Protein AF-0000000067840472 (afdb_homodimer)

Foldseek 3Di:
DPPPPPPDPPPPPPVVPPVPAAEAEAEEEEALQQLLCCLLAVLCVVVVLLVVQDDCDDPNVRHHYHYHYDHDNALQVVLVCVLVVNHFKYKHKLQSLLVSQVSNVVSVFGKAFAWFFKWDLLFFFKFKKFFLPDPDFAPLVQFVFEEEEAPRHSQNVLVVLVCVVNVHDCVHGYHYHYDRLVRVLVCLQVRNGGMYIYGPPSLAQSVLVPGIATRTGSSVSRAIMTMGMMGTPVSCVVCVSSLLSSLLSSQVSLVVCLVQVQVVLVVSCVVPVRHSVSSCQAQNALHRMAGDGADAPSSLVNNVVSQVVCVVVVVDPDDDDSVVRYHHVSNCVSCVVVVHDRVVSNPDPHHRHDWDAAPPPRHTADDQLAKKWWDWPPDSDIHIHNHPLVVLVVVVVCVVVVTHTSFMWTQANPPRHIDGLQNWKWWQAPVRGIHTHSGQVVNVVCCVVPNGDIGHSVVNNVVSVVVD/DPPPPPPPPPPPPPPPPPVPAAEDEAEEEEALQQLLCCLLAVLCVVVVLLVVQFDCDDPNVRHHYHYHYDHDNALQVVLVCVLVVNHFKYKHKLQSLLVSQVSNVVSVFGKAFAWFFKWDLLFFFKFKKFFLPDPDFAPLVQFVFEEEEAPRHSQNVLVVLVCVVNVHDCVHRYHYHYDRLVRVLVCLQVRNGGMYIYGPPSLAQSVLVPGIATRTGSSVSRAMMTMGMMGTPVSCVVCVSSLLSSLLSSQVSLVVCLVQVQVVLVVSCVVPVRHSVSSCQQANALHRMAGDGACAPSSLVNSVVSQVVCVVVVVDPDDDDSVVRYHHVSNCVSCVVVVHDRVVSNPDPHHRHDWDAAPPPRHTADDQLAKKWWDWPPDSDIHIHNHPLVVLVVVVVCVVVVTHTSFMWTQANPPRHIDGLQNWKWWQAPVRGIHTHSGQVVNVVCCVVPNGDIGHSVVNSVVSVVVD

Radius of gyration: 33.43 Å; Cα contacts (8 Å, |Δi|>4): 1995; chains: 2; bounding box: 109×99×133 Å

pLDDT: mean 91.8, std 13.42, range [23.83, 98.94]

Secondary structure (DSSP, 8-state):
----------------------EEEEEEEE-TTSGGGGGGTHHHHHHT-GGGT---SGGGTTPEEEEEEEE-SSHHHHHHHHHTTS-SEEEEEHHHHHHHHHHHHHTT--EEEEEEEEEESS-BTBEEEEETT----SGGGGTTSEEEE-TTSHHHHHHHHHHHHTT--TTTTSEEEE--HHHHHHHHHTT--SEEEE-TTHHHHHHHTTSEEEEEEGGGGT--EEEEEEEEHHHHHH-HHHHHHHHHHHHHHHHHHHH-HHHHHHHHHHHH---HHHHHHHHSTT-S-B------HHHHHHHHHHHHHHHHTTS-S----HHHHB--HHHHHHHHHTT--HHHHHH--PPPP---B-TTT-PBP---TT-EEEEETT-SS-EEESSHHHHHHHHHHHHHTTPPEEEEEEEBTTT--EEEGGG-EEEE-TTS-EEEESSHHHHHHHHHHH-SEEEEHHHHHHHHHHT-/----------------------EEEEEEEE-TTSGGGGGGTHHHHHHT-GGGT---SGGGTTPEEEEEEEE-SSHHHHHHHHHTTS-SEEEEEHHHHHHHHHHHHHTT--EEEEEEEEEESS-BTBEEEEETT----SGGGGTTSEEEE-TTSHHHHHHHHHHHHTT--TTTTSEEEE--HHHHHHHHHTT--SEEEE-TTHHHHHHHTTSEEEEEEGGGGT--EEEEEEEEHHHHHH-HHHHHHHHHHHHHHHHHHHH-HHHHHHHHHHHH---HHHHHHHHSTT-S-B------HHHHHHHHHHHHHHHHTTS-S----HHHHB--HHHHHHHHHTT--HHHHHH--PPPP---B-TTT-PBP---TT-EEEEETT-SS-EEESSHHHHHHHHHHHHHTTPPEEEEEEEBTTT--EEEGGG-EEEE-TTS-EEEESSHHHHHHHHHHH-SEEEEHHHHHHHHHHT-

Nearest PDB structures (foldseek):
  6ssy-assembly2_B  TM=7.689E-01  e=1.285E-18  Escherichia coli K-12
  3uif-assembly1_A  TM=7.285E-01  e=2.634E-16  Methylobacillus flagellatus KT
  3un6-assembly1_A  TM=7.440E-01  e=2.117E-14  Staphylococcus aureus subsp. aureus NCTC 8325
  2de4-assembly2_B  TM=6.907E-01  e=1.514E-12  Rhodococcus qingshengii
  2de2-assembly1_A  TM=6.725E-01  e=4.502E-11  Rhodococcus qingshengii

Solvent-accessible surface area (backbone atoms only — not comparable to full-atom values): 47555 Å² total; per-residue (Å²): 134,83,79,73,78,74,79,78,78,76,71,76,73,69,68,66,77,67,76,67,58,50,72,47,75,47,26,37,34,25,24,60,72,31,57,52,29,27,37,72,25,50,48,24,62,79,67,55,36,42,74,77,46,50,69,57,53,79,96,27,52,57,47,41,79,47,80,42,80,46,80,34,96,50,39,64,67,46,36,52,37,36,67,71,63,71,27,44,30,36,30,34,36,39,32,31,43,36,47,36,40,48,54,17,46,74,69,76,46,52,39,26,44,35,41,31,47,23,29,14,72,38,9,40,51,25,20,31,26,27,24,34,60,52,84,71,62,43,70,82,70,42,63,66,34,47,36,32,18,37,70,77,29,60,19,35,56,49,49,54,50,49,37,46,72,72,73,42,48,71,86,69,37,28,46,73,44,77,35,50,68,73,52,43,51,48,31,27,35,42,42,71,46,64,27,38,31,25,38,52,49,48,33,56,43,41,30,67,57,16,16,23,37,54,47,41,55,24,42,79,63,59,43,32,45,39,19,23,36,34,33,35,40,66,56,40,70,74,37,48,61,53,53,20,14,50,44,39,19,22,54,49,33,46,52,49,32,63,76,37,25,57,60,46,16,44,49,48,18,74,75,57,66,51,56,29,66,54,44,30,45,33,58,18,60,50,18,48,32,34,70,76,46,46,80,36,70,48,53,56,47,29,34,55,51,31,48,53,48,36,39,72,69,64,74,40,88,72,84,71,64,60,78,73,29,46,39,57,65,46,41,47,49,22,24,51,76,70,72,46,60,55,70,62,49,50,72,52,83,69,48,46,76,76,86,50,44,21,68,87,79,66,45,73,56,86,57,65,67,38,24,11,35,40,32,42,59,90,53,78,61,72,39,36,23,62,26,46,52,59,36,48,55,50,46,55,53,41,50,75,71,65,53,47,65,66,44,42,35,29,20,17,59,84,79,54,46,51,38,55,35,56,70,20,20,26,22,36,34,95,85,62,48,52,41,35,22,69,39,61,67,59,19,44,51,46,13,70,72,70,49,50,42,58,30,49,35,49,58,57,51,49,58,55,57,68,76,98,135,84,79,76,81,76,78,78,76,78,73,76,74,71,70,65,77,67,76,68,61,48,72,46,77,45,25,37,32,22,24,60,72,33,57,52,29,26,36,72,26,49,47,25,62,79,66,55,36,43,73,76,46,50,68,57,54,78,95,26,53,57,47,42,79,48,79,42,80,46,79,34,96,51,40,63,68,45,36,53,37,35,67,71,62,71,25,45,31,37,32,32,36,38,33,29,43,36,48,34,39,47,52,16,47,75,70,76,46,51,39,26,44,36,39,31,48,22,29,13,73,38,10,40,51,25,19,32,24,26,23,36,61,52,85,71,62,43,69,80,71,44,63,67,35,47,35,32,19,36,69,77,30,59,19,36,56,50,49,55,51,50,38,47,74,71,71,42,48,71,86,70,37,28,45,73,43,77,35,51,69,73,52,43,51,48,30,27,35,43,42,72,46,65,27,38,32,26,37,52,48,47,33,56,43,41,30,69,57,16,15,23,37,55,46,41,55,24,42,79,64,60,42,31,45,40,18,24,35,32,32,35,39,66,55,40,70,73,38,48,62,52,52,19,13,50,44,39,20,24,52,49,32,46,50,48,33,64,74,36,25,56,60,46,17,45,49,48,17,74,75,58,68,50,55,30,65,56,43,30,46,34,56,19,60,50,18,48,32,35,70,77,47,45,80,36,72,50,53,55,48,29,35,53,51,31,49,52,48,36,39,72,69,66,73,40,89,72,82,73,63,61,78,73,29,47,38,58,66,45,42,47,50,21,26,52,75,70,73,45,61,55,72,62,50,50,71,53,82,69,46,46,76,75,88,50,45,20,69,88,78,65,44,73,57,86,58,65,65,38,24,11,35,41,30,42,59,93,52,78,60,70,40,37,25,64,26,45,52,58,37,49,55,48,46,55,52,40,50,74,71,65,54,46,65,65,44,44,35,29,21,17,60,85,79,54,45,52,38,56,35,57,71,22,21,26,21,36,33,96,84,60,48,53,42,35,22,69,39,59,67,59,19,44,52,47,12,71,74,72,49,50,43,58,30,51,34,48,59,56,51,48,55,54,56,67,76,97

Organism: Pseudomonas putida (strain ATCC 47054 / DSM 6125 / CFBP 8728 / NCIMB 11950 / KT2440) (NCBI:txid160488)

Structure (mmCIF, N/CA/C/O backbone):
data_AF-0000000067840472-model_v1
#
loop_
_entity.id
_entity.type
_entity.pdbx_description
1 polymer 'Putative aliphatic sulfonates-binding protein'
#
loop_
_atom_site.group_PDB
_atom_site.id
_atom_site.type_symbol
_atom_site.label_atom_id
_atom_site.label_alt_id
_atom_site.label_comp_id
_atom_site.label_asym_id
_atom_site.label_entity_id
_atom_site.label_seq_id
_atom_site.pdbx_PDB_ins_code
_atom_site.Cartn_x
_atom_site.Cartn_y
_atom_site.Cartn_z
_atom_site.occupancy
_atom_site.B_iso_or_equiv
_atom_site.auth_seq_id
_atom_site.auth_comp_id
_atom_site.auth_asym_id
_atom_site.auth_atom_id
_atom_site.pdbx_PDB_model_num
ATOM 1 N N . MET A 1 1 ? 18.375 12.18 99.875 1 25.02 1 MET A N 1
ATOM 2 C CA . MET A 1 1 ? 17.344 12.336 98.875 1 25.02 1 MET A CA 1
ATOM 3 C C . MET A 1 1 ? 17.922 12.938 97.625 1 25.02 1 MET A C 1
ATOM 5 O O . MET A 1 1 ? 18.25 14.117 97.562 1 25.02 1 MET A O 1
ATOM 9 N N . ARG A 1 2 ? 18.875 12.094 97 1 32.34 2 ARG A N 1
ATOM 10 C CA . ARG A 1 2 ? 19.719 12.188 95.812 1 32.34 2 ARG A CA 1
ATOM 11 C C . ARG A 1 2 ? 18.906 12.531 94.562 1 32.34 2 ARG A C 1
ATOM 13 O O . ARG A 1 2 ? 18.016 11.773 94.188 1 32.34 2 ARG A O 1
ATOM 20 N N . LEU A 1 3 ? 18.516 13.82 94.5 1 29.14 3 LEU A N 1
ATOM 21 C CA . LEU A 1 3 ? 17.734 14.414 93.375 1 29.14 3 LEU A CA 1
ATOM 22 C C . LEU A 1 3 ? 18.391 14.148 92.062 1 29.14 3 LEU A C 1
ATOM 24 O O . LEU A 1 3 ? 19.5 14.625 91.812 1 29.14 3 LEU A O 1
ATOM 28 N N . VAL A 1 4 ? 18.297 12.961 91.5 1 35.41 4 VAL A N 1
ATOM 29 C CA . VAL A 1 4 ? 18.672 12.562 90.188 1 35.41 4 VAL A CA 1
ATOM 30 C C . VAL A 1 4 ? 17.906 13.375 89.125 1 35.41 4 VAL A C 1
ATOM 32 O O . VAL A 1 4 ? 16.672 13.312 89.062 1 35.41 4 VAL A O 1
ATOM 35 N N . ALA A 1 5 ? 18.406 14.633 88.938 1 34.94 5 ALA A N 1
ATOM 36 C CA . ALA A 1 5 ? 17.875 15.477 87.812 1 34.94 5 ALA A CA 1
ATOM 37 C C . ALA A 1 5 ? 17.859 14.734 86.5 1 34.94 5 ALA A C 1
ATOM 39 O O . ALA A 1 5 ? 18.906 14.32 86 1 34.94 5 ALA A O 1
ATOM 40 N N . THR A 1 6 ? 16.844 14.047 86.188 1 36.56 6 THR A N 1
ATOM 41 C CA . THR A 1 6 ? 16.594 13.391 84.938 1 36.56 6 THR A CA 1
ATOM 42 C C . THR A 1 6 ? 16.484 14.422 83.812 1 36.56 6 THR A C 1
ATOM 44 O O . THR A 1 6 ? 15.523 15.195 83.75 1 36.56 6 THR A O 1
ATOM 47 N N . VAL A 1 7 ? 17.234 15.445 83.688 1 36.25 7 VAL A N 1
ATOM 48 C CA . VAL A 1 7 ? 16.891 16.344 82.562 1 36.25 7 VAL A CA 1
ATOM 49 C C . VAL A 1 7 ? 16.797 15.555 81.25 1 36.25 7 VAL A C 1
ATOM 51 O O . VAL A 1 7 ? 17.656 14.727 81 1 36.25 7 VAL A O 1
ATOM 54 N N . ALA A 1 8 ? 15.516 15.5 80.562 1 36.28 8 ALA A N 1
ATOM 55 C CA . ALA A 1 8 ? 14.805 15.188 79.312 1 36.28 8 ALA A CA 1
ATOM 56 C C . ALA A 1 8 ? 15.586 15.695 78.125 1 36.28 8 ALA A C 1
ATOM 58 O O . ALA A 1 8 ? 15.867 16.891 78 1 36.28 8 ALA A O 1
ATOM 59 N N . GLY A 1 9 ? 16.484 14.953 77.562 1 35.25 9 GLY A N 1
ATOM 60 C CA . GLY A 1 9 ? 17.109 15.188 76.312 1 35.25 9 GLY A CA 1
ATOM 61 C C . GLY A 1 9 ? 16.125 15.516 75.188 1 35.25 9 GLY A C 1
ATOM 62 O O . GLY A 1 9 ? 15.227 14.711 74.875 1 35.25 9 GLY A O 1
ATOM 63 N N . LEU A 1 10 ? 15.625 16.781 75.125 1 36.12 10 LEU A N 1
ATOM 64 C CA . LEU A 1 10 ? 14.883 17.25 73.938 1 36.12 10 LEU A CA 1
ATOM 65 C C . LEU A 1 10 ? 15.562 16.844 72.688 1 36.12 10 LEU A C 1
ATOM 67 O O . LEU A 1 10 ? 16.688 17.281 72.375 1 36.12 10 LEU A O 1
ATOM 71 N N . ALA A 1 11 ? 15.391 15.586 72.25 1 36.31 11 ALA A N 1
ATOM 72 C CA . ALA A 1 11 ? 15.742 15.219 70.875 1 36.31 11 ALA A CA 1
ATOM 73 C C . ALA A 1 11 ? 15.172 16.219 69.875 1 36.31 11 ALA A C 1
ATOM 75 O O . ALA A 1 11 ? 13.953 16.375 69.75 1 36.31 11 ALA A O 1
ATOM 76 N N . LEU A 1 12 ? 15.859 17.312 69.625 1 39.16 12 LEU A N 1
ATOM 77 C CA . LEU A 1 12 ? 15.586 18.125 68.438 1 39.16 12 LEU A CA 1
ATOM 78 C C . LEU A 1 12 ? 15.336 17.234 67.25 1 39.16 12 LEU A C 1
ATOM 80 O O . LEU A 1 12 ? 16.219 16.484 66.812 1 39.16 12 LEU A O 1
ATOM 84 N N . ALA A 1 13 ? 14.078 16.672 67.125 1 39.03 13 ALA A N 1
ATOM 85 C CA . ALA A 1 13 ? 13.656 16.156 65.812 1 39.03 13 ALA A CA 1
ATOM 86 C C . ALA A 1 13 ? 14.047 17.125 64.688 1 39.03 13 ALA A C 1
ATOM 88 O O . ALA A 1 13 ? 13.438 18.188 64.562 1 39.03 13 ALA A O 1
ATOM 89 N N . LEU A 1 14 ? 15.312 17.281 64.5 1 37.88 14 LEU A N 1
ATOM 90 C CA . LEU A 1 14 ? 15.609 17.797 63.156 1 37.88 14 LEU A CA 1
ATOM 91 C C . LEU A 1 14 ? 14.75 17.094 62.094 1 37.88 14 LEU A C 1
ATOM 93 O O . LEU A 1 14 ? 14.93 15.906 61.812 1 37.88 14 LEU A O 1
ATOM 97 N N . THR A 1 15 ? 13.375 17.234 62.219 1 37.62 15 THR A N 1
ATOM 98 C CA . THR A 1 15 ? 12.695 16.891 60.969 1 37.62 15 THR A CA 1
ATOM 99 C C . THR A 1 15 ? 13.516 17.359 59.781 1 37.62 15 THR A C 1
ATOM 101 O O . THR A 1 15 ? 13.688 18.562 59.562 1 37.62 15 THR A O 1
ATOM 104 N N . GLY A 1 16 ? 14.633 16.766 59.562 1 38.47 16 GLY A N 1
ATOM 105 C CA . GLY A 1 16 ? 15.156 16.969 58.219 1 38.47 16 GLY A CA 1
ATOM 106 C C . GLY A 1 16 ? 14.07 17.141 57.188 1 38.47 16 GLY A C 1
ATOM 107 O O . GLY A 1 16 ? 13.188 16.281 57.062 1 38.47 16 GLY A O 1
ATOM 108 N N . LEU A 1 17 ? 13.461 18.328 57.062 1 39.38 17 LEU A N 1
ATOM 109 C CA . LEU A 1 17 ? 12.82 18.625 55.781 1 39.38 17 LEU A CA 1
ATOM 110 C C . LEU A 1 17 ? 13.508 17.875 54.625 1 39.38 17 LEU A C 1
ATOM 112 O O . LEU A 1 17 ? 14.602 18.25 54.219 1 39.38 17 LEU A O 1
ATOM 116 N N . ASN A 1 18 ? 13.672 16.609 54.719 1 40.09 18 ASN A N 1
ATOM 117 C CA . ASN A 1 18 ? 13.961 15.883 53.5 1 40.09 18 ASN A CA 1
ATOM 118 C C . ASN A 1 18 ? 13.188 16.469 52.312 1 40.09 18 ASN A C 1
ATOM 120 O O . ASN A 1 18 ? 11.961 16.375 52.25 1 40.09 18 ASN A O 1
ATOM 124 N N . ALA A 1 19 ? 13.438 17.594 51.844 1 44.59 19 ALA A N 1
ATOM 125 C CA . ALA A 1 19 ? 12.992 18.062 50.531 1 44.59 19 ALA A CA 1
ATOM 126 C C . ALA A 1 19 ? 12.875 16.891 49.531 1 44.59 19 ALA A C 1
ATOM 128 O O . ALA A 1 19 ? 13.883 16.297 49.156 1 44.59 19 ALA A O 1
ATOM 129 N N . SER A 1 20 ? 12.078 15.906 49.719 1 52.69 20 SER A N 1
ATOM 130 C CA . SER A 1 20 ? 11.742 14.805 48.812 1 52.69 20 SER A CA 1
ATOM 131 C C . SER A 1 20 ? 11.797 15.258 47.375 1 52.69 20 SER A C 1
ATOM 133 O O . SER A 1 20 ? 11.188 16.266 47 1 52.69 20 SER A O 1
ATOM 135 N N . ALA A 1 21 ? 12.734 14.914 46.625 1 68.62 21 ALA A N 1
ATOM 136 C CA . ALA A 1 21 ? 12.922 15.125 45.188 1 68.62 21 ALA A CA 1
ATOM 137 C C . ALA A 1 21 ? 11.617 14.922 44.438 1 68.62 21 ALA A C 1
ATOM 139 O O . ALA A 1 21 ? 11.016 13.844 44.5 1 68.62 21 ALA A O 1
ATOM 140 N N . GLU A 1 22 ? 10.875 15.977 44.094 1 88.81 22 GLU A N 1
ATOM 141 C CA . GLU A 1 22 ? 9.617 15.961 43.375 1 88.81 22 GLU A CA 1
ATOM 142 C C . GLU A 1 22 ? 9.766 15.25 42.031 1 88.81 22 GLU A C 1
ATOM 144 O O . GLU A 1 22 ? 10.742 15.484 41.281 1 88.81 22 GLU A O 1
ATOM 149 N N . THR A 1 23 ? 9.008 14.234 41.781 1 95.25 23 THR A N 1
ATOM 150 C CA . THR A 1 23 ? 8.906 13.648 40.438 1 95.25 23 THR A CA 1
ATOM 151 C C . THR A 1 23 ? 7.887 14.406 39.594 1 95.25 23 THR A C 1
ATOM 153 O O . THR A 1 23 ? 6.711 14.477 39.938 1 95.25 23 THR A O 1
ATOM 156 N N . ILE A 1 24 ? 8.367 15.039 38.625 1 97.19 24 ILE A N 1
ATOM 157 C CA . ILE A 1 24 ? 7.512 15.789 37.719 1 97.19 24 ILE A CA 1
ATOM 158 C C . ILE A 1 24 ? 7.172 14.93 36.5 1 97.19 24 ILE A C 1
ATOM 160 O O . ILE A 1 24 ? 8.055 14.555 35.719 1 97.19 24 ILE A O 1
ATOM 164 N N . ARG A 1 25 ? 5.898 14.578 36.312 1 98.06 25 ARG A N 1
ATOM 165 C CA . ARG A 1 25 ? 5.414 13.852 35.125 1 98.06 25 ARG A CA 1
ATOM 166 C C . ARG A 1 25 ? 5.246 14.781 33.938 1 98.06 25 ARG A C 1
ATOM 168 O O . ARG A 1 25 ? 4.773 15.906 34.094 1 98.06 25 ARG A O 1
ATOM 175 N N . ILE A 1 26 ? 5.68 14.375 32.812 1 98.69 26 ILE A N 1
ATOM 176 C CA . ILE A 1 26 ? 5.445 15.039 31.531 1 98.69 26 ILE A CA 1
ATOM 177 C C . ILE A 1 26 ? 4.77 14.07 30.562 1 98.69 26 ILE A C 1
ATOM 179 O O . ILE A 1 26 ? 5.445 13.312 29.859 1 98.69 26 ILE A O 1
ATOM 183 N N . ALA A 1 27 ? 3.463 14.039 30.547 1 98.81 27 ALA A N 1
ATOM 184 C CA . ALA A 1 27 ? 2.684 13.148 29.688 1 98.81 27 ALA A CA 1
ATOM 185 C C . ALA A 1 27 ? 2.26 13.852 28.406 1 98.81 27 ALA A C 1
ATOM 187 O O . ALA A 1 27 ? 1.522 14.836 28.438 1 98.81 27 ALA A O 1
ATOM 188 N N . ILE A 1 28 ? 2.725 13.352 27.266 1 98.81 28 ILE A N 1
ATOM 189 C CA . ILE A 1 28 ? 2.549 14.023 25.984 1 98.81 28 ILE A CA 1
ATOM 190 C C . ILE A 1 28 ? 1.767 13.125 25.031 1 98.81 28 ILE A C 1
ATOM 192 O O . ILE A 1 28 ? 2.195 12.016 24.719 1 98.81 28 ILE A O 1
ATOM 196 N N . GLY A 1 29 ? 0.599 13.555 24.578 1 98.62 29 GLY A N 1
ATOM 197 C CA . GLY A 1 29 ? -0.153 12.914 23.516 1 98.62 29 GLY A CA 1
ATOM 198 C C . GLY A 1 29 ? 0.212 13.43 22.141 1 98.62 29 GLY A C 1
ATOM 199 O O . GLY A 1 29 ? 0.314 14.641 21.922 1 98.62 29 GLY A O 1
ATOM 200 N N . THR A 1 30 ? 0.477 12.555 21.25 1 97.38 30 THR A N 1
ATOM 201 C CA . THR A 1 30 ? 0.845 12.93 19.891 1 97.38 30 THR A CA 1
ATOM 202 C C . THR A 1 30 ? -0.017 12.188 18.875 1 97.38 30 THR A C 1
ATOM 204 O O . THR A 1 30 ? -0.805 11.312 19.234 1 97.38 30 THR A O 1
ATOM 207 N N . GLN A 1 31 ? 0.052 12.609 17.672 1 95.88 31 GLN A N 1
ATOM 208 C CA . GLN A 1 31 ? -0.482 11.922 16.5 1 95.88 31 GLN A CA 1
ATOM 209 C C . GLN A 1 31 ? 0.616 11.633 15.477 1 95.88 31 GLN A C 1
ATOM 211 O O . GLN A 1 31 ? 0.872 12.453 14.586 1 95.88 31 GLN A O 1
ATOM 216 N N . ASP A 1 32 ? 1.155 10.461 15.555 1 96.5 32 ASP A N 1
ATOM 217 C CA . ASP A 1 32 ? 2.391 10.18 14.828 1 96.5 32 ASP A CA 1
ATOM 218 C C . ASP A 1 32 ? 2.145 10.125 13.32 1 96.5 32 ASP A C 1
ATOM 220 O O . ASP A 1 32 ? 2.975 10.586 12.539 1 96.5 32 ASP A O 1
ATOM 224 N N . THR A 1 33 ? 0.984 9.594 12.945 1 95 33 THR A N 1
ATOM 225 C CA . THR A 1 33 ? 0.714 9.445 11.516 1 95 33 THR A CA 1
ATOM 226 C C . THR A 1 33 ? 0.307 10.781 10.898 1 95 33 THR A C 1
ATOM 228 O O . THR A 1 33 ? 0.321 10.938 9.68 1 95 33 THR A O 1
ATOM 231 N N . THR A 1 34 ? -0.138 11.719 11.742 1 96.44 34 THR A N 1
ATOM 232 C CA . THR A 1 34 ? -0.347 13.094 11.305 1 96.44 34 THR A CA 1
ATOM 233 C C . THR A 1 34 ? 0.972 13.859 11.281 1 96.44 34 THR A C 1
ATOM 235 O O . THR A 1 34 ? 1.332 14.516 12.266 1 96.44 34 THR A O 1
ATOM 238 N N . ILE A 1 35 ? 1.597 13.883 10.172 1 97.5 35 ILE A N 1
ATOM 239 C CA . ILE A 1 35 ? 3.01 14.227 10.062 1 97.5 35 ILE A CA 1
ATOM 240 C C . ILE A 1 35 ? 3.211 15.695 10.414 1 97.5 35 ILE A C 1
ATOM 242 O O . ILE A 1 35 ? 4.324 16.125 10.719 1 97.5 35 ILE A O 1
ATOM 246 N N . ASN A 1 36 ? 2.172 16.5 10.406 1 97.81 36 ASN A N 1
ATOM 247 C CA . ASN A 1 36 ? 2.244 17.891 10.82 1 97.81 36 ASN A CA 1
ATOM 248 C C . ASN A 1 36 ? 2.516 18.016 12.32 1 97.81 36 ASN A C 1
ATOM 250 O O . ASN A 1 36 ? 2.871 19.094 12.797 1 97.81 36 ASN A O 1
ATOM 254 N N . CYS A 1 37 ? 2.375 16.969 13.047 1 97.69 37 CYS A N 1
ATOM 255 C CA . CYS A 1 37 ? 2.621 16.984 14.484 1 97.69 37 CYS A CA 1
ATOM 256 C C . CYS A 1 37 ? 4.035 16.5 14.797 1 97.69 37 CYS A C 1
ATOM 258 O O . CYS A 1 37 ? 4.449 16.484 15.953 1 97.69 37 CYS A O 1
ATOM 260 N N . ALA A 1 38 ? 4.82 16.172 13.812 1 97.75 38 ALA A N 1
ATOM 261 C CA . ALA A 1 38 ? 6.074 15.445 14 1 97.75 38 ALA A CA 1
ATOM 262 C C . ALA A 1 38 ? 7.043 16.234 14.875 1 97.75 38 ALA A C 1
ATOM 264 O O . ALA A 1 38 ? 7.723 15.672 15.727 1 97.75 38 ALA A O 1
ATOM 265 N N . THR A 1 39 ? 7.074 17.531 14.75 1 98.31 39 THR A N 1
ATOM 266 C CA . THR A 1 39 ? 8.047 18.344 15.477 1 98.31 39 THR A CA 1
ATOM 267 C C . THR A 1 39 ? 7.578 18.625 16.891 1 98.31 39 THR A C 1
ATOM 269 O O . THR A 1 39 ? 8.328 19.172 17.703 1 98.31 39 THR A O 1
ATOM 272 N N . GLY A 1 40 ? 6.352 18.25 17.25 1 98.12 40 GLY A N 1
ATOM 273 C CA . GLY A 1 40 ? 5.848 18.328 18.609 1 98.12 40 GLY A CA 1
ATOM 274 C C . GLY A 1 40 ? 5.688 16.969 19.266 1 98.12 40 GLY A C 1
ATOM 275 O O . GLY A 1 40 ? 5.238 16.875 20.406 1 98.12 40 GLY A O 1
ATOM 276 N N . GLY A 1 41 ? 6.07 15.93 18.531 1 98.19 41 GLY A N 1
ATOM 277 C CA . GLY A 1 41 ? 5.848 14.57 19.016 1 98.19 41 GLY A CA 1
ATOM 278 C C . GLY A 1 41 ? 6.949 13.609 18.625 1 98.19 41 GLY A C 1
ATOM 279 O O . GLY A 1 41 ? 7.98 13.523 19.297 1 98.19 41 GLY A O 1
ATOM 280 N N . LEU A 1 42 ? 6.77 13.008 17.516 1 98.25 42 LEU A N 1
ATOM 281 C CA . LEU A 1 42 ? 7.57 11.867 17.078 1 98.25 42 LEU A CA 1
ATOM 282 C C . LEU A 1 42 ? 9.055 12.219 17.047 1 98.25 42 LEU A C 1
ATOM 284 O O . LEU A 1 42 ? 9.883 11.469 17.562 1 98.25 42 LEU A O 1
ATOM 288 N N . LEU A 1 43 ? 9.406 13.328 16.453 1 98.69 43 LEU A N 1
ATOM 289 C CA . LEU A 1 43 ? 10.82 13.672 16.297 1 98.69 43 LEU A CA 1
ATOM 290 C C . LEU A 1 43 ? 11.453 13.969 17.656 1 98.69 43 LEU A C 1
ATOM 292 O O . LEU A 1 43 ? 12.594 13.594 17.906 1 98.69 43 LEU A O 1
ATOM 296 N N . ILE A 1 44 ? 10.719 14.68 18.531 1 98.81 44 ILE A N 1
ATOM 297 C CA . ILE A 1 44 ? 11.219 14.938 19.875 1 98.81 44 ILE A CA 1
ATOM 298 C C . ILE A 1 44 ? 11.484 13.617 20.594 1 98.81 44 ILE A C 1
ATOM 300 O O . ILE A 1 44 ? 12.539 13.438 21.203 1 98.81 44 ILE A O 1
ATOM 304 N N . ARG A 1 45 ? 10.547 12.695 20.484 1 98.69 45 ARG A N 1
ATOM 305 C CA . ARG A 1 45 ? 10.609 11.406 21.156 1 98.69 45 ARG A CA 1
ATOM 306 C C . ARG A 1 45 ? 11.758 10.555 20.625 1 98.69 45 ARG A C 1
ATOM 308 O O . ARG A 1 45 ? 12.602 10.094 21.391 1 98.69 45 ARG A O 1
ATOM 315 N N . GLU A 1 46 ? 11.836 10.375 19.297 1 98.5 46 GLU A N 1
ATOM 316 C CA . GLU A 1 46 ? 12.789 9.453 18.672 1 98.5 46 GLU A CA 1
ATOM 317 C C . GLU A 1 46 ? 14.211 9.977 18.797 1 98.5 46 GLU A C 1
ATOM 319 O O . GLU A 1 46 ? 15.164 9.188 18.875 1 98.5 46 GLU A O 1
ATOM 324 N N . LEU A 1 47 ? 14.375 11.32 18.938 1 98.44 47 LEU A N 1
ATOM 325 C CA . LEU A 1 47 ? 15.703 11.906 18.984 1 98.44 47 LEU A CA 1
ATOM 326 C C . LEU A 1 47 ? 16.094 12.281 20.406 1 98.44 47 LEU A C 1
ATOM 328 O O . LEU A 1 47 ? 17.203 12.758 20.656 1 98.44 47 LEU A O 1
ATOM 332 N N . GLY A 1 48 ? 15.203 12.125 21.391 1 98.12 48 GLY A N 1
ATOM 333 C CA . GLY A 1 48 ? 15.477 12.422 22.781 1 98.12 48 GLY A CA 1
ATOM 334 C C . GLY A 1 48 ? 15.758 13.891 23.031 1 98.12 48 GLY A C 1
ATOM 335 O O . GLY A 1 48 ? 16.672 14.234 23.781 1 98.12 48 GLY A O 1
ATOM 336 N N . LEU A 1 49 ? 15 14.727 22.438 1 98.69 49 LEU A N 1
ATOM 337 C CA . LEU A 1 49 ? 15.359 16.141 22.438 1 98.69 49 LEU A CA 1
ATOM 338 C C . LEU A 1 49 ? 14.898 16.812 23.719 1 98.69 49 LEU A C 1
ATOM 340 O O . LEU A 1 49 ? 15.5 17.797 24.172 1 98.69 49 LEU A O 1
ATOM 344 N N . LEU A 1 50 ? 13.805 16.344 24.328 1 98.62 50 LEU A N 1
ATOM 345 C CA . LEU A 1 50 ? 13.203 17.031 25.469 1 98.62 50 LEU A CA 1
ATOM 346 C C . LEU A 1 50 ? 14.18 17.094 26.641 1 98.62 50 LEU A C 1
ATOM 348 O O . LEU A 1 50 ? 14.281 18.109 27.328 1 98.62 50 LEU A O 1
ATOM 352 N N . ASP A 1 51 ? 14.961 16.062 26.906 1 97.19 51 ASP A N 1
ATOM 353 C CA . ASP A 1 51 ? 15.883 15.953 28.031 1 97.19 51 ASP A CA 1
ATOM 354 C C . ASP A 1 51 ? 16.938 17.047 27.984 1 97.19 51 ASP A C 1
ATOM 356 O O . ASP A 1 51 ? 17.406 17.516 29.016 1 97.19 51 ASP A O 1
ATOM 360 N N . LYS A 1 52 ? 17.234 17.453 26.844 1 97.5 52 LYS A N 1
ATOM 361 C CA . LYS A 1 52 ? 18.266 18.453 26.641 1 97.5 52 LYS A CA 1
ATOM 362 C C . LYS A 1 52 ? 17.875 19.797 27.25 1 97.5 52 LYS A C 1
ATOM 364 O O . LYS A 1 52 ? 18.734 20.609 27.594 1 97.5 52 LYS A O 1
ATOM 369 N N . TYR A 1 53 ? 16.578 20.031 27.406 1 98.25 53 TYR A N 1
ATOM 370 C CA . TYR A 1 53 ? 16.141 21.391 27.719 1 98.25 53 TYR A CA 1
ATOM 371 C C . TYR A 1 53 ? 15.445 21.453 29.062 1 98.25 53 TYR A C 1
ATOM 373 O O . TYR A 1 53 ? 15.164 22.531 29.578 1 98.25 53 TYR A O 1
ATOM 381 N N . LEU A 1 54 ? 15.188 20.328 29.688 1 98.5 54 LEU A N 1
ATOM 382 C CA . LEU A 1 54 ? 14.5 20.312 30.969 1 98.5 54 LEU A CA 1
ATOM 383 C C . LEU A 1 54 ? 15.32 21.031 32.031 1 98.5 54 LEU A C 1
ATOM 385 O O . LEU A 1 54 ? 16.547 20.875 32.094 1 98.5 54 LEU A O 1
ATOM 389 N N . PRO A 1 55 ? 14.617 21.812 32.844 1 97.5 55 PRO A N 1
ATOM 390 C CA . PRO A 1 55 ? 15.336 22.562 33.875 1 97.5 55 PRO A CA 1
ATOM 391 C C . PRO A 1 55 ? 15.805 21.672 35.031 1 97.5 55 PRO A C 1
ATOM 393 O O . PRO A 1 55 ? 15.102 20.75 35.438 1 97.5 55 PRO A O 1
ATOM 396 N N . HIS A 1 56 ? 16.984 22.031 35.562 1 96.25 56 HIS A N 1
ATOM 397 C CA . HIS A 1 56 ? 17.562 21.297 36.688 1 96.25 56 HIS A CA 1
ATOM 398 C C . HIS A 1 56 ? 18.094 22.25 37.75 1 96.25 56 HIS A C 1
ATOM 400 O O . HIS A 1 56 ? 18.875 21.844 38.625 1 96.25 56 HIS A O 1
ATOM 406 N N . ASP A 1 57 ? 17.703 23.5 37.656 1 94.81 57 ASP A N 1
ATOM 407 C CA . ASP A 1 57 ? 18.125 24.5 38.625 1 94.81 57 ASP A CA 1
ATOM 408 C C . ASP A 1 57 ? 16.922 25.125 39.312 1 94.81 57 ASP A C 1
ATOM 410 O O . ASP A 1 57 ? 15.773 24.75 39.062 1 94.81 57 ASP A O 1
ATOM 414 N N . GLY A 1 58 ? 17.203 25.859 40.25 1 93.56 58 GLY A N 1
ATOM 415 C CA . GLY A 1 58 ? 16.109 26.484 41 1 93.56 58 GLY A CA 1
ATOM 416 C C . GLY A 1 58 ? 15.164 25.484 41.625 1 93.56 58 GLY A C 1
ATOM 417 O O . GLY A 1 58 ? 15.602 24.562 42.344 1 93.56 58 GLY A O 1
ATOM 418 N N . LYS A 1 59 ? 13.93 25.625 41.375 1 92.81 59 LYS A N 1
ATOM 419 C CA . LYS A 1 59 ? 12.906 24.781 42 1 92.81 59 LYS A CA 1
ATOM 420 C C . LYS A 1 59 ? 12.938 23.359 41.438 1 92.81 59 LYS A C 1
ATOM 422 O O . LYS A 1 59 ? 12.312 22.453 42 1 92.81 59 LYS A O 1
ATOM 427 N N . TYR A 1 60 ? 13.781 23.234 40.406 1 96.12 60 TYR A N 1
ATOM 428 C CA . TYR A 1 60 ? 13.844 21.922 39.75 1 96.12 60 TYR A CA 1
ATOM 429 C C . TYR A 1 60 ? 15.125 21.188 40.125 1 96.12 60 TYR A C 1
ATOM 431 O O . TYR A 1 60 ? 15.406 20.109 39.594 1 96.12 60 TYR A O 1
ATOM 439 N N . LYS A 1 61 ? 15.961 21.703 40.969 1 93.94 61 LYS A N 1
ATOM 440 C CA . LYS A 1 61 ? 17.297 21.219 41.25 1 93.94 61 LYS A CA 1
ATOM 441 C C . LYS A 1 61 ? 17.266 19.734 41.656 1 93.94 61 LYS A C 1
ATOM 443 O O . LYS A 1 61 ? 18.172 18.984 41.281 1 93.94 61 LYS A O 1
ATOM 448 N N . ASP A 1 62 ? 16.219 19.25 42.406 1 92.19 62 ASP A N 1
ATOM 449 C CA . ASP A 1 62 ? 16.141 17.875 42.875 1 92.19 62 ASP A CA 1
ATOM 450 C C . ASP A 1 62 ? 14.992 17.125 42.188 1 92.19 62 ASP A C 1
ATOM 452 O O . ASP A 1 62 ? 14.578 16.062 42.656 1 92.19 62 ASP A O 1
ATOM 456 N N . ALA A 1 63 ? 14.547 17.75 41.156 1 94.19 63 ALA A N 1
ATOM 457 C CA . ALA A 1 63 ? 13.398 17.141 40.5 1 94.19 63 ALA A CA 1
ATOM 458 C C . ALA A 1 63 ? 13.828 15.969 39.625 1 94.19 63 ALA A C 1
ATOM 460 O O . ALA A 1 63 ? 14.906 15.992 39 1 94.19 63 ALA A O 1
ATOM 461 N N . THR A 1 64 ? 13.055 14.914 39.625 1 96 64 THR A N 1
ATOM 462 C CA . THR A 1 64 ? 13.141 13.844 38.656 1 96 64 THR A CA 1
ATOM 463 C C . THR A 1 64 ? 12.008 13.945 37.625 1 96 64 THR A C 1
ATOM 465 O O . THR A 1 64 ? 10.859 14.227 38 1 96 64 THR A O 1
ATOM 468 N N . TYR A 1 65 ? 12.367 13.75 36.375 1 97.69 65 TYR A N 1
ATOM 469 C CA . TYR A 1 65 ? 11.367 13.867 35.344 1 97.69 65 TYR A CA 1
ATOM 470 C C . TYR A 1 65 ? 10.938 12.492 34.844 1 97.69 65 TYR A C 1
ATOM 472 O O . TYR A 1 65 ? 11.773 11.625 34.594 1 97.69 65 TYR A O 1
ATOM 480 N N . GLN A 1 66 ? 9.688 12.219 34.719 1 97.81 66 GLN A N 1
ATOM 481 C CA . GLN A 1 66 ? 9.094 11.039 34.094 1 97.81 66 GLN A CA 1
ATOM 482 C C . GLN A 1 66 ? 8.32 11.406 32.844 1 97.81 66 GLN A C 1
ATOM 484 O O . GLN A 1 66 ? 7.18 11.859 32.906 1 97.81 66 GLN A O 1
ATOM 489 N N . VAL A 1 67 ? 8.922 11.141 31.719 1 98.19 67 VAL A N 1
ATOM 490 C CA . VAL A 1 67 ? 8.312 11.492 30.438 1 98.19 67 VAL A CA 1
ATOM 491 C C . VAL A 1 67 ? 7.488 10.312 29.922 1 98.19 67 VAL A C 1
ATOM 493 O O . VAL A 1 67 ? 7.984 9.188 29.844 1 98.19 67 VAL A O 1
ATOM 496 N N . GLU A 1 68 ? 6.262 10.508 29.594 1 98.31 68 GLU A N 1
ATOM 497 C CA . GLU A 1 68 ? 5.336 9.523 29.047 1 98.31 68 GLU A CA 1
ATOM 498 C C . GLU A 1 68 ? 4.781 9.977 27.703 1 98.31 68 GLU A C 1
ATOM 500 O O . GLU A 1 68 ? 4.359 11.125 27.547 1 98.31 68 GLU A O 1
ATOM 505 N N . TRP A 1 69 ? 4.891 9.117 26.75 1 98.31 69 TRP A N 1
ATOM 506 C CA . TRP A 1 69 ? 4.348 9.398 25.422 1 98.31 69 TRP A CA 1
ATOM 507 C C . TRP A 1 69 ? 3.154 8.5 25.125 1 98.31 69 TRP A C 1
ATOM 509 O O . TRP A 1 69 ? 3.164 7.309 25.453 1 98.31 69 TRP A O 1
ATOM 519 N N . LYS A 1 70 ? 2.17 9.016 24.516 1 98 70 LYS A N 1
ATOM 520 C CA . LYS A 1 70 ? 1.031 8.242 24.031 1 98 70 LYS A CA 1
ATOM 521 C C . LYS A 1 70 ? 0.631 8.688 22.625 1 98 70 LYS A C 1
ATOM 523 O O . LYS A 1 70 ? 0.538 9.891 22.344 1 98 70 LYS A O 1
ATOM 528 N N . ASN A 1 71 ? 0.455 7.766 21.703 1 96.88 71 ASN A N 1
ATOM 529 C CA . ASN A 1 71 ? 0.087 8.031 20.312 1 96.88 71 ASN A CA 1
ATOM 530 C C . ASN A 1 71 ? -1.411 7.855 20.094 1 96.88 71 ASN A C 1
ATOM 532 O O . ASN A 1 71 ? -2.02 6.934 20.641 1 96.88 71 ASN A O 1
ATOM 536 N N . PHE A 1 72 ? -1.985 8.766 19.297 1 92.62 72 PHE A N 1
ATOM 537 C CA . PHE A 1 72 ? -3.402 8.719 18.953 1 92.62 72 PHE A CA 1
ATOM 538 C C . PHE A 1 72 ? -3.604 8.867 17.453 1 92.62 72 PHE A C 1
ATOM 540 O O . PHE A 1 72 ? -2.801 9.516 16.766 1 92.62 72 PHE A O 1
ATOM 547 N N . THR A 1 73 ? -4.727 8.367 16.891 1 83.88 73 THR A N 1
ATOM 548 C CA . THR A 1 73 ? -5.035 8.445 15.477 1 83.88 73 THR A CA 1
ATOM 549 C C . THR A 1 73 ? -5.781 9.734 15.156 1 83.88 73 THR A C 1
ATOM 551 O O . THR A 1 73 ? -5.852 10.148 13.992 1 83.88 73 THR A O 1
ATOM 554 N N . SER A 1 74 ? -6.355 10.305 16.25 1 84 74 SER A N 1
ATOM 555 C CA . SER A 1 74 ? -7.098 11.539 16.047 1 84 74 SER A CA 1
ATOM 556 C C . SER A 1 74 ? -7.09 12.398 17.312 1 84 74 SER A C 1
ATOM 558 O O . SER A 1 74 ? -6.652 11.953 18.375 1 84 74 SER A O 1
ATOM 560 N N . GLY A 1 75 ? -7.598 13.656 17.156 1 89.38 75 GLY A N 1
ATOM 561 C CA . GLY A 1 75 ? -7.578 14.625 18.234 1 89.38 75 GLY A CA 1
ATOM 562 C C . GLY A 1 75 ? -8.633 14.359 19.297 1 89.38 75 GLY A C 1
ATOM 563 O O . GLY A 1 75 ? -8.43 14.68 20.469 1 89.38 75 GLY A O 1
ATOM 564 N N . ALA A 1 76 ? -9.703 13.695 18.922 1 83.75 76 ALA A N 1
ATOM 565 C CA . ALA A 1 76 ? -10.812 13.531 19.859 1 83.75 76 ALA A CA 1
ATOM 566 C C . ALA A 1 76 ? -10.414 12.609 21.016 1 83.75 76 ALA A C 1
ATOM 568 O O . ALA A 1 76 ? -10.547 12.977 22.188 1 83.75 76 ALA A O 1
ATOM 569 N N . PRO A 1 77 ? -9.898 11.422 20.75 1 88.94 77 PRO A N 1
ATOM 570 C CA . PRO A 1 77 ? -9.453 10.586 21.859 1 88.94 77 PRO A CA 1
ATOM 571 C C . PRO A 1 77 ? -8.328 11.227 22.672 1 88.94 77 PRO A C 1
ATOM 573 O O . PRO A 1 77 ? -8.242 11.031 23.875 1 88.94 77 PRO A O 1
ATOM 576 N N . LEU A 1 78 ? -7.449 11.945 22.016 1 95.5 78 LEU A N 1
ATOM 577 C CA . LEU A 1 78 ? -6.383 12.68 22.688 1 95.5 78 LEU A CA 1
ATOM 578 C C . LEU A 1 78 ? -6.957 13.719 23.656 1 95.5 78 LEU A C 1
ATOM 580 O O . LEU A 1 78 ? -6.527 13.812 24.797 1 95.5 78 LEU A O 1
ATOM 584 N N . THR A 1 79 ? -7.934 14.445 23.219 1 95.06 79 THR A N 1
ATOM 585 C CA . THR A 1 79 ? -8.617 15.445 24.031 1 95.06 79 THR A CA 1
ATOM 586 C C . THR A 1 79 ? -9.234 14.797 25.266 1 95.06 79 THR A C 1
ATOM 588 O O . THR A 1 79 ? -9.125 15.328 26.375 1 95.06 79 THR A O 1
ATOM 591 N N . ASN A 1 80 ? -9.883 13.664 25.094 1 95.25 80 ASN A N 1
ATOM 592 C CA . ASN A 1 80 ? -10.5 12.969 26.219 1 95.25 80 ASN A CA 1
ATOM 593 C C . ASN A 1 80 ? -9.477 12.625 27.297 1 95.25 80 ASN A C 1
ATOM 595 O O . ASN A 1 80 ? -9.75 12.773 28.5 1 95.25 80 ASN A O 1
ATOM 599 N N . GLU A 1 81 ? -8.344 12.203 26.875 1 97.69 81 GLU A N 1
ATOM 600 C CA . GLU A 1 81 ? -7.305 11.844 27.844 1 97.69 81 GLU A CA 1
ATOM 601 C C . GLU A 1 81 ? -6.746 13.078 28.531 1 97.69 81 GLU A C 1
ATOM 603 O O . GLU A 1 81 ? -6.383 13.023 29.719 1 97.69 81 GLU A O 1
ATOM 608 N N . MET A 1 82 ? -6.629 14.172 27.844 1 98.25 82 MET A N 1
ATOM 609 C CA . MET A 1 82 ? -6.172 15.414 28.469 1 98.25 82 MET A CA 1
ATOM 610 C C . MET A 1 82 ? -7.172 15.891 29.516 1 98.25 82 MET A C 1
ATOM 612 O O . MET A 1 82 ? -6.785 16.25 30.625 1 98.25 82 MET A O 1
ATOM 616 N N . VAL A 1 83 ? -8.445 15.875 29.141 1 97.62 83 VAL A N 1
ATOM 617 C CA . VAL A 1 83 ? -9.492 16.312 30.047 1 97.62 83 VAL A CA 1
ATOM 618 C C . VAL A 1 83 ? -9.508 15.43 31.297 1 97.62 83 VAL A C 1
ATOM 620 O O . VAL A 1 83 ? -9.727 15.914 32.406 1 97.62 83 VAL A O 1
ATOM 623 N N . ALA A 1 84 ? -9.203 14.148 31.109 1 98 84 ALA A N 1
ATOM 624 C CA . ALA A 1 84 ? -9.18 13.188 32.219 1 98 84 ALA A CA 1
ATOM 625 C C . ALA A 1 84 ? -7.914 13.344 33.062 1 98 84 ALA A C 1
ATOM 627 O O . ALA A 1 84 ? -7.758 12.68 34.094 1 98 84 ALA A O 1
ATOM 628 N N . GLY A 1 85 ? -7.02 14.133 32.625 1 97.75 85 GLY A N 1
ATOM 629 C CA . GLY A 1 85 ? -5.812 14.391 33.406 1 97.75 85 GLY A CA 1
ATOM 630 C C . GLY A 1 85 ? -4.719 13.367 33.156 1 97.75 85 GLY A C 1
ATOM 631 O O . GLY A 1 85 ? -3.717 13.344 33.875 1 97.75 85 GLY A O 1
ATOM 632 N N . LYS A 1 86 ? -4.867 12.602 32.156 1 98.38 86 LYS A N 1
ATOM 633 C CA . LYS A 1 86 ? -3.902 11.555 31.859 1 98.38 86 LYS A CA 1
ATOM 634 C C . LYS A 1 86 ? -2.773 12.078 30.969 1 98.38 86 LYS A C 1
ATOM 636 O O . LYS A 1 86 ? -1.729 11.43 30.844 1 98.38 86 LYS A O 1
ATOM 641 N N . LEU A 1 87 ? -2.998 13.203 30.375 1 98.75 87 LEU A N 1
ATOM 642 C CA . LEU A 1 87 ? -1.999 13.883 29.547 1 98.75 87 LEU A CA 1
ATOM 643 C C . LEU A 1 87 ? -1.846 15.336 29.984 1 98.75 87 LEU A C 1
ATOM 645 O O . LEU A 1 87 ? -2.826 15.984 30.359 1 98.75 87 LEU A O 1
ATOM 649 N N . ASP A 1 88 ? -0.632 15.828 29.828 1 98.81 88 ASP A N 1
ATOM 650 C CA . ASP A 1 88 ? -0.347 17.234 30.109 1 98.81 88 ASP A CA 1
ATOM 651 C C . ASP A 1 88 ? -0.281 18.047 28.828 1 98.81 88 ASP A C 1
ATOM 653 O O . ASP A 1 88 ? -0.643 19.234 28.828 1 98.81 88 ASP A O 1
ATOM 657 N N . PHE A 1 89 ? 0.287 17.438 27.812 1 98.81 89 PHE A N 1
ATOM 658 C CA . PHE A 1 89 ? 0.436 18.047 26.5 1 98.81 89 PHE A CA 1
ATOM 659 C C . PHE A 1 89 ? -0.306 17.25 25.438 1 98.81 89 PHE A C 1
ATOM 661 O O . PHE A 1 89 ? -0.511 16.047 25.578 1 98.81 89 PHE A O 1
ATOM 668 N N . GLY A 1 90 ? -0.689 17.938 24.344 1 98.62 90 GLY A N 1
ATOM 669 C CA . GLY A 1 90 ? -1.252 17.281 23.172 1 98.62 90 GLY A CA 1
ATOM 670 C C . GLY A 1 90 ? -0.938 18 21.875 1 98.62 90 GLY A C 1
ATOM 671 O O . GLY A 1 90 ? -0.957 19.234 21.828 1 98.62 90 GLY A O 1
ATOM 672 N N . ALA A 1 91 ? -0.578 17.281 20.875 1 98 91 ALA A N 1
ATOM 673 C CA . ALA A 1 91 ? -0.39 17.828 19.547 1 98 91 ALA A CA 1
ATOM 674 C C . ALA A 1 91 ? -1.543 17.438 18.625 1 98 91 ALA A C 1
ATOM 676 O O . ALA A 1 91 ? -1.814 16.266 18.422 1 98 91 ALA A O 1
ATOM 677 N N . MET A 1 92 ? -2.219 18.422 18.078 1 96.25 92 MET A N 1
ATOM 678 C CA . MET A 1 92 ? -3.355 18.141 17.203 1 96.25 92 MET A CA 1
ATOM 679 C C . MET A 1 92 ? -3.682 19.359 16.344 1 96.25 92 MET A C 1
ATOM 681 O O . MET A 1 92 ? -3.012 20.391 16.438 1 96.25 92 MET A O 1
ATOM 685 N N . ALA A 1 93 ? -4.656 19.219 15.516 1 96.62 93 ALA A N 1
ATOM 686 C CA . ALA A 1 93 ? -5.02 20.25 14.547 1 96.62 93 ALA A CA 1
ATOM 687 C C . ALA A 1 93 ? -5.891 21.312 15.195 1 96.62 93 ALA A C 1
ATOM 689 O O . ALA A 1 93 ? -6.281 21.188 16.359 1 96.62 93 ALA A O 1
ATOM 690 N N . ASP A 1 94 ? -6.113 22.391 14.453 1 95.69 94 ASP A N 1
ATOM 691 C CA . ASP A 1 94 ? -6.82 23.562 14.938 1 95.69 94 ASP A CA 1
ATOM 692 C C . ASP A 1 94 ? -8.25 23.219 15.336 1 95.69 94 ASP A C 1
ATOM 694 O O . ASP A 1 94 ? -8.742 23.688 16.375 1 95.69 94 ASP A O 1
ATOM 698 N N . PHE A 1 95 ? -8.914 22.375 14.562 1 92.19 95 PHE A N 1
ATOM 699 C CA . PHE A 1 95 ? -10.305 22.062 14.875 1 92.19 95 PHE A CA 1
ATOM 700 C C . PHE A 1 95 ? -10.398 21.203 16.125 1 92.19 95 PHE A C 1
ATOM 702 O O . PHE A 1 95 ? -11.023 21.594 17.109 1 92.19 95 PHE A O 1
ATOM 709 N N . PRO A 1 96 ? -9.758 20.031 16.141 1 92.88 96 PRO A N 1
ATOM 710 C CA . PRO A 1 96 ? -9.812 19.266 17.391 1 92.88 96 PRO A CA 1
ATOM 711 C C . PRO A 1 96 ? -9.172 20.016 18.562 1 92.88 96 PRO A C 1
ATOM 713 O O . PRO A 1 96 ? -9.586 19.828 19.703 1 92.88 96 PRO A O 1
ATOM 716 N N . GLY A 1 97 ? -8.188 20.812 18.312 1 95.88 97 GLY A N 1
ATOM 717 C CA . GLY A 1 97 ? -7.605 21.656 19.359 1 95.88 97 GLY A CA 1
ATOM 718 C C . GLY A 1 97 ? -8.594 22.625 19.953 1 95.88 97 GLY A C 1
ATOM 719 O O . GLY A 1 97 ? -8.625 22.812 21.172 1 95.88 97 GLY A O 1
ATOM 720 N N . SER A 1 98 ? -9.375 23.25 19.078 1 94.62 98 SER A N 1
ATOM 721 C CA . SER A 1 98 ? -10.422 24.156 19.562 1 94.62 98 SER A CA 1
ATOM 722 C C . SER A 1 98 ? -11.453 23.391 20.391 1 94.62 98 SER A C 1
ATOM 724 O O . SER A 1 98 ? -11.898 23.875 21.438 1 94.62 98 SER A O 1
ATOM 726 N N . PHE A 1 99 ? -11.797 22.266 19.969 1 92.19 99 PHE A N 1
ATOM 727 C CA . PHE A 1 99 ? -12.695 21.422 20.734 1 92.19 99 PHE A CA 1
ATOM 728 C C . PHE A 1 99 ? -12.086 21.078 22.094 1 92.19 99 PHE A C 1
ATOM 730 O O . PHE A 1 99 ? -12.797 21.016 23.094 1 92.19 99 PHE A O 1
ATOM 737 N N . ASN A 1 100 ? -10.828 20.766 22.078 1 95.75 100 ASN A N 1
ATOM 738 C CA . ASN A 1 100 ? -10.102 20.516 23.328 1 95.75 100 ASN A CA 1
ATOM 739 C C . ASN A 1 100 ? -10.312 21.641 24.344 1 95.75 100 ASN A C 1
ATOM 741 O O . ASN A 1 100 ? -10.57 21.375 25.516 1 95.75 100 ASN A O 1
ATOM 745 N N . GLY A 1 101 ? -10.188 22.922 23.891 1 96.38 101 GLY A N 1
ATOM 746 C CA . GLY A 1 101 ? -10.438 24.062 24.75 1 96.38 101 GLY A CA 1
ATOM 747 C C . GLY A 1 101 ? -11.836 24.078 25.344 1 96.38 101 GLY A C 1
ATOM 748 O O . GLY A 1 101 ? -12 24.266 26.547 1 96.38 101 GLY A O 1
ATOM 749 N N . VAL A 1 102 ? -12.797 23.812 24.484 1 94.12 102 VAL A N 1
ATOM 750 C CA . VAL A 1 102 ? -14.195 23.812 24.906 1 94.12 102 VAL A CA 1
ATOM 751 C C . VAL A 1 102 ? -14.453 22.672 25.875 1 94.12 102 VAL A C 1
ATOM 753 O O . VAL A 1 102 ? -15.109 22.844 26.906 1 94.12 102 VAL A O 1
ATOM 756 N N . ALA A 1 103 ? -13.938 21.516 25.531 1 93.5 103 ALA A N 1
ATOM 757 C CA . ALA A 1 103 ? -14.133 20.328 26.359 1 93.5 103 ALA A CA 1
ATOM 758 C C . ALA A 1 103 ? -13.531 20.547 27.75 1 93.5 103 ALA A C 1
ATOM 760 O O . ALA A 1 103 ? -14.094 20.078 28.75 1 93.5 103 ALA A O 1
ATOM 761 N N . HIS A 1 104 ? -12.398 21.188 27.859 1 96.5 104 HIS A N 1
ATOM 762 C CA . HIS A 1 104 ? -11.797 21.5 29.156 1 96.5 104 HIS A CA 1
ATOM 763 C C . HIS A 1 104 ? -12.695 22.438 29.953 1 96.5 104 HIS A C 1
ATOM 765 O O . HIS A 1 104 ? -12.914 22.219 31.156 1 96.5 104 HIS A O 1
ATOM 771 N N . LEU A 1 105 ? -13.234 23.469 29.328 1 95 105 LEU A N 1
ATOM 772 C CA . LEU A 1 105 ? -14.125 24.391 30.016 1 95 105 LEU A CA 1
ATOM 773 C C . LEU A 1 105 ? -15.359 23.672 30.547 1 95 105 LEU A C 1
ATOM 775 O O . LEU A 1 105 ? -15.789 23.938 31.672 1 95 105 LEU A O 1
ATOM 779 N N . ASP A 1 106 ? -15.852 22.812 29.719 1 92.69 106 ASP A N 1
ATOM 780 C CA . ASP A 1 106 ? -17.031 22.047 30.125 1 92.69 106 ASP A CA 1
ATOM 781 C C . ASP A 1 106 ? -16.719 21.203 31.359 1 92.69 106 ASP A C 1
ATOM 783 O O . ASP A 1 106 ? -17.609 20.953 32.188 1 92.69 106 ASP A O 1
ATOM 787 N N . ALA A 1 107 ? -15.523 20.859 31.516 1 95.19 107 ALA A N 1
ATOM 788 C CA . ALA A 1 107 ? -15.109 20.031 32.656 1 95.19 107 ALA A CA 1
ATOM 789 C C . ALA A 1 107 ? -14.633 20.906 33.812 1 95.19 107 ALA A C 1
ATOM 791 O O . ALA A 1 107 ? -14.133 20.406 34.812 1 95.19 107 ALA A O 1
ATOM 792 N N . GLY A 1 108 ? -14.75 22.219 33.719 1 95.19 108 GLY A N 1
ATOM 793 C CA . GLY A 1 108 ? -14.312 23.125 34.75 1 95.19 108 GLY A CA 1
ATOM 794 C C . GLY A 1 108 ? -12.812 23.328 34.781 1 95.19 108 GLY A C 1
ATOM 795 O O . GLY A 1 108 ? -12.25 23.688 35.812 1 95.19 108 GLY A O 1
ATOM 796 N N . LYS A 1 109 ? -12.211 23.016 33.688 1 97.12 109 LYS A N 1
ATOM 797 C CA . LYS A 1 109 ? -10.766 23.141 33.531 1 97.12 109 LYS A CA 1
ATOM 798 C C . LYS A 1 109 ? -10.422 24.094 32.375 1 97.12 109 LYS A C 1
ATOM 800 O O . LYS A 1 109 ? -11.297 24.75 31.828 1 97.12 109 LYS A O 1
ATOM 805 N N . ARG A 1 110 ? -9.078 24.234 32.125 1 97.56 110 ARG A N 1
ATOM 806 C CA . ARG A 1 110 ? -8.625 25.047 31 1 97.56 110 ARG A CA 1
ATOM 807 C C . ARG A 1 110 ? -7.402 24.422 30.344 1 97.56 110 ARG A C 1
ATOM 809 O O . ARG A 1 110 ? -6.566 23.812 31.016 1 97.56 110 ARG A O 1
ATOM 816 N N . SER A 1 111 ? -7.367 24.469 29.078 1 98.5 111 SER A N 1
ATOM 817 C CA . SER A 1 111 ? -6.164 24.188 28.297 1 98.5 111 SER A CA 1
ATOM 818 C C . SER A 1 111 ? -5.719 25.422 27.516 1 98.5 111 SER A C 1
ATOM 820 O O . SER A 1 111 ? -6.465 26.391 27.406 1 98.5 111 SER A O 1
ATOM 822 N N . LEU A 1 112 ? -4.469 25.406 27.109 1 98.75 112 LEU A N 1
ATOM 823 C CA . LEU A 1 112 ? -3.887 26.484 26.312 1 98.75 112 LEU A CA 1
ATOM 824 C C . LEU A 1 112 ? -3.332 25.938 24.984 1 98.75 112 LEU A C 1
ATOM 826 O O . LEU A 1 112 ? -2.717 24.875 24.969 1 98.75 112 LEU A O 1
ATOM 830 N N . PHE A 1 113 ? -3.688 26.609 23.922 1 98.75 113 PHE A N 1
ATOM 831 C CA . PHE A 1 113 ? -3.002 26.375 22.656 1 98.75 113 PHE A CA 1
ATOM 832 C C . PHE A 1 113 ? -1.71 27.188 22.578 1 98.75 113 PHE A C 1
ATOM 834 O O . PHE A 1 113 ? -1.742 28.406 22.453 1 98.75 113 PHE A O 1
ATOM 841 N N . ILE A 1 114 ? -0.568 26.547 22.578 1 98.75 114 ILE A N 1
ATOM 842 C CA . ILE A 1 114 ? 0.626 27.281 23 1 98.75 114 ILE A CA 1
ATOM 843 C C . ILE A 1 114 ? 1.554 27.469 21.797 1 98.75 114 ILE A C 1
ATOM 845 O O . ILE A 1 114 ? 2.5 28.25 21.859 1 98.75 114 ILE A O 1
ATOM 849 N N . SER A 1 115 ? 1.328 26.781 20.688 1 98.12 115 SER A N 1
ATOM 850 C CA . SER A 1 115 ? 2.176 26.969 19.516 1 98.12 115 SER A CA 1
ATOM 851 C C . SER A 1 115 ? 1.544 26.375 18.266 1 98.12 115 SER A C 1
ATOM 853 O O . SER A 1 115 ? 0.634 25.547 18.359 1 98.12 115 SER A O 1
ATOM 855 N N . VAL A 1 116 ? 1.988 26.844 17.094 1 98.19 116 VAL A N 1
ATOM 856 C CA . VAL A 1 116 ? 1.719 26.234 15.805 1 98.19 116 VAL A CA 1
ATOM 857 C C . VAL A 1 116 ? 2.922 25.406 15.359 1 98.19 116 VAL A C 1
ATOM 859 O O . VAL A 1 116 ? 4.031 25.922 15.242 1 98.19 116 VAL A O 1
ATOM 862 N N . LEU A 1 117 ? 2.693 24.172 15.125 1 98 117 LEU A N 1
ATOM 863 C CA . LEU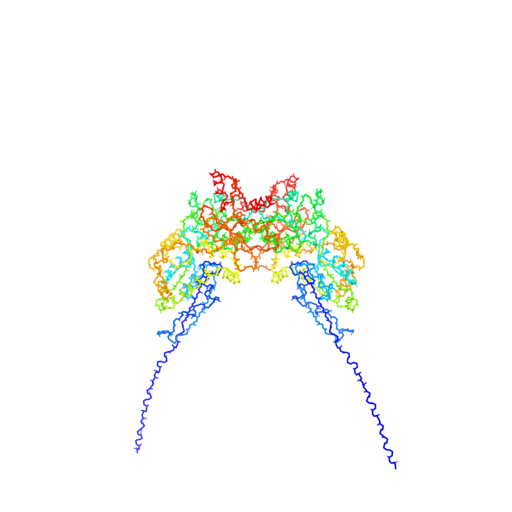 A 1 117 ? 3.783 23.297 14.688 1 98 117 LEU A CA 1
ATOM 864 C C . LEU A 1 117 ? 3.984 23.391 13.18 1 98 117 LEU A C 1
ATOM 866 O O . LEU A 1 117 ? 5.109 23.562 12.703 1 98 117 LEU A O 1
ATOM 870 N N . SER A 1 118 ? 2.945 23.219 12.43 1 96.5 118 SER A N 1
ATOM 871 C CA . SER A 1 118 ? 2.926 23.312 10.969 1 96.5 118 SER A CA 1
ATOM 872 C C . SER A 1 118 ? 1.535 23.672 10.461 1 96.5 118 SER A C 1
ATOM 874 O O . SER A 1 118 ? 0.532 23.375 11.117 1 96.5 118 SER A O 1
ATOM 876 N N . GLY A 1 119 ? 1.539 24.375 9.328 1 96.44 119 GLY A N 1
ATOM 877 C CA . GLY A 1 119 ? 0.24 24.719 8.773 1 96.44 119 GLY A CA 1
ATOM 878 C C . GLY A 1 119 ? 0.332 25.406 7.426 1 96.44 119 GLY A C 1
ATOM 879 O O . GLY A 1 119 ? 1.415 25.516 6.848 1 96.44 119 GLY A O 1
ATOM 880 N N . SER A 1 120 ? -0.801 25.734 6.91 1 95.81 120 SER A N 1
ATOM 881 C CA . SER A 1 120 ? -0.958 26.5 5.68 1 95.81 120 SER A CA 1
ATOM 882 C C . SER A 1 120 ? -1.96 27.641 5.859 1 95.81 120 SER A C 1
ATOM 884 O O . SER A 1 120 ? -3.107 27.406 6.246 1 95.81 120 SER A O 1
ATOM 886 N N . VAL A 1 121 ? -1.525 28.844 5.574 1 94.75 121 VAL A N 1
ATOM 887 C CA . VAL A 1 121 ? -2.41 30 5.723 1 94.75 121 VAL A CA 1
ATOM 888 C C . VAL A 1 121 ? -3.439 30 4.594 1 94.75 121 VAL A C 1
ATOM 890 O O . VAL A 1 121 ? -4.438 30.734 4.66 1 94.75 121 VAL A O 1
ATOM 893 N N . HIS A 1 122 ? -3.207 29.094 3.617 1 91.25 122 HIS A N 1
ATOM 894 C CA . HIS A 1 122 ? -4.137 29.031 2.494 1 91.25 122 HIS A CA 1
ATOM 895 C C . HIS A 1 122 ? -5.023 27.797 2.58 1 91.25 122 HIS A C 1
ATOM 897 O O . HIS A 1 122 ? -6.059 27.719 1.911 1 91.25 122 HIS A O 1
ATOM 903 N N . GLY A 1 123 ? -4.535 26.844 3.322 1 93.19 123 GLY A N 1
ATOM 904 C CA . GLY A 1 123 ? -5.438 25.734 3.58 1 93.19 123 GLY A CA 1
ATOM 905 C C . GLY A 1 123 ? -4.926 24.422 3.041 1 93.19 123 GLY A C 1
ATOM 906 O O . GLY A 1 123 ? -5.531 23.375 3.273 1 93.19 123 GLY A O 1
ATOM 907 N N . SER A 1 124 ? -3.744 24.375 2.336 1 93.56 124 SER A N 1
ATOM 908 C CA . SER A 1 124 ? -3.174 23.109 1.892 1 93.56 124 SER A CA 1
ATOM 909 C C . SER A 1 124 ? -2.93 22.172 3.068 1 93.56 124 SER A C 1
ATOM 911 O O . SER A 1 124 ? -2.594 22.609 4.168 1 93.56 124 SER A O 1
ATOM 913 N N . GLY A 1 125 ? -3.061 20.875 2.859 1 94.5 125 GLY A N 1
ATOM 914 C CA . GLY A 1 125 ? -2.998 19.844 3.883 1 94.5 125 GLY A CA 1
ATOM 915 C C . GLY A 1 125 ? -4.289 19.062 4.02 1 94.5 125 GLY A C 1
ATOM 916 O O . GLY A 1 125 ? -4.266 17.859 4.293 1 94.5 125 GLY A O 1
ATOM 917 N N . ASN A 1 126 ? -5.359 19.75 3.879 1 95.88 126 ASN A N 1
ATOM 918 C CA . ASN A 1 126 ? -6.656 19.094 3.699 1 95.88 126 ASN A CA 1
ATOM 919 C C . ASN A 1 126 ? -6.984 18.891 2.223 1 95.88 126 ASN A C 1
ATOM 921 O O . ASN A 1 126 ? -6.504 19.641 1.369 1 95.88 126 ASN A O 1
ATOM 925 N N . GLY A 1 127 ? -7.746 17.906 1.905 1 97.19 127 GLY A N 1
ATOM 926 C CA . GLY A 1 127 ? -8.125 17.688 0.518 1 97.19 127 GLY A CA 1
ATOM 927 C C . GLY A 1 127 ? -9.227 16.656 0.352 1 97.19 127 GLY A C 1
ATOM 928 O O . GLY A 1 127 ? -9.648 16.031 1.324 1 97.19 127 GLY A O 1
ATOM 929 N N . ILE A 1 128 ? -9.758 16.609 -0.808 1 98.12 128 ILE A N 1
ATOM 930 C CA . ILE A 1 128 ? -10.766 15.633 -1.203 1 98.12 128 ILE A CA 1
ATOM 931 C C . ILE A 1 128 ? -10.203 14.734 -2.303 1 98.12 128 ILE A C 1
ATOM 933 O O . ILE A 1 128 ? -9.641 15.227 -3.289 1 98.12 128 ILE A O 1
ATOM 937 N N . VAL A 1 129 ? -10.32 13.445 -2.1 1 98.12 129 VAL A N 1
ATOM 938 C CA . VAL A 1 129 ? -9.812 12.477 -3.066 1 98.12 129 VAL A CA 1
ATOM 939 C C . VAL A 1 129 ? -10.953 11.586 -3.555 1 98.12 129 VAL A C 1
ATOM 941 O O . VAL A 1 129 ? -12.008 11.508 -2.91 1 98.12 129 VAL A O 1
ATOM 944 N N . VAL A 1 130 ? -10.766 11.016 -4.707 1 96.75 130 VAL A N 1
ATOM 945 C CA . VAL A 1 130 ? -11.641 10.016 -5.309 1 96.75 130 VAL A CA 1
ATOM 946 C C . VAL A 1 130 ? -10.836 8.766 -5.66 1 96.75 130 VAL A C 1
ATOM 948 O O . VAL A 1 130 ? -9.609 8.805 -5.703 1 96.75 130 VAL A O 1
ATOM 951 N N . PRO A 1 131 ? -11.508 7.609 -5.801 1 93.94 131 PRO A N 1
ATOM 952 C CA . PRO A 1 131 ? -10.758 6.441 -6.27 1 93.94 131 PRO A CA 1
ATOM 953 C C . PRO A 1 131 ? -9.969 6.719 -7.551 1 93.94 131 PRO A C 1
ATOM 955 O O . PRO A 1 131 ? -10.398 7.531 -8.375 1 93.94 131 PRO A O 1
ATOM 958 N N . ALA A 1 132 ? -8.859 6.078 -7.734 1 90.81 132 ALA A N 1
ATOM 959 C CA . ALA A 1 132 ? -7.945 6.336 -8.844 1 90.81 132 ALA A CA 1
ATOM 960 C C . ALA A 1 132 ? -8.656 6.176 -10.188 1 90.81 132 ALA A C 1
ATOM 962 O O . ALA A 1 132 ? -8.391 6.926 -11.133 1 90.81 132 ALA A O 1
ATOM 963 N N . ALA A 1 133 ? -9.578 5.336 -10.266 1 85.25 133 ALA A N 1
ATOM 964 C CA . ALA A 1 133 ? -10.219 5.016 -11.539 1 85.25 133 ALA A CA 1
ATOM 965 C C . ALA A 1 133 ? -11.477 5.859 -11.742 1 85.25 133 ALA A C 1
ATOM 967 O O . ALA A 1 133 ? -12.133 5.758 -12.781 1 85.25 133 ALA A O 1
ATOM 968 N N . SER A 1 134 ? -11.852 6.656 -10.727 1 90.62 134 SER A N 1
ATOM 969 C CA . SER A 1 134 ? -13.055 7.473 -10.828 1 90.62 134 SER A CA 1
ATOM 970 C C . SER A 1 134 ? -12.969 8.438 -12.008 1 90.62 134 SER A C 1
ATOM 972 O O . SER A 1 134 ? -11.906 8.984 -12.297 1 90.62 134 SER A O 1
ATOM 974 N N . SER A 1 135 ? -14.086 8.703 -12.625 1 88.94 135 SER A N 1
ATOM 975 C CA . SER A 1 135 ? -14.141 9.68 -13.711 1 88.94 135 SER A CA 1
ATOM 976 C C . SER A 1 135 ? -14.305 11.094 -13.164 1 88.94 135 SER A C 1
ATOM 978 O O . SER A 1 135 ? -14.195 12.07 -13.914 1 88.94 135 SER A O 1
ATOM 980 N N . VAL A 1 136 ? -14.562 11.227 -11.875 1 94.12 136 VAL A N 1
ATOM 981 C CA . VAL A 1 136 ? -14.773 12.531 -11.25 1 94.12 136 VAL A CA 1
ATOM 982 C C . VAL A 1 136 ? -13.484 13.352 -11.312 1 94.12 136 VAL A C 1
ATOM 984 O O . VAL A 1 136 ? -12.414 12.867 -10.953 1 94.12 136 VAL A O 1
ATOM 987 N N . GLN A 1 137 ? -13.602 14.617 -11.742 1 93.69 137 GLN A N 1
ATOM 988 C CA . GLN A 1 137 ? -12.422 15.453 -11.898 1 93.69 137 GLN A CA 1
ATOM 989 C C . GLN A 1 137 ? -12.508 16.703 -11.023 1 93.69 137 GLN A C 1
ATOM 991 O O . GLN A 1 137 ? -11.508 17.391 -10.82 1 93.69 137 GLN A O 1
ATOM 996 N N . SER A 1 138 ? -13.719 16.969 -10.508 1 94.5 138 SER A N 1
ATOM 997 C CA . SER A 1 138 ? -13.898 18.188 -9.727 1 94.5 138 SER A CA 1
ATOM 998 C C . SER A 1 138 ? -14.961 18 -8.648 1 94.5 138 SER A C 1
ATOM 1000 O O . SER A 1 138 ? -15.773 17.078 -8.719 1 94.5 138 SER A O 1
ATOM 1002 N N . LEU A 1 139 ? -14.938 18.891 -7.711 1 95.75 139 LEU A N 1
ATOM 1003 C CA . LEU A 1 139 ? -15.906 18.875 -6.625 1 95.75 139 LEU A CA 1
ATOM 1004 C C . LEU A 1 139 ? -17.328 19 -7.168 1 95.75 139 LEU A C 1
ATOM 1006 O O . LEU A 1 139 ? -18.25 18.359 -6.648 1 95.75 139 LEU A O 1
ATOM 1010 N N . ALA A 1 140 ? -17.516 19.75 -8.211 1 95.62 140 ALA A N 1
ATOM 1011 C CA . ALA A 1 140 ? -18.844 20 -8.789 1 95.62 140 ALA A CA 1
ATOM 1012 C C . ALA A 1 140 ? -19.5 18.703 -9.234 1 95.62 140 ALA A C 1
ATOM 1014 O O . ALA A 1 140 ? -20.734 18.578 -9.227 1 95.62 140 ALA A O 1
ATOM 1015 N N . GLU A 1 141 ? -18.703 17.703 -9.555 1 96.25 141 GLU A N 1
ATOM 1016 C CA . GLU A 1 141 ? -19.219 16.422 -10.062 1 96.25 141 GLU A CA 1
ATOM 1017 C C . GLU A 1 141 ? -19.641 15.508 -8.93 1 96.25 141 GLU A C 1
ATOM 1019 O O . GLU A 1 141 ? -20.156 14.414 -9.164 1 96.25 141 GLU A O 1
ATOM 1024 N N . LEU A 1 142 ? -19.5 15.992 -7.695 1 96.5 142 LEU A N 1
ATOM 1025 C CA . LEU A 1 142 ? -19.828 15.156 -6.543 1 96.5 142 LEU A CA 1
ATOM 1026 C C . LEU A 1 142 ? -21.188 15.523 -5.98 1 96.5 142 LEU A C 1
ATOM 1028 O O . LEU A 1 142 ? -21.562 15.055 -4.902 1 96.5 142 LEU A O 1
ATOM 1032 N N . LYS A 1 143 ? -21.938 16.391 -6.684 1 96 143 LYS A N 1
ATOM 1033 C CA . LYS A 1 143 ? -23.312 16.688 -6.242 1 96 143 LYS A CA 1
ATOM 1034 C C . LYS A 1 143 ? -24.141 15.406 -6.191 1 96 143 LYS A C 1
ATOM 1036 O O . LYS A 1 143 ? -24.125 14.609 -7.129 1 96 143 LYS A O 1
ATOM 1041 N N . GLY A 1 144 ? -24.75 15.227 -5.066 1 94.38 144 GLY A N 1
ATOM 1042 C CA . GLY A 1 144 ? -25.625 14.078 -4.887 1 94.38 144 GLY A CA 1
ATOM 1043 C C . GLY A 1 144 ? -24.875 12.812 -4.516 1 94.38 144 GLY A C 1
ATOM 1044 O O . GLY A 1 144 ? -25.484 11.766 -4.297 1 94.38 144 GLY A O 1
ATOM 1045 N N . LYS A 1 145 ? -23.578 12.898 -4.422 1 93.38 145 LYS A N 1
ATOM 1046 C CA . LYS A 1 145 ? -22.766 11.727 -4.137 1 93.38 145 LYS A CA 1
ATOM 1047 C C . LYS A 1 145 ? -22.391 11.664 -2.658 1 93.38 145 LYS A C 1
ATOM 1049 O O . LYS A 1 145 ? -22.734 12.562 -1.886 1 93.38 145 LYS A O 1
ATOM 1054 N N . THR A 1 146 ? -21.797 10.602 -2.273 1 91.88 146 THR A N 1
ATOM 1055 C CA . THR A 1 146 ? -21.359 10.391 -0.899 1 91.88 146 THR A CA 1
ATOM 1056 C C . THR A 1 146 ? -19.891 10.805 -0.734 1 91.88 146 THR A C 1
ATOM 1058 O O . THR A 1 146 ? -19.031 10.414 -1.527 1 91.88 146 THR A O 1
ATOM 1061 N N . ILE A 1 147 ? -19.656 11.617 0.221 1 95.81 147 ILE A N 1
ATOM 1062 C CA . ILE A 1 147 ? -18.312 12.008 0.619 1 95.81 147 ILE A CA 1
ATOM 1063 C C . ILE A 1 147 ? -18.062 11.625 2.078 1 95.81 147 ILE A C 1
ATOM 1065 O O . ILE A 1 147 ? -18.781 12.086 2.971 1 95.81 147 ILE A O 1
ATOM 1069 N N . SER A 1 148 ? -17.141 10.711 2.316 1 95.06 148 SER A N 1
ATOM 1070 C CA . SER A 1 148 ? -16.781 10.383 3.695 1 95.06 148 SER A CA 1
ATOM 1071 C C . SER A 1 148 ? -15.711 11.32 4.234 1 95.06 148 SER A C 1
ATOM 1073 O O . SER A 1 148 ? -14.953 11.914 3.463 1 95.06 148 SER A O 1
ATOM 1075 N N . VAL A 1 149 ? -15.656 11.547 5.52 1 93.75 149 VAL A N 1
ATOM 1076 C CA . VAL A 1 149 ? -14.711 12.445 6.176 1 93.75 149 VAL A CA 1
ATOM 1077 C C . VAL A 1 149 ? -14.594 12.086 7.656 1 93.75 149 VAL A C 1
ATOM 1079 O O . VAL A 1 149 ? -15.562 11.617 8.266 1 93.75 149 VAL A O 1
ATOM 1082 N N . PRO A 1 150 ? -13.383 12.156 8.227 1 90.5 150 PRO A N 1
ATOM 1083 C CA . PRO A 1 150 ? -13.383 12.109 9.695 1 90.5 150 PRO A CA 1
ATOM 1084 C C . PRO A 1 150 ? -14.102 13.297 10.32 1 90.5 150 PRO A C 1
ATOM 1086 O O . PRO A 1 150 ? -13.633 14.43 10.227 1 90.5 150 PRO A O 1
ATOM 1089 N N . PHE A 1 151 ? -15.148 13.008 10.992 1 86.38 151 PHE A N 1
ATOM 1090 C CA . PHE A 1 151 ? -15.961 14.062 11.578 1 86.38 151 PHE A CA 1
ATOM 1091 C C . PHE A 1 151 ? -15.172 14.82 12.641 1 86.38 151 PHE A C 1
ATOM 1093 O O . PHE A 1 151 ? -14.281 14.258 13.281 1 86.38 151 PHE A O 1
ATOM 1100 N N . ALA A 1 152 ? -15.43 16.094 12.75 1 82.19 152 ALA A N 1
ATOM 1101 C CA . ALA A 1 152 ? -14.844 17.016 13.719 1 82.19 152 ALA A CA 1
ATOM 1102 C C . ALA A 1 152 ? -13.336 17.141 13.516 1 82.19 152 ALA A C 1
ATOM 1104 O O . ALA A 1 152 ? -12.57 17.109 14.477 1 82.19 152 ALA A O 1
ATOM 1105 N N . SER A 1 153 ? -12.945 17.078 12.297 1 87.81 153 SER A N 1
ATOM 1106 C CA . SER A 1 153 ? -11.562 17.297 11.883 1 87.81 153 SER A CA 1
ATOM 1107 C C . SER A 1 153 ? -11.43 18.547 11.016 1 87.81 153 SER A C 1
ATOM 1109 O O . SER A 1 153 ? -12.438 19.156 10.656 1 87.81 153 SER A O 1
ATOM 1111 N N . THR A 1 154 ? -10.219 18.953 10.797 1 91 154 THR A N 1
ATOM 1112 C CA . THR A 1 154 ? -9.992 20.078 9.898 1 91 154 THR A CA 1
ATOM 1113 C C . THR A 1 154 ? -10.523 19.781 8.5 1 91 154 THR A C 1
ATOM 1115 O O . THR A 1 154 ? -11.016 20.672 7.812 1 91 154 THR A O 1
ATOM 1118 N N . ALA A 1 155 ? -10.508 18.547 8.117 1 93.38 155 ALA A N 1
ATOM 1119 C CA . ALA A 1 155 ? -11.023 18.156 6.809 1 93.38 155 ALA A CA 1
ATOM 1120 C C . ALA A 1 155 ? -12.539 18.297 6.746 1 93.38 155 ALA A C 1
ATOM 1122 O O . ALA A 1 155 ? -13.094 18.641 5.699 1 93.38 155 ALA A O 1
ATOM 1123 N N . HIS A 1 156 ? -13.18 18 7.84 1 91.06 156 HIS A N 1
ATOM 1124 C CA . HIS A 1 156 ? -14.625 18.188 7.898 1 91.06 156 HIS A CA 1
ATOM 1125 C C . HIS A 1 156 ? -15 19.656 7.688 1 91.06 156 HIS A C 1
ATOM 1127 O O . HIS A 1 156 ? -15.906 19.969 6.914 1 91.06 156 HIS A O 1
ATOM 1133 N N . GLY A 1 157 ? -14.289 20.547 8.422 1 87.94 157 GLY A N 1
ATOM 1134 C CA . GLY A 1 157 ? -14.508 21.969 8.219 1 87.94 157 GLY A CA 1
ATOM 1135 C C . GLY A 1 157 ? -14.281 22.406 6.789 1 87.94 157 GLY A C 1
ATOM 1136 O O . GLY A 1 157 ? -15.086 23.156 6.23 1 87.94 157 GLY A O 1
ATOM 1137 N N . MET A 1 158 ? -13.18 21.922 6.199 1 92.69 158 MET A N 1
ATOM 1138 C CA . MET A 1 158 ? -12.875 22.25 4.809 1 92.69 158 MET A CA 1
ATOM 1139 C C . MET A 1 158 ? -13.992 21.781 3.883 1 92.69 158 MET A C 1
ATOM 1141 O O . MET A 1 158 ? -14.406 22.516 2.982 1 92.69 158 MET A O 1
ATOM 1145 N N . LEU A 1 159 ? -14.484 20.547 4.102 1 94.5 159 LEU A N 1
ATOM 1146 C CA . LEU A 1 159 ? -15.539 19.984 3.264 1 94.5 159 LEU A CA 1
ATOM 1147 C C . LEU A 1 159 ? -16.797 20.828 3.324 1 94.5 159 LEU A C 1
ATOM 1149 O O . LEU A 1 159 ? -17.406 21.109 2.291 1 94.5 159 LEU A O 1
ATOM 1153 N N . LEU A 1 160 ? -17.188 21.234 4.555 1 91.12 160 LEU A N 1
ATOM 1154 C CA . LEU A 1 160 ? -18.375 22.062 4.719 1 91.12 160 LEU A CA 1
ATOM 1155 C C . LEU A 1 160 ? -18.219 23.391 3.986 1 91.12 160 LEU A C 1
ATOM 1157 O O . LEU A 1 160 ? -19.172 23.875 3.359 1 91.12 160 LEU A O 1
ATOM 1161 N N . ARG A 1 161 ? -17.078 23.984 4.051 1 90.06 161 ARG A N 1
ATOM 1162 C CA . ARG A 1 161 ? -16.828 25.234 3.344 1 90.06 161 ARG A CA 1
ATOM 1163 C C . ARG A 1 161 ? -16.875 25.031 1.834 1 90.06 161 ARG A C 1
ATOM 1165 O O . ARG A 1 161 ? -17.406 25.875 1.104 1 90.06 161 ARG A O 1
ATOM 1172 N N . ALA A 1 162 ? -16.25 23.953 1.373 1 94.06 162 ALA A N 1
ATOM 1173 C CA . ALA A 1 162 ? -16.234 23.641 -0.052 1 94.06 162 ALA A CA 1
ATOM 1174 C C . ALA A 1 162 ? -17.656 23.438 -0.577 1 94.06 162 ALA A C 1
ATOM 1176 O O . ALA A 1 162 ? -18 23.938 -1.656 1 94.06 162 ALA A O 1
ATOM 1177 N N . VAL A 1 163 ? -18.453 22.75 0.186 1 94.62 163 VAL A N 1
ATOM 1178 C CA . VAL A 1 163 ? -19.859 22.5 -0.16 1 94.62 163 VAL A CA 1
ATOM 1179 C C . VAL A 1 163 ? -20.609 23.828 -0.213 1 94.62 163 VAL A C 1
ATOM 1181 O O . VAL A 1 163 ? -21.359 24.078 -1.163 1 94.62 163 VAL A O 1
ATOM 1184 N N . ALA A 1 164 ? -20.422 24.656 0.758 1 91.31 164 ALA A N 1
ATOM 1185 C CA . ALA A 1 164 ? -21.062 25.953 0.805 1 91.31 164 ALA A CA 1
ATOM 1186 C C . ALA A 1 164 ? -20.672 26.812 -0.4 1 91.31 164 ALA A C 1
ATOM 1188 O O . ALA A 1 164 ? -21.5 27.516 -0.968 1 91.31 164 ALA A O 1
ATOM 1189 N N . ALA A 1 165 ? -19.469 26.75 -0.755 1 92.94 165 ALA A N 1
ATOM 1190 C CA . ALA A 1 165 ? -18.969 27.547 -1.871 1 92.94 165 ALA A CA 1
ATOM 1191 C C . ALA A 1 165 ? -19.625 27.141 -3.182 1 92.94 165 ALA A C 1
ATOM 1193 O O . ALA A 1 165 ? -19.703 27.938 -4.121 1 92.94 165 ALA A O 1
ATOM 1194 N N . GLN A 1 166 ? -20.062 25.859 -3.227 1 95.06 166 GLN A N 1
ATOM 1195 C CA . GLN A 1 166 ? -20.781 25.375 -4.395 1 95.06 166 GLN A CA 1
ATOM 1196 C C . GLN A 1 166 ? -22.25 25.844 -4.363 1 95.06 166 GLN A C 1
ATOM 1198 O O . GLN A 1 166 ? -22.984 25.641 -5.332 1 95.06 166 GLN A O 1
ATOM 1203 N N . GLY A 1 167 ? -22.641 26.453 -3.25 1 95.31 167 GLY A N 1
ATOM 1204 C CA . GLY A 1 167 ? -24.047 26.766 -3.057 1 95.31 167 GLY A CA 1
ATOM 1205 C C . GLY A 1 167 ? -24.891 25.562 -2.709 1 95.31 167 GLY A C 1
ATOM 1206 O O . GLY A 1 167 ? -26.109 25.578 -2.924 1 95.31 167 GLY A O 1
ATOM 1207 N N . TRP A 1 168 ? -24.234 24.516 -2.285 1 96.06 168 TRP A N 1
ATOM 1208 C CA . TRP A 1 168 ? -24.922 23.266 -1.96 1 96.06 168 TRP A CA 1
ATOM 1209 C C . TRP A 1 168 ? -25.406 23.266 -0.515 1 96.06 168 TRP A C 1
ATOM 1211 O O . TRP A 1 168 ? -24.781 23.875 0.357 1 96.06 168 TRP A O 1
ATOM 1221 N N . ASP A 1 169 ? -26.484 22.625 -0.255 1 94.12 169 ASP A N 1
ATOM 1222 C CA . ASP A 1 169 ? -26.938 22.234 1.08 1 94.12 169 ASP A CA 1
ATOM 1223 C C . ASP A 1 169 ? -26.25 20.953 1.539 1 94.12 169 ASP A C 1
ATOM 1225 O O . ASP A 1 169 ? -26.453 19.891 0.937 1 94.12 169 ASP A O 1
ATOM 1229 N N . PRO A 1 170 ? -25.469 21.031 2.568 1 92.06 170 PRO A N 1
ATOM 1230 C CA . PRO A 1 170 ? -24.734 19.844 3.008 1 92.06 170 PRO A CA 1
ATOM 1231 C C . PRO A 1 170 ? -25.656 18.719 3.479 1 92.06 170 PRO A C 1
ATOM 1233 O O . PRO A 1 170 ? -25.219 17.578 3.625 1 92.06 170 PRO A O 1
ATOM 1236 N N . GLN A 1 171 ? -26.938 18.984 3.67 1 91.38 171 GLN A N 1
ATOM 1237 C CA . GLN A 1 171 ? -27.875 17.969 4.133 1 91.38 171 GLN A CA 1
ATOM 1238 C C . GLN A 1 171 ? -28.672 17.391 2.965 1 91.38 171 GLN A C 1
ATOM 1240 O O . GLN A 1 171 ? -29.344 16.359 3.113 1 91.38 171 GLN A O 1
ATOM 1245 N N . LYS A 1 172 ? -28.516 17.984 1.773 1 93.25 172 LYS A N 1
ATOM 1246 C CA . LYS A 1 172 ? -29.406 17.562 0.682 1 93.25 172 LYS A CA 1
ATOM 1247 C C . LYS A 1 172 ? -28.609 17.297 -0.59 1 93.25 172 LYS A C 1
ATOM 1249 O O . LYS A 1 172 ? -28.906 16.344 -1.323 1 93.25 172 LYS A O 1
ATOM 1254 N N . ASP A 1 173 ? -27.625 18.109 -0.824 1 95.75 173 ASP A N 1
ATOM 1255 C CA . ASP A 1 173 ? -26.984 18.109 -2.133 1 95.75 173 ASP A CA 1
ATOM 1256 C C . ASP A 1 173 ? -25.781 17.156 -2.154 1 95.75 173 ASP A C 1
ATOM 1258 O O . ASP A 1 173 ? -25.219 16.891 -3.217 1 95.75 173 ASP A O 1
ATOM 1262 N N . VAL A 1 174 ? -25.328 16.672 -0.986 1 94.94 174 VAL A N 1
ATOM 1263 C CA . VAL A 1 174 ? -24.297 15.656 -0.829 1 94.94 174 VAL A CA 1
ATOM 1264 C C . VAL A 1 174 ? -24.609 14.789 0.388 1 94.94 174 VAL A C 1
ATOM 1266 O O . VAL A 1 174 ? -25.375 15.188 1.265 1 94.94 174 VAL A O 1
ATOM 1269 N N . ARG A 1 175 ? -24.297 13.633 0.401 1 93.62 175 ARG A N 1
ATOM 1270 C CA . ARG A 1 175 ? -24.375 12.758 1.57 1 93.62 175 ARG A CA 1
ATOM 1271 C C . ARG A 1 175 ? -23.016 12.664 2.264 1 93.62 175 ARG A C 1
ATOM 1273 O O . ARG A 1 175 ? -22.094 12.023 1.751 1 93.62 175 ARG A O 1
ATOM 1280 N N . ILE A 1 176 ? -22.812 13.266 3.408 1 92.81 176 ILE A N 1
ATOM 1281 C CA . ILE A 1 176 ? -21.562 13.273 4.156 1 92.81 176 ILE A CA 1
ATOM 1282 C C . ILE A 1 176 ? -21.609 12.219 5.262 1 92.81 176 ILE A C 1
ATOM 1284 O O . ILE A 1 176 ? -22.531 12.227 6.09 1 92.81 176 ILE A O 1
ATOM 1288 N N . ILE A 1 177 ? -20.672 11.297 5.254 1 90.56 177 ILE A N 1
ATOM 1289 C CA . ILE A 1 177 ? -20.656 10.25 6.266 1 90.56 177 ILE A CA 1
ATOM 1290 C C . ILE A 1 177 ? -19.328 10.266 7.008 1 90.56 177 ILE A C 1
ATOM 1292 O O . ILE A 1 177 ? -18.312 10.734 6.473 1 90.56 177 ILE A O 1
ATOM 1296 N N . ALA A 1 178 ? -19.359 9.758 8.281 1 89.5 178 ALA A N 1
ATOM 1297 C CA . ALA A 1 178 ? -18.156 9.688 9.102 1 89.5 178 ALA A CA 1
ATOM 1298 C C . ALA A 1 178 ? -17.328 8.445 8.75 1 89.5 178 ALA A C 1
ATOM 1300 O O . ALA A 1 178 ? -17.859 7.336 8.688 1 89.5 178 ALA A O 1
ATOM 1301 N N . GLN A 1 179 ? -16.078 8.656 8.461 1 90.12 179 GLN A N 1
ATOM 1302 C CA . GLN A 1 179 ? -15.18 7.539 8.211 1 90.12 179 GLN A CA 1
ATOM 1303 C C . GLN A 1 179 ? -13.742 7.898 8.602 1 90.12 179 GLN A C 1
ATOM 1305 O O . GLN A 1 179 ? -13.227 8.938 8.188 1 90.12 179 GLN A O 1
ATOM 1310 N N . ALA A 1 180 ? -13.078 7.051 9.391 1 88.38 180 ALA A N 1
ATOM 1311 C CA . ALA A 1 180 ? -11.68 7.242 9.773 1 88.38 180 ALA A CA 1
ATOM 1312 C C . ALA A 1 180 ? -10.75 7.027 8.578 1 88.38 180 ALA A C 1
ATOM 1314 O O . ALA A 1 180 ? -11.094 6.305 7.641 1 88.38 180 ALA A O 1
ATOM 1315 N N . PRO A 1 181 ? -9.586 7.617 8.617 1 90.31 181 PRO A N 1
ATOM 1316 C CA . PRO A 1 181 ? -8.672 7.547 7.477 1 90.31 181 PRO A CA 1
ATOM 1317 C C . PRO A 1 181 ? -8.344 6.109 7.07 1 90.31 181 PRO A C 1
ATOM 1319 O O . PRO A 1 181 ? -8.328 5.789 5.879 1 90.31 181 PRO A O 1
ATOM 1322 N N . GLU A 1 182 ? -8.109 5.215 8.055 1 87.12 182 GLU A N 1
ATOM 1323 C CA . GLU A 1 182 ? -7.715 3.85 7.738 1 87.12 182 GLU A CA 1
ATOM 1324 C C . GLU A 1 182 ? -8.828 3.102 7.016 1 87.12 182 GLU A C 1
ATOM 1326 O O . GLU A 1 182 ? -8.578 2.363 6.062 1 87.12 182 GLU A O 1
ATOM 1331 N N . ILE A 1 183 ? -10.023 3.352 7.473 1 88.06 183 ILE A N 1
ATOM 1332 C CA . ILE A 1 183 ? -11.18 2.713 6.855 1 88.06 183 ILE A CA 1
ATOM 1333 C C . ILE A 1 183 ? -11.414 3.303 5.465 1 88.06 183 ILE A C 1
ATOM 1335 O O . ILE A 1 183 ? -11.711 2.574 4.516 1 88.06 183 ILE A O 1
ATOM 1339 N N . ALA A 1 184 ? -11.234 4.555 5.367 1 92.88 184 ALA A N 1
ATOM 1340 C CA . ALA A 1 184 ? -11.43 5.234 4.09 1 92.88 184 ALA A CA 1
ATOM 1341 C C . ALA A 1 184 ? -10.43 4.75 3.049 1 92.88 184 ALA A C 1
ATOM 1343 O O . ALA A 1 184 ? -10.766 4.602 1.871 1 92.88 184 ALA A O 1
ATOM 1344 N N . GLY A 1 185 ? -9.195 4.559 3.48 1 93.31 185 GLY A N 1
ATOM 1345 C CA . GLY A 1 185 ? -8.195 4.023 2.57 1 93.31 185 GLY A CA 1
ATOM 1346 C C . GLY A 1 185 ? -8.594 2.701 1.949 1 93.31 185 GLY A C 1
ATOM 1347 O O . GLY A 1 185 ? -8.5 2.523 0.734 1 93.31 185 GLY A O 1
ATOM 1348 N N . SER A 1 186 ? -9.047 1.83 2.793 1 89.94 186 SER A N 1
ATOM 1349 C CA . SER A 1 186 ? -9.508 0.53 2.318 1 89.94 186 SER A CA 1
ATOM 1350 C C . SER A 1 186 ? -10.695 0.677 1.381 1 89.94 186 SER A C 1
ATOM 1352 O O . SER A 1 186 ? -10.781 -0.006 0.357 1 89.94 186 SER A O 1
ATOM 1354 N N . ALA A 1 187 ? -11.617 1.591 1.681 1 91 187 ALA A N 1
ATOM 1355 C CA . ALA A 1 187 ? -12.812 1.812 0.881 1 91 187 ALA A CA 1
ATOM 1356 C C . ALA A 1 187 ? -12.469 2.408 -0.48 1 91 187 ALA A C 1
ATOM 1358 O O . ALA A 1 187 ? -13.031 2.016 -1.501 1 91 187 ALA A O 1
ATOM 1359 N N . LEU A 1 188 ? -11.531 3.324 -0.507 1 93.06 188 LEU A N 1
ATOM 1360 C CA . LEU A 1 188 ? -11.07 3.914 -1.758 1 93.06 188 LEU A CA 1
ATOM 1361 C C . LEU A 1 188 ? -10.398 2.865 -2.641 1 93.06 188 LEU A C 1
ATOM 1363 O O . LEU A 1 188 ? -10.695 2.773 -3.834 1 93.06 188 LEU A O 1
ATOM 1367 N N . ARG A 1 189 ? -9.602 2.078 -2.023 1 89.75 189 ARG A N 1
ATOM 1368 C CA 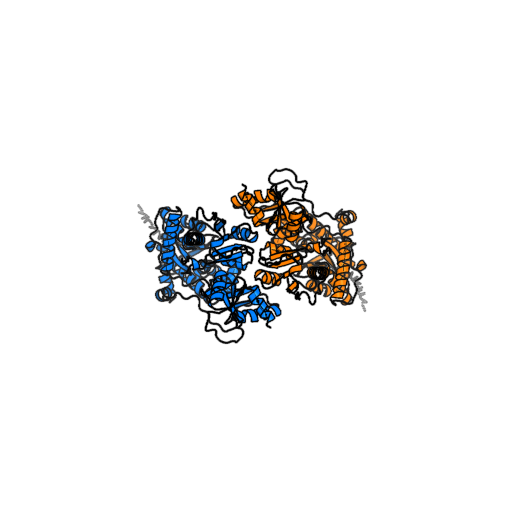. ARG A 1 189 ? -8.844 1.048 -2.734 1 89.75 189 ARG A CA 1
ATOM 1369 C C . ARG A 1 189 ? -9.789 0.05 -3.404 1 89.75 189 ARG A C 1
ATOM 1371 O O . ARG A 1 189 ? -9.484 -0.465 -4.484 1 89.75 189 ARG A O 1
ATOM 1378 N N . SER A 1 190 ? -10.875 -0.188 -2.721 1 86.81 190 SER A N 1
ATOM 1379 C CA . SER A 1 190 ? -11.812 -1.19 -3.213 1 86.81 190 SER A CA 1
ATOM 1380 C C . SER A 1 190 ? -13.016 -0.538 -3.883 1 86.81 190 SER A C 1
ATOM 1382 O O . SER A 1 190 ? -14.055 -1.182 -4.074 1 86.81 190 SER A O 1
ATOM 1384 N N . ASN A 1 191 ? -12.953 0.76 -4.125 1 85.81 191 ASN A N 1
ATOM 1385 C CA . ASN A 1 191 ? -13.953 1.509 -4.879 1 85.81 191 ASN A CA 1
ATOM 1386 C C . ASN A 1 191 ? -15.312 1.476 -4.191 1 85.81 191 ASN A C 1
ATOM 1388 O O . ASN A 1 191 ? -16.344 1.304 -4.848 1 85.81 191 ASN A O 1
ATOM 1392 N N . ARG A 1 192 ? -15.398 1.609 -2.889 1 87.44 192 ARG A N 1
ATOM 1393 C CA . ARG A 1 192 ? -16.656 1.474 -2.152 1 87.44 192 ARG A CA 1
ATOM 1394 C C . ARG A 1 192 ? -17.203 2.838 -1.744 1 87.44 192 ARG A C 1
ATOM 1396 O O . ARG A 1 192 ? -18.312 2.936 -1.217 1 87.44 192 ARG A O 1
ATOM 1403 N N . ILE A 1 193 ? -16.469 3.891 -1.973 1 88.69 193 ILE A N 1
ATOM 1404 C CA . ILE A 1 193 ? -16.938 5.25 -1.741 1 88.69 193 ILE A CA 1
ATOM 1405 C C . ILE A 1 193 ? -16.594 6.129 -2.941 1 88.69 193 ILE A C 1
ATOM 1407 O O . ILE A 1 193 ? -15.648 5.832 -3.684 1 88.69 193 ILE A O 1
ATOM 1411 N N . GLU A 1 194 ? -17.344 7.18 -3.086 1 91.88 194 GLU A N 1
ATOM 1412 C CA . GLU A 1 194 ? -17.156 8.047 -4.25 1 91.88 194 GLU A CA 1
ATOM 1413 C C . GLU A 1 194 ? -16.078 9.086 -3.996 1 91.88 194 GLU A C 1
ATOM 1415 O O . GLU A 1 194 ? -15.383 9.508 -4.926 1 91.88 194 GLU A O 1
ATOM 1420 N N . ALA A 1 195 ? -16.031 9.477 -2.758 1 96.69 195 ALA A N 1
ATOM 1421 C CA . ALA A 1 195 ? -15.031 10.477 -2.396 1 96.69 195 ALA A CA 1
ATOM 1422 C C . ALA A 1 195 ? -14.75 10.461 -0.896 1 96.69 195 ALA A C 1
ATOM 1424 O O . ALA A 1 195 ? -15.547 9.93 -0.117 1 96.69 195 ALA A O 1
ATOM 1425 N N . HIS A 1 196 ? -13.602 10.961 -0.561 1 97.81 196 HIS A N 1
ATOM 1426 C CA . HIS A 1 196 ? -13.18 11.07 0.831 1 97.81 196 HIS A CA 1
ATOM 1427 C C . HIS A 1 196 ? -12.43 12.375 1.077 1 97.81 196 HIS A C 1
ATOM 1429 O O . HIS A 1 196 ? -11.516 12.719 0.324 1 97.81 196 HIS A O 1
ATOM 1435 N N . ALA A 1 197 ? -12.867 13.109 2.047 1 97.38 197 ALA A N 1
ATOM 1436 C CA . ALA A 1 197 ? -12.125 14.273 2.531 1 97.38 197 ALA A CA 1
ATOM 1437 C C . ALA A 1 197 ? -11.273 13.914 3.74 1 97.38 197 ALA A C 1
ATOM 1439 O O . ALA A 1 197 ? -11.719 13.18 4.629 1 97.38 197 ALA A O 1
ATOM 1440 N N . ASP A 1 198 ? -10.078 14.375 3.74 1 96.5 198 ASP A N 1
ATOM 1441 C CA . ASP A 1 198 ? -9.203 14.031 4.859 1 96.5 198 ASP A CA 1
ATOM 1442 C C . ASP A 1 198 ? -8.141 15.109 5.074 1 96.5 198 ASP A C 1
ATOM 1444 O O . ASP A 1 198 ? -8.039 16.047 4.289 1 96.5 198 ASP A O 1
ATOM 1448 N N . PHE A 1 199 ? -7.473 15.039 6.23 1 95.38 199 PHE A N 1
ATOM 1449 C CA . PHE A 1 199 ? -6.418 15.961 6.641 1 95.38 199 PHE A CA 1
ATOM 1450 C C . PHE A 1 199 ? -5.043 15.383 6.32 1 95.38 199 PHE A C 1
ATOM 1452 O O . PHE A 1 199 ? -4.938 14.352 5.664 1 95.38 199 PHE A O 1
ATOM 1459 N N . VAL A 1 200 ? -3.992 16.125 6.711 1 95.69 200 VAL A N 1
ATOM 1460 C CA . VAL A 1 200 ? -2.604 15.734 6.488 1 95.69 200 VAL A CA 1
ATOM 1461 C C . VAL A 1 200 ? -2.328 14.391 7.168 1 95.69 200 VAL A C 1
ATOM 1463 O O . VAL A 1 200 ? -2.67 14.203 8.336 1 95.69 200 VAL A O 1
ATOM 1466 N N . PRO A 1 201 ? -1.733 13.531 6.414 1 97.12 201 PRO A N 1
ATOM 1467 C CA . PRO A 1 201 ? -1.223 13.633 5.047 1 97.12 201 PRO A CA 1
ATOM 1468 C C . PRO A 1 201 ? -2.08 12.867 4.039 1 97.12 201 PRO A C 1
ATOM 1470 O O . PRO A 1 201 ? -1.655 12.648 2.902 1 97.12 201 PRO A O 1
ATOM 1473 N N . PHE A 1 202 ? -3.262 12.508 4.418 1 97.12 202 PHE A N 1
ATOM 1474 C CA . PHE A 1 202 ? -3.938 11.383 3.775 1 97.12 202 PHE A CA 1
ATOM 1475 C C . PHE A 1 202 ? -4.398 11.766 2.371 1 97.12 202 PHE A C 1
ATOM 1477 O O . PHE A 1 202 ? -4.43 10.914 1.475 1 97.12 202 PHE A O 1
ATOM 1484 N N . ALA A 1 203 ? -4.707 13.031 2.146 1 97.12 203 ALA A N 1
ATOM 1485 C CA . ALA A 1 203 ? -5.148 13.453 0.82 1 97.12 203 ALA A CA 1
ATOM 1486 C C . ALA A 1 203 ? -4.016 13.344 -0.195 1 97.12 203 ALA A C 1
ATOM 1488 O O . ALA A 1 203 ? -4.258 13.305 -1.404 1 97.12 203 ALA A O 1
ATOM 1489 N N . GLU A 1 204 ? -2.768 13.367 0.26 1 97.56 204 GLU A N 1
ATOM 1490 C CA . GLU A 1 204 ? -1.614 13.141 -0.606 1 97.56 204 GLU A CA 1
ATOM 1491 C C . GLU A 1 204 ? -1.127 11.695 -0.509 1 97.56 204 GLU A C 1
ATOM 1493 O O . GLU A 1 204 ? -0.638 11.133 -1.49 1 97.56 204 GLU A O 1
ATOM 1498 N N . LEU A 1 205 ? -1.319 11.125 0.659 1 97.69 205 LEU A N 1
ATOM 1499 C CA . LEU A 1 205 ? -0.833 9.773 0.91 1 97.69 205 LEU A CA 1
ATOM 1500 C C . LEU A 1 205 ? -1.561 8.766 0.03 1 97.69 205 LEU A C 1
ATOM 1502 O O . LEU A 1 205 ? -0.929 7.902 -0.585 1 97.69 205 LEU A O 1
ATOM 1506 N N . PHE A 1 206 ? -2.873 8.828 -0.071 1 97.38 206 PHE A N 1
ATOM 1507 C CA . PHE A 1 206 ? -3.652 7.844 -0.815 1 97.38 206 PHE A CA 1
ATOM 1508 C C . PHE A 1 206 ? -3.332 7.914 -2.305 1 97.38 206 PHE A C 1
ATOM 1510 O O . PHE A 1 206 ? -3.098 6.887 -2.943 1 97.38 206 PHE A O 1
ATOM 1517 N N . PRO A 1 207 ? -3.248 9.141 -2.875 1 96.19 207 PRO A N 1
ATOM 1518 C CA . PRO A 1 207 ? -2.77 9.227 -4.258 1 96.19 207 PRO A CA 1
ATOM 1519 C C . PRO A 1 207 ? -1.354 8.68 -4.426 1 96.19 207 PRO A C 1
ATOM 1521 O O . PRO A 1 207 ? -1.059 8.016 -5.426 1 96.19 207 PRO A O 1
ATOM 1524 N N . ASN A 1 208 ? -0.481 8.977 -3.518 1 96.44 208 ASN A N 1
ATOM 1525 C CA . ASN A 1 208 ? 0.883 8.461 -3.576 1 96.44 208 ASN A CA 1
ATOM 1526 C C . ASN A 1 208 ? 0.904 6.938 -3.611 1 96.44 208 ASN A C 1
ATOM 1528 O O . ASN A 1 208 ? 1.743 6.34 -4.285 1 96.44 208 ASN A O 1
ATOM 1532 N N . ARG A 1 209 ? -0.063 6.359 -2.953 1 94.38 209 ARG A N 1
ATOM 1533 C CA . ARG A 1 209 ? -0.159 4.906 -2.898 1 94.38 209 ARG A CA 1
ATOM 1534 C C . ARG A 1 209 ? -0.885 4.359 -4.121 1 94.38 209 ARG A C 1
ATOM 1536 O O . ARG A 1 209 ? -1.04 3.145 -4.27 1 94.38 209 ARG A O 1
ATOM 1543 N N . GLY A 1 210 ? -1.415 5.25 -4.98 1 92.88 210 GLY A N 1
ATOM 1544 C CA . GLY A 1 210 ? -1.833 4.914 -6.332 1 92.88 210 GLY A CA 1
ATOM 1545 C C . GLY A 1 210 ? -3.299 4.535 -6.43 1 92.88 210 GLY A C 1
ATOM 1546 O O . GLY A 1 210 ? -3.799 4.238 -7.516 1 92.88 210 GLY A O 1
ATOM 1547 N N . PHE A 1 211 ? -4.035 4.539 -5.238 1 92.75 211 PHE A N 1
ATOM 1548 C CA . PHE A 1 211 ? -5.398 4.027 -5.305 1 92.75 211 PHE A CA 1
ATOM 1549 C C . PHE A 1 211 ? -6.406 5.164 -5.219 1 92.75 211 PHE A C 1
ATOM 1551 O O . PHE A 1 211 ? -7.617 4.926 -5.16 1 92.75 211 PHE A O 1
ATOM 1558 N N . ALA A 1 212 ? -5.93 6.414 -5.23 1 96.31 212 ALA A N 1
ATOM 1559 C CA . ALA A 1 212 ? -6.797 7.59 -5.191 1 96.31 212 ALA A CA 1
ATOM 1560 C C . ALA A 1 212 ? -6.211 8.727 -6.023 1 96.31 212 ALA A C 1
ATOM 1562 O O . ALA A 1 212 ? -5.066 8.648 -6.48 1 96.31 212 ALA A O 1
ATOM 1563 N N . ARG A 1 213 ? -7.039 9.695 -6.277 1 95.44 213 ARG A N 1
ATOM 1564 C CA . ARG A 1 213 ? -6.652 10.938 -6.93 1 95.44 213 ARG A CA 1
ATOM 1565 C C . ARG A 1 213 ? -7.23 12.148 -6.199 1 95.44 213 ARG A C 1
ATOM 1567 O O . ARG A 1 213 ? -8.414 12.156 -5.848 1 95.44 213 ARG A O 1
ATOM 1574 N N . LYS A 1 214 ? -6.402 13.094 -5.977 1 96.94 214 LYS A N 1
ATOM 1575 C CA . LYS A 1 214 ? -6.867 14.312 -5.332 1 96.94 214 LYS A CA 1
ATOM 1576 C C . LYS A 1 214 ? -7.57 15.227 -6.332 1 96.94 214 LYS A C 1
ATOM 1578 O O . LYS A 1 214 ? -7.043 15.5 -7.41 1 96.94 214 LYS A O 1
ATOM 1583 N N . ILE A 1 215 ? -8.797 15.758 -5.941 1 97 215 ILE A N 1
ATOM 1584 C CA . ILE A 1 215 ? -9.555 16.578 -6.883 1 97 215 ILE A CA 1
ATOM 1585 C C . ILE A 1 215 ? -9.852 17.938 -6.258 1 97 215 ILE A C 1
ATOM 1587 O O . ILE A 1 215 ? -10.5 18.781 -6.883 1 97 215 ILE A O 1
ATOM 1591 N N . TYR A 1 216 ? -9.391 18.109 -5.027 1 96.62 216 TYR A N 1
ATOM 1592 C CA . TYR A 1 216 ? -9.602 19.359 -4.32 1 96.62 216 TYR A CA 1
ATOM 1593 C C . TYR A 1 216 ? -8.539 19.562 -3.248 1 96.62 216 TYR A C 1
ATOM 1595 O O . TYR A 1 216 ? -8.352 18.719 -2.381 1 96.62 216 TYR A O 1
ATOM 1603 N N . ASP A 1 217 ? -7.812 20.641 -3.381 1 95.44 217 ASP A N 1
ATOM 1604 C CA . ASP A 1 217 ? -6.875 21.031 -2.334 1 95.44 217 ASP A CA 1
ATOM 1605 C C . ASP A 1 217 ? -7.496 22.078 -1.412 1 95.44 217 ASP A C 1
ATOM 1607 O O . ASP A 1 217 ? -8.195 22.984 -1.874 1 95.44 217 ASP A O 1
ATOM 1611 N N . GLY A 1 218 ? -7.191 21.953 -0.172 1 94.38 218 GLY A N 1
ATOM 1612 C CA . GLY A 1 218 ? -7.758 22.875 0.801 1 94.38 218 GLY A CA 1
ATOM 1613 C C . GLY A 1 218 ? -7.445 24.328 0.497 1 94.38 218 GLY A C 1
ATOM 1614 O O . GLY A 1 218 ? -8.164 25.219 0.938 1 94.38 218 GLY A O 1
ATOM 1615 N N . ALA A 1 219 ? -6.395 24.594 -0.189 1 90.38 219 ALA A N 1
ATOM 1616 C CA . ALA A 1 219 ? -6.035 25.969 -0.542 1 90.38 219 ALA A CA 1
ATOM 1617 C C . ALA A 1 219 ? -7.117 26.609 -1.4 1 90.38 219 ALA A C 1
ATOM 1619 O O . ALA A 1 219 ? -7.23 27.844 -1.446 1 90.38 219 ALA A O 1
ATOM 1620 N N . GLN A 1 220 ? -7.906 25.797 -2.039 1 89.75 220 GLN A N 1
ATOM 1621 C CA . GLN A 1 220 ? -9.008 26.312 -2.848 1 89.75 220 GLN A CA 1
ATOM 1622 C C . GLN A 1 220 ? -10.094 26.922 -1.969 1 89.75 220 GLN A C 1
ATOM 1624 O O . GLN A 1 220 ? -10.891 27.75 -2.436 1 89.75 220 GLN A O 1
ATOM 1629 N N . ALA A 1 221 ? -10.125 26.484 -0.771 1 87.69 221 ALA A N 1
ATOM 1630 C CA . ALA A 1 221 ? -11.109 27.016 0.166 1 87.69 221 ALA A CA 1
ATOM 1631 C C . ALA A 1 221 ? -10.609 28.297 0.827 1 87.69 221 ALA A C 1
ATOM 1633 O O . ALA A 1 221 ? -11.383 29.031 1.441 1 87.69 221 ALA A O 1
ATOM 1634 N N . ASN A 1 222 ? -9.328 28.594 0.701 1 86.12 222 ASN A N 1
ATOM 1635 C CA . ASN A 1 222 ? -8.695 29.75 1.329 1 86.12 222 ASN A CA 1
ATOM 1636 C C . ASN A 1 222 ? -9.016 29.812 2.82 1 86.12 222 ASN A C 1
ATOM 1638 O O . ASN A 1 222 ? -9.438 30.859 3.318 1 86.12 222 ASN A O 1
ATOM 1642 N N . ALA A 1 223 ? -9 28.734 3.438 1 87.81 223 ALA A N 1
ATOM 1643 C CA . ALA A 1 223 ? -9.195 28.609 4.879 1 87.81 223 ALA A CA 1
ATOM 1644 C C . ALA A 1 223 ? -7.945 28.062 5.559 1 87.81 223 ALA A C 1
ATOM 1646 O O . ALA A 1 223 ? -7.574 26.906 5.348 1 87.81 223 ALA A O 1
ATOM 1647 N N . PRO A 1 224 ? -7.359 28.938 6.379 1 94.25 224 PRO A N 1
ATOM 1648 C CA . PRO A 1 224 ? -6.133 28.5 7.047 1 94.25 224 PRO A CA 1
ATOM 1649 C C . PRO A 1 224 ? -6.34 27.234 7.891 1 94.25 224 PRO A C 1
ATOM 1651 O O . PRO A 1 224 ? -7.434 27.016 8.422 1 94.25 224 PRO A O 1
ATOM 1654 N N . THR A 1 225 ? -5.367 26.406 7.941 1 95.44 225 THR A N 1
ATOM 1655 C CA . THR A 1 225 ? -5.344 25.219 8.797 1 95.44 225 THR A CA 1
ATOM 1656 C C . THR A 1 225 ? -3.955 25.016 9.383 1 95.44 225 THR A C 1
ATOM 1658 O O . THR A 1 225 ? -2.955 25.438 8.805 1 95.44 225 THR A O 1
ATOM 1661 N N . PHE A 1 226 ? -3.91 24.453 10.555 1 97.25 226 PHE A N 1
ATOM 1662 C CA . PHE A 1 226 ? -2.621 24.172 11.18 1 97.25 226 PHE A CA 1
ATOM 1663 C C . PHE A 1 226 ? -2.748 23.062 12.211 1 97.25 226 PHE A C 1
ATOM 1665 O O . PHE A 1 226 ? -3.855 22.609 12.508 1 97.25 226 PHE A O 1
ATOM 1672 N N . HIS A 1 227 ? -1.66 22.516 12.594 1 97.88 227 HIS A N 1
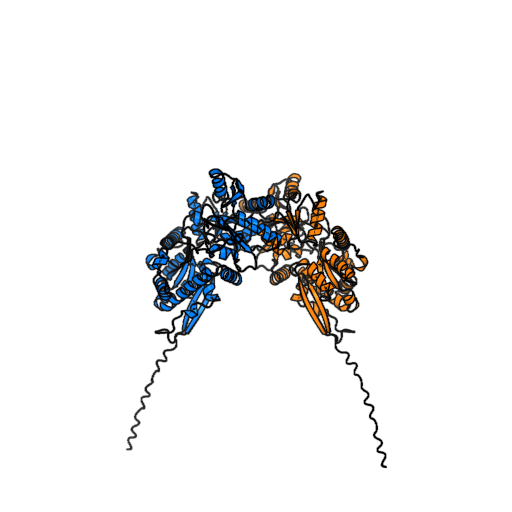ATOM 1673 C CA . HIS A 1 227 ? -1.48 21.656 13.766 1 97.88 227 HIS A CA 1
ATOM 1674 C C . HIS A 1 227 ? -0.599 22.344 14.812 1 97.88 227 HIS A C 1
ATOM 1676 O O . HIS A 1 227 ? 0.35 23.047 14.461 1 97.88 227 HIS A O 1
ATOM 1682 N N . GLY A 1 228 ? -0.965 22.172 16.031 1 98.31 228 GLY A N 1
ATOM 1683 C CA . GLY A 1 228 ? -0.23 22.844 17.094 1 98.31 228 GLY A CA 1
ATOM 1684 C C . GLY A 1 228 ? -0.152 22.031 18.375 1 98.31 228 GLY A C 1
ATOM 1685 O O . GLY A 1 228 ? -0.498 20.844 18.375 1 98.31 228 GLY A O 1
ATOM 1686 N N . ALA A 1 229 ? 0.416 22.641 19.359 1 98.69 229 ALA A N 1
ATOM 1687 C CA . ALA A 1 229 ? 0.596 22.016 20.656 1 98.69 229 ALA A CA 1
ATOM 1688 C C . ALA A 1 229 ? -0.29 22.672 21.703 1 98.69 229 ALA A C 1
ATOM 1690 O O . ALA A 1 229 ? -0.438 23.891 21.734 1 98.69 229 ALA A O 1
ATOM 1691 N N . LEU A 1 230 ? -0.876 21.844 22.531 1 98.81 230 LEU A N 1
ATOM 1692 C CA . LEU A 1 230 ? -1.684 22.281 23.656 1 98.81 230 LEU A CA 1
ATOM 1693 C C . LEU A 1 230 ? -1.085 21.797 24.969 1 98.81 230 LEU A C 1
ATOM 1695 O O . LEU A 1 230 ? -0.297 20.859 25 1 98.81 230 LEU A O 1
ATOM 1699 N N . VAL A 1 231 ? -1.444 22.5 26.031 1 98.94 231 VAL A N 1
ATOM 1700 C CA . VAL A 1 231 ? -1.028 22.109 27.375 1 98.94 231 VAL A CA 1
ATOM 1701 C C . VAL A 1 231 ? -2.148 22.391 28.375 1 98.94 231 VAL A C 1
ATOM 1703 O O . VAL A 1 231 ? -2.936 23.328 28.172 1 98.94 231 VAL A O 1
ATOM 1706 N N . ASP A 1 232 ? -2.248 21.562 29.344 1 98.75 232 ASP A N 1
ATOM 1707 C CA . ASP A 1 232 ? -3.135 21.875 30.453 1 98.75 232 ASP A CA 1
ATOM 1708 C C . ASP A 1 232 ? -2.734 23.172 31.125 1 98.75 232 ASP A C 1
ATOM 1710 O O . ASP A 1 232 ? -1.561 23.391 31.453 1 98.75 232 ASP A O 1
ATOM 1714 N N . ALA A 1 233 ? -3.688 24.062 31.406 1 98.62 233 ALA A N 1
ATOM 1715 C CA . ALA A 1 233 ? -3.385 25.406 31.891 1 98.62 233 ALA A CA 1
ATOM 1716 C C . ALA A 1 233 ? -2.779 25.359 33.281 1 98.62 233 ALA A C 1
ATOM 1718 O O . ALA A 1 233 ? -1.854 26.109 33.594 1 98.62 233 ALA A O 1
ATOM 1719 N N . ASP A 1 234 ? -3.307 24.531 34.156 1 98.5 234 ASP A N 1
ATOM 1720 C CA . ASP A 1 234 ? -2.777 24.438 35.5 1 98.5 234 ASP A CA 1
ATOM 1721 C C . ASP A 1 234 ? -1.358 23.875 35.5 1 98.5 234 ASP A C 1
ATOM 1723 O O . ASP A 1 234 ? -0.515 24.281 36.281 1 98.5 234 ASP A O 1
ATOM 1727 N N . TYR A 1 235 ? -1.194 22.906 34.719 1 98.62 235 TYR A N 1
ATOM 1728 C CA . TYR A 1 235 ? 0.151 22.359 34.562 1 98.62 235 TYR A CA 1
ATOM 1729 C C . TYR A 1 235 ? 1.125 23.453 34.125 1 98.62 235 TYR A C 1
ATOM 1731 O O . TYR A 1 235 ? 2.232 23.562 34.656 1 98.62 235 TYR A O 1
ATOM 1739 N N . ALA A 1 236 ? 0.761 24.25 33.125 1 98.81 236 ALA A N 1
ATOM 1740 C CA . ALA A 1 236 ? 1.607 25.312 32.562 1 98.81 236 ALA A CA 1
ATOM 1741 C C . ALA A 1 236 ? 1.938 26.344 33.656 1 98.81 236 ALA A C 1
ATOM 1743 O O . ALA A 1 236 ? 3.053 26.875 33.688 1 98.81 236 ALA A O 1
ATOM 1744 N N . LYS A 1 237 ? 0.977 26.656 34.438 1 98.19 237 LYS A N 1
ATOM 1745 C CA . LYS A 1 237 ? 1.188 27.594 35.531 1 98.19 237 LYS A CA 1
ATOM 1746 C C . LYS A 1 237 ? 2.176 27.047 36.531 1 98.19 237 LYS A C 1
ATOM 1748 O O . LYS A 1 237 ? 3.035 27.781 37.031 1 98.19 237 LYS A O 1
ATOM 1753 N N . LYS A 1 238 ? 2.012 25.797 36.781 1 97.75 238 LYS A N 1
ATOM 1754 C CA . LYS A 1 238 ? 2.84 25.156 37.812 1 97.75 238 LYS A CA 1
ATOM 1755 C C . LYS A 1 238 ? 4.266 24.938 37.312 1 97.75 238 LYS A C 1
ATOM 1757 O O . LYS A 1 238 ? 5.223 25.047 38.062 1 97.75 238 LYS A O 1
ATOM 1762 N N . TYR A 1 239 ? 4.391 24.594 36.062 1 98.12 239 TYR A N 1
ATOM 1763 C CA . TYR A 1 239 ? 5.699 24.25 35.531 1 98.12 239 TYR A CA 1
ATOM 1764 C C . TYR A 1 239 ? 5.969 25.016 34.25 1 98.12 239 TYR A C 1
ATOM 1766 O O . TYR A 1 239 ? 6.223 24.422 33.188 1 98.12 239 TYR A O 1
ATOM 1774 N N . PRO A 1 240 ? 6.059 26.328 34.188 1 98.31 240 PRO A N 1
ATOM 1775 C CA . PRO A 1 240 ? 6.234 27.109 32.938 1 98.31 240 PRO A CA 1
ATOM 1776 C C . PRO A 1 240 ? 7.555 26.797 32.25 1 98.31 240 PRO A C 1
ATOM 1778 O O . PRO A 1 240 ? 7.617 26.812 31.016 1 98.31 240 PRO A O 1
ATOM 1781 N N . GLU A 1 241 ? 8.602 26.469 33.062 1 98.5 241 GLU A N 1
ATOM 1782 C CA . GLU A 1 241 ? 9.906 26.188 32.438 1 98.5 241 GLU A CA 1
ATOM 1783 C C . GLU A 1 241 ? 9.891 24.844 31.719 1 98.5 241 GLU A C 1
ATOM 1785 O O . GLU A 1 241 ? 10.602 24.672 30.734 1 98.5 241 GLU A O 1
ATOM 1790 N N . VAL A 1 242 ? 9.031 23.922 32.188 1 98.62 242 VAL A N 1
ATOM 1791 C CA . VAL A 1 242 ? 8.875 22.625 31.5 1 98.62 242 VAL A CA 1
ATOM 1792 C C . VAL A 1 242 ? 8.148 22.828 30.172 1 98.62 242 VAL A C 1
ATOM 1794 O O . VAL A 1 242 ? 8.5 22.203 29.172 1 98.62 242 VAL A O 1
ATOM 1797 N N . VAL A 1 243 ? 7.164 23.719 30.156 1 98.88 243 VAL A N 1
ATOM 1798 C CA . VAL A 1 243 ? 6.434 24.031 28.938 1 98.88 243 VAL A CA 1
ATOM 1799 C C . VAL A 1 243 ? 7.375 24.656 27.922 1 98.88 243 VAL A C 1
ATOM 1801 O O . VAL A 1 243 ? 7.383 24.281 26.75 1 98.88 243 VAL A O 1
ATOM 1804 N N . THR A 1 244 ? 8.172 25.594 28.391 1 98.81 244 THR A N 1
ATOM 1805 C CA . THR A 1 244 ? 9.148 26.234 27.531 1 98.81 244 THR A CA 1
ATOM 1806 C C . THR A 1 244 ? 10.156 25.219 27 1 98.81 244 THR A C 1
ATOM 1808 O O . THR A 1 244 ? 10.555 25.281 25.844 1 98.81 244 THR A O 1
ATOM 1811 N N . ALA A 1 245 ? 10.578 24.266 27.812 1 98.81 245 ALA A N 1
ATOM 1812 C CA . ALA A 1 245 ? 11.508 23.219 27.422 1 98.81 245 ALA A CA 1
ATOM 1813 C C . ALA A 1 245 ? 10.922 22.359 26.297 1 98.81 245 ALA A C 1
ATOM 1815 O O . ALA A 1 245 ? 11.625 22 25.359 1 98.81 245 ALA A O 1
ATOM 1816 N N . TYR A 1 246 ? 9.68 22 26.406 1 98.75 246 TYR A N 1
ATOM 1817 C CA . TYR A 1 246 ? 8.984 21.25 25.359 1 98.75 246 TYR A CA 1
ATOM 1818 C C . TYR A 1 246 ? 9.023 22.016 24.031 1 98.75 246 TYR A C 1
ATOM 1820 O O . TYR A 1 246 ? 9.312 21.438 22.984 1 98.75 246 TYR A O 1
ATOM 1828 N N . LEU A 1 247 ? 8.766 23.281 24.109 1 98.88 247 LEU A N 1
ATOM 1829 C CA . LEU A 1 247 ? 8.742 24.094 22.891 1 98.88 247 LEU A CA 1
ATOM 1830 C C . LEU A 1 247 ? 10.156 24.297 22.344 1 98.88 247 LEU A C 1
ATOM 1832 O O . LEU A 1 247 ? 10.352 24.391 21.141 1 98.88 247 LEU A O 1
ATOM 1836 N N . ARG A 1 248 ? 11.18 24.344 23.219 1 98.81 248 ARG A N 1
ATOM 1837 C CA . ARG A 1 248 ? 12.57 24.375 22.781 1 98.81 248 ARG A CA 1
ATOM 1838 C C . ARG A 1 248 ? 12.914 23.094 22.016 1 98.81 248 ARG A C 1
ATOM 1840 O O . ARG A 1 248 ? 13.625 23.141 21 1 98.81 248 ARG A O 1
ATOM 1847 N N . ALA A 1 249 ? 12.469 22 22.531 1 98.81 249 ALA A N 1
ATOM 1848 C CA . ALA A 1 249 ? 12.664 20.734 21.844 1 98.81 249 ALA A CA 1
ATOM 1849 C C . ALA A 1 249 ? 11.984 20.75 20.469 1 98.81 249 ALA A C 1
ATOM 1851 O O . ALA A 1 249 ? 12.539 20.25 19.5 1 98.81 249 ALA A O 1
ATOM 1852 N N . SER A 1 250 ? 10.797 21.312 20.391 1 98.75 250 SER A N 1
ATOM 1853 C CA . SER A 1 250 ? 10.07 21.438 19.141 1 98.75 250 SER A CA 1
ATOM 1854 C C . SER A 1 250 ? 10.844 22.312 18.141 1 98.75 250 SER A C 1
ATOM 1856 O O . SER A 1 250 ? 10.922 21.984 16.953 1 98.75 250 SER A O 1
ATOM 1858 N N . LEU A 1 251 ? 11.391 23.422 18.625 1 98.62 251 LEU A N 1
ATOM 1859 C CA . LEU A 1 251 ? 12.195 24.281 17.781 1 98.62 251 LEU A CA 1
ATOM 1860 C C . LEU A 1 251 ? 13.406 23.547 17.234 1 98.62 251 LEU A C 1
ATOM 1862 O O . LEU A 1 251 ? 13.781 23.734 16.078 1 98.62 251 LEU A O 1
ATOM 1866 N N . GLU A 1 252 ? 13.984 22.734 18.047 1 98.62 252 GLU A N 1
ATOM 1867 C CA . GLU A 1 252 ? 15.133 21.969 17.578 1 98.62 252 GLU A CA 1
ATOM 1868 C C . GLU A 1 252 ? 14.719 20.922 16.547 1 98.62 252 GLU A C 1
ATOM 1870 O O . GLU A 1 252 ? 15.414 20.734 15.547 1 98.62 252 GLU A O 1
ATOM 1875 N N . ALA A 1 253 ? 13.648 20.219 16.828 1 98.56 253 ALA A N 1
ATOM 1876 C CA . ALA A 1 253 ? 13.125 19.266 15.859 1 98.56 253 ALA A CA 1
ATOM 1877 C C . ALA A 1 253 ? 12.867 19.938 14.516 1 98.56 253 ALA A C 1
ATOM 1879 O O . ALA A 1 253 ? 13.203 19.391 13.461 1 98.56 253 ALA A O 1
ATOM 1880 N N . ASP A 1 254 ? 12.266 21.078 14.562 1 97.69 254 ASP A N 1
ATOM 1881 C CA . ASP A 1 254 ? 11.984 21.844 13.344 1 97.69 254 ASP A CA 1
ATOM 1882 C C . ASP A 1 254 ? 13.273 22.172 12.602 1 97.69 254 ASP A C 1
ATOM 1884 O O . ASP A 1 254 ? 13.336 22.062 11.375 1 97.69 254 ASP A O 1
ATOM 1888 N N . ARG A 1 255 ? 14.289 22.641 13.328 1 97.38 255 ARG A N 1
ATOM 1889 C CA . ARG A 1 255 ? 15.578 22.969 12.727 1 97.38 255 ARG A CA 1
ATOM 1890 C C . ARG A 1 255 ? 16.188 21.734 12.055 1 97.38 255 ARG A C 1
ATOM 1892 O O . ARG A 1 255 ? 16.719 21.828 10.945 1 97.38 255 ARG A O 1
ATOM 1899 N N . LEU A 1 256 ? 16.109 20.641 12.688 1 98.25 256 LEU A N 1
ATOM 1900 C CA . LEU A 1 256 ? 16.734 19.422 12.188 1 98.25 256 LEU A CA 1
ATOM 1901 C C . LEU A 1 256 ? 16.047 18.938 10.906 1 98.25 256 LEU A C 1
ATOM 1903 O O . LEU A 1 256 ? 16.719 18.641 9.914 1 98.25 256 LEU A O 1
ATOM 1907 N N . ILE A 1 257 ? 14.703 18.875 10.875 1 97.81 257 ILE A N 1
ATOM 1908 C CA . ILE A 1 257 ? 14.008 18.391 9.688 1 97.81 257 ILE A CA 1
ATOM 1909 C C . ILE A 1 257 ? 14.172 19.406 8.555 1 97.81 257 ILE A C 1
ATOM 1911 O O . ILE A 1 257 ? 14.234 19.031 7.379 1 97.81 257 ILE A O 1
ATOM 1915 N N . ALA A 1 258 ? 14.281 20.688 8.898 1 97.12 258 ALA A N 1
ATOM 1916 C CA . ALA A 1 258 ? 14.547 21.703 7.871 1 97.12 258 ALA A CA 1
ATOM 1917 C C . ALA A 1 258 ? 15.93 21.5 7.246 1 97.12 258 ALA A C 1
ATOM 1919 O O . ALA A 1 258 ? 16.094 21.641 6.035 1 97.12 258 ALA A O 1
ATOM 1920 N N . ALA A 1 259 ? 16.859 21.125 8.031 1 97.56 259 ALA A N 1
ATOM 1921 C CA . ALA A 1 259 ? 18.25 20.984 7.578 1 97.56 259 ALA A CA 1
ATOM 1922 C C . ALA A 1 259 ? 18.438 19.703 6.793 1 97.56 259 ALA A C 1
ATOM 1924 O O . ALA A 1 259 ? 19.266 19.641 5.879 1 97.56 259 ALA A O 1
ATOM 1925 N N . GLN A 1 260 ? 17.734 18.688 7.223 1 98.06 260 GLN A N 1
ATOM 1926 C CA . GLN A 1 260 ? 17.859 17.375 6.605 1 98.06 260 GLN A CA 1
ATOM 1927 C C . GLN A 1 260 ? 16.5 16.75 6.352 1 98.06 260 GLN A C 1
ATOM 1929 O O . GLN A 1 260 ? 16.188 15.68 6.891 1 98.06 260 GLN A O 1
ATOM 1934 N N . PRO A 1 261 ? 15.758 17.297 5.48 1 97.94 261 PRO A N 1
ATOM 1935 C CA . PRO A 1 261 ? 14.375 16.859 5.285 1 97.94 261 PRO A CA 1
ATOM 1936 C C . PRO A 1 261 ? 14.273 15.422 4.809 1 97.94 261 PRO A C 1
ATOM 1938 O O . PRO A 1 261 ? 13.383 14.688 5.234 1 97.94 261 PRO A O 1
ATOM 1941 N N . GLU A 1 262 ? 15.203 14.938 3.916 1 98.56 262 GLU A N 1
ATOM 1942 C CA . GLU A 1 262 ? 15.164 13.562 3.42 1 98.56 262 GLU A CA 1
ATOM 1943 C C . GLU A 1 262 ? 15.375 12.562 4.551 1 98.56 262 GLU A C 1
ATOM 1945 O O . GLU A 1 262 ? 14.602 11.617 4.707 1 98.56 262 GLU A O 1
ATOM 1950 N N . LYS A 1 263 ? 16.344 12.844 5.391 1 98.5 263 LYS A N 1
ATOM 1951 C CA . LYS A 1 263 ? 16.703 11.953 6.492 1 98.5 263 LYS A CA 1
ATOM 1952 C C . LYS A 1 263 ? 15.547 11.789 7.469 1 98.5 263 LYS A C 1
ATOM 1954 O O . LYS A 1 263 ? 15.195 10.664 7.848 1 98.5 263 LYS A O 1
ATOM 1959 N N . TYR A 1 264 ? 14.953 12.867 7.824 1 98.56 264 TYR A N 1
ATOM 1960 C CA . TYR A 1 264 ? 13.938 12.805 8.867 1 98.56 264 TYR A CA 1
ATOM 1961 C C . TYR A 1 264 ? 12.594 12.367 8.289 1 98.56 264 TYR A C 1
ATOM 1963 O O . TYR A 1 264 ? 11.75 11.812 9 1 98.56 264 TYR A O 1
ATOM 1971 N N . SER A 1 265 ? 12.406 12.594 6.965 1 98.5 265 SER A N 1
ATOM 1972 C CA . SER A 1 265 ? 11.273 11.953 6.312 1 98.5 265 SER A CA 1
ATOM 1973 C C . SER A 1 265 ? 11.383 10.438 6.367 1 98.5 265 SER A C 1
ATOM 1975 O O . SER A 1 265 ? 10.398 9.742 6.625 1 98.5 265 SER A O 1
ATOM 1977 N N . GLU A 1 266 ? 12.57 9.93 6.145 1 98.25 266 GLU A N 1
ATOM 1978 C CA . GLU A 1 266 ? 12.797 8.492 6.223 1 98.25 266 GLU A CA 1
ATOM 1979 C C . GLU A 1 266 ? 12.617 7.98 7.652 1 98.25 266 GLU A C 1
ATOM 1981 O O . GLU A 1 266 ? 12.117 6.871 7.863 1 98.25 266 GLU A O 1
ATOM 1986 N N . LEU A 1 267 ? 13.023 8.789 8.648 1 98.38 267 LEU A N 1
ATOM 1987 C CA . LEU A 1 267 ? 12.812 8.398 10.039 1 98.38 267 LEU A CA 1
ATOM 1988 C C . LEU A 1 267 ? 11.32 8.305 10.359 1 98.38 267 LEU A C 1
ATOM 1990 O O . LEU A 1 267 ? 10.883 7.344 10.992 1 98.38 267 LEU A O 1
ATOM 1994 N N . ILE A 1 268 ? 10.594 9.32 9.922 1 98.44 268 ILE A N 1
ATOM 1995 C CA . ILE A 1 268 ? 9.156 9.312 10.156 1 98.44 268 ILE A CA 1
ATOM 1996 C C . ILE A 1 268 ? 8.531 8.086 9.492 1 98.44 268 ILE A C 1
ATOM 1998 O O . ILE A 1 268 ? 7.691 7.406 10.086 1 98.44 268 ILE A O 1
ATOM 2002 N N . GLU A 1 269 ? 8.953 7.781 8.25 1 97.81 269 GLU A N 1
ATOM 2003 C CA . GLU A 1 269 ? 8.461 6.586 7.566 1 97.81 269 GLU A CA 1
ATOM 2004 C C . GLU A 1 269 ? 8.766 5.324 8.375 1 97.81 269 GLU A C 1
ATOM 2006 O O . GLU A 1 269 ? 7.898 4.465 8.539 1 97.81 269 GLU A O 1
ATOM 2011 N N . LYS A 1 270 ? 9.961 5.215 8.891 1 96.81 270 LYS A N 1
ATOM 2012 C CA . LYS A 1 270 ? 10.391 4.039 9.648 1 96.81 270 LYS A CA 1
ATOM 2013 C C . LYS A 1 270 ? 9.5 3.822 10.875 1 96.81 270 LYS A C 1
ATOM 2015 O O . LYS A 1 270 ? 9.172 2.686 11.211 1 96.81 270 LYS A O 1
ATOM 2020 N N . VAL A 1 271 ? 9.062 4.906 11.484 1 97.06 271 VAL A N 1
ATOM 2021 C CA . VAL A 1 271 ? 8.344 4.82 12.75 1 97.06 271 VAL A CA 1
ATOM 2022 C C . VAL A 1 271 ? 6.848 4.652 12.477 1 97.06 271 VAL A C 1
ATOM 2024 O O . VAL A 1 271 ? 6.164 3.906 13.18 1 97.06 271 VAL A O 1
ATOM 2027 N N . THR A 1 272 ? 6.309 5.285 11.453 1 96.69 272 THR A N 1
ATOM 2028 C CA . THR A 1 272 ? 4.859 5.422 11.328 1 96.69 272 THR A CA 1
ATOM 2029 C C . THR A 1 272 ? 4.336 4.602 10.156 1 96.69 272 THR A C 1
ATOM 2031 O O . THR A 1 272 ? 3.131 4.359 10.055 1 96.69 272 THR A O 1
ATOM 2034 N N . GLY A 1 273 ? 5.219 4.328 9.219 1 94.62 273 GLY A N 1
ATOM 2035 C CA . GLY A 1 273 ? 4.789 3.701 7.984 1 94.62 273 GLY A CA 1
ATOM 2036 C C . GLY A 1 273 ? 4.293 4.699 6.949 1 94.62 273 GLY A C 1
ATOM 2037 O O . GLY A 1 273 ? 3.943 4.316 5.832 1 94.62 273 GLY A O 1
ATOM 2038 N N . ILE A 1 274 ? 4.246 6.027 7.285 1 97.25 274 ILE A N 1
ATOM 2039 C CA . ILE A 1 274 ? 3.922 7.039 6.285 1 97.25 274 ILE A CA 1
ATOM 2040 C C . ILE A 1 274 ? 5.125 7.266 5.371 1 97.25 274 ILE A C 1
ATOM 2042 O O . ILE A 1 274 ? 6.203 7.633 5.84 1 97.25 274 ILE A O 1
ATOM 2046 N N . GLU A 1 275 ? 4.98 7.066 4.098 1 97.44 275 GLU A N 1
ATOM 2047 C CA . GLU A 1 275 ? 6.07 7.07 3.125 1 97.44 275 GLU A CA 1
ATOM 2048 C C . GLU A 1 275 ? 6.863 8.375 3.191 1 97.44 275 GLU A C 1
ATOM 2050 O O . GLU A 1 275 ? 6.281 9.461 3.275 1 97.44 275 GLU A O 1
ATOM 2055 N N . ALA A 1 276 ? 8.156 8.297 3.1 1 98.5 276 ALA A N 1
ATOM 2056 C CA . ALA A 1 276 ? 9.07 9.43 3.213 1 98.5 276 ALA A CA 1
ATOM 2057 C C . ALA A 1 276 ? 8.797 10.469 2.129 1 98.5 276 ALA A C 1
ATOM 2059 O O . ALA A 1 276 ? 8.93 11.672 2.365 1 98.5 276 ALA A O 1
ATOM 2060 N N . GLU A 1 277 ? 8.43 10.016 0.979 1 98.06 277 GLU A N 1
ATOM 2061 C CA . GLU A 1 277 ? 8.211 10.938 -0.129 1 98.06 277 GLU A CA 1
ATOM 2062 C C . GLU A 1 277 ? 6.996 11.828 0.123 1 98.06 277 GLU A C 1
ATOM 2064 O O . GLU A 1 277 ? 6.926 12.953 -0.376 1 98.06 277 GLU A O 1
ATOM 2069 N N . VAL A 1 278 ? 6.02 11.359 0.915 1 98.44 278 VAL A N 1
ATOM 2070 C CA . VAL A 1 278 ? 4.883 12.188 1.297 1 98.44 278 VAL A CA 1
ATOM 2071 C C . VAL A 1 278 ? 5.305 13.188 2.371 1 98.44 278 VAL A C 1
ATOM 2073 O O . VAL A 1 278 ? 4.922 14.359 2.328 1 98.44 278 VAL A O 1
ATOM 2076 N N . ASN A 1 279 ? 6.121 12.727 3.32 1 98.56 279 ASN A N 1
ATOM 2077 C CA . ASN A 1 279 ? 6.664 13.641 4.316 1 98.56 279 ASN A CA 1
ATOM 2078 C C . ASN A 1 279 ? 7.445 14.781 3.666 1 98.56 279 ASN A C 1
ATOM 2080 O O . ASN A 1 279 ? 7.262 15.945 4.016 1 98.56 279 ASN A O 1
ATOM 2084 N N . TYR A 1 280 ? 8.289 14.406 2.703 1 98.56 280 TYR A N 1
ATOM 2085 C CA . TYR A 1 280 ? 9.102 15.391 2.004 1 98.56 280 TYR A CA 1
ATOM 2086 C C . TYR A 1 280 ? 8.227 16.359 1.22 1 98.56 280 TYR A C 1
ATOM 2088 O O . TYR A 1 280 ? 8.539 17.547 1.126 1 98.56 280 TYR A O 1
ATOM 2096 N N . LEU A 1 281 ? 7.16 15.875 0.663 1 98.31 281 LEU A N 1
ATOM 2097 C CA . LEU A 1 281 ? 6.203 16.703 -0.055 1 98.31 281 LEU A CA 1
ATOM 2098 C C . LEU A 1 281 ? 5.672 17.828 0.844 1 98.31 281 LEU A C 1
ATOM 2100 O O . LEU A 1 281 ? 5.516 18.969 0.401 1 98.31 281 LEU A O 1
ATOM 2104 N N . PHE A 1 282 ? 5.43 17.547 2.082 1 97.81 282 PHE A N 1
ATOM 2105 C CA . PHE A 1 282 ? 4.824 18.484 3.014 1 97.81 282 PHE A CA 1
ATOM 2106 C C . PHE A 1 282 ? 5.891 19.359 3.674 1 97.81 282 PHE A C 1
ATOM 2108 O O . PHE A 1 282 ? 5.719 20.562 3.809 1 97.81 282 PHE A O 1
ATOM 2115 N N . HIS A 1 283 ? 7.055 18.688 4.066 1 97 283 HIS A N 1
ATOM 2116 C CA . HIS A 1 283 ? 7.938 19.359 5.02 1 97 283 HIS A CA 1
ATOM 2117 C C . HIS A 1 283 ? 9.32 19.594 4.422 1 97 283 HIS A C 1
ATOM 2119 O O . HIS A 1 283 ? 10.195 20.172 5.07 1 97 283 HIS A O 1
ATOM 2125 N N . GLY A 1 284 ? 9.562 19.125 3.205 1 97.12 284 GLY A N 1
ATOM 2126 C CA . GLY A 1 284 ? 10.781 19.5 2.498 1 97.12 284 GLY A CA 1
ATOM 2127 C C . GLY A 1 284 ? 10.75 20.906 1.942 1 97.12 284 GLY A C 1
ATOM 2128 O O . GLY A 1 284 ? 9.773 21.641 2.139 1 97.12 284 GLY A O 1
ATOM 2129 N N . PRO A 1 285 ? 11.836 21.297 1.276 1 97.19 285 PRO A N 1
ATOM 2130 C CA . PRO A 1 285 ? 11.867 22.641 0.673 1 97.19 285 PRO A CA 1
ATOM 2131 C C . PRO A 1 285 ? 10.727 22.859 -0.318 1 97.19 285 PRO A C 1
ATOM 2133 O O . PRO A 1 285 ? 10.383 21.953 -1.086 1 97.19 285 PRO A O 1
ATOM 2136 N N . LEU A 1 286 ? 10.117 24.062 -0.188 1 96.19 286 LEU A N 1
ATOM 2137 C CA . LEU A 1 286 ? 8.992 24.469 -1.028 1 96.19 286 LEU A CA 1
ATOM 2138 C C . LEU A 1 286 ? 7.805 23.531 -0.835 1 96.19 286 LEU A C 1
ATOM 2140 O O . LEU A 1 286 ? 6.984 23.375 -1.743 1 96.19 286 LEU A O 1
ATOM 2144 N N . GLY A 1 287 ? 7.738 22.906 0.3 1 96.12 287 GLY A N 1
ATOM 2145 C CA . GLY A 1 287 ? 6.68 21.953 0.604 1 96.12 287 GLY A CA 1
ATOM 2146 C C . GLY A 1 287 ? 5.336 22.609 0.849 1 96.12 287 GLY A C 1
ATOM 2147 O O . GLY A 1 287 ? 5.203 23.828 0.692 1 96.12 287 GLY A O 1
ATOM 2148 N N . LEU A 1 288 ? 4.355 21.844 1.199 1 95.44 288 LEU A N 1
ATOM 2149 C CA . LEU A 1 288 ? 2.959 22.25 1.295 1 95.44 288 LEU A CA 1
ATOM 2150 C C . LEU A 1 288 ? 2.701 23.016 2.59 1 95.44 288 LEU A C 1
ATOM 2152 O O . LEU A 1 288 ? 1.686 23.70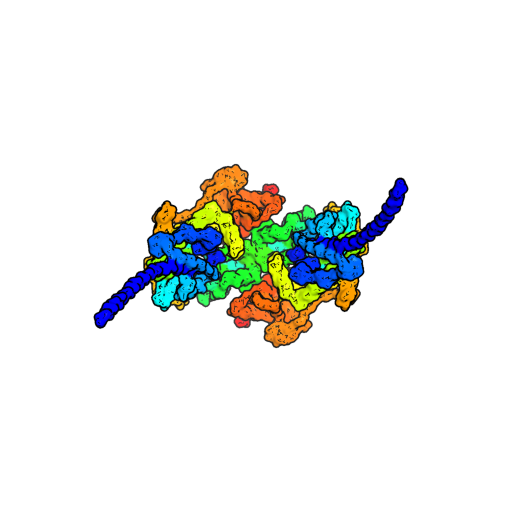3 2.721 1 95.44 288 LEU A O 1
ATOM 2156 N N . GLN A 1 289 ? 3.6 22.812 3.553 1 94.44 289 GLN A N 1
ATOM 2157 C CA . GLN A 1 289 ? 3.375 23.391 4.879 1 94.44 289 GLN A CA 1
ATOM 2158 C C . GLN A 1 289 ? 4.484 24.359 5.254 1 94.44 289 GLN A C 1
ATOM 2160 O O . GLN A 1 289 ? 5.637 24.188 4.844 1 94.44 289 GLN A O 1
ATOM 2165 N N . THR A 1 290 ? 4.109 25.359 6.016 1 92.75 290 THR A N 1
ATOM 2166 C CA . THR A 1 290 ? 5.074 26.219 6.691 1 92.75 290 THR A CA 1
ATOM 2167 C C . THR A 1 290 ? 5.266 25.781 8.141 1 92.75 290 THR A C 1
ATOM 2169 O O . THR A 1 290 ? 4.301 25.422 8.812 1 92.75 290 THR A O 1
ATOM 2172 N N . ARG A 1 291 ? 6.555 25.859 8.5 1 91.31 291 ARG A N 1
ATOM 2173 C CA . ARG A 1 291 ? 6.926 25.469 9.852 1 91.31 291 ARG A CA 1
ATOM 2174 C C . ARG A 1 291 ? 7.75 26.547 10.531 1 91.31 291 ARG A C 1
ATOM 2176 O O . ARG A 1 291 ? 8.945 26.703 10.258 1 91.31 291 ARG A O 1
ATOM 2183 N N . ASP A 1 292 ? 7.168 27.406 11.359 1 88.38 292 ASP A N 1
ATOM 2184 C CA . ASP A 1 292 ? 8 28.359 12.086 1 88.38 292 ASP A CA 1
ATOM 2185 C C . ASP A 1 292 ? 7.449 28.609 13.484 1 88.38 292 ASP A C 1
ATOM 2187 O O . ASP A 1 292 ? 7.852 29.562 14.156 1 88.38 292 ASP A O 1
ATOM 2191 N N . LEU A 1 293 ? 6.445 27.859 13.906 1 95.56 293 LEU A N 1
ATOM 2192 C CA . LEU A 1 293 ? 5.906 27.734 15.25 1 95.56 293 LEU A CA 1
ATOM 2193 C C . LEU A 1 293 ? 5.273 29.047 15.711 1 95.56 293 LEU A C 1
ATOM 2195 O O . LEU A 1 293 ? 5 29.219 16.906 1 95.56 293 LEU A O 1
ATOM 2199 N N . THR A 1 294 ? 5.062 30.031 14.781 1 97.31 294 THR A N 1
ATOM 2200 C CA . THR A 1 294 ? 4.516 31.328 15.18 1 97.31 294 THR A CA 1
ATOM 2201 C C . THR A 1 294 ? 3.01 31.375 14.938 1 97.31 294 THR A C 1
ATOM 2203 O O . THR A 1 294 ? 2.49 30.672 14.078 1 97.31 294 THR A O 1
ATOM 2206 N N . TRP A 1 295 ? 2.381 32.125 15.711 1 97.94 295 TRP A N 1
ATOM 2207 C CA . TRP A 1 295 ? 0.942 32.344 15.602 1 97.94 295 TRP A CA 1
ATOM 2208 C C . TRP A 1 295 ? 0.629 33.406 14.562 1 97.94 295 TRP A C 1
ATOM 2210 O O . TRP A 1 295 ? 0.253 34.531 14.906 1 97.94 295 TRP A O 1
ATOM 2220 N N . LYS A 1 296 ? 0.682 33.031 13.266 1 97.56 296 LYS A N 1
ATOM 2221 C CA . LYS A 1 296 ? 0.21 33.938 12.234 1 97.56 296 LYS A CA 1
ATOM 2222 C C . LYS A 1 296 ? -1.231 34.375 12.492 1 97.56 296 LYS A C 1
ATOM 2224 O O . LYS A 1 296 ? -2.031 33.594 13.016 1 97.56 296 LYS A O 1
ATOM 2229 N N . PRO A 1 297 ? -1.561 35.594 12.109 1 96.81 297 PRO A N 1
ATOM 2230 C CA . PRO A 1 297 ? -2.949 36.031 12.273 1 96.81 297 PRO A CA 1
ATOM 2231 C C . PRO A 1 297 ? -3.953 35.062 11.656 1 96.81 297 PRO A C 1
ATOM 2233 O O . PRO A 1 297 ? -5.043 34.875 12.195 1 96.81 297 PRO A O 1
ATOM 2236 N N . GLU A 1 298 ? -3.609 34.469 10.586 1 96.5 298 GLU A N 1
ATOM 2237 C CA . GLU A 1 298 ? -4.488 33.5 9.898 1 96.5 298 GLU A CA 1
ATOM 2238 C C . GLU A 1 298 ? -4.742 32.281 10.758 1 96.5 298 GLU A C 1
ATOM 2240 O O . GLU A 1 298 ? -5.836 31.703 10.727 1 96.5 298 GLU A O 1
ATOM 2245 N N . TYR A 1 299 ? -3.742 31.844 11.523 1 97.44 299 TYR A N 1
ATOM 2246 C CA . TYR A 1 299 ? -3.916 30.688 12.383 1 97.44 299 TYR A CA 1
ATOM 2247 C C . TYR A 1 299 ? -4.805 31.016 13.578 1 97.44 299 TYR A C 1
ATOM 2249 O O . TYR A 1 299 ? -5.59 30.172 14.023 1 97.44 299 TYR A O 1
ATOM 2257 N N . ARG A 1 300 ? -4.707 32.219 14.141 1 97.06 300 ARG A N 1
ATOM 2258 C CA . ARG A 1 300 ? -5.625 32.656 15.18 1 97.06 300 ARG A CA 1
ATOM 2259 C C . ARG A 1 300 ? -7.062 32.688 14.664 1 97.06 300 ARG A C 1
ATOM 2261 O O . ARG A 1 300 ? -7.984 32.25 15.367 1 97.06 300 ARG A O 1
ATOM 2268 N N . GLN A 1 301 ? -7.164 33.125 13.453 1 94.25 301 GLN A N 1
ATOM 2269 C CA . GLN A 1 301 ? -8.477 33.125 12.828 1 94.25 301 GLN A CA 1
ATOM 2270 C C . GLN A 1 301 ? -9.016 31.719 12.641 1 94.25 301 GLN A C 1
ATOM 2272 O O . GLN A 1 301 ? -10.219 31.484 12.75 1 94.25 301 GLN A O 1
ATOM 2277 N N . ALA A 1 302 ? -8.109 30.828 12.281 1 94.88 302 ALA A N 1
ATOM 2278 C CA . ALA A 1 302 ? -8.516 29.438 12.117 1 94.88 302 ALA A CA 1
ATOM 2279 C C . ALA A 1 302 ? -9.125 28.875 13.398 1 94.88 302 ALA A C 1
ATOM 2281 O O . ALA A 1 302 ? -10.094 28.125 13.359 1 94.88 302 ALA A O 1
ATOM 2282 N N . VAL A 1 303 ? -8.578 29.188 14.555 1 96.06 303 VAL A N 1
ATOM 2283 C CA . VAL A 1 303 ? -9.125 28.766 15.836 1 96.06 303 VAL A CA 1
ATOM 2284 C C . VAL A 1 303 ? -10.523 29.328 16.031 1 96.06 303 VAL A C 1
ATOM 2286 O O . VAL A 1 303 ? -11.445 28.609 16.406 1 96.06 303 VAL A O 1
ATOM 2289 N N . ALA A 1 304 ? -10.68 30.609 15.758 1 93.19 304 ALA A N 1
ATOM 2290 C CA . ALA A 1 304 ? -11.984 31.25 15.883 1 93.19 304 ALA A CA 1
ATOM 2291 C C . ALA A 1 304 ? -13.016 30.578 14.977 1 93.19 304 ALA A C 1
ATOM 2293 O O . ALA A 1 304 ? -14.141 30.312 15.398 1 93.19 304 ALA A O 1
ATOM 2294 N N . THR A 1 305 ? -12.578 30.359 13.766 1 89.88 305 THR A N 1
ATOM 2295 C CA . THR A 1 305 ? -13.453 29.703 12.797 1 89.88 305 THR A CA 1
ATOM 2296 C C . THR A 1 305 ? -13.844 28.312 13.258 1 89.88 305 THR A C 1
ATOM 2298 O O . THR A 1 305 ? -14.984 27.875 13.062 1 89.88 305 THR A O 1
ATOM 2301 N N . SER A 1 306 ? -12.891 27.609 13.805 1 92.06 306 SER A N 1
ATOM 2302 C CA . SER A 1 306 ? -13.156 26.281 14.336 1 92.06 306 SER A CA 1
ATOM 2303 C C . SER A 1 306 ? -14.219 26.312 15.422 1 92.06 306 SER A C 1
ATOM 2305 O O . SER A 1 306 ? -15.109 25.469 15.461 1 92.06 306 SER A O 1
ATOM 2307 N N . ILE A 1 307 ? -14.148 27.234 16.297 1 90.69 307 ILE A N 1
ATOM 2308 C CA . ILE A 1 307 ? -15.102 27.375 17.391 1 90.69 307 ILE A CA 1
ATOM 2309 C C . ILE A 1 307 ? -16.484 27.656 16.844 1 90.69 307 ILE A C 1
ATOM 2311 O O . ILE A 1 307 ? -17.484 27.062 17.297 1 90.69 307 ILE A O 1
ATOM 2315 N N . ASP A 1 308 ? -16.562 28.5 15.852 1 87 308 ASP A N 1
ATOM 2316 C CA . ASP A 1 308 ? -17.844 28.797 15.203 1 87 308 ASP A CA 1
ATOM 2317 C C . ASP A 1 308 ? -18.438 27.547 14.562 1 87 308 ASP A C 1
ATOM 2319 O O . ASP A 1 308 ? -19.656 27.328 14.625 1 87 308 ASP A O 1
ATOM 2323 N N . THR A 1 309 ? -17.578 26.859 13.922 1 84 309 THR A N 1
ATOM 2324 C CA . THR A 1 309 ? -18.031 25.641 13.258 1 84 309 THR A CA 1
ATOM 2325 C C . THR A 1 309 ? -18.531 24.625 14.281 1 84 309 THR A C 1
ATOM 2327 O O . THR A 1 309 ? -19.516 23.922 14.031 1 84 309 THR A O 1
ATOM 2330 N N . LEU A 1 310 ? -17.859 24.5 15.375 1 86.75 310 LEU A N 1
ATOM 2331 C CA . LEU A 1 310 ? -18.281 23.594 16.438 1 86.75 310 LEU A CA 1
ATOM 2332 C C . LEU A 1 310 ? -19.688 23.969 16.922 1 86.75 310 LEU A C 1
ATOM 2334 O O . LEU A 1 310 ? -20.5 23.078 17.188 1 86.75 310 LEU A O 1
ATOM 2338 N N . LYS A 1 311 ? -19.953 25.203 17 1 85.69 311 LYS A N 1
ATOM 2339 C CA . LYS A 1 311 ? -21.281 25.672 17.375 1 85.69 311 LYS A CA 1
ATOM 2340 C C . LYS A 1 311 ? -22.312 25.297 16.328 1 85.69 311 LYS A C 1
ATOM 2342 O O . LYS A 1 311 ? -23.422 24.844 16.656 1 85.69 311 LYS A O 1
ATOM 2347 N N . LEU A 1 312 ? -21.875 25.5 15.117 1 79.38 312 LEU A N 1
ATOM 2348 C CA . LEU A 1 312 ? -22.766 25.172 14.008 1 79.38 312 LEU A CA 1
ATOM 2349 C C . LEU A 1 312 ? -23.109 23.688 14 1 79.38 312 LEU A C 1
ATOM 2351 O O . LEU A 1 312 ? -24.234 23.312 13.664 1 79.38 312 LEU A O 1
ATOM 2355 N N . LEU A 1 313 ? -22.172 22.938 14.336 1 79.44 313 LEU A N 1
ATOM 2356 C CA . LEU A 1 313 ? -22.375 21.5 14.367 1 79.44 313 LEU A CA 1
ATOM 2357 C C . LEU A 1 313 ? -23.047 21.062 15.664 1 79.44 313 LEU A C 1
ATOM 2359 O O . LEU A 1 313 ? -23.266 19.859 15.883 1 79.44 313 LEU A O 1
ATOM 2363 N N . LYS A 1 314 ? -23.375 22 16.531 1 81.25 314 LYS A N 1
ATOM 2364 C CA . LYS A 1 314 ? -24.062 21.781 17.812 1 81.25 314 LYS A CA 1
ATOM 2365 C C . LYS A 1 314 ? -23.25 20.875 18.719 1 81.25 314 LYS A C 1
ATOM 2367 O O . LYS A 1 314 ? -23.812 20.062 19.453 1 81.25 314 LYS A O 1
ATOM 2372 N N . LYS A 1 315 ? -22 20.984 18.516 1 78.25 315 LYS A N 1
ATOM 2373 C CA . LYS A 1 315 ? -21.109 20.234 19.391 1 78.25 315 LYS A CA 1
ATOM 2374 C C . LYS A 1 315 ? -20.891 20.969 20.703 1 78.25 315 LYS A C 1
ATOM 2376 O O . LYS A 1 315 ? -20.484 20.359 21.703 1 78.25 315 LYS A O 1
ATOM 2381 N N . THR A 1 316 ? -21.109 22.203 20.688 1 80.44 316 THR A N 1
ATOM 2382 C CA . THR A 1 316 ? -21.031 23.016 21.906 1 80.44 316 THR A CA 1
ATOM 2383 C C . THR A 1 316 ? -21.891 24.266 21.781 1 80.44 316 THR A C 1
ATOM 2385 O O . THR A 1 316 ? -22.156 24.734 20.672 1 80.44 316 THR A O 1
ATOM 2388 N N . ASP A 1 317 ? -22.359 24.766 22.875 1 80.94 317 ASP A N 1
ATOM 2389 C CA . ASP A 1 317 ? -23.047 26.047 22.922 1 80.94 317 ASP A CA 1
ATOM 2390 C C . ASP A 1 317 ? -22.156 27.125 23.547 1 80.94 317 ASP A C 1
ATOM 2392 O O . ASP A 1 317 ? -22.484 28.312 23.516 1 80.94 317 ASP A O 1
ATOM 2396 N N . ARG A 1 318 ? -21.141 26.594 24.031 1 79.88 318 ARG A N 1
ATOM 2397 C CA . ARG A 1 318 ? -20.266 27.516 24.75 1 79.88 318 ARG A CA 1
ATOM 2398 C C . ARG A 1 318 ? -19.266 28.188 23.812 1 79.88 318 ARG A C 1
ATOM 2400 O O . ARG A 1 318 ? -18.844 27.578 22.812 1 79.88 318 ARG A O 1
ATOM 2407 N N . GLY A 1 319 ? -18.984 29.438 24.047 1 81.94 319 GLY A N 1
ATOM 2408 C CA . GLY A 1 319 ? -17.891 30.109 23.375 1 81.94 319 GLY A CA 1
ATOM 2409 C C . GLY A 1 319 ? -16.547 29.875 24.031 1 81.94 319 GLY A C 1
ATOM 2410 O O . GLY A 1 319 ? -16.469 29.344 25.125 1 81.94 319 GLY A O 1
ATOM 2411 N N . LEU A 1 320 ? -15.547 30.016 23.359 1 90.06 320 LEU A N 1
ATOM 2412 C CA . LEU A 1 320 ? -14.156 29.969 23.797 1 90.06 320 LEU A CA 1
ATOM 2413 C C . LEU A 1 320 ? -13.453 31.281 23.5 1 90.06 320 LEU A C 1
ATOM 2415 O O . LEU A 1 320 ? -13.445 31.75 22.359 1 90.06 320 LEU A O 1
ATOM 2419 N N . ASP A 1 321 ? -13 31.969 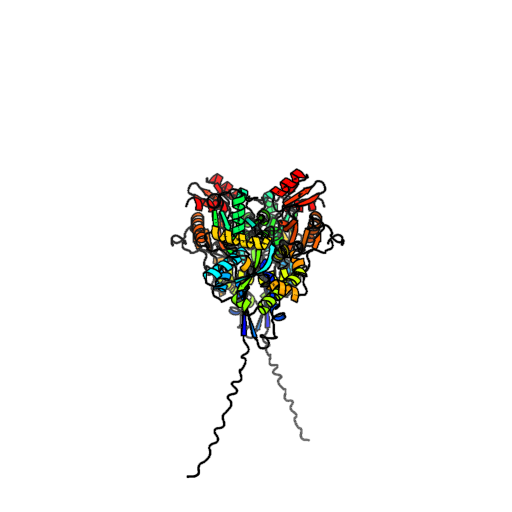24.547 1 92.69 321 ASP A N 1
ATOM 2420 C CA . ASP A 1 321 ? -12.227 33.188 24.359 1 92.69 321 ASP A CA 1
ATOM 2421 C C . ASP A 1 321 ? -10.859 32.875 23.75 1 92.69 321 ASP A C 1
ATOM 2423 O O . ASP A 1 321 ? -9.93 32.5 24.469 1 92.69 321 ASP A O 1
ATOM 2427 N N . THR A 1 322 ? -10.719 33.188 22.453 1 94.56 322 THR A N 1
ATOM 2428 C CA . THR A 1 322 ? -9.5 32.844 21.734 1 94.56 322 THR A CA 1
ATOM 2429 C C . THR A 1 322 ? -8.297 33.594 22.297 1 94.56 322 THR A C 1
ATOM 2431 O O . THR A 1 322 ? -7.172 33.094 22.266 1 94.56 322 THR A O 1
ATOM 2434 N N . GLY A 1 323 ? -8.484 34.719 22.797 1 94.31 323 GLY A N 1
ATOM 2435 C CA . GLY A 1 323 ? -7.41 35.531 23.375 1 94.31 323 GLY A CA 1
ATOM 2436 C C . GLY A 1 323 ? -6.824 34.875 24.625 1 94.31 323 GLY A C 1
ATOM 2437 O O . GLY A 1 323 ? -5.637 35.062 24.922 1 94.31 323 GLY A O 1
ATOM 2438 N N . LYS A 1 324 ? -7.66 34.219 25.375 1 94.5 324 LYS A N 1
ATOM 2439 C CA . LYS A 1 324 ? -7.203 33.531 26.594 1 94.5 324 LYS A CA 1
ATOM 2440 C C . LYS A 1 324 ? -6.723 32.125 26.281 1 94.5 324 LYS A C 1
ATOM 2442 O O . LYS A 1 324 ? -5.859 31.578 26.984 1 94.5 324 LYS A O 1
ATOM 2447 N N . PHE A 1 325 ? -7.309 31.594 25.328 1 97.81 325 PHE A N 1
ATOM 2448 C CA . PHE A 1 325 ? -7.031 30.203 24.969 1 97.81 325 PHE A CA 1
ATOM 2449 C C . PHE A 1 325 ? -5.695 30.094 24.25 1 97.81 325 PHE A C 1
ATOM 2451 O O . PHE A 1 325 ? -4.906 29.188 24.531 1 97.81 325 PHE A O 1
ATOM 2458 N N . ILE A 1 326 ? -5.43 30.969 23.25 1 98.62 326 ILE A N 1
ATOM 2459 C CA . ILE A 1 326 ? -4.141 31.031 22.562 1 98.62 326 ILE A CA 1
ATOM 2460 C C . ILE A 1 326 ? -3.131 31.781 23.422 1 98.62 326 ILE A C 1
ATOM 2462 O O . ILE A 1 326 ? -3.365 32.938 23.812 1 98.62 326 ILE A O 1
ATOM 2466 N N . ASP A 1 327 ? -2.104 31.125 23.781 1 98.31 327 ASP A N 1
ATOM 2467 C CA . ASP A 1 327 ? -1.087 31.734 24.625 1 98.31 327 ASP A CA 1
ATOM 2468 C C . ASP A 1 327 ? 0.307 31.562 24.031 1 98.31 327 ASP A C 1
ATOM 2470 O O . ASP A 1 327 ? 0.888 30.484 24.094 1 98.31 327 ASP A O 1
ATOM 2474 N N . ASP A 1 328 ? 0.887 32.688 23.562 1 98.19 328 ASP A N 1
ATOM 2475 C CA . ASP A 1 328 ? 2.16 32.531 22.859 1 98.19 328 ASP A CA 1
ATOM 2476 C C . ASP A 1 328 ? 3.33 32.906 23.766 1 98.19 328 ASP A C 1
ATOM 2478 O O . ASP A 1 328 ? 4.465 33.062 23.297 1 98.19 328 ASP A O 1
ATOM 2482 N N . GLN A 1 329 ? 3.072 33.094 25.094 1 98.38 329 GLN A N 1
ATOM 2483 C CA . GLN A 1 329 ? 4.145 33.5 26 1 98.38 329 GLN A CA 1
ATOM 2484 C C . GLN A 1 329 ? 5.238 32.438 26.062 1 98.38 329 GLN A C 1
ATOM 2486 O O . GLN A 1 329 ? 6.426 32.75 26.109 1 98.38 329 GLN A O 1
ATOM 2491 N N . TYR A 1 330 ? 4.871 31.188 26.078 1 98.69 330 TYR A N 1
ATOM 2492 C CA . TYR A 1 330 ? 5.832 30.109 26.234 1 98.69 330 TYR A CA 1
ATOM 2493 C C . TYR A 1 330 ? 6.68 29.938 24.984 1 98.69 330 TYR A C 1
ATOM 2495 O O . TYR A 1 330 ? 7.879 29.672 25.062 1 98.69 330 TYR A O 1
ATOM 2503 N N . ILE A 1 331 ? 6.055 30.047 23.766 1 98.81 331 ILE A N 1
ATOM 2504 C CA . ILE A 1 331 ? 6.828 29.891 22.531 1 98.81 331 ILE A CA 1
ATOM 2505 C C . ILE A 1 331 ? 7.734 31.109 22.344 1 98.81 331 ILE A C 1
ATOM 2507 O O . ILE A 1 331 ? 8.852 31 21.828 1 98.81 331 ILE A O 1
ATOM 2511 N N . ARG A 1 332 ? 7.293 32.281 22.781 1 98.75 332 ARG A N 1
ATOM 2512 C CA . ARG A 1 332 ? 8.156 33.469 22.766 1 98.75 332 ARG A CA 1
ATOM 2513 C C . ARG A 1 332 ? 9.367 33.281 23.688 1 98.75 332 ARG A C 1
ATOM 2515 O O . ARG A 1 332 ? 10.484 33.625 23.328 1 98.75 332 ARG A O 1
ATOM 2522 N N . ALA A 1 333 ? 9.133 32.719 24.844 1 98.69 333 ALA A N 1
ATOM 2523 C CA . ALA A 1 333 ? 10.234 32.406 25.75 1 98.69 333 ALA A CA 1
ATOM 2524 C C . ALA A 1 333 ? 11.195 31.406 25.125 1 98.69 333 ALA A C 1
ATOM 2526 O O . ALA A 1 333 ? 12.414 31.547 25.25 1 98.69 333 ALA A O 1
ATOM 2527 N N . ALA A 1 334 ? 10.656 30.391 24.516 1 98.75 334 ALA A N 1
ATOM 2528 C CA . ALA A 1 334 ? 11.484 29.391 23.859 1 98.75 334 ALA A CA 1
ATOM 2529 C C . ALA A 1 334 ? 12.344 30.016 22.75 1 98.75 334 ALA A C 1
ATOM 2531 O O . ALA A 1 334 ? 13.516 29.672 22.609 1 98.75 334 ALA A O 1
ATOM 2532 N N . PHE A 1 335 ? 11.734 30.906 21.953 1 98.75 335 PHE A N 1
ATOM 2533 C CA . PHE A 1 335 ? 12.477 31.625 20.922 1 98.75 335 PHE A CA 1
ATOM 2534 C C . PHE A 1 335 ? 13.641 32.406 21.531 1 98.75 335 PHE A C 1
ATOM 2536 O O . PHE A 1 335 ? 14.773 32.312 21.047 1 98.75 335 PHE A O 1
ATOM 2543 N N . LYS A 1 336 ? 13.367 33.062 22.578 1 98.5 336 LYS A N 1
ATOM 2544 C CA . LYS A 1 336 ? 14.391 33.875 23.25 1 98.5 336 LYS A CA 1
ATOM 2545 C C . LYS A 1 336 ? 15.539 32.969 23.734 1 98.5 336 LYS A C 1
ATOM 2547 O O . LYS A 1 336 ? 16.703 33.312 23.531 1 98.5 336 LYS A O 1
ATOM 2552 N N . GLU A 1 337 ? 15.164 31.891 24.359 1 98.19 337 GLU A N 1
ATOM 2553 C CA . GLU A 1 337 ? 16.172 30.969 24.859 1 98.19 337 GLU A CA 1
ATOM 2554 C C . GLU A 1 337 ? 17.016 30.391 23.719 1 98.19 337 GLU A C 1
ATOM 2556 O O . GLU A 1 337 ? 18.188 30.078 23.906 1 98.19 337 GLU A O 1
ATOM 2561 N N . ALA A 1 338 ? 16.391 30.219 22.594 1 98.12 338 ALA A N 1
ATOM 2562 C CA . ALA A 1 338 ? 17.078 29.625 21.438 1 98.12 338 ALA A CA 1
ATOM 2563 C C . ALA A 1 338 ? 17.859 30.672 20.672 1 98.12 338 ALA A C 1
ATOM 2565 O O . ALA A 1 338 ? 18.547 30.359 19.688 1 98.12 338 ALA A O 1
ATOM 2566 N N . GLY A 1 339 ? 17.797 31.922 21.109 1 98.06 339 GLY A N 1
ATOM 2567 C CA . GLY A 1 339 ? 18.484 33 20.422 1 98.06 339 GLY A CA 1
ATOM 2568 C C . GLY A 1 339 ? 17.812 33.406 19.109 1 98.06 339 GLY A C 1
ATOM 2569 O O . GLY A 1 339 ? 18.469 33.875 18.188 1 98.06 339 GLY A O 1
ATOM 2570 N N . LEU A 1 340 ? 16.516 33.156 19.031 1 97.94 340 LEU A N 1
ATOM 2571 C CA . LEU A 1 340 ? 15.75 33.469 17.828 1 97.94 340 LEU A CA 1
ATOM 2572 C C . LEU A 1 340 ? 14.844 34.656 18.062 1 97.94 340 LEU A C 1
ATOM 2574 O O . LEU A 1 340 ? 14.578 35.031 19.203 1 97.94 340 LEU A O 1
ATOM 2578 N N . ASP A 1 341 ? 14.391 35.312 16.969 1 98.06 341 ASP A N 1
ATOM 2579 C CA . ASP A 1 341 ? 13.508 36.469 17 1 98.06 341 ASP A CA 1
ATOM 2580 C C . ASP A 1 341 ? 12.094 36.094 16.594 1 98.06 341 ASP A C 1
ATOM 2582 O O . ASP A 1 341 ? 11.789 36 15.406 1 98.06 341 ASP A O 1
ATOM 2586 N N . TYR A 1 342 ? 11.219 35.938 17.516 1 98.06 342 TYR A N 1
ATOM 2587 C CA . TYR A 1 342 ? 9.836 35.531 17.281 1 98.06 342 TYR A CA 1
ATOM 2588 C C . TYR A 1 342 ? 9.133 36.531 16.359 1 98.06 342 TYR A C 1
ATOM 2590 O O . TYR A 1 342 ? 8.391 36.125 15.461 1 98.06 342 TYR A O 1
ATOM 2598 N N . ASP A 1 343 ? 9.297 37.781 16.531 1 97.88 343 ASP A N 1
ATOM 2599 C CA . ASP A 1 343 ? 8.586 38.781 15.766 1 97.88 343 ASP A CA 1
ATOM 2600 C C . ASP A 1 343 ? 9.047 38.812 14.312 1 97.88 343 ASP A C 1
ATOM 2602 O O . ASP A 1 343 ? 8.258 39.062 13.398 1 97.88 343 ASP A O 1
ATOM 2606 N N . LYS A 1 344 ? 10.305 38.594 14.156 1 97.25 344 LYS A N 1
ATOM 2607 C CA . LYS A 1 344 ? 10.797 38.438 12.789 1 97.25 344 LYS A CA 1
ATOM 2608 C C . LYS A 1 344 ? 10.172 37.219 12.117 1 97.25 344 LYS A C 1
ATOM 2610 O O . LYS A 1 344 ? 9.734 37.281 10.969 1 97.25 344 LYS A O 1
ATOM 2615 N N . ALA A 1 345 ? 10.125 36.125 12.82 1 96.62 345 ALA A N 1
ATOM 2616 C CA . ALA A 1 345 ? 9.531 34.906 12.297 1 96.62 345 ALA A CA 1
ATOM 2617 C C . ALA A 1 345 ? 8.039 35.094 12.031 1 96.62 345 ALA A C 1
ATOM 2619 O O . ALA A 1 345 ? 7.504 34.562 11.055 1 96.62 345 ALA A O 1
ATOM 2620 N N . LEU A 1 346 ? 7.34 35.781 12.891 1 97.44 346 LEU A N 1
ATOM 2621 C CA . LEU A 1 346 ? 5.91 36.031 12.773 1 97.44 346 LEU A CA 1
ATOM 2622 C C . LEU A 1 346 ? 5.586 36.75 11.461 1 97.44 346 LEU A C 1
ATOM 2624 O O . LEU A 1 346 ? 4.523 36.5 10.875 1 97.44 346 LEU A O 1
ATOM 2628 N N . LYS A 1 347 ? 6.547 37.469 10.922 1 96.44 347 LYS A N 1
ATOM 2629 C CA . LYS A 1 347 ? 6.332 38.25 9.703 1 96.44 347 LYS A CA 1
ATOM 2630 C C . LYS A 1 347 ? 6.77 37.469 8.469 1 96.44 347 LYS A C 1
ATOM 2632 O O . LYS A 1 347 ? 6.477 37.875 7.34 1 96.44 347 LYS A O 1
ATOM 2637 N N . ASP A 1 348 ? 7.41 36.375 8.711 1 94.69 348 ASP A N 1
ATOM 2638 C CA . ASP A 1 348 ? 7.91 35.594 7.598 1 94.69 348 ASP A CA 1
ATOM 2639 C C . ASP A 1 348 ? 6.887 34.531 7.18 1 94.69 348 ASP A C 1
ATOM 2641 O O . ASP A 1 348 ? 6.578 33.625 7.945 1 94.69 348 ASP A O 1
ATOM 2645 N N . TYR A 1 349 ? 6.383 34.594 6 1 92.94 349 TYR A N 1
ATOM 2646 C CA . TYR A 1 349 ? 5.375 33.656 5.508 1 92.94 349 TYR A CA 1
ATOM 2647 C C . TYR A 1 349 ? 5.984 32.688 4.52 1 92.94 349 TYR A C 1
ATOM 2649 O O . TYR A 1 349 ? 5.27 31.859 3.93 1 92.94 349 TYR A O 1
ATOM 2657 N N . ASP A 1 350 ? 7.328 32.688 4.355 1 88.56 350 ASP A N 1
ATOM 2658 C CA . ASP A 1 350 ? 7.977 31.875 3.344 1 88.56 350 ASP A CA 1
ATOM 2659 C C . ASP A 1 350 ? 7.992 30.406 3.762 1 88.56 350 ASP A C 1
ATOM 2661 O O . ASP A 1 350 ? 8.156 30.078 4.941 1 88.56 350 ASP A O 1
ATOM 2665 N N . VAL A 1 351 ? 7.824 29.5 2.713 1 89.31 351 VAL A N 1
ATOM 2666 C CA . VAL A 1 351 ? 8.078 28.078 2.924 1 89.31 351 VAL A CA 1
ATOM 2667 C C . VAL A 1 351 ? 9.578 27.844 3.066 1 89.31 351 VAL A C 1
ATOM 2669 O O . VAL A 1 351 ? 10.383 28.766 2.896 1 89.31 351 VAL A O 1
ATOM 2672 N N . LEU A 1 352 ? 9.898 26.578 3.463 1 93.88 352 LEU A N 1
ATOM 2673 C CA . LEU A 1 352 ? 11.305 26.219 3.574 1 93.88 352 LEU A CA 1
ATOM 2674 C C . LEU A 1 352 ? 12.039 26.484 2.264 1 93.88 352 LEU A C 1
ATOM 2676 O O . LEU A 1 352 ? 11.648 25.969 1.214 1 93.88 352 LEU A O 1
ATOM 2680 N N . PRO A 1 353 ? 13.047 27.281 2.27 1 94.12 353 PRO A N 1
ATOM 2681 C CA . PRO A 1 353 ? 13.758 27.609 1.029 1 94.12 353 PRO A CA 1
ATOM 2682 C C . PRO A 1 353 ? 14.594 26.453 0.502 1 94.12 353 PRO A C 1
ATOM 2684 O O . PRO A 1 353 ? 14.984 25.562 1.27 1 94.12 353 PRO A O 1
ATOM 2687 N N . LEU A 1 354 ? 14.805 26.438 -0.772 1 96.25 354 LEU A N 1
ATOM 2688 C CA . LEU A 1 354 ? 15.664 25.469 -1.436 1 96.25 354 LEU A CA 1
ATOM 2689 C C . LEU A 1 354 ? 16.906 26.141 -2.002 1 96.25 354 LEU A C 1
ATOM 2691 O O . LEU A 1 354 ? 16.812 27.156 -2.709 1 96.25 354 LEU A O 1
ATOM 2695 N N . LYS A 1 355 ? 18.062 25.703 -1.574 1 95.44 355 LYS A N 1
ATOM 2696 C CA . LYS A 1 355 ? 19.328 26 -2.238 1 95.44 355 LYS A CA 1
ATOM 2697 C C . LYS A 1 355 ? 19.906 24.75 -2.9 1 95.44 355 LYS A C 1
ATOM 2699 O O . LYS A 1 355 ? 20.312 23.812 -2.215 1 95.44 355 LYS A O 1
ATOM 2704 N N . ALA A 1 356 ? 19.875 24.797 -4.184 1 96.38 356 ALA A N 1
ATOM 2705 C CA . ALA A 1 356 ? 20.281 23.578 -4.875 1 96.38 356 ALA A CA 1
ATOM 2706 C C . ALA A 1 356 ? 20.766 23.875 -6.285 1 96.38 356 ALA A C 1
ATOM 2708 O O . ALA A 1 356 ? 20.453 24.938 -6.848 1 96.38 356 ALA A O 1
ATOM 2709 N N . ASP A 1 357 ? 21.578 22.953 -6.77 1 97.62 357 ASP A N 1
ATOM 2710 C CA . ASP A 1 357 ? 22 22.969 -8.164 1 97.62 357 ASP A CA 1
ATOM 2711 C C . ASP A 1 357 ? 21.141 22.047 -9.016 1 97.62 357 ASP A C 1
ATOM 2713 O O . ASP A 1 357 ? 20.594 21.062 -8.508 1 97.62 357 ASP A O 1
ATOM 2717 N N . ASP A 1 358 ? 21.016 22.422 -10.242 1 98.12 358 ASP A N 1
ATOM 2718 C CA . ASP A 1 358 ? 20.344 21.547 -11.195 1 98.12 358 ASP A CA 1
ATOM 2719 C C . ASP A 1 358 ? 21.141 20.25 -11.391 1 98.12 358 ASP A C 1
ATOM 2721 O O . ASP A 1 358 ? 22.344 20.281 -11.633 1 98.12 358 ASP A O 1
ATOM 2725 N N . ALA A 1 359 ? 20.484 19.156 -11.344 1 97.81 359 ALA A N 1
ATOM 2726 C CA . ALA A 1 359 ? 21.141 17.859 -11.352 1 97.81 359 ALA A CA 1
ATOM 2727 C C . ALA A 1 359 ? 21.734 17.547 -12.719 1 97.81 359 ALA A C 1
ATOM 2729 O O . ALA A 1 359 ? 22.641 16.719 -12.836 1 97.81 359 ALA A O 1
ATOM 2730 N N . LEU A 1 360 ? 21.234 18.156 -13.781 1 96.31 360 LEU A N 1
ATOM 2731 C CA . LEU A 1 360 ? 21.734 17.906 -15.133 1 96.31 360 LEU A CA 1
ATOM 2732 C C . LEU A 1 360 ? 22.891 18.828 -15.469 1 96.31 360 LEU A C 1
ATOM 2734 O O . LEU A 1 360 ? 23.906 18.391 -16.016 1 96.31 360 LEU A O 1
ATOM 2738 N N . THR A 1 361 ? 22.812 20.156 -15.102 1 96.75 361 THR A N 1
ATOM 2739 C CA . THR A 1 361 ? 23.766 21.156 -15.578 1 96.75 361 THR A CA 1
ATOM 2740 C C . THR A 1 361 ? 24.797 21.469 -14.508 1 96.75 361 THR A C 1
ATOM 2742 O O . THR A 1 361 ? 25.844 22.047 -14.797 1 96.75 361 THR A O 1
ATOM 2745 N N . GLY A 1 362 ? 24.453 21.266 -13.258 1 97.12 362 GLY A N 1
ATOM 2746 C CA . GLY A 1 362 ? 25.328 21.625 -12.156 1 97.12 362 GLY A CA 1
ATOM 2747 C C . GLY A 1 362 ? 25.25 23.094 -11.781 1 97.12 362 GLY A C 1
ATOM 2748 O O . GLY A 1 362 ? 25.953 23.531 -10.875 1 97.12 362 GLY A O 1
ATOM 2749 N N . GLN A 1 363 ? 24.375 23.859 -12.398 1 97.62 363 GLN A N 1
ATOM 2750 C CA . GLN A 1 363 ? 24.219 25.297 -12.133 1 97.62 363 GLN A CA 1
ATOM 2751 C C . GLN A 1 363 ? 23.188 25.531 -11.031 1 97.62 363 GLN A C 1
ATOM 2753 O O . GLN A 1 363 ? 22.219 24.781 -10.906 1 97.62 363 GLN A O 1
ATOM 2758 N N . PRO A 1 364 ? 23.375 26.594 -10.328 1 97.56 364 PRO A N 1
ATOM 2759 C CA . PRO A 1 364 ? 22.391 26.906 -9.281 1 97.56 364 PRO A CA 1
ATOM 2760 C C . PRO A 1 364 ? 21 27.219 -9.852 1 97.56 364 PRO A C 1
ATOM 2762 O O . PRO A 1 364 ? 20.891 27.875 -10.883 1 97.56 364 PRO A O 1
ATOM 2765 N N . ILE A 1 365 ? 19.984 26.75 -9.195 1 97.69 365 ILE A N 1
ATOM 2766 C CA . ILE A 1 365 ? 18.609 27.047 -9.57 1 97.69 365 ILE A CA 1
ATOM 2767 C C . ILE A 1 365 ? 18.172 28.344 -8.906 1 97.69 365 ILE A C 1
ATOM 2769 O O . ILE A 1 365 ? 18.25 28.484 -7.684 1 97.69 365 ILE A O 1
ATOM 2773 N N . THR A 1 366 ? 17.656 29.25 -9.711 1 95.31 366 THR A N 1
ATOM 2774 C CA . THR A 1 366 ? 17.297 30.562 -9.164 1 95.31 366 THR A CA 1
ATOM 2775 C C . THR A 1 366 ? 15.812 30.828 -9.344 1 95.31 366 THR A C 1
ATOM 2777 O O . THR A 1 366 ? 15.266 31.75 -8.727 1 95.31 366 THR A O 1
ATOM 2780 N N . ASP A 1 367 ? 15.227 30.156 -10.203 1 94.56 367 ASP A N 1
ATOM 2781 C CA . ASP A 1 367 ? 13.781 30.219 -10.406 1 94.56 367 ASP A CA 1
ATOM 2782 C C . ASP A 1 367 ? 13.117 28.891 -10.07 1 94.56 367 ASP A C 1
ATOM 2784 O O . ASP A 1 367 ? 13.375 27.875 -10.727 1 94.56 367 ASP A O 1
ATOM 2788 N N . PHE A 1 368 ? 12.273 28.953 -9.117 1 95.31 368 PHE A N 1
ATOM 2789 C CA . PHE A 1 368 ? 11.711 27.703 -8.609 1 95.31 368 PHE A CA 1
ATOM 2790 C C . PHE A 1 368 ? 10.289 27.516 -9.125 1 95.31 368 PHE A C 1
ATOM 2792 O O . PHE A 1 368 ? 9.625 26.531 -8.781 1 95.31 368 PHE A O 1
ATOM 2799 N N . SER A 1 369 ? 9.797 28.453 -9.992 1 94.75 369 SER A N 1
ATOM 2800 C CA . SER A 1 369 ? 8.414 28.406 -10.453 1 94.75 369 SER A CA 1
ATOM 2801 C C . SER A 1 369 ? 8.164 27.172 -11.328 1 94.75 369 SER A C 1
ATOM 2803 O O . SER A 1 369 ? 7.027 26.703 -11.438 1 94.75 369 SER A O 1
ATOM 2805 N N . ARG A 1 370 ? 9.234 26.625 -11.891 1 96.19 370 ARG A N 1
ATOM 2806 C CA . ARG A 1 370 ? 9.109 25.453 -12.766 1 96.19 370 ARG A CA 1
ATOM 2807 C C . ARG A 1 370 ? 9.93 24.281 -12.234 1 96.19 370 ARG A C 1
ATOM 2809 O O . ARG A 1 370 ? 10.258 23.359 -12.984 1 96.19 370 ARG A O 1
ATOM 2816 N N . LEU A 1 371 ? 10.273 24.391 -11.008 1 97.75 371 LEU A N 1
ATOM 2817 C CA . LEU A 1 371 ? 11.109 23.375 -10.398 1 97.75 371 LEU A CA 1
ATOM 2818 C C . LEU A 1 371 ? 10.445 22 -10.484 1 97.75 371 LEU A C 1
ATOM 2820 O O . LEU A 1 371 ? 9.242 21.875 -10.273 1 97.75 371 LEU A O 1
ATOM 2824 N N . ALA A 1 372 ? 11.156 20.984 -10.789 1 98.38 372 ALA A N 1
ATOM 2825 C CA . ALA A 1 372 ? 10.773 19.578 -10.672 1 98.38 372 ALA A CA 1
ATOM 2826 C C . ALA A 1 372 ? 11.859 18.766 -9.953 1 98.38 372 ALA A C 1
ATOM 2828 O O . ALA A 1 372 ? 13.023 19.172 -9.922 1 98.38 372 ALA A O 1
ATOM 2829 N N . GLN A 1 373 ? 11.477 17.719 -9.32 1 98.75 373 GLN A N 1
ATOM 2830 C CA . GLN A 1 373 ? 12.398 16.953 -8.5 1 98.75 373 GLN A CA 1
ATOM 2831 C C . GLN A 1 373 ? 12.188 15.445 -8.711 1 98.75 373 GLN A C 1
ATOM 2833 O O . GLN A 1 373 ? 11.086 15.008 -9.023 1 98.75 373 GLN A O 1
ATOM 2838 N N . ILE A 1 374 ? 13.242 14.68 -8.617 1 98.19 374 ILE A N 1
ATOM 2839 C CA . ILE A 1 374 ? 13.18 13.219 -8.617 1 98.19 374 ILE A CA 1
ATOM 2840 C C . ILE A 1 374 ? 13.906 12.672 -7.395 1 98.19 374 ILE A C 1
ATOM 2842 O O . ILE A 1 374 ? 15.062 13.023 -7.145 1 98.19 374 ILE A O 1
ATOM 2846 N N . TRP A 1 375 ? 13.242 11.922 -6.582 1 98.38 375 TRP A N 1
ATOM 2847 C CA . TRP A 1 375 ? 13.875 11.18 -5.496 1 98.38 375 TRP A CA 1
ATOM 2848 C C . TRP A 1 375 ? 14.047 9.711 -5.863 1 98.38 375 TRP A C 1
ATOM 2850 O O . TRP A 1 375 ? 13.062 8.977 -5.977 1 98.38 375 TRP A O 1
ATOM 2860 N N . VAL A 1 376 ? 15.258 9.32 -6.129 1 96.94 376 VAL A N 1
ATOM 2861 C CA . VAL A 1 376 ? 15.586 7.941 -6.477 1 96.94 376 VAL A CA 1
ATOM 2862 C C . VAL A 1 376 ? 15.719 7.105 -5.207 1 96.94 376 VAL A C 1
ATOM 2864 O O . VAL A 1 376 ? 16.375 7.523 -4.246 1 96.94 376 VAL A O 1
ATOM 2867 N N . ARG A 1 377 ? 15.062 5.957 -5.16 1 94.44 377 ARG A N 1
ATOM 2868 C CA . ARG A 1 377 ? 15.148 5.09 -3.99 1 94.44 377 ARG A CA 1
ATOM 2869 C C . ARG A 1 377 ? 16.594 4.715 -3.693 1 94.44 377 ARG A C 1
ATOM 2871 O O . ARG A 1 377 ? 17.344 4.336 -4.598 1 94.44 377 ARG A O 1
ATOM 2878 N N . GLY A 1 378 ? 17 4.832 -2.436 1 93.31 378 GLY A N 1
ATOM 2879 C CA . GLY A 1 378 ? 18.344 4.504 -2.025 1 93.31 378 GLY A CA 1
ATOM 2880 C C . GLY A 1 378 ? 19.281 5.699 -2.023 1 93.31 378 GLY A C 1
ATOM 2881 O O . GLY A 1 378 ? 20.359 5.645 -1.445 1 93.31 378 GLY A O 1
ATOM 2882 N N . GLU A 1 379 ? 18.844 6.762 -2.697 1 96.75 379 GLU A N 1
ATOM 2883 C CA . GLU A 1 379 ? 19.672 7.969 -2.67 1 96.75 379 GLU A CA 1
ATOM 2884 C C . GLU A 1 379 ? 19.297 8.859 -1.49 1 96.75 379 GLU A C 1
ATOM 2886 O O . GLU A 1 379 ? 18.109 9.016 -1.169 1 96.75 379 GLU A O 1
ATOM 2891 N N . ASP A 1 380 ? 20.219 9.492 -0.903 1 96.81 380 ASP A N 1
ATOM 2892 C CA . ASP A 1 380 ? 20.047 10.258 0.329 1 96.81 380 ASP A CA 1
ATOM 2893 C C . ASP A 1 380 ? 19.391 11.609 0.048 1 96.81 380 ASP A C 1
ATOM 2895 O O . ASP A 1 380 ? 18.812 12.219 0.944 1 96.81 380 ASP A O 1
ATOM 2899 N N . LYS A 1 381 ? 19.609 12.055 -1.208 1 97.88 381 LYS A N 1
ATOM 2900 C CA . LYS A 1 381 ? 19.125 13.391 -1.521 1 97.88 381 LYS A CA 1
ATOM 2901 C C . LYS A 1 381 ? 18.203 13.375 -2.744 1 97.88 381 LYS A C 1
ATOM 2903 O O . LYS A 1 381 ? 18.406 12.586 -3.666 1 97.88 381 LYS A O 1
ATOM 2908 N N . VAL A 1 382 ? 17.266 14.227 -2.734 1 98.56 382 VAL A N 1
ATOM 2909 C CA . VAL A 1 382 ? 16.391 14.484 -3.875 1 98.56 382 VAL A CA 1
ATOM 2910 C C . VAL A 1 382 ? 17.156 15.227 -4.961 1 98.56 382 VAL A C 1
ATOM 2912 O O . VAL A 1 382 ? 17.938 16.141 -4.668 1 98.56 382 VAL A O 1
ATOM 2915 N N . ARG A 1 383 ? 16.984 14.805 -6.184 1 98.69 383 ARG A N 1
ATOM 2916 C CA . ARG A 1 383 ? 17.531 15.5 -7.34 1 98.69 383 ARG A CA 1
ATOM 2917 C C . ARG A 1 383 ? 16.625 16.641 -7.777 1 98.69 383 ARG A C 1
ATOM 2919 O O . ARG A 1 383 ? 15.406 16.5 -7.797 1 98.69 383 ARG A O 1
ATOM 2926 N N . HIS A 1 384 ? 17.266 17.781 -8.156 1 98.75 384 HIS A N 1
ATOM 2927 C CA . HIS A 1 384 ? 16.5 18.984 -8.508 1 98.75 384 HIS A CA 1
ATOM 2928 C C . HIS A 1 384 ? 16.75 19.375 -9.961 1 98.75 384 HIS A C 1
ATOM 2930 O O . HIS A 1 384 ? 17.875 19.281 -10.453 1 98.75 384 HIS A O 1
ATOM 2936 N N . TYR A 1 385 ? 15.648 19.781 -10.625 1 98.56 385 TYR A N 1
ATOM 2937 C CA . TYR A 1 385 ? 15.703 20.188 -12.023 1 98.56 385 TYR A CA 1
ATOM 2938 C C . TYR A 1 385 ? 15 21.531 -12.234 1 98.56 385 TYR A C 1
ATOM 2940 O O . TYR A 1 385 ? 13.984 21.812 -11.602 1 98.56 385 TYR A O 1
ATOM 2948 N N . THR A 1 386 ? 15.453 22.312 -13.141 1 97.75 386 THR A N 1
ATOM 2949 C CA . THR A 1 386 ? 14.945 23.672 -13.367 1 97.75 386 THR A CA 1
ATOM 2950 C C . THR A 1 386 ? 13.555 23.625 -14 1 97.75 386 THR A C 1
ATOM 2952 O O . THR A 1 386 ? 12.828 24.625 -13.977 1 97.75 386 THR A O 1
ATOM 2955 N N . SER A 1 387 ? 13.273 22.391 -14.594 1 97.19 387 SER A N 1
ATOM 2956 C CA . SER A 1 387 ? 11.977 22.312 -15.273 1 97.19 387 SER A CA 1
ATOM 2957 C C . SER A 1 387 ? 11.461 20.875 -15.281 1 97.19 387 SER A C 1
ATOM 2959 O O . SER A 1 387 ? 12.234 19.922 -15.141 1 97.19 387 SER A O 1
ATOM 2961 N N . PRO A 1 388 ? 10.07 20.75 -15.477 1 97.5 388 PRO A N 1
ATOM 2962 C CA . PRO A 1 388 ? 9.492 19.406 -15.562 1 97.5 388 PRO A CA 1
ATOM 2963 C C . PRO A 1 388 ? 10.023 18.609 -16.75 1 97.5 388 PRO A C 1
ATOM 2965 O O . PRO A 1 388 ? 10.258 17.406 -16.641 1 97.5 388 PRO A O 1
ATOM 2968 N N . GLU A 1 389 ? 10.195 19.281 -17.938 1 96 389 GLU A N 1
ATOM 2969 C CA . GLU A 1 389 ? 10.672 18.531 -19.094 1 96 389 GLU A CA 1
ATOM 2970 C C . GLU A 1 389 ? 12.102 18.047 -18.891 1 96 389 GLU A C 1
ATOM 2972 O O . GLU A 1 389 ? 12.477 16.984 -19.375 1 96 389 GLU A O 1
ATOM 2977 N N . ALA A 1 390 ? 12.938 18.844 -18.203 1 96.38 390 ALA A N 1
ATOM 2978 C CA . ALA A 1 390 ? 14.281 18.375 -17.859 1 96.38 390 ALA A CA 1
ATOM 2979 C C . ALA A 1 390 ? 14.227 17.172 -16.938 1 96.38 390 ALA A C 1
ATOM 2981 O O . ALA A 1 390 ? 14.969 16.203 -17.125 1 96.38 390 ALA A O 1
ATOM 2982 N N . ALA A 1 391 ? 13.391 17.219 -15.93 1 97.38 391 ALA A N 1
ATOM 2983 C CA . ALA A 1 391 ? 13.234 16.109 -14.984 1 97.38 391 ALA A CA 1
ATOM 2984 C C . ALA A 1 391 ? 12.75 14.852 -15.695 1 97.38 391 ALA A C 1
ATOM 2986 O O . ALA A 1 391 ? 13.234 13.758 -15.422 1 97.38 391 ALA A O 1
ATOM 2987 N N . LEU A 1 392 ? 11.766 14.992 -16.578 1 94.81 392 LEU A N 1
ATOM 2988 C CA . LEU A 1 392 ? 11.211 13.836 -17.266 1 94.81 392 LEU A CA 1
ATOM 2989 C C . LEU A 1 392 ? 12.242 13.219 -18.203 1 94.81 392 LEU A C 1
ATOM 2991 O O . LEU A 1 392 ? 12.266 12 -18.391 1 94.81 392 LEU A O 1
ATOM 2995 N N . GLY A 1 393 ? 13.047 14.062 -18.859 1 93.94 393 GLY A N 1
ATOM 2996 C CA . GLY A 1 393 ? 14.18 13.531 -19.609 1 93.94 393 GLY A CA 1
ATOM 2997 C C . GLY A 1 393 ? 15.125 12.711 -18.766 1 93.94 393 GLY A C 1
ATOM 2998 O O . GLY A 1 393 ? 15.547 11.625 -19.172 1 93.94 393 GLY A O 1
ATOM 2999 N N . ALA A 1 394 ? 15.445 13.227 -17.594 1 96.06 394 ALA A N 1
ATOM 3000 C CA . ALA A 1 394 ? 16.312 12.516 -16.656 1 96.06 394 ALA A CA 1
ATOM 3001 C C . ALA A 1 394 ? 15.648 11.227 -16.172 1 96.06 394 ALA A C 1
ATOM 3003 O O . ALA A 1 394 ? 16.328 10.219 -15.961 1 96.06 394 ALA A O 1
ATOM 3004 N N . LEU A 1 395 ? 14.367 11.305 -15.93 1 94.44 395 LEU A N 1
ATOM 3005 C CA . LEU A 1 395 ? 13.609 10.141 -15.492 1 94.44 395 LEU A CA 1
ATOM 3006 C C . LEU A 1 395 ? 13.773 8.984 -16.469 1 94.44 395 LEU A C 1
ATOM 3008 O O . LEU A 1 395 ? 13.992 7.84 -16.062 1 94.44 395 LEU A O 1
ATOM 3012 N N . ALA A 1 396 ? 13.641 9.242 -17.75 1 88.5 396 ALA A N 1
ATOM 3013 C CA . ALA A 1 396 ? 13.797 8.219 -18.781 1 88.5 396 ALA A CA 1
ATOM 3014 C C . ALA A 1 396 ? 15.156 7.535 -18.672 1 88.5 396 ALA A C 1
ATOM 3016 O O . ALA A 1 396 ? 15.258 6.312 -18.797 1 88.5 396 ALA A O 1
ATOM 3017 N N . GLN A 1 397 ? 16.172 8.281 -18.453 1 91 397 GLN A N 1
ATOM 3018 C CA . GLN A 1 397 ? 17.531 7.75 -18.312 1 91 397 GLN A CA 1
ATOM 3019 C C . GLN A 1 397 ? 17.656 6.883 -17.078 1 91 397 GLN A C 1
ATOM 3021 O O . GLN A 1 397 ? 18.266 5.812 -17.109 1 91 397 GLN A O 1
ATOM 3026 N N . LEU A 1 398 ? 17.125 7.391 -15.984 1 93 398 LEU A N 1
ATOM 3027 C CA . LEU A 1 398 ? 17.172 6.652 -14.727 1 93 398 LEU A CA 1
ATOM 3028 C C . LEU A 1 398 ? 16.453 5.305 -14.867 1 93 398 LEU A C 1
ATOM 3030 O O . LEU A 1 398 ? 16.938 4.293 -14.359 1 93 398 LEU A O 1
ATOM 3034 N N . GLU A 1 399 ? 15.344 5.312 -15.516 1 85.06 399 GLU A N 1
ATOM 3035 C CA . GLU A 1 399 ? 14.586 4.086 -15.734 1 85.06 399 GLU A CA 1
ATOM 3036 C C . GLU A 1 399 ? 15.352 3.119 -16.641 1 85.06 399 GLU A C 1
ATOM 3038 O O . GLU A 1 399 ? 15.344 1.909 -16.406 1 85.06 399 GLU A O 1
ATOM 3043 N N . GLN A 1 400 ? 15.977 3.613 -17.656 1 83.5 400 GLN A N 1
ATOM 3044 C CA . GLN A 1 400 ? 16.812 2.795 -18.516 1 83.5 400 GLN A CA 1
ATOM 3045 C C . GLN A 1 400 ? 17.953 2.137 -17.734 1 83.5 400 GLN A C 1
ATOM 3047 O O . GLN A 1 400 ? 18.359 1.018 -18.047 1 83.5 400 GLN A O 1
ATOM 3052 N N . GLU A 1 401 ? 18.375 2.838 -16.703 1 88.06 401 GLU A N 1
ATOM 3053 C CA . GLU A 1 401 ? 19.453 2.342 -15.859 1 88.06 401 GLU A CA 1
ATOM 3054 C C . GLU A 1 401 ? 18.922 1.374 -14.805 1 88.06 401 GLU A C 1
ATOM 3056 O O . GLU A 1 401 ? 19.688 0.864 -13.984 1 88.06 401 GLU A O 1
ATOM 3061 N N . GLY A 1 402 ? 17.625 1.248 -14.781 1 82.88 402 GLY A N 1
ATOM 3062 C CA . GLY A 1 402 ? 17.031 0.303 -13.844 1 82.88 402 GLY A CA 1
ATOM 3063 C C . GLY A 1 402 ? 16.875 0.867 -12.445 1 82.88 402 GLY A C 1
ATOM 3064 O O . GLY A 1 402 ? 16.719 0.115 -11.484 1 82.88 402 GLY A O 1
ATOM 3065 N N . LYS A 1 403 ? 16.922 2.168 -12.281 1 90.06 403 LYS A N 1
ATOM 3066 C CA . LYS A 1 403 ? 16.75 2.787 -10.969 1 90.06 403 LYS A CA 1
ATOM 3067 C C . LYS A 1 403 ? 15.297 2.762 -10.523 1 90.06 403 LYS A C 1
ATOM 3069 O O . LYS A 1 403 ? 14.391 2.953 -11.344 1 90.06 403 LYS A O 1
ATOM 3074 N N . ASP A 1 404 ? 15.109 2.477 -9.289 1 91.31 404 ASP A N 1
ATOM 3075 C CA . ASP A 1 404 ? 13.781 2.568 -8.68 1 91.31 404 ASP A CA 1
ATOM 3076 C C . ASP A 1 404 ? 13.484 3.996 -8.234 1 91.31 404 ASP A C 1
ATOM 3078 O O . ASP A 1 404 ? 14.25 4.586 -7.469 1 91.31 404 ASP A O 1
ATOM 3082 N N . ILE A 1 405 ? 12.43 4.52 -8.75 1 94.81 405 ILE A N 1
ATOM 3083 C CA . ILE A 1 405 ? 12.07 5.906 -8.477 1 94.81 405 ILE A CA 1
ATOM 3084 C C . ILE A 1 405 ? 11.094 5.965 -7.305 1 94.81 405 ILE A C 1
ATOM 3086 O O . ILE A 1 405 ? 10.016 5.383 -7.359 1 94.81 405 ILE A O 1
ATOM 3090 N N . ARG A 1 406 ? 11.461 6.652 -6.285 1 95.06 406 ARG A N 1
ATOM 3091 C CA . ARG A 1 406 ? 10.625 6.82 -5.105 1 95.06 406 ARG A CA 1
ATOM 3092 C C . ARG A 1 406 ? 9.508 7.824 -5.363 1 95.06 406 ARG A C 1
ATOM 3094 O O . ARG A 1 406 ? 8.352 7.578 -5.012 1 95.06 406 ARG A O 1
ATOM 3101 N N . ALA A 1 407 ? 9.859 9.016 -5.965 1 96.69 407 ALA A N 1
ATOM 3102 C CA . ALA A 1 407 ? 8.867 10.055 -6.219 1 96.69 407 ALA A CA 1
ATOM 3103 C C . ALA A 1 407 ? 9.359 11.047 -7.27 1 96.69 407 ALA A C 1
ATOM 3105 O O . ALA A 1 407 ? 10.57 11.195 -7.465 1 96.69 407 ALA A O 1
ATOM 3106 N N . ILE A 1 408 ? 8.461 11.641 -7.934 1 97.5 408 ILE A N 1
ATOM 3107 C CA . ILE A 1 408 ? 8.664 12.781 -8.82 1 97.5 408 ILE A CA 1
ATOM 3108 C C . ILE A 1 408 ? 7.77 13.938 -8.375 1 97.5 408 ILE A C 1
ATOM 3110 O O . ILE A 1 408 ? 6.574 13.75 -8.141 1 97.5 408 ILE A O 1
ATOM 3114 N N . TYR A 1 409 ? 8.367 15.117 -8.172 1 98.25 409 TYR A N 1
ATOM 3115 C CA . TYR A 1 409 ? 7.609 16.297 -7.758 1 98.25 409 TYR A CA 1
ATOM 3116 C C . TYR A 1 409 ? 7.656 17.375 -8.828 1 98.25 409 TYR A C 1
ATOM 3118 O O . TYR A 1 409 ? 8.602 17.438 -9.617 1 98.25 409 TYR A O 1
ATOM 3126 N N . ALA A 1 410 ? 6.664 18.203 -8.859 1 98.06 410 ALA A N 1
ATOM 3127 C CA . ALA A 1 410 ? 6.613 19.406 -9.688 1 98.06 410 ALA A CA 1
ATOM 3128 C C . ALA A 1 410 ? 5.895 20.531 -8.961 1 98.06 410 ALA A C 1
ATOM 3130 O O . ALA A 1 410 ? 5.039 20.297 -8.102 1 98.06 410 ALA A O 1
ATOM 3131 N N . GLN A 1 411 ? 6.285 21.734 -9.281 1 97.44 411 GLN A N 1
ATOM 3132 C CA . GLN A 1 411 ? 5.578 22.906 -8.75 1 97.44 411 GLN A CA 1
ATOM 3133 C C . GLN A 1 411 ? 4.414 23.297 -9.648 1 97.44 411 GLN A C 1
ATOM 3135 O O . GLN A 1 411 ? 4.578 23.406 -10.867 1 97.44 411 GLN A O 1
ATOM 3140 N N . ALA A 1 412 ? 3.27 23.438 -9.07 1 96.25 412 ALA A N 1
ATOM 3141 C CA . ALA A 1 412 ? 2.117 23.875 -9.852 1 96.25 412 ALA A CA 1
ATOM 3142 C C . ALA A 1 412 ? 2.332 25.281 -10.414 1 96.25 412 ALA A C 1
ATOM 3144 O O . ALA A 1 412 ? 2.748 26.188 -9.688 1 96.25 412 ALA A O 1
ATOM 3145 N N . ALA A 1 413 ? 2.002 25.453 -11.602 1 95.88 413 ALA A N 1
ATOM 3146 C CA . ALA A 1 413 ? 2.248 26.719 -12.289 1 95.88 413 ALA A CA 1
ATOM 3147 C C . ALA A 1 413 ? 1.294 27.812 -11.805 1 95.88 413 ALA A C 1
ATOM 3149 O O . ALA A 1 413 ? 1.638 28.984 -11.805 1 95.88 413 ALA A O 1
ATOM 3150 N N . ASP A 1 414 ? 0.162 27.422 -11.375 1 93.88 414 ASP A N 1
ATOM 3151 C CA . ASP A 1 414 ? -0.855 28.391 -10.984 1 93.88 414 ASP A CA 1
ATOM 3152 C C . ASP A 1 414 ? -0.778 28.703 -9.492 1 93.88 414 ASP A C 1
ATOM 3154 O O . ASP A 1 414 ? -0.715 29.875 -9.094 1 93.88 414 ASP A O 1
ATOM 3158 N N . SER A 1 415 ? -0.66 27.719 -8.68 1 90.25 415 SER A N 1
ATOM 3159 C CA . SER A 1 415 ? -0.748 27.906 -7.238 1 90.25 415 SER A CA 1
ATOM 3160 C C . SER A 1 415 ? 0.636 27.906 -6.594 1 90.25 415 SER A C 1
ATOM 3162 O O . SER A 1 415 ? 0.802 28.391 -5.469 1 90.25 415 SER A O 1
ATOM 3164 N N . GLY A 1 416 ? 1.586 27.312 -7.258 1 92.38 416 GLY A N 1
ATOM 3165 C CA . GLY A 1 416 ? 2.936 27.219 -6.727 1 92.38 416 GLY A CA 1
ATOM 3166 C C . GLY A 1 416 ? 3.115 26.078 -5.746 1 92.38 416 GLY A C 1
ATOM 3167 O O . GLY A 1 416 ? 4.234 25.797 -5.305 1 92.38 416 GLY A O 1
ATOM 3168 N N . ILE A 1 417 ? 2.061 25.375 -5.387 1 93.62 417 ILE A N 1
ATOM 3169 C CA . ILE A 1 417 ? 2.201 24.297 -4.406 1 93.62 417 ILE A CA 1
ATOM 3170 C C . ILE A 1 417 ? 2.945 23.125 -5.035 1 93.62 417 ILE A C 1
ATOM 3172 O O . ILE A 1 417 ? 2.9 22.922 -6.25 1 93.62 417 ILE A O 1
ATOM 3176 N N . LYS A 1 418 ? 3.605 22.406 -4.23 1 96.56 418 LYS A N 1
ATOM 3177 C CA . LYS A 1 418 ? 4.32 21.219 -4.676 1 96.56 418 LYS A CA 1
ATOM 3178 C C . LYS A 1 418 ? 3.357 20.062 -4.922 1 96.56 418 LYS A C 1
ATOM 3180 O O . LYS A 1 418 ? 2.469 19.797 -4.109 1 96.56 418 LYS A O 1
ATOM 3185 N N . LEU A 1 419 ? 3.537 19.359 -6.016 1 97.31 419 LEU A N 1
ATOM 3186 C CA . LEU A 1 419 ? 2.67 18.266 -6.441 1 97.31 419 LEU A CA 1
ATOM 3187 C C . LEU A 1 419 ? 3.457 16.969 -6.57 1 97.31 419 LEU A C 1
ATOM 3189 O O . LEU A 1 419 ? 4.672 16.984 -6.781 1 97.31 419 LEU A O 1
ATOM 3193 N N . LEU A 1 420 ? 2.762 15.844 -6.367 1 96.31 420 LEU A N 1
ATOM 3194 C CA . LEU A 1 420 ? 3.229 14.602 -6.977 1 96.31 420 LEU A CA 1
ATOM 3195 C C . LEU A 1 420 ? 3.064 14.648 -8.492 1 96.31 420 LEU A C 1
ATOM 3197 O O . LEU A 1 420 ? 1.94 14.633 -9 1 96.31 420 LEU A O 1
ATOM 3201 N N . ALA A 1 421 ? 4.117 14.648 -9.211 1 96.69 421 ALA A N 1
ATOM 3202 C CA . ALA A 1 421 ? 4.07 14.883 -10.648 1 96.69 421 ALA A CA 1
ATOM 3203 C C . ALA A 1 421 ? 3.277 13.781 -11.352 1 96.69 421 ALA A C 1
ATOM 3205 O O . ALA A 1 421 ? 2.578 14.047 -12.336 1 96.69 421 ALA A O 1
ATOM 3206 N N . ASN A 1 422 ? 3.406 12.602 -10.836 1 92.75 422 ASN A N 1
ATOM 3207 C CA . ASN A 1 422 ? 2.748 11.469 -11.484 1 92.75 422 ASN A CA 1
ATOM 3208 C C . ASN A 1 422 ? 1.232 11.531 -11.312 1 92.75 422 ASN A C 1
ATOM 3210 O O . ASN A 1 422 ? 0.504 10.734 -11.906 1 92.75 422 ASN A O 1
ATOM 3214 N N . GLN A 1 423 ? 0.746 12.477 -10.508 1 91.81 423 GLN A N 1
ATOM 3215 C CA . GLN A 1 423 ? -0.682 12.688 -10.297 1 91.81 423 GLN A CA 1
ATOM 3216 C C . GLN A 1 423 ? -1.134 14.016 -10.883 1 91.81 423 GLN A C 1
ATOM 3218 O O . GLN A 1 423 ? -2.32 14.352 -10.844 1 91.81 423 GLN A O 1
ATOM 3223 N N . ALA A 1 424 ? -0.23 14.727 -11.406 1 95.06 424 ALA A N 1
ATOM 3224 C CA . ALA A 1 424 ? -0.515 16.078 -11.883 1 95.06 424 ALA A CA 1
ATOM 3225 C C . ALA A 1 424 ? -0.948 16.062 -13.344 1 95.06 424 ALA A C 1
ATOM 3227 O O . ALA A 1 424 ? -0.781 15.055 -14.039 1 95.06 424 ALA A O 1
ATOM 3228 N N . TRP A 1 425 ? -1.556 17.062 -13.766 1 94.94 425 TRP A N 1
ATOM 3229 C CA . TRP A 1 425 ? -1.786 17.391 -15.172 1 94.94 425 TRP A CA 1
ATOM 3230 C C . TRP A 1 425 ? -0.71 18.344 -15.688 1 94.94 425 TRP A C 1
ATOM 3232 O O . TRP A 1 425 ? -0.086 19.062 -14.914 1 94.94 425 TRP A O 1
ATOM 3242 N N . PHE A 1 426 ? -0.486 18.281 -16.984 1 96.75 426 PHE A N 1
ATOM 3243 C CA . PHE A 1 426 ? 0.537 19.125 -17.578 1 96.75 426 PHE A CA 1
ATOM 3244 C C . PHE A 1 426 ? -0.007 19.828 -18.828 1 96.75 426 PHE A C 1
ATOM 3246 O O . PHE A 1 426 ? -0.944 19.344 -19.453 1 96.75 426 PHE A O 1
ATOM 3253 N N . VAL A 1 427 ? 0.456 20.953 -19.094 1 97.56 427 VAL A N 1
ATOM 3254 C CA . VAL A 1 427 ? 0.255 21.609 -20.375 1 97.56 427 VAL A CA 1
ATOM 3255 C C . VAL A 1 427 ? 1.582 21.703 -21.125 1 97.56 427 VAL A C 1
ATOM 3257 O O . VAL A 1 427 ? 2.572 22.203 -20.594 1 97.56 427 VAL A O 1
ATOM 3260 N N . ARG A 1 428 ? 1.617 21.109 -22.25 1 96.88 428 ARG A N 1
ATOM 3261 C CA . ARG A 1 428 ? 2.775 21.203 -23.125 1 96.88 428 ARG A CA 1
ATOM 3262 C C . ARG A 1 428 ? 2.57 22.281 -24.188 1 96.88 428 ARG A C 1
ATOM 3264 O O . ARG A 1 428 ? 1.595 22.25 -24.938 1 96.88 428 ARG A O 1
ATOM 3271 N N . ASN A 1 429 ? 3.471 23.203 -24.234 1 95.44 429 ASN A N 1
ATOM 3272 C CA . ASN A 1 429 ? 3.336 24.25 -25.25 1 95.44 429 ASN A CA 1
ATOM 3273 C C . ASN A 1 429 ? 4.082 23.875 -26.531 1 95.44 429 ASN A C 1
ATOM 3275 O O . ASN A 1 429 ? 4.598 22.766 -26.656 1 95.44 429 ASN A O 1
ATOM 3279 N N . GLY A 1 430 ? 4.062 24.75 -27.5 1 92.62 430 GLY A N 1
ATOM 3280 C CA . GLY A 1 430 ? 4.633 24.5 -28.812 1 92.62 430 GLY A CA 1
ATOM 3281 C C . GLY A 1 430 ? 6.133 24.266 -28.781 1 92.62 430 GLY A C 1
ATOM 3282 O O . GLY A 1 430 ? 6.684 23.625 -29.688 1 92.62 430 GLY A O 1
ATOM 3283 N N . LYS A 1 431 ? 6.797 24.703 -27.734 1 93.69 431 LYS A N 1
ATOM 3284 C CA . LYS A 1 431 ? 8.242 24.547 -27.609 1 93.69 431 LYS A CA 1
ATOM 3285 C C . LYS A 1 431 ? 8.594 23.297 -26.797 1 93.69 431 LYS A C 1
ATOM 3287 O O . LYS A 1 431 ? 9.766 23.031 -26.547 1 93.69 431 LYS A O 1
ATOM 3292 N N . GLY A 1 432 ? 7.586 22.609 -26.312 1 93 432 GLY A N 1
ATOM 3293 C CA . GLY A 1 432 ? 7.805 21.375 -25.562 1 93 432 GLY A CA 1
ATOM 3294 C C . GLY A 1 432 ? 7.949 21.609 -24.062 1 93 432 GLY A C 1
ATOM 3295 O O . GLY A 1 432 ? 8.234 20.672 -23.312 1 93 432 GLY A O 1
ATOM 3296 N N . GLU A 1 433 ? 7.73 22.844 -23.672 1 95.38 433 GLU A N 1
ATOM 3297 C CA . GLU A 1 433 ? 7.805 23.172 -22.25 1 95.38 433 GLU A CA 1
ATOM 3298 C C . GLU A 1 433 ? 6.551 22.703 -21.516 1 95.38 433 GLU A C 1
ATOM 3300 O O . GLU A 1 433 ? 5.449 22.75 -22.062 1 95.38 433 GLU A O 1
ATOM 3305 N N . LEU A 1 434 ? 6.742 22.281 -20.312 1 97.19 434 LEU A N 1
ATOM 3306 C CA . LEU A 1 434 ? 5.641 21.734 -19.531 1 97.19 434 LEU A CA 1
ATOM 3307 C C . LEU A 1 434 ? 5.32 22.625 -18.328 1 97.19 434 LEU A C 1
ATOM 3309 O O . LEU A 1 434 ? 6.223 23.156 -17.688 1 97.19 434 LEU A O 1
ATOM 3313 N N . ALA A 1 435 ? 4.066 22.812 -18.047 1 97.81 435 ALA A N 1
ATOM 3314 C CA . ALA A 1 435 ? 3.539 23.422 -16.812 1 97.81 435 ALA A CA 1
ATOM 3315 C C . ALA A 1 435 ? 2.641 22.438 -16.062 1 97.81 435 ALA A C 1
ATOM 3317 O O . ALA A 1 435 ? 1.791 21.781 -16.672 1 97.81 435 ALA A O 1
ATOM 3318 N N . ALA A 1 436 ? 2.842 22.328 -14.805 1 97.62 436 ALA A N 1
ATOM 3319 C CA . ALA A 1 436 ? 2.117 21.344 -14.008 1 97.62 436 ALA A CA 1
ATOM 3320 C C . ALA A 1 436 ? 0.912 21.969 -13.312 1 97.62 436 ALA A C 1
ATOM 3322 O O . ALA A 1 436 ? 0.949 23.141 -12.93 1 97.62 436 ALA A O 1
ATOM 3323 N N . PHE A 1 437 ? -0.137 21.203 -13.133 1 97.44 437 PHE A N 1
ATOM 3324 C CA . PHE A 1 437 ? -1.374 21.609 -12.477 1 97.44 437 PHE A CA 1
ATOM 3325 C C . PHE A 1 437 ? -1.955 20.453 -11.664 1 97.44 437 PHE A C 1
ATOM 3327 O O . PHE A 1 437 ? -1.857 19.297 -12.062 1 97.44 437 PHE A O 1
ATOM 3334 N N . LEU A 1 438 ? -2.553 20.766 -10.547 1 95.81 438 LEU A N 1
ATOM 3335 C CA . LEU A 1 438 ? -3.234 19.734 -9.758 1 95.81 438 LEU A CA 1
ATOM 3336 C C . LEU A 1 438 ? -4.508 19.281 -10.453 1 95.81 438 LEU A C 1
ATOM 3338 O O . LEU A 1 438 ? -4.797 18.078 -10.5 1 95.81 438 LEU A O 1
ATOM 3342 N N . LEU A 1 439 ? -5.223 20.203 -11.039 1 95.62 439 LEU A N 1
ATOM 3343 C CA . LEU A 1 439 ? -6.559 19.906 -11.539 1 95.62 439 LEU A CA 1
ATOM 3344 C C . LEU A 1 439 ? -6.586 19.938 -13.062 1 95.62 439 LEU A C 1
ATOM 3346 O O . LEU A 1 439 ? -5.957 20.797 -13.688 1 95.62 439 LEU A O 1
ATOM 3350 N N . LYS A 1 440 ? -7.355 19.078 -13.633 1 94.38 440 LYS A N 1
ATOM 3351 C CA . LYS A 1 440 ? -7.5 18.984 -15.078 1 94.38 440 LYS A CA 1
ATOM 3352 C C . LYS A 1 440 ? -8.07 20.281 -15.656 1 94.38 440 LYS A C 1
ATOM 3354 O O . LYS A 1 440 ? -7.57 20.797 -16.656 1 94.38 440 LYS A O 1
ATOM 3359 N N . ASP A 1 441 ? -9.062 20.844 -15.023 1 94.62 441 ASP A N 1
ATOM 3360 C CA . ASP A 1 441 ? -9.719 22.047 -15.508 1 94.62 441 ASP A CA 1
ATOM 3361 C C . ASP A 1 441 ? -8.742 23.219 -15.57 1 94.62 441 ASP A C 1
ATOM 3363 O O . ASP A 1 441 ? -8.789 24.016 -16.5 1 94.62 441 ASP A O 1
ATOM 3367 N N . GLN A 1 442 ? -7.926 23.281 -14.578 1 95.5 442 GLN A N 1
ATOM 3368 C CA . GLN A 1 442 ? -6.945 24.375 -14.555 1 95.5 442 GLN A CA 1
ATOM 3369 C C . GLN A 1 442 ? -5.934 24.219 -15.688 1 95.5 442 GLN A C 1
ATOM 3371 O O . GLN A 1 442 ? -5.535 25.219 -16.297 1 95.5 442 GLN A O 1
ATOM 3376 N N . ALA A 1 443 ? -5.5 23.031 -15.93 1 97.19 443 ALA A N 1
ATOM 3377 C CA . ALA A 1 443 ? -4.594 22.766 -17.047 1 97.19 443 ALA A CA 1
ATOM 3378 C C . ALA A 1 443 ? -5.238 23.125 -18.375 1 97.19 443 ALA A C 1
ATOM 3380 O O . ALA A 1 443 ? -4.621 23.781 -19.219 1 97.19 443 ALA A O 1
ATOM 3381 N N . GLU A 1 444 ? -6.445 22.734 -18.531 1 96.94 444 GLU A N 1
ATOM 3382 C CA . GLU A 1 444 ? -7.16 23 -19.781 1 96.94 444 GLU A CA 1
ATOM 3383 C C . GLU A 1 444 ? -7.367 24.5 -19.984 1 96.94 444 GLU A C 1
ATOM 3385 O O . GLU A 1 444 ? -7.219 25.016 -21.094 1 96.94 444 GLU A O 1
ATOM 3390 N N . GLN A 1 445 ? -7.73 25.172 -18.938 1 96.56 445 GLN A N 1
ATOM 3391 C CA . GLN A 1 445 ? -7.902 26.625 -19.016 1 96.56 445 GLN A CA 1
ATOM 3392 C C . GLN A 1 445 ? -6.586 27.312 -19.359 1 96.56 445 GLN A C 1
ATOM 3394 O O . GLN A 1 445 ? -6.57 28.266 -20.156 1 96.56 445 GLN A O 1
ATOM 3399 N N . TYR A 1 446 ? -5.551 26.859 -18.75 1 96.81 446 TYR A N 1
ATOM 3400 C CA . TYR A 1 446 ? -4.234 27.406 -19.047 1 96.81 446 TYR A CA 1
ATOM 3401 C C . TYR A 1 446 ? -3.861 27.188 -20.5 1 96.81 446 TYR A C 1
ATOM 3403 O O . TYR A 1 446 ? -3.348 28.078 -21.172 1 96.81 446 TYR A O 1
ATOM 3411 N N . ALA A 1 447 ? -4.059 25.969 -20.953 1 97.5 447 ALA A N 1
ATOM 3412 C CA . ALA A 1 447 ? -3.768 25.625 -22.344 1 97.5 447 ALA A CA 1
ATOM 3413 C C . ALA A 1 447 ? -4.559 26.516 -23.312 1 97.5 447 ALA A C 1
ATOM 3415 O O . ALA A 1 447 ? -4.027 26.984 -24.328 1 97.5 447 ALA A O 1
ATOM 3416 N N . LYS A 1 448 ? -5.797 26.75 -23.016 1 96.94 448 LYS A N 1
ATOM 3417 C CA . LYS A 1 448 ? -6.645 27.609 -23.828 1 96.94 448 LYS A CA 1
ATOM 3418 C C . LYS A 1 448 ? -6.117 29.047 -23.844 1 96.94 448 LYS A C 1
ATOM 3420 O O . LYS A 1 448 ? -6.125 29.703 -24.891 1 96.94 448 LYS A O 1
ATOM 3425 N N . ALA A 1 449 ? -5.66 29.469 -22.75 1 96.88 449 ALA A N 1
ATOM 3426 C CA . ALA A 1 449 ? -5.242 30.859 -22.594 1 96.88 449 ALA A CA 1
ATOM 3427 C C . ALA A 1 449 ? -3.85 31.078 -23.188 1 96.88 449 ALA A C 1
ATOM 3429 O O . ALA A 1 449 ? -3.551 32.156 -23.703 1 96.88 449 ALA A O 1
ATOM 3430 N N . HIS A 1 450 ? -2.973 30.109 -23.094 1 95.56 450 HIS A N 1
ATOM 3431 C CA . HIS A 1 450 ? -1.566 30.344 -23.406 1 95.56 450 HIS A CA 1
ATOM 3432 C C . HIS A 1 450 ? -1.114 29.484 -24.578 1 95.56 450 HIS A C 1
ATOM 3434 O O . HIS A 1 450 ? 0.019 29.625 -25.047 1 95.56 450 HIS A O 1
ATOM 3440 N N . GLY A 1 451 ? -1.978 28.703 -25.047 1 94.94 451 GLY A N 1
ATOM 3441 C CA . GLY A 1 451 ? -1.604 27.766 -26.094 1 94.94 451 GLY A CA 1
ATOM 3442 C C . GLY A 1 451 ? -1.015 26.469 -25.547 1 94.94 451 GLY A C 1
ATOM 3443 O O . GLY A 1 451 ? -0.444 26.453 -24.453 1 94.94 451 GLY A O 1
ATOM 3444 N N . GLY A 1 452 ? -1.205 25.375 -26.234 1 96.06 452 GLY A N 1
ATOM 3445 C CA . GLY A 1 452 ? -0.672 24.078 -25.859 1 96.06 452 GLY A CA 1
ATOM 3446 C C . GLY A 1 452 ? -1.749 23.016 -25.656 1 96.06 452 GLY A C 1
ATOM 3447 O O . GLY A 1 452 ? -2.891 23.203 -26.078 1 96.06 452 GLY A O 1
ATOM 3448 N N . GLU A 1 453 ? -1.33 21.922 -25.078 1 96.5 453 GLU A N 1
ATOM 3449 C CA . GLU A 1 453 ? -2.213 20.766 -24.875 1 96.5 453 GLU A CA 1
ATOM 3450 C C . GLU A 1 453 ? -2.152 20.281 -23.438 1 96.5 453 GLU A C 1
ATOM 3452 O O . GLU A 1 453 ? -1.067 20.109 -22.875 1 96.5 453 GLU A O 1
ATOM 3457 N N . ALA A 1 454 ? -3.318 20.141 -22.859 1 96.25 454 ALA A N 1
ATOM 3458 C CA . ALA A 1 454 ? -3.393 19.547 -21.531 1 96.25 454 ALA A CA 1
ATOM 3459 C C . ALA A 1 454 ? -3.195 18.031 -21.609 1 96.25 454 ALA A C 1
ATOM 3461 O O . ALA A 1 454 ? -3.807 17.359 -22.438 1 96.25 454 ALA A O 1
ATOM 3462 N N . LEU A 1 455 ? -2.324 17.531 -20.781 1 92.94 455 LEU A N 1
ATOM 3463 C CA . LEU A 1 455 ? -1.927 16.141 -20.781 1 92.94 455 LEU A CA 1
ATOM 3464 C C . LEU A 1 455 ? -1.897 15.586 -19.359 1 92.94 455 LEU A C 1
ATOM 3466 O O . LEU A 1 455 ? -1.638 16.328 -18.406 1 92.94 455 LEU A O 1
ATOM 3470 N N . ASP A 1 456 ? -2.238 14.305 -19.281 1 88.56 456 ASP A N 1
ATOM 3471 C CA . ASP A 1 456 ? -1.904 13.641 -18.031 1 88.56 456 ASP A CA 1
ATOM 3472 C C . ASP A 1 456 ? -0.412 13.32 -17.953 1 88.56 456 ASP A C 1
ATOM 3474 O O . ASP A 1 456 ? 0.336 13.617 -18.891 1 88.56 456 ASP A O 1
ATOM 3478 N N . PHE A 1 457 ? 0.073 12.812 -16.906 1 90.06 457 PHE A N 1
ATOM 3479 C CA . PHE A 1 457 ? 1.49 12.547 -16.672 1 90.06 457 PHE A CA 1
ATOM 3480 C C . PHE A 1 457 ? 2.029 11.57 -17.703 1 90.06 457 PHE A C 1
ATOM 3482 O O . PHE A 1 457 ? 3.129 11.758 -18.234 1 90.06 457 PHE A O 1
ATOM 3489 N N . VAL A 1 458 ? 1.263 10.516 -18.016 1 83.56 458 VAL A N 1
ATOM 3490 C CA . VAL A 1 458 ? 1.697 9.469 -18.938 1 83.56 458 VAL A CA 1
ATOM 3491 C C . VAL A 1 458 ? 1.985 10.07 -20.312 1 83.56 458 VAL A C 1
ATOM 3493 O O . VAL A 1 458 ? 3.043 9.82 -20.891 1 83.56 458 VAL A O 1
ATOM 3496 N N . SER A 1 459 ? 1.042 10.836 -20.766 1 84.19 459 SER A N 1
ATOM 3497 C CA . SER A 1 459 ? 1.186 11.469 -22.062 1 84.19 459 SER A CA 1
ATOM 3498 C C . SER A 1 459 ? 2.34 12.461 -22.078 1 84.19 459 SER A C 1
ATOM 3500 O O . SER A 1 459 ? 3.068 12.57 -23.062 1 84.19 459 SER A O 1
ATOM 3502 N N . ALA A 1 460 ? 2.48 13.156 -20.984 1 88.31 460 ALA A N 1
ATOM 3503 C CA . ALA A 1 460 ? 3.572 14.117 -20.875 1 88.31 460 ALA A CA 1
ATOM 3504 C C . ALA A 1 460 ? 4.926 13.422 -20.875 1 88.31 460 ALA A C 1
ATOM 3506 O O . ALA A 1 460 ? 5.887 13.906 -21.469 1 88.31 460 ALA A O 1
ATOM 3507 N N . ASN A 1 461 ? 5.004 12.273 -20.234 1 85.38 461 ASN A N 1
ATOM 3508 C CA . ASN A 1 461 ? 6.238 11.516 -20.094 1 85.38 461 ASN A CA 1
ATOM 3509 C C . ASN A 1 461 ? 6.602 10.773 -21.375 1 85.38 461 ASN A C 1
ATOM 3511 O O . ASN A 1 461 ? 7.777 10.664 -21.719 1 85.38 461 ASN A O 1
ATOM 3515 N N . GLN A 1 462 ? 5.652 10.156 -22.125 1 73.62 462 GLN A N 1
ATOM 3516 C CA . GLN A 1 462 ? 5.875 9.383 -23.344 1 73.62 462 GLN A CA 1
ATOM 3517 C C . GLN A 1 462 ? 6.352 10.273 -24.484 1 73.62 462 GLN A C 1
ATOM 3519 O O . GLN A 1 462 ? 7.242 9.891 -25.25 1 73.62 462 GLN A O 1
ATOM 3524 N N . LYS A 1 463 ? 5.75 11.289 -24.688 1 60.56 463 LYS A N 1
ATOM 3525 C CA . LYS A 1 463 ? 6.086 12.164 -25.797 1 60.56 463 LYS A CA 1
ATOM 3526 C C . LYS A 1 463 ? 7.523 12.664 -25.703 1 60.56 463 LYS A C 1
ATOM 3528 O O . LYS A 1 463 ? 8.172 12.914 -26.719 1 60.56 463 LYS A O 1
ATOM 3533 N N . LEU A 1 464 ? 7.98 12.609 -24.562 1 54.53 464 LEU A N 1
ATOM 3534 C CA . LEU A 1 464 ? 9.359 13.062 -24.406 1 54.53 464 LEU A CA 1
ATOM 3535 C C . LEU A 1 464 ? 10.344 11.945 -24.75 1 54.53 464 LEU A C 1
ATOM 3537 O O . LEU A 1 464 ? 11.414 12.211 -25.297 1 54.53 464 LEU A O 1
ATOM 3541 N N . VAL A 1 465 ? 9.945 10.758 -24.547 1 48.19 465 VAL A N 1
ATOM 3542 C CA . VAL A 1 465 ? 10.797 9.609 -24.859 1 48.19 465 VAL A CA 1
ATOM 3543 C C . VAL A 1 465 ? 10.812 9.367 -26.359 1 48.19 465 VAL A C 1
ATOM 3545 O O . VAL A 1 465 ? 11.859 9.031 -26.922 1 48.19 465 VAL A O 1
ATOM 3548 N N . ALA A 1 466 ? 9.68 9.641 -27.016 1 44.34 466 ALA A N 1
ATOM 3549 C CA . ALA A 1 466 ? 9.578 9.453 -28.469 1 44.34 466 ALA A CA 1
ATOM 3550 C C . ALA A 1 466 ? 10.391 10.508 -29.219 1 44.34 466 ALA A C 1
ATOM 3552 O O . ALA A 1 466 ? 10.812 10.281 -30.344 1 44.34 466 ALA A O 1
ATOM 3553 N N . GLN A 1 467 ? 10.469 11.617 -28.688 1 40.53 467 GLN A N 1
ATOM 3554 C CA . GLN A 1 467 ? 11.227 12.68 -29.344 1 40.53 467 GLN A CA 1
ATOM 3555 C C . GLN A 1 467 ? 12.727 12.477 -29.172 1 40.53 467 GLN A C 1
ATOM 3557 O O . GLN A 1 467 ? 13.531 13.18 -29.781 1 40.53 467 GLN A O 1
ATOM 3562 N N . ARG A 1 468 ? 13.062 11.391 -28.453 1 40.59 468 ARG A N 1
ATOM 3563 C CA . ARG A 1 468 ? 14.492 11.133 -28.297 1 40.59 468 ARG A CA 1
ATOM 3564 C C . ARG A 1 468 ? 14.953 10.023 -29.234 1 40.59 468 ARG A C 1
ATOM 3566 O O . ARG A 1 468 ? 14.18 9.117 -29.562 1 40.59 468 ARG A O 1
ATOM 3573 N N . MET B 1 1 ? 75.438 -59.625 32.062 1 23.83 1 MET B N 1
ATOM 3574 C CA . MET B 1 1 ? 74.75 -59.281 30.812 1 23.83 1 MET B CA 1
ATOM 3575 C C . MET B 1 1 ? 73.312 -59.656 30.875 1 23.83 1 MET B C 1
ATOM 3577 O O . MET B 1 1 ? 72.938 -60.812 30.609 1 23.83 1 MET B O 1
ATOM 3581 N N . ARG B 1 2 ? 72.625 -59.25 32.062 1 29.83 2 ARG B N 1
ATOM 3582 C CA . ARG B 1 2 ? 71.25 -59.562 32.5 1 29.83 2 ARG B CA 1
ATOM 3583 C C . ARG B 1 2 ? 70.25 -59.125 31.484 1 29.83 2 ARG B C 1
ATOM 3585 O O . ARG B 1 2 ? 70.188 -57.938 31.141 1 29.83 2 ARG B O 1
ATOM 3592 N N . LEU B 1 3 ? 69.875 -59.938 30.5 1 29.47 3 LEU B N 1
ATOM 3593 C CA . LEU B 1 3 ? 69 -59.844 29.344 1 29.47 3 LEU B CA 1
ATOM 3594 C C . LEU B 1 3 ? 67.562 -59.5 29.766 1 29.47 3 LEU B C 1
ATOM 3596 O O . LEU B 1 3 ? 66.938 -60.312 30.422 1 29.47 3 LEU B O 1
ATOM 3600 N N . VAL B 1 4 ? 67.312 -58.312 30.203 1 33.88 4 VAL B N 1
ATOM 3601 C CA . VAL B 1 4 ? 66 -57.781 30.562 1 33.88 4 VAL B CA 1
ATOM 3602 C C . VAL B 1 4 ? 65.062 -57.844 29.344 1 33.88 4 VAL B C 1
ATOM 3604 O O . VAL B 1 4 ? 65.375 -57.312 28.281 1 33.88 4 VAL B O 1
ATOM 3607 N N . ALA B 1 5 ? 64.312 -58.938 29.203 1 36.28 5 ALA B N 1
ATOM 3608 C CA . ALA B 1 5 ? 63.219 -59.25 28.266 1 36.28 5 ALA B CA 1
ATOM 3609 C C . ALA B 1 5 ? 62.188 -58.125 28.219 1 36.28 5 ALA B C 1
ATOM 3611 O O . ALA B 1 5 ? 61.5 -57.875 29.203 1 36.28 5 ALA B O 1
ATOM 3612 N N . THR B 1 6 ? 62.531 -56.938 27.688 1 35.06 6 THR B N 1
ATOM 3613 C CA . THR B 1 6 ? 61.562 -55.875 27.531 1 35.06 6 THR B CA 1
ATOM 3614 C C . THR B 1 6 ? 60.375 -56.344 26.656 1 35.06 6 THR B C 1
ATOM 3616 O O . THR B 1 6 ? 60.562 -56.688 25.5 1 35.06 6 THR B O 1
ATOM 3619 N N . VAL B 1 7 ? 59.344 -56.969 27.203 1 40.75 7 VAL B N 1
ATOM 3620 C CA . VAL B 1 7 ? 58.094 -57.344 26.578 1 40.75 7 VAL B CA 1
ATOM 3621 C C . VAL B 1 7 ? 57.438 -56.125 25.922 1 40.75 7 VAL B C 1
ATOM 3623 O O . VAL B 1 7 ? 57.219 -55.094 26.562 1 40.75 7 VAL B O 1
ATOM 3626 N N . ALA B 1 8 ? 57.562 -55.969 24.547 1 36.88 8 ALA B N 1
ATOM 3627 C CA . ALA B 1 8 ? 56.938 -55.031 23.625 1 36.88 8 ALA B CA 1
ATOM 3628 C C . ALA B 1 8 ? 55.438 -55.094 23.703 1 36.88 8 ALA B C 1
ATOM 3630 O O . ALA B 1 8 ? 54.844 -56.156 23.375 1 36.88 8 ALA B O 1
ATOM 3631 N N . GLY B 1 9 ? 54.781 -54.594 24.719 1 36.41 9 GLY B N 1
ATOM 3632 C CA . GLY B 1 9 ? 53.312 -54.469 24.719 1 36.41 9 GLY B CA 1
ATOM 3633 C C . GLY B 1 9 ? 52.781 -53.875 23.453 1 36.41 9 GLY B C 1
ATOM 3634 O O . GLY B 1 9 ? 53.156 -52.75 23.078 1 36.41 9 GLY B O 1
ATOM 3635 N N . LEU B 1 10 ? 52.469 -54.688 22.422 1 37.5 10 LEU B N 1
ATOM 3636 C CA . LEU B 1 10 ? 51.719 -54.312 21.234 1 37.5 10 LEU B CA 1
ATOM 3637 C C . LEU B 1 10 ? 50.438 -53.625 21.594 1 37.5 10 LEU B C 1
ATOM 3639 O O . LEU B 1 10 ? 49.531 -54.219 22.219 1 37.5 10 LEU B O 1
ATOM 3643 N N . ALA B 1 11 ? 50.438 -52.312 21.938 1 36.88 11 ALA B N 1
ATOM 3644 C CA . ALA B 1 11 ? 49.219 -51.5 22.031 1 36.88 11 ALA B CA 1
ATOM 3645 C C . ALA B 1 11 ? 48.344 -51.656 20.781 1 36.88 11 ALA B C 1
ATOM 3647 O O . ALA B 1 11 ? 48.781 -51.312 19.688 1 36.88 11 ALA B O 1
ATOM 3648 N N . LEU B 1 12 ? 47.5 -52.656 20.719 1 39.28 12 LEU B N 1
ATOM 3649 C CA . LEU B 1 12 ? 46.406 -52.688 19.75 1 39.28 12 LEU B CA 1
ATOM 3650 C C . LEU B 1 12 ? 45.75 -51.312 19.641 1 39.28 12 LEU B C 1
ATOM 3652 O O . LEU B 1 12 ? 45.219 -50.781 20.609 1 39.28 12 LEU B O 1
ATOM 3656 N N . ALA B 1 13 ? 46.344 -50.375 18.797 1 38.34 13 ALA B N 1
ATOM 3657 C CA . ALA B 1 13 ? 45.594 -49.188 18.344 1 38.34 13 ALA B CA 1
ATOM 3658 C C . ALA B 1 13 ? 44.188 -49.562 17.875 1 38.34 13 ALA B C 1
ATOM 3660 O O . ALA B 1 13 ? 44.031 -50.188 16.812 1 38.34 13 ALA B O 1
ATOM 3661 N N . LEU B 1 14 ? 43.375 -50.062 18.797 1 38.62 14 LEU B N 1
ATOM 3662 C CA . LEU B 1 14 ? 41.969 -49.969 18.406 1 38.62 14 LEU B CA 1
ATOM 3663 C C . LEU B 1 14 ? 41.656 -48.625 17.75 1 38.62 14 LEU B C 1
ATOM 3665 O O . LEU B 1 14 ? 41.75 -47.562 18.391 1 38.62 14 LEU B O 1
ATOM 3669 N N . THR B 1 15 ? 42.281 -48.375 16.531 1 37.81 15 THR B N 1
ATOM 3670 C CA . THR B 1 15 ? 41.625 -47.312 15.773 1 37.81 15 THR B CA 1
ATOM 3671 C C . THR B 1 15 ? 40.125 -47.344 15.969 1 37.81 15 THR B C 1
ATOM 3673 O O . THR B 1 15 ? 39.438 -48.281 15.508 1 37.81 15 THR B O 1
ATOM 3676 N N . GLY B 1 16 ? 39.688 -47.156 17.156 1 39.16 16 GLY B N 1
ATOM 3677 C CA . GLY B 1 16 ? 38.25 -46.812 17.203 1 39.16 16 GLY B CA 1
ATOM 3678 C C . GLY B 1 16 ? 37.781 -46.094 15.953 1 39.16 16 GLY B C 1
ATOM 3679 O O . GLY B 1 16 ? 38.312 -45.062 15.578 1 39.16 16 GLY B O 1
ATOM 3680 N N . LEU B 1 17 ? 37.469 -46.812 14.875 1 39.22 17 LEU B N 1
ATOM 3681 C CA . LEU B 1 17 ? 36.531 -46.219 13.922 1 39.22 17 LEU B CA 1
ATOM 3682 C C . LEU B 1 17 ? 35.594 -45.25 14.625 1 39.22 17 LEU B C 1
ATOM 3684 O O . LEU B 1 17 ? 34.656 -45.688 15.305 1 39.22 17 LEU B O 1
ATOM 3688 N N . ASN B 1 18 ? 36.094 -44.312 15.336 1 40.41 18 ASN B N 1
ATOM 3689 C CA . ASN B 1 18 ? 35.188 -43.219 15.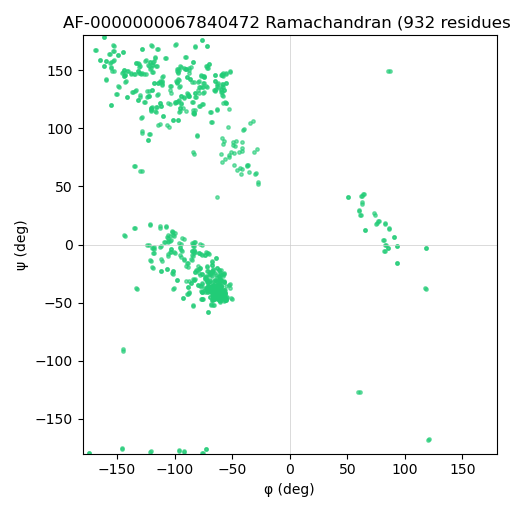641 1 40.41 18 ASN B CA 1
ATOM 3690 C C . ASN B 1 18 ? 34.281 -42.906 14.469 1 40.41 18 ASN B C 1
ATOM 3692 O O . ASN B 1 18 ? 34.719 -42.406 13.43 1 40.41 18 ASN B O 1
ATOM 3696 N N . ALA B 1 19 ? 33.375 -43.719 14.055 1 45.56 19 ALA B N 1
ATOM 3697 C CA . ALA B 1 19 ? 32.25 -43.312 13.219 1 45.56 19 ALA B CA 1
ATOM 3698 C C . ALA B 1 19 ? 31.859 -41.875 13.477 1 45.56 19 ALA B C 1
ATOM 3700 O O . ALA B 1 19 ? 31.344 -41.531 14.547 1 45.56 19 ALA B O 1
ATOM 3701 N N . SER B 1 20 ? 32.656 -40.844 13.281 1 51.47 20 SER B N 1
ATOM 3702 C CA . SER B 1 20 ? 32.406 -39.406 13.336 1 51.47 20 SER B CA 1
ATOM 3703 C C . SER B 1 20 ? 31.016 -39.062 12.852 1 51.47 20 SER B C 1
ATOM 3705 O O . SER B 1 20 ? 30.594 -39.5 11.773 1 51.47 20 SER B O 1
ATOM 3707 N N . ALA B 1 21 ? 30.125 -38.75 13.719 1 69.19 21 ALA B N 1
ATOM 3708 C CA . ALA B 1 21 ? 28.766 -38.281 13.469 1 69.19 21 ALA B CA 1
ATOM 3709 C C . ALA B 1 21 ? 28.719 -37.312 12.289 1 69.19 21 ALA B C 1
ATOM 3711 O O . ALA B 1 21 ? 29.406 -36.281 12.297 1 69.19 21 ALA B O 1
ATOM 3712 N N . GLU B 1 22 ? 28.312 -37.781 11.023 1 88.81 22 GLU B N 1
ATOM 3713 C CA . GLU B 1 22 ? 28.219 -37 9.797 1 88.81 22 GLU B CA 1
ATOM 3714 C C . GLU B 1 22 ? 27.266 -35.812 9.961 1 88.81 22 GLU B C 1
ATOM 3716 O O . GLU B 1 22 ? 26.172 -35.969 10.523 1 88.81 22 GLU B O 1
ATOM 3721 N N . THR B 1 23 ? 27.734 -34.656 9.758 1 95 23 THR B N 1
ATOM 3722 C CA . THR B 1 23 ? 26.844 -33.5 9.641 1 95 23 THR B CA 1
ATOM 3723 C C . THR B 1 23 ? 26.297 -33.375 8.227 1 95 23 THR B C 1
ATOM 3725 O O . THR B 1 23 ? 27.062 -33.219 7.27 1 95 23 THR B O 1
ATOM 3728 N N . ILE B 1 24 ? 25.062 -33.562 8.109 1 97.12 24 ILE B N 1
ATOM 3729 C CA . ILE B 1 24 ? 24.391 -33.469 6.816 1 97.12 24 ILE B CA 1
ATOM 3730 C C . ILE B 1 24 ? 23.781 -32.062 6.66 1 97.12 24 ILE B C 1
ATOM 3732 O O . ILE B 1 24 ? 22.891 -31.688 7.418 1 97.12 24 ILE B O 1
ATOM 3736 N N . ARG B 1 25 ? 24.281 -31.266 5.707 1 98.06 25 ARG B N 1
ATOM 3737 C CA . ARG B 1 25 ? 23.719 -29.969 5.375 1 98.06 25 ARG B CA 1
ATOM 3738 C C . ARG B 1 25 ? 22.469 -30.094 4.52 1 98.06 25 ARG B C 1
ATOM 3740 O O . ARG B 1 25 ? 22.406 -30.938 3.615 1 98.06 25 ARG B O 1
ATOM 3747 N N . ILE B 1 26 ? 21.469 -29.375 4.824 1 98.69 26 ILE B N 1
ATOM 3748 C CA . ILE B 1 26 ? 20.266 -29.219 4.023 1 98.69 26 ILE B CA 1
ATOM 3749 C C . ILE B 1 26 ? 20.031 -27.75 3.697 1 98.69 26 ILE B C 1
ATOM 3751 O O . ILE B 1 26 ? 19.438 -27.016 4.484 1 98.69 26 ILE B O 1
ATOM 3755 N N . ALA B 1 27 ? 20.562 -27.281 2.594 1 98.81 27 ALA B N 1
ATOM 3756 C CA . ALA B 1 27 ? 20.453 -25.891 2.168 1 98.81 27 ALA B CA 1
ATOM 3757 C C . ALA B 1 27 ? 19.297 -25.703 1.184 1 98.81 27 ALA B C 1
ATOM 3759 O O . ALA B 1 27 ? 19.312 -26.281 0.095 1 98.81 27 ALA B O 1
ATOM 3760 N N . ILE B 1 28 ? 18.312 -24.906 1.562 1 98.81 28 ILE B N 1
ATOM 3761 C CA . ILE B 1 28 ? 17.078 -24.781 0.802 1 98.81 28 ILE B CA 1
ATOM 3762 C C . ILE B 1 28 ? 16.875 -23.328 0.35 1 98.81 28 ILE B C 1
ATOM 3764 O O . ILE B 1 28 ? 16.812 -22.422 1.178 1 98.81 28 ILE B O 1
ATOM 3768 N N . GLY B 1 29 ? 16.844 -23.094 -0.947 1 98.62 29 GLY B N 1
ATOM 3769 C CA . GLY B 1 29 ? 16.453 -21.812 -1.52 1 98.62 29 GLY B CA 1
ATOM 3770 C C . GLY B 1 29 ? 14.961 -21.688 -1.767 1 98.62 29 GLY B C 1
ATOM 3771 O O . GLY B 1 29 ? 14.344 -22.609 -2.307 1 98.62 29 GLY B O 1
ATOM 3772 N N . THR B 1 30 ? 14.383 -20.641 -1.316 1 97.38 30 THR B N 1
ATOM 3773 C CA . THR B 1 30 ? 12.953 -20.422 -1.491 1 97.38 30 THR B CA 1
ATOM 3774 C C . THR B 1 30 ? 12.688 -19.047 -2.092 1 97.38 30 THR B C 1
ATOM 3776 O O . THR B 1 30 ? 13.609 -18.25 -2.26 1 97.38 30 THR B O 1
ATOM 3779 N N . GLN B 1 31 ? 11.5 -18.828 -2.506 1 95.88 31 GLN B N 1
ATOM 3780 C CA . GLN B 1 31 ? 10.953 -17.531 -2.893 1 95.88 31 GLN B CA 1
ATOM 3781 C C . GLN B 1 31 ? 9.727 -17.188 -2.053 1 95.88 31 GLN B C 1
ATOM 3783 O O . GLN B 1 31 ? 8.602 -17.516 -2.422 1 95.88 31 GLN B O 1
ATOM 3788 N N . ASP B 1 32 ? 9.953 -16.453 -1.015 1 96.5 32 ASP B N 1
ATOM 3789 C CA . ASP B 1 32 ? 8.922 -16.281 0.007 1 96.5 32 ASP B CA 1
ATOM 3790 C C . ASP B 1 32 ? 7.766 -15.438 -0.518 1 96.5 32 ASP B C 1
ATOM 3792 O O . ASP B 1 32 ? 6.602 -15.711 -0.217 1 96.5 32 ASP B O 1
ATOM 3796 N N . THR B 1 33 ? 8.102 -14.438 -1.342 1 95 33 THR B N 1
ATOM 3797 C CA . THR B 1 33 ? 7.051 -13.547 -1.822 1 95 33 THR B CA 1
ATOM 3798 C C . THR B 1 33 ? 6.25 -14.203 -2.943 1 95 33 THR B C 1
ATOM 3800 O O . THR B 1 33 ? 5.152 -13.75 -3.279 1 95 33 THR B O 1
ATOM 3803 N N . THR B 1 34 ? 6.84 -15.227 -3.576 1 96.44 34 THR B N 1
ATOM 3804 C CA . THR B 1 34 ? 6.098 -16.062 -4.508 1 96.44 34 THR B CA 1
ATOM 3805 C C . THR B 1 34 ? 5.281 -17.109 -3.754 1 96.44 34 THR B C 1
ATOM 3807 O O . THR B 1 34 ? 5.75 -18.234 -3.537 1 96.44 34 THR B O 1
ATOM 3810 N N . ILE B 1 35 ? 4.078 -16.797 -3.494 1 97.5 35 ILE B N 1
ATOM 3811 C CA . ILE B 1 35 ? 3.287 -17.484 -2.482 1 97.5 35 ILE B CA 1
ATOM 3812 C C . ILE B 1 35 ? 3.016 -18.922 -2.934 1 97.5 35 ILE B C 1
ATOM 3814 O O . ILE B 1 35 ? 2.684 -19.781 -2.117 1 97.5 35 ILE B O 1
ATOM 3818 N N . ASN B 1 36 ? 3.168 -19.219 -4.188 1 97.81 36 ASN B N 1
ATOM 3819 C CA . ASN B 1 36 ? 3.029 -20.594 -4.695 1 97.81 36 ASN B CA 1
ATOM 3820 C C . ASN B 1 36 ? 4.141 -21.5 -4.18 1 97.81 36 ASN B C 1
ATOM 3822 O O . ASN B 1 36 ? 4.043 -22.719 -4.273 1 97.81 36 ASN B O 1
ATOM 3826 N N . CYS B 1 37 ? 5.176 -20.953 -3.658 1 97.75 37 CYS B N 1
ATOM 3827 C CA . CYS B 1 37 ? 6.293 -21.719 -3.125 1 97.75 37 CYS B CA 1
ATOM 3828 C C . CYS B 1 37 ? 6.133 -21.938 -1.627 1 97.75 37 CYS B C 1
ATOM 3830 O O . CYS B 1 37 ? 6.953 -22.625 -1.008 1 97.75 37 CYS B O 1
ATOM 3832 N N . ALA B 1 38 ? 5.086 -21.469 -1.027 1 97.75 38 ALA B N 1
ATOM 3833 C CA . ALA B 1 38 ? 4.969 -21.391 0.426 1 97.75 38 ALA B CA 1
ATOM 3834 C C . ALA B 1 38 ? 5.055 -22.766 1.068 1 97.75 38 ALA B C 1
ATOM 3836 O O . ALA B 1 38 ? 5.688 -22.938 2.113 1 97.75 38 ALA B O 1
ATOM 3837 N N . THR B 1 39 ? 4.516 -23.766 0.452 1 98.31 39 THR B N 1
ATOM 3838 C CA . THR B 1 39 ? 4.461 -25.094 1.064 1 98.31 39 THR B CA 1
ATOM 3839 C C . THR B 1 39 ? 5.773 -25.844 0.848 1 98.31 39 THR B C 1
ATOM 3841 O O . THR B 1 39 ? 5.977 -26.922 1.404 1 98.31 39 THR B O 1
ATOM 3844 N N . GLY B 1 40 ? 6.691 -25.297 0.056 1 98.12 40 GLY B N 1
ATOM 3845 C CA . GLY B 1 40 ? 8.031 -25.844 -0.101 1 98.12 40 GLY B CA 1
ATOM 3846 C C . GLY B 1 40 ? 9.102 -25 0.563 1 98.12 40 GLY B C 1
ATOM 3847 O O . GLY B 1 40 ? 10.289 -25.312 0.484 1 98.12 40 GLY B O 1
ATOM 3848 N N . GLY B 1 41 ? 8.664 -23.938 1.218 1 98.19 41 GLY B N 1
ATOM 3849 C CA . GLY B 1 41 ? 9.617 -22.984 1.789 1 98.19 41 GLY B CA 1
ATOM 3850 C C . GLY B 1 41 ? 9.141 -22.391 3.094 1 98.19 41 GLY B C 1
ATOM 3851 O O . GLY B 1 41 ? 9.305 -22.984 4.16 1 98.19 41 GLY B O 1
ATOM 3852 N N . LEU B 1 42 ? 8.477 -21.297 2.98 1 98.25 42 LEU B N 1
ATOM 3853 C CA . LEU B 1 42 ? 8.156 -20.438 4.105 1 98.25 42 LEU B CA 1
ATOM 3854 C C . LEU B 1 42 ? 7.398 -21.188 5.188 1 98.25 42 LEU B C 1
ATOM 3856 O O . LEU B 1 42 ? 7.742 -21.109 6.367 1 98.25 42 LEU B O 1
ATOM 3860 N N . LEU B 1 43 ? 6.387 -21.938 4.824 1 98.69 43 LEU B N 1
ATOM 3861 C CA . LEU B 1 43 ? 5.566 -22.594 5.828 1 98.69 43 LEU B CA 1
ATOM 3862 C C . LEU B 1 43 ? 6.355 -23.703 6.527 1 98.69 43 LEU B C 1
ATOM 3864 O O . LEU B 1 43 ? 6.227 -23.891 7.738 1 98.69 43 LEU B O 1
ATOM 3868 N N . ILE B 1 44 ? 7.164 -24.438 5.77 1 98.81 44 ILE B N 1
ATOM 3869 C CA . ILE B 1 44 ? 8.016 -25.469 6.375 1 98.81 44 ILE B CA 1
ATOM 3870 C C . ILE B 1 44 ? 8.961 -24.812 7.387 1 98.81 44 ILE B C 1
ATOM 3872 O O . ILE B 1 44 ? 9.109 -25.312 8.508 1 98.81 44 ILE B O 1
ATOM 3876 N N . ARG B 1 45 ? 9.547 -23.719 7.012 1 98.69 45 ARG B N 1
ATOM 3877 C CA . ARG B 1 45 ? 10.531 -23.016 7.828 1 98.69 45 ARG B CA 1
ATOM 3878 C C . ARG B 1 45 ? 9.883 -22.438 9.086 1 98.69 45 ARG B C 1
ATOM 3880 O O . ARG B 1 45 ? 10.336 -22.703 10.203 1 98.69 45 ARG B O 1
ATOM 3887 N N . GLU B 1 46 ? 8.781 -21.672 8.945 1 98.44 46 GLU B N 1
ATOM 3888 C CA . GLU B 1 46 ? 8.164 -20.953 10.047 1 98.44 46 GLU B CA 1
ATOM 3889 C C . GLU B 1 46 ? 7.516 -21.906 11.047 1 98.44 46 GLU B C 1
ATOM 3891 O O . GLU B 1 46 ? 7.445 -21.609 12.242 1 98.44 46 GLU B O 1
ATOM 3896 N N . LEU B 1 47 ? 7.129 -23.125 10.562 1 98.44 47 LEU B N 1
ATOM 3897 C CA . LEU B 1 47 ? 6.426 -24.062 11.43 1 98.44 47 LEU B CA 1
ATOM 3898 C C . LEU B 1 47 ? 7.359 -25.172 11.898 1 98.44 47 LEU B C 1
ATOM 3900 O O . LEU B 1 47 ? 6.953 -26.047 12.664 1 98.44 47 LEU B O 1
ATOM 3904 N N . GLY B 1 48 ? 8.602 -25.219 11.438 1 98.12 48 GLY B N 1
ATOM 3905 C CA . GLY B 1 48 ? 9.578 -26.219 11.836 1 98.12 48 GLY B CA 1
ATOM 3906 C C . GLY B 1 48 ? 9.188 -27.625 11.43 1 98.12 48 GLY B C 1
ATOM 3907 O O . GLY B 1 48 ? 9.352 -28.578 12.211 1 98.12 48 GLY B O 1
ATOM 3908 N N . LEU B 1 49 ? 8.711 -27.781 10.258 1 98.69 49 LEU B N 1
ATOM 3909 C CA . LEU B 1 49 ? 8.094 -29.047 9.891 1 98.69 49 LEU B CA 1
ATOM 3910 C C . LEU B 1 49 ? 9.156 -30.062 9.461 1 98.69 49 LEU B C 1
ATOM 3912 O O . LEU B 1 49 ? 8.961 -31.266 9.609 1 98.69 49 LEU B O 1
ATOM 3916 N N . LEU B 1 50 ? 10.273 -29.594 8.891 1 98.56 50 LEU B N 1
ATOM 3917 C CA . LEU B 1 50 ? 11.258 -30.5 8.312 1 98.56 50 LEU B CA 1
ATOM 3918 C C . LEU B 1 50 ? 11.836 -31.422 9.375 1 98.56 50 LEU B C 1
ATOM 3920 O O . LEU B 1 50 ? 12.023 -32.625 9.133 1 98.56 50 LEU B O 1
ATOM 3924 N N . ASP B 1 51 ? 12.07 -30.969 10.594 1 97.12 51 ASP B N 1
ATOM 3925 C CA . ASP B 1 51 ? 12.68 -31.719 11.688 1 97.12 51 ASP B CA 1
ATOM 3926 C C . ASP B 1 51 ? 11.836 -32.938 12.047 1 97.12 51 ASP B C 1
ATOM 3928 O O . ASP B 1 51 ? 12.375 -33.969 12.461 1 97.12 51 ASP B O 1
ATOM 3932 N N . LYS B 1 52 ? 10.617 -32.812 11.836 1 97.44 52 LYS B N 1
ATOM 3933 C CA . LYS B 1 52 ? 9.688 -33.875 12.203 1 97.44 52 LYS B CA 1
ATOM 3934 C C . LYS B 1 52 ? 9.922 -35.125 11.359 1 97.44 52 LYS B C 1
ATOM 3936 O O . LYS B 1 52 ? 9.586 -36.25 11.773 1 97.44 52 LYS B O 1
ATOM 3941 N N . TYR B 1 53 ? 10.516 -34.969 10.18 1 98.25 53 TYR B N 1
ATOM 3942 C CA . TYR B 1 53 ? 10.5 -36.094 9.242 1 98.25 53 TYR B CA 1
ATOM 3943 C C . TYR B 1 53 ? 11.914 -36.562 8.922 1 98.25 53 TYR B C 1
ATOM 3945 O O . TYR B 1 53 ? 12.109 -37.594 8.281 1 98.25 53 TYR B O 1
ATOM 3953 N N . LEU B 1 54 ? 12.922 -35.844 9.383 1 98.44 54 LEU B N 1
ATOM 3954 C CA . LEU B 1 54 ? 14.297 -36.219 9.086 1 98.44 54 LEU B CA 1
ATOM 3955 C C . LEU B 1 54 ? 14.625 -37.594 9.68 1 98.44 54 LEU B C 1
ATOM 3957 O O . LEU B 1 54 ? 14.227 -37.906 10.805 1 98.44 54 LEU B O 1
ATOM 3961 N N . PRO B 1 55 ? 15.352 -38.375 8.898 1 97.38 55 PRO B N 1
ATOM 3962 C CA . PRO B 1 55 ? 15.672 -39.719 9.383 1 97.38 55 PRO B CA 1
ATOM 3963 C C . PRO B 1 55 ? 16.75 -39.719 10.461 1 97.38 55 PRO B C 1
ATOM 3965 O O . PRO B 1 55 ? 17.688 -38.938 10.398 1 97.38 55 PRO B O 1
ATOM 3968 N N . HIS B 1 56 ? 16.594 -40.656 11.414 1 96.12 56 HIS B N 1
ATOM 3969 C CA . HIS B 1 56 ? 17.547 -40.781 12.5 1 96.12 56 HIS B CA 1
ATOM 3970 C C . HIS B 1 56 ? 17.922 -42.25 12.734 1 96.12 56 HIS B C 1
ATOM 3972 O O . HIS B 1 56 ? 18.453 -42.594 13.789 1 96.12 56 HIS B O 1
ATOM 3978 N N . ASP B 1 57 ? 17.578 -43.062 11.789 1 94.69 57 ASP B N 1
ATOM 3979 C CA . ASP B 1 57 ? 17.891 -44.5 11.875 1 94.69 57 ASP B CA 1
ATOM 3980 C C . ASP B 1 57 ? 18.781 -44.938 10.719 1 94.69 57 ASP B C 1
ATOM 3982 O O . ASP B 1 57 ? 19.141 -44.125 9.859 1 94.69 57 ASP B O 1
ATOM 3986 N N . GLY B 1 58 ? 19.219 -46.062 10.82 1 93.38 58 GLY B N 1
ATOM 3987 C CA . GLY B 1 58 ? 20.078 -46.562 9.766 1 93.38 58 GLY B CA 1
ATOM 3988 C C . GLY B 1 58 ? 21.344 -45.75 9.586 1 93.38 58 GLY B C 1
ATOM 3989 O O . GLY B 1 58 ? 22.062 -45.5 10.555 1 93.38 58 GLY B O 1
ATOM 3990 N N . LYS B 1 59 ? 21.594 -45.312 8.406 1 92.69 59 LYS B N 1
ATOM 3991 C CA . LYS B 1 59 ? 22.828 -44.594 8.086 1 92.69 59 LYS B CA 1
ATOM 3992 C C . LYS B 1 59 ? 22.812 -43.188 8.664 1 92.69 59 LYS B C 1
ATOM 3994 O O . LYS B 1 59 ? 23.828 -42.5 8.68 1 92.69 59 LYS B O 1
ATOM 3999 N N . TYR B 1 60 ? 21.625 -42.875 9.211 1 96 60 TYR B N 1
ATOM 4000 C CA . TYR B 1 60 ? 21.484 -41.531 9.742 1 96 60 TYR B CA 1
ATOM 4001 C C . TYR B 1 60 ? 21.516 -41.531 11.266 1 96 60 TYR B C 1
ATOM 4003 O O . TYR B 1 60 ? 21.312 -40.5 11.898 1 96 60 TYR B O 1
ATOM 4011 N N . LYS B 1 61 ? 21.688 -42.625 11.914 1 93.69 61 LYS B N 1
ATOM 4012 C CA . LYS B 1 61 ? 21.562 -42.812 13.359 1 93.69 61 LYS B CA 1
ATOM 4013 C C . LYS B 1 61 ? 22.406 -41.781 14.117 1 93.69 61 LYS B C 1
ATOM 4015 O O . LYS B 1 61 ? 21.969 -41.281 15.164 1 93.69 61 LYS B O 1
ATOM 4020 N N . ASP B 1 62 ? 23.625 -41.406 13.641 1 92 62 ASP B N 1
ATOM 4021 C CA . ASP B 1 62 ? 24.516 -40.469 14.344 1 92 62 ASP B CA 1
ATOM 4022 C C . ASP B 1 62 ? 24.672 -39.156 13.562 1 92 62 ASP B C 1
ATOM 4024 O O . ASP B 1 62 ? 25.594 -38.375 13.82 1 92 62 ASP B O 1
ATOM 4028 N N . ALA B 1 63 ? 23.75 -39.031 12.656 1 94.19 63 ALA B N 1
ATOM 4029 C CA . ALA B 1 63 ? 23.875 -37.844 11.82 1 94.19 63 ALA B CA 1
ATOM 4030 C C . ALA B 1 63 ? 23.344 -36.594 12.539 1 94.19 63 ALA B C 1
ATOM 4032 O O . ALA B 1 63 ? 22.391 -36.688 13.305 1 94.19 63 ALA B O 1
ATOM 4033 N N . THR B 1 64 ? 24.016 -35.5 12.383 1 95.88 64 THR B N 1
ATOM 4034 C CA . THR B 1 64 ? 23.516 -34.188 12.734 1 95.88 64 THR B CA 1
ATOM 4035 C C . THR B 1 64 ? 23.078 -33.406 11.492 1 95.88 64 THR B C 1
ATOM 4037 O O . THR B 1 64 ? 23.766 -33.438 10.469 1 95.88 64 THR B O 1
ATOM 4040 N N . TYR B 1 65 ? 21.953 -32.781 11.609 1 97.56 65 TYR B N 1
ATOM 4041 C CA . TYR B 1 65 ? 21.422 -32.031 10.469 1 97.56 65 TYR B CA 1
ATOM 4042 C C . TYR B 1 65 ? 21.625 -30.547 10.641 1 97.56 65 TYR B C 1
ATOM 4044 O O . TYR B 1 65 ? 21.375 -30 11.719 1 97.56 65 TYR B O 1
ATOM 4052 N N . GLN B 1 66 ? 22.141 -29.844 9.695 1 97.75 66 GLN B N 1
ATOM 4053 C CA . GLN B 1 66 ? 22.25 -28.391 9.617 1 97.75 66 GLN B CA 1
ATOM 4054 C C . GLN B 1 66 ? 21.375 -27.844 8.508 1 97.75 66 GLN B C 1
ATOM 4056 O O . GLN B 1 66 ? 21.75 -27.859 7.332 1 97.75 66 GLN B O 1
ATOM 4061 N N . VAL B 1 67 ? 20.266 -27.281 8.891 1 98.12 67 VAL B N 1
ATOM 4062 C CA . VAL B 1 67 ? 19.312 -26.75 7.918 1 98.12 67 VAL B CA 1
ATOM 4063 C C . VAL B 1 67 ? 19.609 -25.281 7.656 1 98.12 67 VAL B C 1
ATOM 4065 O O . VAL B 1 67 ? 19.719 -24.484 8.594 1 98.12 67 VAL B O 1
ATOM 4068 N N . GLU B 1 68 ? 19.781 -24.875 6.453 1 98.31 68 GLU B N 1
ATOM 4069 C CA . GLU B 1 68 ? 20.016 -23.5 6.012 1 98.31 68 GLU B CA 1
ATOM 4070 C C . GLU B 1 68 ? 18.953 -23.047 5.02 1 98.31 68 GLU B C 1
ATOM 4072 O O . GLU B 1 68 ? 18.609 -23.766 4.082 1 98.31 68 GLU B O 1
ATOM 4077 N N . TRP B 1 69 ? 18.375 -21.922 5.312 1 98.31 69 TRP B N 1
ATOM 4078 C CA . TRP B 1 69 ? 17.375 -21.344 4.418 1 98.31 69 TRP B CA 1
ATOM 4079 C C . TRP B 1 69 ? 17.906 -20.078 3.768 1 98.31 69 TRP B C 1
ATOM 4081 O O . TRP B 1 69 ? 18.578 -19.266 4.422 1 98.31 69 TRP B O 1
ATOM 4091 N N . LYS B 1 70 ? 17.641 -19.875 2.549 1 98.06 70 LYS B N 1
ATOM 4092 C CA . LYS B 1 70 ? 17.938 -18.641 1.84 1 98.06 70 LYS B CA 1
ATOM 4093 C C . LYS B 1 70 ? 16.766 -18.203 0.973 1 98.06 70 LYS B C 1
ATOM 4095 O O . LYS B 1 70 ? 16.172 -19.016 0.262 1 98.06 70 LYS B O 1
ATOM 4100 N N . ASN B 1 71 ? 16.359 -16.953 1.057 1 96.88 71 ASN B N 1
ATOM 4101 C CA . ASN B 1 71 ? 15.242 -16.391 0.307 1 96.88 71 ASN B CA 1
ATOM 4102 C C . ASN B 1 71 ? 15.727 -15.633 -0.93 1 96.88 71 ASN B C 1
ATOM 4104 O O . ASN B 1 71 ? 16.734 -14.938 -0.883 1 96.88 71 ASN B O 1
ATOM 4108 N N . PHE B 1 72 ? 14.984 -15.789 -2.035 1 92.56 72 PHE B N 1
ATOM 4109 C CA . PHE B 1 72 ? 15.289 -15.117 -3.293 1 92.56 72 PHE B CA 1
ATOM 4110 C C . PHE B 1 72 ? 14.047 -14.461 -3.873 1 92.56 72 PHE B C 1
ATOM 4112 O O . PHE B 1 72 ? 12.922 -14.922 -3.643 1 92.56 72 PHE B O 1
ATOM 4119 N N . THR B 1 73 ? 14.211 -13.43 -4.73 1 83.75 73 THR B N 1
ATOM 4120 C CA . THR B 1 73 ? 13.102 -12.711 -5.348 1 83.75 73 THR B CA 1
ATOM 4121 C C . THR B 1 73 ? 12.711 -13.359 -6.672 1 83.75 73 THR B C 1
ATOM 4123 O O . THR B 1 73 ? 11.617 -13.109 -7.188 1 83.75 73 THR B O 1
ATOM 4126 N N . SER B 1 74 ? 13.68 -14.156 -7.168 1 83.81 74 SER B N 1
ATOM 4127 C CA . SER B 1 74 ? 13.398 -14.828 -8.438 1 83.81 74 SER B CA 1
ATOM 4128 C C . SER B 1 74 ? 14.188 -16.125 -8.562 1 83.81 74 SER B C 1
ATOM 4130 O O . SER B 1 74 ? 15.062 -16.406 -7.738 1 83.81 74 SER B O 1
ATOM 4132 N N . GLY B 1 75 ? 13.852 -16.906 -9.633 1 89.25 75 GLY B N 1
ATOM 4133 C CA . GLY B 1 75 ? 14.445 -18.219 -9.828 1 89.25 75 GLY B CA 1
ATOM 4134 C C . GLY B 1 75 ? 15.867 -18.172 -10.359 1 89.25 75 GLY B C 1
ATOM 4135 O O . GLY B 1 75 ? 16.672 -19.047 -10.07 1 89.25 75 GLY B O 1
ATOM 4136 N N . ALA B 1 76 ? 16.203 -17.094 -11.039 1 83.62 76 ALA B N 1
ATOM 4137 C CA . ALA B 1 76 ? 17.516 -17.047 -11.68 1 83.62 76 ALA B CA 1
ATOM 4138 C C . ALA B 1 76 ? 18.641 -16.969 -10.648 1 83.62 76 ALA B C 1
ATOM 4140 O O . ALA B 1 76 ? 19.562 -17.781 -10.664 1 83.62 76 ALA B O 1
ATOM 4141 N N . PRO B 1 77 ? 18.594 -16.047 -9.703 1 88.69 77 PRO B N 1
ATOM 4142 C CA . PRO B 1 77 ? 19.625 -16.047 -8.672 1 88.69 77 PRO B CA 1
ATOM 4143 C C . PRO B 1 77 ? 19.641 -17.328 -7.836 1 88.69 77 PRO B C 1
ATOM 4145 O O . PRO B 1 77 ? 20.703 -17.766 -7.398 1 88.69 77 PRO B O 1
ATOM 4148 N N . LEU B 1 78 ? 18.484 -17.891 -7.586 1 95.44 78 LEU B N 1
ATOM 4149 C CA . LEU B 1 78 ? 18.375 -19.172 -6.875 1 95.44 78 LEU B CA 1
ATOM 4150 C C . LEU B 1 78 ? 19.078 -20.281 -7.645 1 95.44 78 LEU B C 1
ATOM 4152 O O . LEU B 1 78 ? 19.859 -21.047 -7.062 1 95.44 78 LEU B O 1
ATOM 4156 N N . THR B 1 79 ? 18.875 -20.344 -8.914 1 95.06 79 THR B N 1
ATOM 4157 C CA . THR B 1 79 ? 19.516 -21.328 -9.781 1 95.06 79 THR B CA 1
ATOM 4158 C C . THR B 1 79 ? 21.031 -21.188 -9.734 1 95.06 79 THR B C 1
ATOM 4160 O O . THR B 1 79 ? 21.75 -22.172 -9.633 1 95.06 79 THR B O 1
ATOM 4163 N N . ASN B 1 80 ? 21.531 -19.969 -9.781 1 95.25 80 ASN B N 1
ATOM 4164 C CA . ASN B 1 80 ? 22.969 -19.734 -9.719 1 95.25 80 ASN B CA 1
ATOM 4165 C C . ASN B 1 80 ? 23.578 -20.297 -8.445 1 95.25 80 ASN B C 1
ATOM 4167 O O . ASN B 1 80 ? 24.656 -20.891 -8.484 1 95.25 80 ASN B O 1
ATOM 4171 N N . GLU B 1 81 ? 22.891 -20.125 -7.383 1 97.75 81 GLU B N 1
ATOM 4172 C CA . GLU B 1 81 ? 23.406 -20.625 -6.113 1 97.75 81 GLU B CA 1
ATOM 4173 C C . GLU B 1 81 ? 23.359 -22.156 -6.066 1 97.75 81 GLU B C 1
ATOM 4175 O O . GLU B 1 81 ? 24.234 -22.797 -5.465 1 97.75 81 GLU B O 1
ATOM 4180 N N . MET B 1 82 ? 22.359 -22.75 -6.641 1 98.25 82 MET B N 1
ATOM 4181 C CA . MET B 1 82 ? 22.297 -24.203 -6.699 1 98.25 82 MET B CA 1
ATOM 4182 C C . MET B 1 82 ? 23.438 -24.766 -7.543 1 98.25 82 MET B C 1
ATOM 4184 O O . MET B 1 82 ? 24.094 -25.719 -7.137 1 98.25 82 MET B O 1
ATOM 4188 N N . VAL B 1 83 ? 23.641 -24.172 -8.703 1 97.69 83 VAL B N 1
ATOM 4189 C CA . VAL B 1 83 ? 24.703 -24.609 -9.602 1 97.69 83 VAL B CA 1
ATOM 4190 C C . VAL B 1 83 ? 26.062 -24.484 -8.906 1 97.69 83 VAL B C 1
ATOM 4192 O O . VAL B 1 83 ? 26.938 -25.344 -9.078 1 97.69 83 VAL B O 1
ATOM 4195 N N . ALA B 1 84 ? 26.203 -23.453 -8.094 1 98 84 ALA B N 1
ATOM 4196 C CA . ALA B 1 84 ? 27.438 -23.188 -7.367 1 98 84 ALA B CA 1
ATOM 4197 C C . ALA B 1 84 ? 27.594 -24.141 -6.18 1 98 84 ALA B C 1
ATOM 4199 O O . ALA B 1 84 ? 28.609 -24.141 -5.496 1 98 84 ALA B O 1
ATOM 4200 N N . GLY B 1 85 ? 26.594 -24.875 -5.887 1 97.81 85 GLY B N 1
ATOM 4201 C CA . GLY B 1 85 ? 26.672 -25.859 -4.812 1 97.81 85 GLY B CA 1
ATOM 4202 C C . GLY B 1 85 ? 26.359 -25.266 -3.451 1 97.81 85 GLY B C 1
ATOM 4203 O O . GLY B 1 85 ? 26.562 -25.922 -2.426 1 97.81 85 GLY B O 1
ATOM 4204 N N . LYS B 1 86 ? 25.812 -24.125 -3.43 1 98.38 86 LYS B N 1
ATOM 4205 C CA . LYS B 1 86 ? 25.516 -23.438 -2.174 1 98.38 86 LYS B CA 1
ATOM 4206 C C . LYS B 1 86 ? 24.125 -23.828 -1.662 1 98.38 86 LYS B C 1
ATOM 4208 O O . LYS B 1 86 ? 23.797 -23.594 -0.497 1 98.38 86 LYS B O 1
ATOM 4213 N N . LEU B 1 87 ? 23.344 -24.391 -2.525 1 98.81 87 LEU B N 1
ATOM 4214 C CA . LEU B 1 87 ? 22 -24.875 -2.188 1 98.81 87 LEU B CA 1
ATOM 4215 C C . LEU B 1 87 ? 21.828 -26.312 -2.656 1 98.81 87 LEU B C 1
ATOM 4217 O O . LEU B 1 87 ? 22.328 -26.703 -3.713 1 98.81 87 LEU B O 1
ATOM 4221 N N . ASP B 1 88 ? 21.047 -27.031 -1.883 1 98.81 88 ASP B N 1
ATOM 4222 C CA . ASP B 1 88 ? 20.703 -28.406 -2.244 1 98.81 88 ASP B CA 1
ATOM 4223 C C . ASP B 1 88 ? 19.312 -28.484 -2.871 1 98.81 88 ASP B C 1
ATOM 4225 O O . ASP B 1 88 ? 19.062 -29.328 -3.736 1 98.81 88 ASP B O 1
ATOM 4229 N N . PHE B 1 89 ? 18.422 -27.672 -2.326 1 98.81 89 PHE B N 1
ATOM 4230 C CA . PHE B 1 89 ? 17.047 -27.609 -2.791 1 98.81 89 PHE B CA 1
ATOM 4231 C C . PHE B 1 89 ? 16.703 -26.203 -3.281 1 98.81 89 PHE B C 1
ATOM 4233 O O . PHE B 1 89 ? 17.328 -25.219 -2.844 1 98.81 89 PHE B O 1
ATOM 4240 N N . GLY B 1 90 ? 15.719 -26.109 -4.188 1 98.62 90 GLY B N 1
ATOM 4241 C CA . GLY B 1 90 ? 15.172 -24.828 -4.613 1 98.62 90 GLY B CA 1
ATOM 4242 C C . GLY B 1 90 ? 13.703 -24.906 -4.984 1 98.62 90 GLY B C 1
ATOM 4243 O O . GLY B 1 90 ? 13.266 -25.875 -5.609 1 98.62 90 GLY B O 1
ATOM 4244 N N . ALA B 1 91 ? 12.945 -23.969 -4.543 1 98 91 ALA B N 1
ATOM 4245 C CA . ALA B 1 91 ? 11.547 -23.828 -4.949 1 98 91 ALA B CA 1
ATOM 4246 C C . ALA B 1 91 ? 11.367 -22.703 -5.949 1 98 91 ALA B C 1
ATOM 4248 O O . ALA B 1 91 ? 11.711 -21.547 -5.66 1 98 91 ALA B O 1
ATOM 4249 N N . MET B 1 92 ? 10.859 -23 -7.113 1 96.19 92 MET B N 1
ATOM 4250 C CA . MET B 1 92 ? 10.672 -21.984 -8.141 1 96.19 92 MET B CA 1
ATOM 4251 C C . MET B 1 92 ? 9.672 -22.453 -9.195 1 96.19 92 MET B C 1
ATOM 4253 O O . MET B 1 92 ? 9.133 -23.547 -9.094 1 96.19 92 MET B O 1
ATOM 4257 N N . ALA B 1 93 ? 9.414 -21.625 -10.141 1 96.56 93 ALA B N 1
ATOM 4258 C CA . ALA B 1 93 ? 8.398 -21.875 -11.164 1 96.56 93 ALA B CA 1
ATOM 4259 C C . ALA B 1 93 ? 8.953 -22.766 -12.266 1 96.56 93 ALA B C 1
ATOM 4261 O O . ALA B 1 93 ? 10.141 -23.094 -12.281 1 96.56 93 ALA B O 1
ATOM 4262 N N . ASP B 1 94 ? 8.055 -23.219 -13.133 1 95.62 94 ASP B N 1
ATOM 4263 C CA . ASP B 1 94 ? 8.367 -24.172 -14.188 1 95.62 94 ASP B CA 1
ATOM 4264 C C . ASP B 1 94 ? 9.414 -23.609 -15.148 1 95.62 94 ASP B C 1
ATOM 4266 O O . ASP B 1 94 ? 10.336 -24.328 -15.555 1 95.62 94 ASP B O 1
ATOM 4270 N N . PHE B 1 95 ? 9.312 -22.328 -15.477 1 92.12 95 PHE B N 1
ATOM 4271 C CA . PHE B 1 95 ? 10.25 -21.766 -16.438 1 92.12 95 PHE B CA 1
ATOM 4272 C C . PHE B 1 95 ? 11.641 -21.641 -15.82 1 92.12 95 PHE B C 1
ATOM 4274 O O . PHE B 1 95 ? 12.602 -22.219 -16.312 1 92.12 95 PHE B O 1
ATOM 4281 N N . PRO B 1 96 ? 11.766 -20.906 -14.719 1 92.81 96 PRO B N 1
ATOM 4282 C CA . PRO B 1 96 ? 13.102 -20.859 -14.117 1 92.81 96 PRO B CA 1
ATOM 4283 C C . PRO B 1 96 ? 13.594 -22.234 -13.672 1 92.81 96 PRO B C 1
ATOM 4285 O O . PRO B 1 96 ? 14.797 -22.5 -13.68 1 92.81 96 PRO B O 1
ATOM 4288 N N . GLY B 1 97 ? 12.711 -23.109 -13.281 1 95.81 97 GLY B N 1
ATOM 4289 C CA . GLY B 1 97 ? 13.078 -24.469 -12.953 1 95.81 97 GLY B CA 1
ATOM 4290 C C . GLY B 1 97 ? 13.68 -25.234 -14.125 1 95.81 97 GLY B C 1
ATOM 4291 O O . GLY B 1 97 ? 14.656 -25.953 -13.961 1 95.81 97 GLY B O 1
ATOM 4292 N N . SER B 1 98 ? 13.055 -25.062 -15.281 1 94.62 98 SER B N 1
ATOM 4293 C CA . SER B 1 98 ? 13.602 -25.672 -16.484 1 94.62 98 SER B CA 1
ATOM 4294 C C . SER B 1 98 ? 14.977 -25.109 -16.812 1 94.62 98 SER B C 1
ATOM 4296 O O . SER B 1 98 ? 15.883 -25.859 -17.188 1 94.62 98 SER B O 1
ATOM 4298 N N . PHE B 1 99 ? 15.125 -23.875 -16.672 1 92 99 PHE B N 1
ATOM 4299 C CA . PHE B 1 99 ? 16.438 -23.266 -16.859 1 92 99 PHE B CA 1
ATOM 4300 C C . PHE B 1 99 ? 17.453 -23.828 -15.867 1 92 99 PHE B C 1
ATOM 4302 O O . PHE B 1 99 ? 18.609 -24.016 -16.203 1 92 99 PHE B O 1
ATOM 4309 N N . ASN B 1 100 ? 17.016 -24 -14.648 1 95.75 100 ASN B N 1
ATOM 4310 C CA . ASN B 1 100 ? 17.859 -24.625 -13.633 1 95.75 100 ASN B CA 1
ATOM 4311 C C . ASN B 1 100 ? 18.438 -25.953 -14.117 1 95.75 100 ASN B C 1
ATOM 4313 O O . ASN B 1 100 ? 19.625 -26.203 -13.953 1 95.75 100 ASN B O 1
ATOM 4317 N N . GLY B 1 101 ? 17.578 -26.812 -14.727 1 96.38 101 GLY B N 1
ATOM 4318 C CA . GLY B 1 101 ? 18.031 -28.078 -15.289 1 96.38 101 GLY B CA 1
ATOM 4319 C C . GLY B 1 101 ? 19.109 -27.906 -16.344 1 96.38 101 GLY B C 1
ATOM 4320 O O . GLY B 1 101 ? 20.141 -28.578 -16.312 1 96.38 101 GLY B O 1
ATOM 4321 N N . VAL B 1 102 ? 18.859 -26.953 -17.234 1 94.12 102 VAL B N 1
ATOM 4322 C CA . VAL B 1 102 ? 19.781 -26.688 -18.328 1 94.12 102 VAL B CA 1
ATOM 4323 C C . VAL B 1 102 ? 21.094 -26.141 -17.766 1 94.12 102 VAL B C 1
ATOM 4325 O O . VAL B 1 102 ? 22.188 -26.547 -18.188 1 94.12 102 VAL B O 1
ATOM 4328 N N . ALA B 1 103 ? 20.969 -25.203 -16.859 1 93.5 103 ALA B N 1
ATOM 4329 C CA . ALA B 1 103 ? 22.141 -24.578 -16.266 1 93.5 103 ALA B CA 1
ATOM 4330 C C . ALA B 1 103 ? 23.016 -25.609 -15.555 1 93.5 103 ALA B C 1
ATOM 4332 O O . ALA B 1 103 ? 24.234 -25.516 -15.586 1 93.5 103 ALA B O 1
ATOM 4333 N N . HIS B 1 104 ? 22.422 -26.562 -14.891 1 96.5 104 HIS B N 1
ATOM 4334 C CA . HIS B 1 104 ? 23.172 -27.641 -14.242 1 96.5 104 HIS B CA 1
ATOM 4335 C C . HIS B 1 104 ? 23.906 -28.484 -15.273 1 96.5 104 HIS B C 1
ATOM 4337 O O . HIS B 1 104 ? 25.094 -28.797 -15.086 1 96.5 104 HIS B O 1
ATOM 4343 N N . LEU B 1 105 ? 23.266 -28.844 -16.359 1 95.06 105 LEU B N 1
ATOM 4344 C CA . LEU B 1 105 ? 23.891 -29.625 -17.406 1 95.06 105 LEU B CA 1
ATOM 4345 C C . LEU B 1 105 ? 25.094 -28.891 -17.984 1 95.06 105 LEU B C 1
ATOM 4347 O O . LEU B 1 105 ? 26.141 -29.5 -18.219 1 95.06 105 LEU B O 1
ATOM 4351 N N . ASP B 1 106 ? 24.875 -27.625 -18.172 1 92.75 106 ASP B N 1
ATOM 4352 C CA . ASP B 1 106 ? 25.969 -26.812 -18.719 1 92.75 106 ASP B CA 1
ATOM 4353 C C . ASP B 1 106 ? 27.172 -26.828 -17.781 1 92.75 106 ASP B C 1
ATOM 4355 O O . ASP B 1 106 ? 28.312 -26.703 -18.219 1 92.75 106 ASP B O 1
ATOM 4359 N N . ALA B 1 107 ? 26.922 -27 -16.562 1 95.25 107 ALA B N 1
ATOM 4360 C CA . ALA B 1 107 ? 27.984 -27.016 -15.562 1 95.25 107 ALA B CA 1
ATOM 4361 C C . ALA B 1 107 ? 28.484 -28.438 -15.32 1 95.25 107 ALA B C 1
ATOM 4363 O O . ALA B 1 107 ? 29.297 -28.656 -14.414 1 95.25 107 ALA B O 1
ATOM 4364 N N . GLY B 1 108 ? 28.016 -29.406 -16.047 1 95.19 108 GLY B N 1
ATOM 4365 C CA . GLY B 1 108 ? 28.422 -30.797 -15.883 1 95.19 108 GLY B CA 1
ATOM 4366 C C . GLY B 1 108 ? 27.766 -31.469 -14.703 1 95.19 108 GLY B C 1
ATOM 4367 O O . GLY B 1 108 ? 28.297 -32.438 -14.156 1 95.19 108 GLY B O 1
ATOM 4368 N N . LYS B 1 109 ? 26.703 -30.906 -14.289 1 97.19 109 LYS B N 1
ATOM 4369 C CA . LYS B 1 109 ? 25.922 -31.406 -13.156 1 97.19 109 LYS B CA 1
ATOM 4370 C C . LYS B 1 109 ? 24.484 -31.734 -13.57 1 97.19 109 LYS B C 1
ATOM 4372 O O . LYS B 1 109 ? 24.172 -31.734 -14.758 1 97.19 109 LYS B O 1
ATOM 4377 N N . ARG B 1 110 ? 23.672 -32.188 -12.555 1 97.56 110 ARG B N 1
ATOM 4378 C CA . ARG B 1 110 ? 22.266 -32.438 -12.812 1 97.56 110 ARG B CA 1
ATOM 4379 C C . ARG B 1 110 ? 21.406 -32.031 -11.625 1 97.56 110 ARG B C 1
ATOM 4381 O O . ARG B 1 110 ? 21.844 -32.125 -10.469 1 97.56 110 ARG B O 1
ATOM 4388 N N . SER B 1 111 ? 20.312 -31.484 -11.898 1 98.5 111 SER B N 1
ATOM 4389 C CA . SER B 1 111 ? 19.25 -31.281 -10.922 1 98.5 111 SER B CA 1
ATOM 4390 C C . SER B 1 111 ? 17.984 -32.062 -11.305 1 98.5 111 SER B C 1
ATOM 4392 O O . SER B 1 111 ? 17.891 -32.562 -12.43 1 98.5 111 SER B O 1
ATOM 4394 N N . LEU B 1 112 ? 17.125 -32.25 -10.328 1 98.75 112 LEU B N 1
ATOM 4395 C CA . LEU B 1 112 ? 15.859 -32.938 -10.531 1 98.75 112 LEU B CA 1
ATOM 4396 C C . LEU B 1 112 ? 14.695 -32.062 -10.094 1 98.75 112 LEU B C 1
ATOM 4398 O O . LEU B 1 112 ? 14.766 -31.391 -9.07 1 98.75 112 LEU B O 1
ATOM 4402 N N . PHE B 1 113 ? 13.703 -31.984 -10.969 1 98.75 113 PHE B N 1
ATOM 4403 C CA . PHE B 1 113 ? 12.422 -31.422 -10.562 1 98.75 113 PHE B CA 1
ATOM 4404 C C . PHE B 1 113 ? 11.562 -32.469 -9.867 1 98.75 113 PHE B C 1
ATOM 4406 O O . PHE B 1 113 ? 11.062 -33.406 -10.508 1 98.75 113 PHE B O 1
ATOM 4413 N N . ILE B 1 114 ? 11.312 -32.312 -8.586 1 98.75 114 ILE B N 1
ATOM 4414 C CA . ILE B 1 114 ? 10.922 -33.5 -7.824 1 98.75 114 ILE B CA 1
ATOM 4415 C C . ILE B 1 114 ? 9.461 -33.406 -7.398 1 98.75 114 ILE B C 1
ATOM 4417 O O . ILE B 1 114 ? 8.859 -34.375 -6.957 1 98.75 114 ILE B O 1
ATOM 4421 N N . SER B 1 115 ? 8.844 -32.219 -7.5 1 98.12 115 SER B N 1
ATOM 4422 C CA . SER B 1 115 ? 7.434 -32.094 -7.137 1 98.12 115 SER B CA 1
ATOM 4423 C C . SER B 1 115 ? 6.836 -30.812 -7.664 1 98.12 115 SER B C 1
ATOM 4425 O O . SER B 1 115 ? 7.562 -29.875 -8.023 1 98.12 115 SER B O 1
ATOM 4427 N N . VAL B 1 116 ? 5.508 -30.781 -7.777 1 98.25 116 VAL B N 1
ATOM 4428 C CA . VAL B 1 116 ? 4.719 -29.578 -8.008 1 98.25 116 VAL B CA 1
ATOM 4429 C C . VAL B 1 116 ? 4.121 -29.094 -6.691 1 98.25 116 VAL B C 1
ATOM 4431 O O . VAL B 1 116 ? 3.395 -29.828 -6.02 1 98.25 116 VAL B O 1
ATOM 4434 N N . LEU B 1 117 ? 4.426 -27.906 -6.348 1 98 117 LEU B N 1
ATOM 4435 C CA . LEU B 1 117 ? 3.896 -27.344 -5.109 1 98 117 LEU B CA 1
ATOM 4436 C C . LEU B 1 117 ? 2.502 -26.766 -5.324 1 98 117 LEU B C 1
ATOM 4438 O O . LEU B 1 117 ? 1.579 -27.062 -4.559 1 98 117 LEU B O 1
ATOM 4442 N N . SER B 1 118 ? 2.346 -25.906 -6.281 1 96.56 118 SER B N 1
ATOM 4443 C CA . SER B 1 118 ? 1.087 -25.281 -6.672 1 96.56 118 SER B CA 1
ATOM 4444 C C . SER B 1 118 ? 1.103 -24.891 -8.141 1 96.56 118 SER B C 1
ATOM 4446 O O . SER B 1 118 ? 2.168 -24.641 -8.711 1 96.56 118 SER B O 1
ATOM 4448 N N . GLY B 1 119 ? -0.093 -24.938 -8.734 1 96.5 119 GLY B N 1
ATOM 4449 C CA . GLY B 1 119 ? -0.144 -24.516 -10.125 1 96.5 119 GLY B CA 1
ATOM 4450 C C . GLY B 1 119 ? -1.555 -24.469 -10.68 1 96.5 119 GLY B C 1
ATOM 4451 O O . GLY B 1 119 ? -2.525 -24.656 -9.945 1 96.5 119 GLY B O 1
ATOM 4452 N N . SER B 1 120 ? -1.64 -24.109 -11.906 1 95.88 120 SER B N 1
ATOM 4453 C CA . SER B 1 120 ? -2.875 -24.094 -12.688 1 95.88 120 SER B CA 1
ATOM 4454 C C . SER B 1 120 ? -2.684 -24.766 -14.039 1 95.88 120 SER B C 1
ATOM 4456 O O . SER B 1 120 ? -1.806 -24.391 -14.812 1 95.88 120 SER B O 1
ATOM 4458 N N . VAL B 1 121 ? -3.504 -25.75 -14.312 1 94.81 121 VAL B N 1
ATOM 4459 C CA . VAL B 1 121 ? -3.395 -26.469 -15.586 1 94.81 121 VAL B CA 1
ATOM 4460 C C . VAL B 1 121 ? -3.932 -25.594 -16.719 1 94.81 121 VAL B C 1
ATOM 4462 O O . VAL B 1 121 ? -3.709 -25.891 -17.891 1 94.81 121 VAL B O 1
ATOM 4465 N N . HIS B 1 122 ? -4.551 -24.469 -16.297 1 91.44 122 HIS B N 1
ATOM 4466 C CA . HIS B 1 122 ? -5.102 -23.562 -17.312 1 91.44 122 HIS B CA 1
ATOM 4467 C C . HIS B 1 122 ? -4.258 -22.312 -17.453 1 91.44 122 HIS B C 1
ATOM 4469 O O . HIS B 1 122 ? -4.379 -21.578 -18.453 1 91.44 122 HIS B O 1
ATOM 4475 N N . GLY B 1 123 ? -3.508 -22.047 -16.422 1 93.19 123 GLY B N 1
ATOM 4476 C CA . GLY B 1 123 ? -2.553 -20.969 -16.609 1 93.19 123 GLY B CA 1
ATOM 4477 C C . GLY B 1 123 ? -2.787 -19.812 -15.656 1 93.19 123 GLY B C 1
ATOM 4478 O O . GLY B 1 123 ? -1.994 -18.859 -15.617 1 93.19 123 GLY B O 1
ATOM 4479 N N . SER B 1 124 ? -3.859 -19.828 -14.781 1 93.56 124 SER B N 1
ATOM 4480 C CA . SER B 1 124 ? -4.059 -18.766 -13.797 1 93.56 124 SER B CA 1
ATOM 4481 C C . SER B 1 124 ? -2.852 -18.656 -12.867 1 93.56 124 SER B C 1
ATOM 4483 O O . SER B 1 124 ? -2.209 -19.656 -12.547 1 93.56 124 SER B O 1
ATOM 4485 N N . GLY B 1 125 ? -2.541 -17.453 -12.422 1 94.5 125 GLY B N 1
ATOM 4486 C CA . GLY B 1 125 ? -1.354 -17.125 -11.648 1 94.5 125 GLY B CA 1
ATOM 4487 C C . GLY B 1 125 ? -0.449 -16.125 -12.344 1 94.5 125 GLY B C 1
ATOM 4488 O O . GLY B 1 125 ? 0.166 -15.273 -11.688 1 94.5 125 GLY B O 1
ATOM 4489 N N . ASN B 1 126 ? -0.349 -16.266 -13.609 1 95.88 126 ASN B N 1
ATOM 4490 C CA . ASN B 1 126 ? 0.248 -15.227 -14.445 1 95.88 126 ASN B CA 1
ATOM 4491 C C . ASN B 1 126 ? -0.804 -14.25 -14.961 1 95.88 126 ASN B C 1
ATOM 4493 O O . ASN B 1 126 ? -1.973 -14.609 -15.109 1 95.88 126 ASN B O 1
ATOM 4497 N N . GLY B 1 127 ? -0.433 -13.039 -15.203 1 97.25 127 GLY B N 1
ATOM 4498 C CA . GLY B 1 127 ? -1.385 -12.078 -15.734 1 97.25 127 GLY B CA 1
ATOM 4499 C C . GLY B 1 127 ? -0.731 -10.797 -16.219 1 97.25 127 GLY B C 1
ATOM 4500 O O . GLY B 1 127 ? 0.476 -10.609 -16.062 1 97.25 127 GLY B O 1
ATOM 4501 N N . ILE B 1 128 ? -1.482 -10.023 -16.922 1 98.19 128 ILE B N 1
ATOM 4502 C CA . ILE B 1 128 ? -1.081 -8.703 -17.406 1 98.19 128 ILE B CA 1
ATOM 4503 C C . ILE B 1 128 ? -1.95 -7.633 -16.734 1 98.19 128 ILE B C 1
ATOM 4505 O O . ILE B 1 128 ? -3.178 -7.746 -16.719 1 98.19 128 ILE B O 1
ATOM 4509 N N . VAL B 1 129 ? -1.299 -6.652 -16.188 1 98.12 129 VAL B N 1
ATOM 4510 C CA . VAL B 1 129 ? -2.006 -5.566 -15.5 1 98.12 129 VAL B CA 1
ATOM 4511 C C . VAL B 1 129 ? -1.659 -4.234 -16.156 1 98.12 129 VAL B C 1
ATOM 4513 O O . VAL B 1 129 ? -0.652 -4.125 -16.859 1 98.12 129 VAL B O 1
ATOM 4516 N N . VAL B 1 130 ? -2.527 -3.275 -15.984 1 96.81 130 VAL B N 1
ATOM 4517 C CA . VAL B 1 130 ? -2.348 -1.886 -16.391 1 96.81 130 VAL B CA 1
ATOM 4518 C C . VAL B 1 130 ? -2.562 -0.966 -15.188 1 96.81 130 VAL B C 1
ATOM 4520 O O . VAL B 1 130 ? -3.121 -1.383 -14.172 1 96.81 130 VAL B O 1
ATOM 4523 N N . PRO B 1 131 ? -2.025 0.259 -15.227 1 94.06 131 PRO B N 1
ATOM 4524 C CA . PRO B 1 131 ? -2.346 1.182 -14.141 1 94.06 131 PRO B CA 1
ATOM 4525 C C . PRO B 1 131 ? -3.85 1.307 -13.898 1 94.06 131 PRO B C 1
ATOM 4527 O O . PRO B 1 131 ? -4.641 1.187 -14.836 1 94.06 131 PRO B O 1
ATOM 4530 N N . ALA B 1 132 ? -4.258 1.545 -12.68 1 90.81 132 ALA B N 1
ATOM 4531 C CA . ALA B 1 132 ? -5.66 1.563 -12.281 1 90.81 132 ALA B CA 1
ATOM 4532 C C . ALA B 1 132 ? -6.453 2.57 -13.109 1 90.81 132 ALA B C 1
ATOM 4534 O O . ALA B 1 132 ? -7.609 2.32 -13.461 1 90.81 132 ALA B O 1
ATOM 4535 N N . ALA B 1 133 ? -5.863 3.596 -13.508 1 85.12 133 ALA B N 1
ATOM 4536 C CA . ALA B 1 133 ? -6.57 4.68 -14.188 1 85.12 133 ALA B CA 1
ATOM 4537 C C . ALA B 1 133 ? -6.516 4.5 -15.703 1 85.12 133 ALA B C 1
ATOM 4539 O O . ALA B 1 133 ? -7.094 5.293 -16.453 1 85.12 133 ALA B O 1
ATOM 4540 N N . SER B 1 134 ? -5.758 3.496 -16.172 1 90.81 134 SER B N 1
ATOM 4541 C CA . SER B 1 134 ? -5.625 3.279 -17.609 1 90.81 134 SER B CA 1
ATOM 4542 C C . SER B 1 134 ? -6.977 3.021 -18.266 1 90.81 134 SER B C 1
ATOM 4544 O O . SER B 1 134 ? -7.84 2.361 -17.672 1 90.81 134 SER B O 1
ATOM 4546 N N . SER B 1 135 ? -7.133 3.475 -19.469 1 88.94 135 SER B N 1
ATOM 4547 C CA . SER B 1 135 ? -8.352 3.209 -20.234 1 88.94 135 SER B CA 1
ATOM 4548 C C . SER B 1 135 ? -8.289 1.854 -20.922 1 88.94 135 SER B C 1
ATOM 4550 O O . SER B 1 135 ? -9.289 1.375 -21.453 1 88.94 135 SER B O 1
ATOM 4552 N N . VAL B 1 136 ? -7.129 1.221 -20.906 1 94.19 136 VAL B N 1
ATOM 4553 C CA . VAL B 1 136 ? -6.941 -0.066 -21.578 1 94.19 136 VAL B CA 1
ATOM 4554 C C . VAL B 1 136 ? -7.793 -1.13 -20.891 1 94.19 136 VAL B C 1
ATOM 4556 O O . VAL B 1 136 ? -7.766 -1.263 -19.656 1 94.19 136 VAL B O 1
ATOM 4559 N N . GLN B 1 137 ? -8.531 -1.924 -21.688 1 93.69 137 GLN B N 1
ATOM 4560 C CA . GLN B 1 137 ? -9.43 -2.918 -21.109 1 93.69 137 GLN B CA 1
ATOM 4561 C C . GLN B 1 137 ? -9.07 -4.324 -21.594 1 93.69 137 GLN B C 1
ATOM 4563 O O . GLN B 1 137 ? -9.539 -5.312 -21.016 1 93.69 137 GLN B O 1
ATOM 4568 N N . SER B 1 138 ? -8.227 -4.391 -22.625 1 94.56 138 SER B N 1
ATOM 4569 C CA . SER B 1 138 ? -7.891 -5.695 -23.188 1 94.56 138 SER B CA 1
ATOM 4570 C C . SER B 1 138 ? -6.477 -5.703 -23.75 1 94.56 138 SER B C 1
ATOM 4572 O O . SER B 1 138 ? -5.902 -4.645 -24.016 1 94.56 138 SER B O 1
ATOM 4574 N N . LEU B 1 139 ? -5.992 -6.891 -23.953 1 95.75 139 LEU B N 1
ATOM 4575 C CA . LEU B 1 139 ? -4.66 -7.062 -24.531 1 95.75 139 LEU B CA 1
ATOM 4576 C C . LEU B 1 139 ? -4.578 -6.43 -25.922 1 95.75 139 LEU B C 1
ATOM 4578 O O . LEU B 1 139 ? -3.551 -5.852 -26.281 1 95.75 139 LEU B O 1
ATOM 4582 N N . ALA B 1 140 ? -5.633 -6.48 -26.672 1 95.62 140 ALA B N 1
ATOM 4583 C CA . ALA B 1 140 ? -5.664 -5.977 -28.047 1 95.62 140 ALA B CA 1
ATOM 4584 C C . ALA B 1 140 ? -5.344 -4.484 -28.094 1 95.62 140 ALA B C 1
ATOM 4586 O O . ALA B 1 140 ? -4.793 -3.99 -29.078 1 95.62 140 ALA B O 1
ATOM 4587 N N . GLU B 1 141 ? -5.609 -3.797 -27 1 96.25 141 GLU B N 1
ATOM 4588 C CA . GLU B 1 141 ? -5.414 -2.35 -26.953 1 96.25 141 GLU B CA 1
ATOM 4589 C C . GLU B 1 141 ? -3.969 -2 -26.609 1 96.25 141 GLU B C 1
ATOM 4591 O O . GLU B 1 141 ? -3.6 -0.824 -26.578 1 96.25 141 GLU B O 1
ATOM 4596 N N . LEU B 1 142 ? -3.137 -3.018 -26.438 1 96.56 142 LEU B N 1
ATOM 4597 C CA . LEU B 1 142 ? -1.749 -2.775 -26.062 1 96.56 142 LEU B CA 1
ATOM 4598 C C . LEU B 1 142 ? -0.827 -2.885 -27.281 1 96.56 142 LEU B C 1
ATOM 4600 O O . LEU B 1 142 ? 0.397 -2.895 -27.125 1 96.56 142 LEU B O 1
ATOM 4604 N N . LYS B 1 143 ? -1.411 -3.016 -28.484 1 96.06 143 LYS B N 1
ATOM 4605 C CA . LYS B 1 143 ? -0.573 -3.006 -29.688 1 96.06 143 LYS B CA 1
ATOM 4606 C C . LYS B 1 143 ? 0.239 -1.717 -29.781 1 96.06 143 LYS B C 1
ATOM 4608 O O . LYS B 1 143 ? -0.3 -0.624 -29.594 1 96.06 143 LYS B O 1
ATOM 4613 N N . GLY B 1 144 ? 1.499 -1.902 -29.953 1 94.5 144 GLY B N 1
ATOM 4614 C CA . GLY B 1 144 ? 2.389 -0.761 -30.109 1 94.5 144 GLY B CA 1
ATOM 4615 C C . GLY B 1 144 ? 2.812 -0.16 -28.781 1 94.5 144 GLY B C 1
ATOM 4616 O O . GLY B 1 144 ? 3.598 0.791 -28.75 1 94.5 144 GLY B O 1
ATOM 4617 N N . LYS B 1 145 ? 2.34 -0.715 -27.703 1 93.56 145 LYS B N 1
ATOM 4618 C CA . LYS B 1 145 ? 2.639 -0.164 -26.375 1 93.56 145 LYS B CA 1
ATOM 4619 C C . LYS B 1 145 ? 3.758 -0.946 -25.703 1 93.56 145 LYS B C 1
ATOM 4621 O O . LYS B 1 145 ? 4.262 -1.929 -26.25 1 93.56 145 LYS B O 1
ATOM 4626 N N . THR B 1 146 ? 4.203 -0.452 -24.609 1 92.06 146 THR B N 1
ATOM 4627 C CA . THR B 1 146 ? 5.258 -1.086 -23.828 1 92.06 146 THR B CA 1
ATOM 4628 C C . THR B 1 146 ? 4.664 -1.982 -22.734 1 92.06 146 THR B C 1
ATOM 4630 O O . THR B 1 146 ? 3.768 -1.564 -22 1 92.06 146 THR B O 1
ATOM 4633 N N . ILE B 1 147 ? 5.113 -3.18 -22.719 1 95.94 147 ILE B N 1
ATOM 4634 C CA . ILE B 1 147 ? 4.766 -4.133 -21.656 1 95.94 147 ILE B CA 1
ATOM 4635 C C . ILE B 1 147 ? 6.035 -4.598 -20.953 1 95.94 147 ILE B C 1
ATOM 4637 O O . ILE B 1 147 ? 6.938 -5.16 -21.578 1 95.94 147 ILE B O 1
ATOM 4641 N N . SER B 1 148 ? 6.152 -4.277 -19.672 1 95.12 148 SER B N 1
ATOM 4642 C CA . SER B 1 148 ? 7.289 -4.777 -18.906 1 95.12 148 SER B CA 1
ATOM 4643 C C . SER B 1 148 ? 6.996 -6.156 -18.312 1 95.12 148 SER B C 1
ATOM 4645 O O . SER B 1 148 ? 5.836 -6.523 -18.141 1 95.12 148 SER B O 1
ATOM 4647 N N . VAL B 1 149 ? 7.996 -6.969 -18.094 1 93.69 149 VAL B N 1
ATOM 4648 C CA . VAL B 1 149 ? 7.863 -8.328 -17.562 1 93.69 149 VAL B CA 1
ATOM 4649 C C . VAL B 1 149 ? 9.195 -8.781 -16.969 1 93.69 149 VAL B C 1
ATOM 4651 O O . VAL B 1 149 ? 10.258 -8.375 -17.422 1 93.69 149 VAL B O 1
ATOM 4654 N N . PRO B 1 150 ? 9.148 -9.523 -15.836 1 90.38 150 PRO B N 1
ATOM 4655 C CA . PRO B 1 150 ? 10.406 -10.188 -15.484 1 90.38 150 PRO B CA 1
ATOM 4656 C C . PRO B 1 150 ? 10.844 -11.211 -16.516 1 90.38 150 PRO B C 1
ATOM 4658 O O . PRO B 1 150 ? 10.195 -12.25 -16.688 1 90.38 150 PRO B O 1
ATOM 4661 N N . PHE B 1 151 ? 11.945 -10.945 -17.109 1 86.25 151 PHE B N 1
ATOM 4662 C CA . PHE B 1 151 ? 12.43 -11.82 -18.188 1 86.25 151 PHE B CA 1
ATOM 4663 C C . PHE B 1 151 ? 12.758 -13.203 -17.641 1 86.25 151 PHE B C 1
ATOM 4665 O O . PHE B 1 151 ? 13.133 -13.344 -16.469 1 86.25 151 PHE B O 1
ATOM 4672 N N . ALA B 1 152 ? 12.531 -14.211 -18.438 1 81.94 152 ALA B N 1
ATOM 4673 C CA . ALA B 1 152 ? 12.805 -15.617 -18.156 1 81.94 152 ALA B CA 1
ATOM 4674 C C . ALA B 1 152 ? 11.977 -16.109 -16.984 1 81.94 152 ALA B C 1
ATOM 4676 O O . ALA B 1 152 ? 12.484 -16.797 -16.094 1 81.94 152 ALA B O 1
ATOM 4677 N N . SER B 1 153 ? 10.797 -15.625 -16.906 1 87.62 153 SER B N 1
ATOM 4678 C CA . SER B 1 153 ? 9.805 -16.047 -15.93 1 87.62 153 SER B CA 1
ATOM 4679 C C . SER B 1 153 ? 8.602 -16.703 -16.609 1 87.62 153 SER B C 1
ATOM 4681 O O . SER B 1 153 ? 8.5 -16.688 -17.828 1 87.62 153 SER B O 1
ATOM 4683 N N . THR B 1 154 ? 7.781 -17.328 -15.812 1 90.88 154 THR B N 1
ATOM 4684 C CA . THR B 1 154 ? 6.551 -17.891 -16.359 1 90.88 154 THR B CA 1
ATOM 4685 C C . THR B 1 154 ? 5.684 -16.797 -16.984 1 90.88 154 THR B C 1
ATOM 4687 O O . THR B 1 154 ? 4.996 -17.031 -17.984 1 90.88 154 THR B O 1
ATOM 4690 N N . ALA B 1 155 ? 5.746 -15.617 -16.469 1 93.31 155 ALA B N 1
ATOM 4691 C CA . ALA B 1 155 ? 4.977 -14.5 -17.016 1 93.31 155 ALA B CA 1
ATOM 4692 C C . ALA B 1 155 ? 5.496 -14.094 -18.391 1 93.31 155 ALA B C 1
ATOM 4694 O O . ALA B 1 155 ? 4.719 -13.695 -19.266 1 93.31 155 ALA B O 1
ATOM 4695 N N . HIS B 1 156 ? 6.801 -14.148 -18.531 1 91 156 HIS B N 1
ATOM 4696 C CA . HIS B 1 156 ? 7.379 -13.852 -19.844 1 91 156 HIS B CA 1
ATOM 4697 C C . HIS B 1 156 ? 6.867 -14.82 -20.906 1 91 156 HIS B C 1
ATOM 4699 O O . HIS B 1 156 ? 6.48 -14.406 -22 1 91 156 HIS B O 1
ATOM 4705 N N . GLY B 1 157 ? 6.91 -16.141 -20.562 1 87.81 157 GLY B N 1
ATOM 4706 C CA . GLY B 1 157 ? 6.355 -17.125 -21.469 1 87.81 157 GLY B CA 1
ATOM 4707 C C . GLY B 1 157 ? 4.898 -16.875 -21.812 1 87.81 157 GLY B C 1
ATOM 4708 O O . GLY B 1 157 ? 4.504 -16.953 -22.984 1 87.81 157 GLY B O 1
ATOM 4709 N N . MET B 1 158 ? 4.098 -16.578 -20.781 1 92.56 158 MET B N 1
ATOM 4710 C CA . MET B 1 158 ? 2.686 -16.266 -20.984 1 92.56 158 MET B CA 1
ATOM 4711 C C . MET B 1 158 ? 2.514 -15.078 -21.922 1 92.56 158 MET B C 1
ATOM 4713 O O . MET B 1 158 ? 1.68 -15.102 -22.828 1 92.56 158 MET B O 1
ATOM 4717 N N . LEU B 1 159 ? 3.311 -14.016 -21.703 1 94.5 159 LEU B N 1
ATOM 4718 C CA . LEU B 1 159 ? 3.219 -12.805 -22.516 1 94.5 159 LEU B CA 1
ATOM 4719 C C . LEU B 1 159 ? 3.512 -13.102 -23.984 1 94.5 159 LEU B C 1
ATOM 4721 O O . LEU B 1 159 ? 2.787 -12.648 -24.875 1 94.5 159 LEU B O 1
ATOM 4725 N N . LEU B 1 160 ? 4.582 -13.906 -24.234 1 91.12 160 LEU B N 1
ATOM 4726 C CA . LEU B 1 160 ? 4.934 -14.258 -25.609 1 91.12 160 LEU B CA 1
ATOM 4727 C C . LEU B 1 160 ? 3.811 -15.047 -26.266 1 91.12 160 LEU B C 1
ATOM 4729 O O . LEU B 1 160 ? 3.506 -14.828 -27.438 1 91.12 160 LEU B O 1
ATOM 4733 N N . ARG B 1 161 ? 3.199 -15.93 -25.562 1 90 161 ARG B N 1
ATOM 4734 C CA . ARG B 1 161 ? 2.08 -16.703 -26.109 1 90 161 ARG B CA 1
ATOM 4735 C C . ARG B 1 161 ? 0.886 -15.797 -26.391 1 90 161 ARG B C 1
ATOM 4737 O O . ARG B 1 161 ? 0.205 -15.953 -27.406 1 90 161 ARG B O 1
ATOM 4744 N N . ALA B 1 162 ? 0.586 -14.906 -25.438 1 94.06 162 ALA B N 1
ATOM 4745 C CA . ALA B 1 162 ? -0.521 -13.969 -25.609 1 94.06 162 ALA B CA 1
ATOM 4746 C C . ALA B 1 162 ? -0.32 -13.094 -26.844 1 94.06 162 ALA B C 1
ATOM 4748 O O . ALA B 1 162 ? -1.258 -12.867 -27.609 1 94.06 162 ALA B O 1
ATOM 4749 N N . VAL B 1 163 ? 0.889 -12.625 -27.016 1 94.56 163 VAL B N 1
ATOM 4750 C CA . VAL B 1 163 ? 1.25 -11.797 -28.156 1 94.56 163 VAL B CA 1
ATOM 4751 C C . VAL B 1 163 ? 1.078 -12.602 -29.453 1 94.56 163 VAL B C 1
ATOM 4753 O O . VAL B 1 163 ? 0.489 -12.109 -30.422 1 94.56 163 VAL B O 1
ATOM 4756 N N . ALA B 1 164 ? 1.557 -13.797 -29.453 1 91.25 164 ALA B N 1
ATOM 4757 C CA . ALA B 1 164 ? 1.427 -14.672 -30.609 1 91.25 164 ALA B CA 1
ATOM 4758 C C . ALA B 1 164 ? -0.04 -14.922 -30.953 1 91.25 164 ALA B C 1
ATOM 4760 O O . ALA B 1 164 ? -0.416 -14.945 -32.125 1 91.25 164 ALA B O 1
ATOM 4761 N N . ALA B 1 165 ? -0.824 -15.109 -30 1 92.88 165 ALA B N 1
ATOM 4762 C CA . ALA B 1 165 ? -2.242 -15.391 -30.188 1 92.88 165 ALA B CA 1
ATOM 4763 C C . ALA B 1 165 ? -2.949 -14.219 -30.859 1 92.88 165 ALA B C 1
ATOM 4765 O O . ALA B 1 165 ? -3.979 -14.391 -31.516 1 92.88 165 ALA B O 1
ATOM 4766 N N . GLN B 1 166 ? -2.381 -13 -30.625 1 95.06 166 GLN B N 1
ATOM 4767 C CA . GLN B 1 166 ? -2.918 -11.812 -31.281 1 95.06 166 GLN B CA 1
ATOM 4768 C C . GLN B 1 166 ? -2.445 -11.719 -32.719 1 95.06 166 GLN B C 1
ATOM 4770 O O . GLN B 1 166 ? -2.9 -10.859 -33.469 1 95.06 166 GLN B O 1
ATOM 4775 N N . GLY B 1 167 ? -1.534 -12.609 -33.094 1 95.31 167 GLY B N 1
ATOM 4776 C CA . GLY B 1 167 ? -0.901 -12.508 -34.406 1 95.31 167 GLY B CA 1
ATOM 4777 C C . GLY B 1 167 ? 0.142 -11.406 -34.469 1 95.31 167 GLY B C 1
ATOM 4778 O O . GLY B 1 167 ? 0.457 -10.914 -35.562 1 95.31 167 GLY B O 1
ATOM 4779 N N . TRP B 1 168 ? 0.585 -10.977 -33.312 1 96.06 168 TRP B N 1
ATOM 4780 C CA . TRP B 1 168 ? 1.554 -9.883 -33.25 1 96.06 168 TRP B CA 1
ATOM 4781 C C . TRP B 1 168 ? 2.98 -10.422 -33.344 1 96.06 168 TRP B C 1
ATOM 4783 O O . TRP B 1 168 ? 3.262 -11.531 -32.906 1 96.06 168 TRP B O 1
ATOM 4793 N N . ASP B 1 169 ? 3.859 -9.648 -33.875 1 94.12 169 ASP B N 1
ATOM 4794 C CA . ASP B 1 169 ? 5.305 -9.82 -33.781 1 94.12 169 ASP B CA 1
ATOM 4795 C C . ASP B 1 169 ? 5.844 -9.219 -32.469 1 94.12 169 ASP B C 1
ATOM 4797 O O . ASP B 1 169 ? 5.758 -8.008 -32.281 1 94.12 169 ASP B O 1
ATOM 4801 N N . PRO B 1 170 ? 6.371 -10.039 -31.625 1 92 170 PRO B N 1
ATOM 4802 C CA . PRO B 1 170 ? 6.84 -9.531 -30.328 1 92 170 PRO B CA 1
ATOM 4803 C C . PRO B 1 170 ? 7.988 -8.531 -30.484 1 92 170 PRO B C 1
ATOM 4805 O O . PRO B 1 170 ? 8.312 -7.82 -29.531 1 92 170 PRO B O 1
ATOM 4808 N N . GLN B 1 171 ? 8.586 -8.406 -31.656 1 91.31 171 GLN B N 1
ATOM 4809 C CA . GLN B 1 171 ? 9.695 -7.492 -31.859 1 91.31 171 GLN B CA 1
ATOM 4810 C C . GLN B 1 171 ? 9.227 -6.199 -32.531 1 91.31 171 GLN B C 1
ATOM 4812 O O . GLN B 1 171 ? 9.969 -5.215 -32.562 1 91.31 171 GLN B O 1
ATOM 4817 N N . LYS B 1 172 ? 7.949 -6.152 -32.938 1 93.31 172 LYS B N 1
ATOM 4818 C CA . LYS B 1 172 ? 7.516 -5.004 -33.719 1 93.31 172 LYS B CA 1
ATOM 4819 C C . LYS B 1 172 ? 6.199 -4.441 -33.219 1 93.31 172 LYS B C 1
ATOM 4821 O O . LYS B 1 172 ? 6.008 -3.225 -33.156 1 93.31 172 LYS B O 1
ATOM 4826 N N . ASP B 1 173 ? 5.332 -5.332 -32.812 1 95.69 173 ASP B N 1
ATOM 4827 C CA . ASP B 1 173 ? 3.955 -4.922 -32.562 1 95.69 173 ASP B CA 1
ATOM 4828 C C . ASP B 1 173 ? 3.764 -4.527 -31.094 1 95.69 173 ASP B C 1
ATOM 4830 O O . ASP B 1 173 ? 2.725 -3.977 -30.734 1 95.69 173 ASP B O 1
ATOM 4834 N N . VAL B 1 174 ? 4.73 -4.855 -30.219 1 95 174 VAL B N 1
ATOM 4835 C CA . VAL B 1 174 ? 4.781 -4.438 -28.828 1 95 174 VAL B CA 1
ATOM 4836 C C . VAL B 1 174 ? 6.23 -4.207 -28.406 1 95 174 VAL B C 1
ATOM 4838 O O . VAL B 1 174 ? 7.16 -4.688 -29.062 1 95 174 VAL B O 1
ATOM 4841 N N . ARG B 1 175 ? 6.496 -3.371 -27.578 1 93.75 175 ARG B N 1
ATOM 4842 C CA . ARG B 1 175 ? 7.805 -3.197 -26.953 1 93.75 175 ARG B CA 1
ATOM 4843 C C . ARG B 1 175 ? 7.871 -3.895 -25.609 1 93.75 175 ARG B C 1
ATOM 4845 O O . ARG B 1 175 ? 7.273 -3.43 -24.625 1 93.75 175 ARG B O 1
ATOM 4852 N N . ILE B 1 176 ? 8.57 -5.012 -25.469 1 92.94 176 ILE B N 1
ATOM 4853 C CA . ILE B 1 176 ? 8.688 -5.785 -24.234 1 92.94 176 ILE B CA 1
ATOM 4854 C C . ILE B 1 176 ? 10 -5.438 -23.531 1 92.94 176 ILE B C 1
ATOM 4856 O O . ILE B 1 176 ? 11.078 -5.543 -24.109 1 92.94 176 ILE B O 1
ATOM 4860 N N . ILE B 1 177 ? 9.906 -4.98 -22.297 1 90.62 177 ILE B N 1
ATOM 4861 C CA . ILE B 1 177 ? 11.109 -4.613 -21.562 1 90.62 177 ILE B CA 1
ATOM 4862 C C . ILE B 1 177 ? 11.188 -5.418 -20.266 1 90.62 177 ILE B C 1
ATOM 4864 O O . ILE B 1 177 ? 10.164 -5.871 -19.75 1 90.62 177 ILE B O 1
ATOM 4868 N N . ALA B 1 178 ? 12.445 -5.613 -19.766 1 89.31 178 ALA B N 1
ATOM 4869 C CA . ALA B 1 178 ? 12.672 -6.34 -18.516 1 89.31 178 ALA B CA 1
ATOM 4870 C C . ALA B 1 178 ? 12.445 -5.434 -17.312 1 89.31 178 ALA B C 1
ATOM 4872 O O . ALA B 1 178 ? 12.977 -4.324 -17.25 1 89.31 178 ALA B O 1
ATOM 4873 N N . GLN B 1 179 ? 11.617 -5.879 -16.422 1 90.19 179 GLN B N 1
ATOM 4874 C CA . GLN B 1 179 ? 11.406 -5.148 -15.172 1 90.19 179 GLN B CA 1
ATOM 4875 C C . GLN B 1 179 ? 11.031 -6.098 -14.031 1 90.19 179 GLN B C 1
ATOM 4877 O O . GLN B 1 179 ? 10.125 -6.922 -14.188 1 90.19 179 GLN B O 1
ATOM 4882 N N . ALA B 1 180 ? 11.719 -6.008 -12.883 1 88.38 180 ALA B N 1
ATOM 4883 C CA . ALA B 1 180 ? 11.398 -6.809 -11.703 1 88.38 180 ALA B CA 1
ATOM 4884 C C . ALA B 1 180 ? 10.078 -6.371 -11.078 1 88.38 180 ALA B C 1
ATOM 4886 O O . ALA B 1 180 ? 9.664 -5.223 -11.234 1 88.38 180 ALA B O 1
ATOM 4887 N N . PRO B 1 181 ? 9.43 -7.254 -10.359 1 90.31 181 PRO B N 1
ATOM 4888 C CA . PRO B 1 181 ? 8.109 -6.957 -9.805 1 90.31 181 PRO B CA 1
ATOM 4889 C C . PRO B 1 181 ? 8.102 -5.703 -8.93 1 90.31 181 PRO B C 1
ATOM 4891 O O . PRO B 1 181 ? 7.191 -4.879 -9.031 1 90.31 181 PRO B O 1
ATOM 4894 N N . GLU B 1 182 ? 9.141 -5.523 -8.094 1 87.31 182 GLU B N 1
ATOM 4895 C CA . GLU B 1 182 ? 9.164 -4.391 -7.172 1 87.31 182 GLU B CA 1
ATOM 4896 C C . GLU B 1 182 ? 9.25 -3.068 -7.93 1 87.31 182 GLU B C 1
ATOM 4898 O O . GLU B 1 182 ? 8.586 -2.096 -7.57 1 87.31 182 GLU B O 1
ATOM 4903 N N . ILE B 1 183 ? 10.055 -3.082 -8.953 1 88.19 183 ILE B N 1
ATOM 4904 C CA . ILE B 1 183 ? 10.219 -1.885 -9.773 1 88.19 183 ILE B CA 1
ATOM 4905 C C . ILE B 1 183 ? 8.938 -1.627 -10.562 1 88.19 183 ILE B C 1
ATOM 4907 O O . ILE B 1 183 ? 8.492 -0.482 -10.688 1 88.19 183 ILE B O 1
ATOM 4911 N N . ALA B 1 184 ? 8.367 -2.666 -11.039 1 92.94 184 ALA B N 1
ATOM 4912 C CA . ALA B 1 184 ? 7.133 -2.545 -11.82 1 92.94 184 ALA B CA 1
ATOM 4913 C C . ALA B 1 184 ? 6 -1.987 -10.969 1 92.94 184 ALA B C 1
ATOM 4915 O O . ALA B 1 184 ? 5.188 -1.192 -11.445 1 92.94 184 ALA B O 1
ATOM 4916 N N . GLY B 1 185 ? 5.918 -2.447 -9.727 1 93.44 185 GLY B N 1
ATOM 4917 C CA . GLY B 1 185 ? 4.914 -1.91 -8.82 1 93.44 185 GLY B CA 1
ATOM 4918 C C . GLY B 1 185 ? 4.988 -0.402 -8.672 1 93.44 185 GLY B C 1
ATOM 4919 O O . GLY B 1 185 ? 3.973 0.288 -8.781 1 93.44 185 GLY B O 1
ATOM 4920 N N . SER B 1 186 ? 6.176 0.059 -8.453 1 90.06 186 SER B N 1
ATOM 4921 C CA . SER B 1 186 ? 6.391 1.497 -8.328 1 90.06 186 SER B CA 1
ATOM 4922 C C . SER B 1 186 ? 6.035 2.219 -9.625 1 90.06 186 SER B C 1
ATOM 4924 O O . SER B 1 186 ? 5.418 3.287 -9.602 1 90.06 186 SER B O 1
ATOM 4926 N N . ALA B 1 187 ? 6.367 1.632 -10.773 1 91.12 187 ALA B N 1
ATOM 4927 C CA . ALA B 1 187 ? 6.105 2.229 -12.078 1 91.12 187 ALA B CA 1
ATOM 4928 C C . ALA B 1 187 ? 4.609 2.275 -12.367 1 91.12 187 ALA B C 1
ATOM 4930 O O . ALA B 1 187 ? 4.105 3.271 -12.891 1 91.12 187 ALA B O 1
ATOM 4931 N N . LEU B 1 188 ? 3.896 1.229 -12.016 1 93.19 188 LEU B N 1
ATOM 4932 C CA . LEU B 1 188 ? 2.449 1.19 -12.188 1 93.19 188 LEU B CA 1
ATOM 4933 C C . LEU B 1 188 ? 1.772 2.248 -11.32 1 93.19 188 LEU B C 1
ATOM 4935 O O . LEU B 1 188 ? 0.909 2.988 -11.797 1 93.19 188 LEU B O 1
ATOM 4939 N N . ARG B 1 189 ? 2.221 2.338 -10.117 1 89.94 189 ARG B N 1
ATOM 4940 C CA . ARG B 1 189 ? 1.649 3.268 -9.148 1 89.94 189 ARG B CA 1
ATOM 4941 C C . ARG B 1 189 ? 1.798 4.711 -9.617 1 89.94 189 ARG B C 1
ATOM 4943 O O . ARG B 1 189 ? 0.928 5.543 -9.367 1 89.94 189 ARG B O 1
ATOM 4950 N N . SER B 1 190 ? 2.91 4.938 -10.281 1 86.94 190 SER B N 1
ATOM 4951 C CA . SER B 1 190 ? 3.209 6.297 -10.703 1 86.94 190 SER B CA 1
ATOM 4952 C C . SER B 1 190 ? 2.918 6.488 -12.188 1 86.94 190 SER B C 1
ATOM 4954 O O . SER B 1 190 ? 3.389 7.449 -12.805 1 86.94 190 SER B O 1
ATOM 4956 N N . ASN B 1 191 ? 2.244 5.523 -12.812 1 86 191 ASN B N 1
ATOM 4957 C CA . ASN B 1 191 ? 1.767 5.605 -14.188 1 86 191 ASN B CA 1
ATOM 4958 C C . ASN B 1 191 ? 2.92 5.758 -15.172 1 86 191 ASN B C 1
ATOM 4960 O O . ASN B 1 191 ? 2.842 6.559 -16.109 1 86 191 ASN B O 1
ATOM 4964 N N . ARG B 1 192 ? 4.023 5.055 -15.023 1 87.75 192 ARG B N 1
ATOM 4965 C CA . ARG B 1 192 ? 5.207 5.23 -15.852 1 87.75 192 ARG B CA 1
ATOM 4966 C C . ARG B 1 192 ? 5.328 4.102 -16.875 1 87.75 192 ARG B C 1
ATOM 4968 O O . ARG B 1 192 ? 6.203 4.137 -17.75 1 87.75 192 ARG B O 1
ATOM 4975 N N . ILE B 1 193 ? 4.488 3.105 -16.812 1 89 193 ILE B N 1
ATOM 4976 C CA . ILE B 1 193 ? 4.426 2.043 -17.812 1 89 193 ILE B CA 1
ATOM 4977 C C . ILE B 1 193 ? 2.973 1.787 -18.203 1 89 193 ILE B C 1
ATOM 4979 O O . ILE B 1 193 ? 2.055 2.076 -17.422 1 89 193 ILE B O 1
ATOM 4983 N N . GLU B 1 194 ? 2.809 1.25 -19.375 1 92.06 194 GLU B N 1
ATOM 4984 C CA . GLU B 1 194 ? 1.459 1.042 -19.891 1 92.06 194 GLU B CA 1
ATOM 4985 C C . GLU B 1 194 ? 0.881 -0.285 -19.406 1 92.06 194 GLU B C 1
ATOM 4987 O O . GLU B 1 194 ? -0.333 -0.416 -19.25 1 92.06 194 GLU B O 1
ATOM 4992 N N . ALA B 1 195 ? 1.791 -1.214 -19.266 1 96.75 195 ALA B N 1
ATOM 4993 C CA . ALA B 1 195 ? 1.358 -2.533 -18.812 1 96.75 195 ALA B CA 1
ATOM 4994 C C . ALA B 1 195 ? 2.525 -3.322 -18.234 1 96.75 195 ALA B C 1
ATOM 4996 O O . ALA B 1 195 ? 3.689 -3 -18.484 1 96.75 195 ALA B O 1
ATOM 4997 N N . HIS B 1 196 ? 2.168 -4.273 -17.422 1 97.88 196 HIS B N 1
ATOM 4998 C CA . HIS B 1 196 ? 3.141 -5.164 -16.812 1 97.88 196 HIS B CA 1
ATOM 4999 C C . HIS B 1 196 ? 2.611 -6.594 -16.734 1 97.88 196 HIS B C 1
ATOM 5001 O O . HIS B 1 196 ? 1.48 -6.82 -16.297 1 97.88 196 HIS B O 1
ATOM 5007 N N . ALA B 1 197 ? 3.381 -7.516 -17.25 1 97.38 197 ALA B N 1
ATOM 5008 C CA . ALA B 1 197 ? 3.104 -8.938 -17.062 1 97.38 197 ALA B CA 1
ATOM 5009 C C . ALA B 1 197 ? 3.898 -9.5 -15.883 1 97.38 197 ALA B C 1
ATOM 5011 O O . ALA B 1 197 ? 5.078 -9.188 -15.719 1 97.38 197 ALA B O 1
ATOM 5012 N N . ASP B 1 198 ? 3.248 -10.273 -15.094 1 96.5 198 ASP B N 1
ATOM 5013 C CA . ASP B 1 198 ? 3.955 -10.82 -13.938 1 96.5 198 ASP B CA 1
ATOM 5014 C C . ASP B 1 198 ? 3.348 -12.148 -13.5 1 96.5 198 ASP B C 1
ATOM 5016 O O . ASP B 1 198 ? 2.312 -12.562 -14.023 1 96.5 198 ASP B O 1
ATOM 5020 N N . PHE B 1 199 ? 4.078 -12.867 -12.641 1 95.38 199 PHE B N 1
ATOM 5021 C CA . PHE B 1 199 ? 3.691 -14.164 -12.086 1 95.38 199 PHE B CA 1
ATOM 5022 C C . PHE B 1 199 ? 3.047 -14 -10.719 1 95.38 199 PHE B C 1
ATOM 5024 O O . PHE B 1 199 ? 2.791 -12.875 -10.281 1 95.38 199 PHE B O 1
ATOM 5031 N N . VAL B 1 200 ? 2.699 -15.133 -10.086 1 95.69 200 VAL B N 1
ATOM 5032 C CA . VAL B 1 200 ? 2.072 -15.172 -8.766 1 95.69 200 VAL B CA 1
ATOM 5033 C C . VAL B 1 200 ? 2.982 -14.492 -7.742 1 95.69 200 VAL B C 1
ATOM 5035 O O . VAL B 1 200 ? 4.184 -14.781 -7.688 1 95.69 200 VAL B O 1
ATOM 5038 N N . PRO B 1 201 ? 2.371 -13.625 -7.004 1 97.19 201 PRO B N 1
ATOM 5039 C CA . PRO B 1 201 ? 0.964 -13.227 -6.93 1 97.19 201 PRO B CA 1
ATOM 5040 C C . PRO B 1 201 ? 0.715 -11.836 -7.52 1 97.19 201 PRO B C 1
ATOM 5042 O O . PRO B 1 201 ? -0.353 -11.258 -7.309 1 97.19 201 PRO B O 1
ATOM 5045 N N . PHE B 1 202 ? 1.638 -11.328 -8.258 1 97.12 202 PHE B N 1
ATOM 5046 C CA . PHE B 1 202 ? 1.742 -9.891 -8.445 1 97.12 202 PHE B CA 1
ATOM 5047 C C . PHE B 1 202 ? 0.612 -9.375 -9.328 1 97.12 202 PHE B C 1
ATOM 5049 O O . PHE B 1 202 ? 0.143 -8.242 -9.148 1 97.12 202 PHE B O 1
ATOM 5056 N N . ALA B 1 203 ? 0.131 -10.188 -10.242 1 97.19 203 ALA B N 1
ATOM 5057 C CA . ALA B 1 203 ? -0.957 -9.75 -11.117 1 97.19 203 ALA B CA 1
ATOM 5058 C C . ALA B 1 203 ? -2.248 -9.555 -10.32 1 97.19 203 ALA B C 1
ATOM 5060 O O . ALA B 1 203 ? -3.162 -8.867 -10.781 1 97.19 203 ALA B O 1
ATOM 5061 N N . GLU B 1 204 ? -2.383 -10.211 -9.18 1 97.56 204 GLU B N 1
ATOM 5062 C CA . GLU B 1 204 ? -3.516 -9.992 -8.281 1 97.56 204 GLU B CA 1
ATOM 5063 C C . GLU B 1 204 ? -3.154 -9.031 -7.156 1 97.56 204 GLU B C 1
ATOM 5065 O O . GLU B 1 204 ? -4.004 -8.266 -6.691 1 97.56 204 GLU B O 1
ATOM 5070 N N . LEU B 1 205 ? -1.897 -9.062 -6.789 1 97.69 205 LEU B N 1
ATOM 5071 C CA . LEU B 1 205 ? -1.432 -8.242 -5.676 1 97.69 205 LEU B CA 1
ATOM 5072 C C . LEU B 1 205 ? -1.545 -6.758 -6.012 1 97.69 205 LEU B C 1
ATOM 5074 O O . LEU B 1 205 ? -2.045 -5.969 -5.203 1 97.69 205 LEU B O 1
ATOM 5078 N N . PHE B 1 206 ? -1.113 -6.316 -7.18 1 97.44 206 PHE B N 1
ATOM 5079 C CA . PHE B 1 206 ? -1.1 -4.906 -7.543 1 97.44 206 PHE B CA 1
ATOM 5080 C C . PHE B 1 206 ? -2.52 -4.355 -7.641 1 97.44 206 PHE B C 1
ATOM 5082 O O . PHE B 1 206 ? -2.816 -3.291 -7.098 1 97.44 206 PHE B O 1
ATOM 5089 N N . PRO B 1 207 ? -3.447 -5.105 -8.273 1 96.19 207 PRO B N 1
ATOM 5090 C CA . PRO B 1 207 ? -4.848 -4.676 -8.219 1 96.19 207 PRO B CA 1
ATOM 5091 C C . PRO B 1 207 ? -5.391 -4.621 -6.793 1 96.19 207 PRO B C 1
ATOM 5093 O O . PRO B 1 207 ? -6.137 -3.703 -6.449 1 96.19 207 PRO B O 1
ATOM 5096 N N . ASN B 1 208 ? -5.074 -5.59 -5.992 1 96.44 208 ASN B N 1
ATOM 5097 C CA . ASN B 1 208 ? -5.508 -5.59 -4.598 1 96.44 208 ASN B CA 1
ATOM 5098 C C . ASN B 1 208 ? -5.043 -4.34 -3.863 1 96.44 208 ASN B C 1
ATOM 5100 O O . ASN B 1 208 ? -5.762 -3.805 -3.02 1 96.44 208 ASN B O 1
ATOM 5104 N N . ARG B 1 209 ? -3.902 -3.869 -4.273 1 94.31 209 ARG B N 1
ATOM 5105 C CA . ARG B 1 209 ? -3.332 -2.68 -3.65 1 94.31 209 ARG B CA 1
ATOM 5106 C C . ARG B 1 209 ? -3.895 -1.408 -4.277 1 94.31 209 ARG B C 1
ATOM 5108 O O . ARG B 1 209 ? -3.555 -0.3 -3.859 1 94.31 209 ARG B O 1
ATOM 5115 N N . GLY B 1 210 ? -4.703 -1.554 -5.348 1 92.88 210 GLY B N 1
ATOM 5116 C CA . GLY B 1 210 ? -5.566 -0.495 -5.844 1 92.88 210 GLY B CA 1
ATOM 5117 C C . GLY B 1 210 ? -4.918 0.344 -6.93 1 92.88 210 GLY B C 1
ATOM 5118 O O . GLY B 1 210 ? -5.539 1.271 -7.457 1 92.88 210 GLY B O 1
ATOM 5119 N N . PHE B 1 211 ? -3.607 0.026 -7.285 1 92.81 211 PHE B N 1
ATOM 5120 C CA . PHE B 1 211 ? -2.932 0.925 -8.211 1 92.81 211 PHE B CA 1
ATOM 5121 C C . PHE B 1 211 ? -2.824 0.294 -9.594 1 92.81 211 PHE B C 1
ATOM 5123 O O . PHE B 1 211 ? -2.203 0.862 -10.5 1 92.81 211 PHE B O 1
ATOM 5130 N N . ALA B 1 212 ? -3.441 -0.889 -9.789 1 96.31 212 ALA B N 1
ATOM 5131 C CA . ALA B 1 212 ? -3.443 -1.578 -11.07 1 96.31 212 ALA B CA 1
ATOM 5132 C C . ALA B 1 212 ? -4.766 -2.303 -11.305 1 96.31 212 ALA B C 1
ATOM 5134 O O . ALA B 1 212 ? -5.598 -2.398 -10.398 1 96.31 212 ALA B O 1
ATOM 5135 N N . ARG B 1 213 ? -4.965 -2.688 -12.523 1 95.44 213 ARG B N 1
ATOM 5136 C CA . ARG B 1 213 ? -6.094 -3.514 -12.938 1 95.44 213 ARG B CA 1
ATOM 5137 C C . ARG B 1 213 ? -5.641 -4.648 -13.852 1 95.44 213 ARG B C 1
ATOM 5139 O O . ARG B 1 213 ? -4.871 -4.426 -14.789 1 95.44 213 ARG B O 1
ATOM 5146 N N . LYS B 1 214 ? -6.09 -5.871 -13.562 1 96.69 214 LYS B N 1
ATOM 5147 C CA . LYS B 1 214 ? -5.754 -7.02 -14.398 1 96.69 214 LYS B CA 1
ATOM 5148 C C . LYS B 1 214 ? -6.613 -7.055 -15.656 1 96.69 214 LYS B C 1
ATOM 5150 O O . LYS B 1 214 ? -7.836 -6.93 -15.586 1 96.69 214 LYS B O 1
ATOM 5155 N N . ILE B 1 215 ? -5.961 -7.219 -16.859 1 97.06 215 ILE B N 1
ATOM 5156 C CA . ILE B 1 215 ? -6.719 -7.184 -18.094 1 97.06 215 ILE B CA 1
ATOM 5157 C C . ILE B 1 215 ? -6.512 -8.492 -18.859 1 97.06 215 ILE B C 1
ATOM 5159 O O . ILE B 1 215 ? -7.059 -8.664 -19.953 1 97.06 215 ILE B O 1
ATOM 5163 N N . TYR B 1 216 ? -5.707 -9.359 -18.281 1 96.56 216 TYR B N 1
ATOM 5164 C CA . TYR B 1 216 ? -5.441 -10.648 -18.891 1 96.56 216 TYR B CA 1
ATOM 5165 C C . TYR B 1 216 ? -5.031 -11.68 -17.844 1 96.56 216 TYR B C 1
ATOM 5167 O O . TYR B 1 216 ? -4.082 -11.461 -17.094 1 96.56 216 TYR B O 1
ATOM 5175 N N . ASP B 1 217 ? -5.812 -12.734 -17.766 1 95.5 217 ASP B N 1
ATOM 5176 C CA . ASP B 1 217 ? -5.441 -13.867 -16.922 1 95.5 217 ASP B CA 1
ATOM 5177 C C . ASP B 1 217 ? -4.746 -14.953 -17.734 1 95.5 217 ASP B C 1
ATOM 5179 O O . ASP B 1 217 ? -5.148 -15.242 -18.875 1 95.5 217 ASP B O 1
ATOM 5183 N N . GLY B 1 218 ? -3.768 -15.531 -17.141 1 94.38 218 GLY B N 1
ATOM 5184 C CA . GLY B 1 218 ? -3.016 -16.562 -17.844 1 94.38 218 GLY B CA 1
ATOM 5185 C C . GLY B 1 218 ? -3.883 -17.703 -18.328 1 94.38 218 GLY B C 1
ATOM 5186 O O . GLY B 1 218 ? -3.512 -18.406 -19.281 1 94.38 218 GLY B O 1
ATOM 5187 N N . ALA B 1 219 ? -4.992 -17.938 -17.719 1 90.44 219 ALA B N 1
ATOM 5188 C CA . ALA B 1 219 ? -5.895 -19 -18.156 1 90.44 219 ALA B CA 1
ATOM 5189 C C . ALA B 1 219 ? -6.395 -18.75 -19.578 1 90.44 219 ALA B C 1
ATOM 5191 O O . ALA B 1 219 ? -6.797 -19.688 -20.266 1 90.44 219 ALA B O 1
ATOM 5192 N N . GLN B 1 220 ? -6.34 -17.531 -20 1 89.69 220 GLN B N 1
ATOM 5193 C CA . GLN B 1 220 ? -6.742 -17.188 -21.359 1 89.69 220 GLN B CA 1
ATOM 5194 C C . GLN B 1 220 ? -5.754 -17.75 -22.375 1 89.69 220 GLN B C 1
ATOM 5196 O O . GLN B 1 220 ? -6.098 -17.938 -23.547 1 89.69 220 GLN B O 1
ATOM 5201 N N . ALA B 1 221 ? -4.574 -17.953 -21.922 1 87.81 221 ALA B N 1
ATOM 5202 C CA . ALA B 1 221 ? -3.551 -18.5 -22.812 1 87.81 221 ALA B CA 1
ATOM 5203 C C . ALA B 1 221 ? -3.619 -20.031 -22.828 1 87.81 221 ALA B C 1
ATOM 5205 O O . ALA B 1 221 ? -3.016 -20.672 -23.703 1 87.81 221 ALA B O 1
ATOM 5206 N N . ASN B 1 222 ? -4.344 -20.641 -21.922 1 86.19 222 ASN B N 1
ATOM 5207 C CA . ASN B 1 222 ? -4.453 -22.094 -21.797 1 86.19 222 ASN B CA 1
ATOM 5208 C C . ASN B 1 222 ? -3.082 -22.75 -21.766 1 86.19 222 ASN B C 1
ATOM 5210 O O . ASN B 1 222 ? -2.832 -23.703 -22.516 1 86.19 222 ASN B O 1
ATOM 5214 N N . ALA B 1 223 ? -2.213 -22.172 -21.094 1 87.81 223 ALA B N 1
ATOM 5215 C CA . ALA B 1 223 ? -0.869 -22.703 -20.891 1 87.81 223 ALA B CA 1
ATOM 5216 C C . ALA B 1 223 ? -0.622 -22.984 -19.406 1 87.81 223 ALA B C 1
ATOM 5218 O O . ALA B 1 223 ? -0.572 -22.062 -18.594 1 87.81 223 ALA B O 1
ATOM 5219 N N . PRO B 1 224 ? -0.449 -24.281 -19.141 1 94.31 224 PRO B N 1
ATOM 5220 C CA . PRO B 1 224 ? -0.239 -24.641 -17.734 1 94.31 224 PRO B CA 1
ATOM 5221 C C . PRO B 1 224 ? 0.977 -23.953 -17.125 1 94.31 224 PRO B C 1
ATOM 5223 O O . PRO B 1 224 ? 1.95 -23.672 -17.828 1 94.31 224 PRO B O 1
ATOM 5226 N N . THR B 1 225 ? 0.892 -23.625 -15.883 1 95.44 225 THR B N 1
ATOM 5227 C CA . THR B 1 225 ? 1.998 -23.078 -15.109 1 95.44 225 THR B CA 1
ATOM 5228 C C . THR B 1 225 ? 2.002 -23.641 -13.688 1 95.44 225 THR B C 1
ATOM 5230 O O . THR B 1 225 ? 0.959 -24.047 -13.172 1 95.44 225 THR B O 1
ATOM 5233 N N . PHE B 1 226 ? 3.166 -23.766 -13.117 1 97.25 226 PHE B N 1
ATOM 5234 C CA . PHE B 1 226 ? 3.258 -24.266 -11.75 1 97.25 226 PHE B CA 1
ATOM 5235 C C . PHE B 1 226 ? 4.555 -23.797 -11.094 1 97.25 226 PHE B C 1
ATOM 5237 O O . PHE B 1 226 ? 5.418 -23.219 -11.758 1 97.25 226 PHE B O 1
ATOM 5244 N N . HIS B 1 227 ? 4.621 -23.891 -9.828 1 97.88 227 HIS B N 1
ATOM 5245 C CA . HIS B 1 227 ? 5.824 -23.828 -9 1 97.88 227 HIS B CA 1
ATOM 5246 C C . HIS B 1 227 ? 6.121 -25.172 -8.344 1 97.88 227 HIS B C 1
ATOM 5248 O O . HIS B 1 227 ? 5.203 -25.891 -7.945 1 97.88 227 HIS B O 1
ATOM 5254 N N . GLY B 1 228 ? 7.363 -25.5 -8.305 1 98.31 228 GLY B N 1
ATOM 5255 C CA . GLY B 1 228 ? 7.738 -26.797 -7.762 1 98.31 228 GLY B CA 1
ATOM 5256 C C . GLY B 1 228 ? 9.062 -26.766 -7.02 1 98.31 228 GLY B C 1
ATOM 5257 O O . GLY B 1 228 ? 9.602 -25.688 -6.738 1 98.31 228 GLY B O 1
ATOM 5258 N N . ALA B 1 229 ? 9.461 -27.938 -6.613 1 98.69 229 ALA B N 1
ATOM 5259 C CA . ALA B 1 229 ? 10.703 -28.109 -5.867 1 98.69 229 ALA B CA 1
ATOM 5260 C C . ALA B 1 229 ? 11.742 -28.844 -6.695 1 98.69 229 ALA B C 1
ATOM 5262 O O . ALA B 1 229 ? 11.414 -29.812 -7.398 1 98.69 229 ALA B O 1
ATOM 5263 N N . LEU B 1 230 ? 12.953 -28.344 -6.613 1 98.81 230 LEU B N 1
ATOM 5264 C CA . LEU B 1 230 ? 14.094 -28.984 -7.258 1 98.81 230 LEU B CA 1
ATOM 5265 C C . LEU B 1 230 ? 15.125 -29.422 -6.227 1 98.81 230 LEU B C 1
ATOM 5267 O O . LEU B 1 230 ? 15.141 -28.922 -5.102 1 98.81 230 LEU B O 1
ATOM 5271 N N . VAL B 1 231 ? 15.945 -30.391 -6.621 1 98.94 231 VAL B N 1
ATOM 5272 C CA . VAL B 1 231 ? 17.047 -30.844 -5.777 1 98.94 231 VAL B CA 1
ATOM 5273 C C . VAL B 1 231 ? 18.25 -31.188 -6.645 1 98.94 231 VAL B C 1
ATOM 5275 O O . VAL B 1 231 ? 18.094 -31.594 -7.801 1 98.94 231 VAL B O 1
ATOM 5278 N N . ASP B 1 232 ? 19.391 -30.938 -6.109 1 98.75 232 ASP B N 1
ATOM 5279 C CA . ASP B 1 232 ? 20.594 -31.422 -6.762 1 98.75 232 ASP B CA 1
ATOM 5280 C C . ASP B 1 232 ? 20.578 -32.938 -6.891 1 98.75 232 ASP B C 1
ATOM 5282 O O . ASP B 1 232 ? 20.297 -33.656 -5.922 1 98.75 232 ASP B O 1
ATOM 5286 N N . ALA B 1 233 ? 20.906 -33.469 -8.062 1 98.62 233 ALA B N 1
ATOM 5287 C CA . ALA B 1 233 ? 20.75 -34.875 -8.336 1 98.62 233 ALA B CA 1
ATOM 5288 C C . ALA B 1 233 ? 21.703 -35.719 -7.488 1 98.62 233 ALA B C 1
ATOM 5290 O O . ALA B 1 233 ? 21.328 -36.781 -6.988 1 98.62 233 ALA B O 1
ATOM 5291 N N . ASP B 1 234 ? 22.922 -35.281 -7.34 1 98.5 234 ASP B N 1
ATOM 5292 C CA . ASP B 1 234 ? 23.891 -36.031 -6.539 1 98.5 234 ASP B CA 1
ATOM 5293 C C . ASP B 1 234 ? 23.484 -36.031 -5.062 1 98.5 234 ASP B C 1
ATOM 5295 O O . ASP B 1 234 ? 23.672 -37.031 -4.371 1 98.5 234 ASP B O 1
ATOM 5299 N N . TYR B 1 235 ? 23.078 -34.938 -4.645 1 98.62 235 TYR B N 1
ATOM 5300 C CA . TYR B 1 235 ? 22.562 -34.875 -3.279 1 98.62 235 TYR B CA 1
ATOM 5301 C C . TYR B 1 235 ? 21.422 -35.875 -3.07 1 98.62 235 TYR B C 1
ATOM 5303 O O . TYR B 1 235 ? 21.391 -36.562 -2.062 1 98.62 235 TYR B O 1
ATOM 5311 N N . ALA B 1 236 ? 20.453 -35.906 -3.996 1 98.81 236 ALA B N 1
ATOM 5312 C CA . ALA B 1 236 ? 19.297 -36.812 -3.906 1 98.81 236 ALA B CA 1
ATOM 5313 C C . ALA B 1 236 ? 19.734 -38.281 -3.877 1 98.81 236 ALA B C 1
ATOM 5315 O O . ALA B 1 236 ? 19.141 -39.094 -3.172 1 98.81 236 ALA B O 1
ATOM 5316 N N . LYS B 1 237 ? 20.688 -38.562 -4.656 1 98.19 237 LYS B N 1
ATOM 5317 C CA . LYS B 1 237 ? 21.219 -39.938 -4.684 1 98.19 237 LYS B CA 1
ATOM 5318 C C . LYS B 1 237 ? 21.859 -40.281 -3.352 1 98.19 237 LYS B C 1
ATOM 5320 O O . LYS B 1 237 ? 21.688 -41.406 -2.859 1 98.19 237 LYS B O 1
ATOM 5325 N N . LYS B 1 238 ? 22.562 -39.344 -2.836 1 97.75 238 LYS B N 1
ATOM 5326 C CA . LYS B 1 238 ? 23.297 -39.594 -1.598 1 97.75 238 LYS B CA 1
ATOM 5327 C C . LYS B 1 238 ? 22.344 -39.656 -0.399 1 97.75 238 LYS B C 1
ATOM 5329 O O . LYS B 1 238 ? 22.562 -40.406 0.534 1 97.75 238 LYS B O 1
ATOM 5334 N N . TYR B 1 239 ? 21.375 -38.812 -0.402 1 98.12 239 TYR B N 1
ATOM 5335 C CA . TYR B 1 239 ? 20.484 -38.719 0.749 1 98.12 239 TYR B CA 1
ATOM 5336 C C . TYR B 1 239 ? 19.016 -38.812 0.323 1 98.12 239 TYR B C 1
ATOM 5338 O O . TYR B 1 239 ? 18.234 -37.906 0.59 1 98.12 239 TYR B O 1
ATOM 5346 N N . PRO B 1 240 ? 18.5 -39.875 -0.247 1 98.31 240 PRO B N 1
ATOM 5347 C CA . PRO B 1 240 ? 17.125 -39.969 -0.74 1 98.31 240 PRO B CA 1
ATOM 5348 C C . PRO B 1 240 ? 16.078 -39.844 0.37 1 98.31 240 PRO B C 1
ATOM 5350 O O . PRO B 1 240 ? 15.008 -39.281 0.145 1 98.31 240 PRO B O 1
ATOM 5353 N N . GLU B 1 241 ? 16.438 -40.312 1.603 1 98.5 241 GLU B N 1
ATOM 5354 C CA . GLU B 1 241 ? 15.492 -40.219 2.709 1 98.5 241 GLU B CA 1
ATOM 5355 C C . GLU B 1 241 ? 15.328 -38.75 3.176 1 98.5 241 GLU B C 1
ATOM 5357 O O . GLU B 1 241 ? 14.258 -38.375 3.645 1 98.5 241 GLU B O 1
ATOM 5362 N N . VAL B 1 242 ? 16.375 -37.938 2.992 1 98.62 242 VAL B N 1
ATOM 5363 C CA . VAL B 1 242 ? 16.297 -36.531 3.326 1 98.62 242 VAL B CA 1
ATOM 5364 C C . VAL B 1 242 ? 15.406 -35.812 2.314 1 98.62 242 VAL B C 1
ATOM 5366 O O . VAL B 1 242 ? 14.617 -34.938 2.684 1 98.62 242 VAL B O 1
ATOM 5369 N N . VAL B 1 243 ? 15.508 -36.188 1.043 1 98.88 243 VAL B N 1
ATOM 5370 C CA . VAL B 1 243 ? 14.664 -35.625 -0.002 1 98.88 243 VAL B CA 1
ATOM 5371 C C . VAL B 1 243 ? 13.203 -35.969 0.266 1 98.88 243 VAL B C 1
ATOM 5373 O O . VAL B 1 243 ? 12.328 -35.094 0.194 1 98.88 243 VAL B O 1
ATOM 5376 N N . THR B 1 244 ? 12.961 -37.219 0.605 1 98.81 244 THR B N 1
ATOM 5377 C CA . THR B 1 244 ? 11.609 -37.625 0.933 1 98.81 244 THR B CA 1
ATOM 5378 C C . THR B 1 244 ? 11.086 -36.906 2.16 1 98.81 244 THR B C 1
ATOM 5380 O O . THR B 1 244 ? 9.922 -36.5 2.213 1 98.81 244 THR B O 1
ATOM 5383 N N . ALA B 1 245 ? 11.93 -36.656 3.152 1 98.81 245 ALA B N 1
ATOM 5384 C CA . ALA B 1 245 ? 11.555 -35.906 4.355 1 98.81 245 ALA B CA 1
ATOM 5385 C C . ALA B 1 245 ? 11.125 -34.5 4.02 1 98.81 245 ALA B C 1
ATOM 5387 O O . ALA B 1 245 ? 10.156 -33.969 4.578 1 98.81 245 ALA B O 1
ATOM 5388 N N . TYR B 1 246 ? 11.852 -33.844 3.154 1 98.75 246 TYR B N 1
ATOM 5389 C CA . TYR B 1 246 ? 11.492 -32.5 2.688 1 98.75 246 TYR B CA 1
ATOM 5390 C C . TYR B 1 246 ? 10.102 -32.5 2.061 1 98.75 246 TYR B C 1
ATOM 5392 O O . TYR B 1 246 ? 9.289 -31.625 2.348 1 98.75 246 TYR B O 1
ATOM 5400 N N . LEU B 1 247 ? 9.844 -33.469 1.258 1 98.88 247 LEU B N 1
ATOM 5401 C CA . LEU B 1 247 ? 8.555 -33.531 0.577 1 98.88 247 LEU B CA 1
ATOM 5402 C C . LEU B 1 247 ? 7.445 -33.938 1.552 1 98.88 247 LEU B C 1
ATOM 5404 O O . LEU B 1 247 ? 6.305 -33.5 1.399 1 98.88 247 LEU B O 1
ATOM 5408 N N . ARG B 1 248 ? 7.754 -34.719 2.596 1 98.81 248 ARG B N 1
ATOM 5409 C CA . ARG B 1 248 ? 6.797 -34.969 3.664 1 98.81 248 ARG B CA 1
ATOM 5410 C C . ARG B 1 248 ? 6.426 -33.688 4.395 1 98.81 248 ARG B C 1
ATOM 5412 O O . ARG B 1 248 ? 5.266 -33.5 4.742 1 98.81 248 ARG B O 1
ATOM 5419 N N . ALA B 1 249 ? 7.418 -32.906 4.652 1 98.88 249 ALA B N 1
ATOM 5420 C CA . ALA B 1 249 ? 7.168 -31.609 5.27 1 98.88 249 ALA B CA 1
ATOM 5421 C C . ALA B 1 249 ? 6.277 -30.75 4.379 1 98.88 249 ALA B C 1
ATOM 5423 O O . ALA B 1 249 ? 5.387 -30.062 4.871 1 98.88 249 ALA B O 1
ATOM 5424 N N . SER B 1 250 ? 6.516 -30.781 3.074 1 98.75 250 SER B N 1
ATOM 5425 C CA . SER B 1 250 ? 5.695 -30.047 2.119 1 98.75 250 SER B CA 1
ATOM 5426 C C . SER B 1 250 ? 4.25 -30.516 2.141 1 98.75 250 SER B C 1
ATOM 5428 O O . SER B 1 250 ? 3.32 -29.719 2.094 1 98.75 250 SER B O 1
ATOM 5430 N N . LEU B 1 251 ? 4.074 -31.828 2.191 1 98.69 251 LEU B N 1
ATOM 5431 C CA . LEU B 1 251 ? 2.734 -32.406 2.264 1 98.69 251 LEU B CA 1
ATOM 5432 C C . LEU B 1 251 ? 2.016 -31.953 3.529 1 98.69 251 LEU B C 1
ATOM 5434 O O . LEU B 1 251 ? 0.818 -31.656 3.496 1 98.69 251 LEU B O 1
ATOM 5438 N N . GLU B 1 252 ? 2.734 -31.875 4.578 1 98.62 252 GLU B N 1
ATOM 5439 C CA . GLU B 1 252 ? 2.117 -31.406 5.82 1 98.62 252 GLU B CA 1
ATOM 5440 C C . GLU B 1 252 ? 1.757 -29.922 5.734 1 98.62 252 GLU B C 1
ATOM 5442 O O . GLU B 1 252 ? 0.686 -29.516 6.188 1 98.62 252 GLU B O 1
ATOM 5447 N N . ALA B 1 253 ? 2.67 -29.125 5.219 1 98.56 253 ALA B N 1
ATOM 5448 C CA . ALA B 1 253 ? 2.371 -27.703 5.016 1 98.56 253 ALA B CA 1
ATOM 5449 C C . ALA B 1 253 ? 1.112 -27.531 4.172 1 98.56 253 ALA B C 1
ATOM 5451 O O . ALA B 1 253 ? 0.264 -26.688 4.484 1 98.56 253 ALA B O 1
ATOM 5452 N N . ASP B 1 254 ? 1.028 -28.281 3.133 1 97.69 254 ASP B N 1
ATOM 5453 C CA . ASP B 1 254 ? -0.136 -28.234 2.254 1 97.69 254 ASP B CA 1
ATOM 5454 C C . ASP B 1 254 ? -1.414 -28.578 3.014 1 97.69 254 ASP B C 1
ATOM 5456 O O . ASP B 1 254 ? -2.441 -27.922 2.844 1 97.69 254 ASP B O 1
ATOM 5460 N N . ARG B 1 255 ? -1.369 -29.625 3.824 1 97.38 255 ARG B N 1
ATOM 5461 C CA . ARG B 1 255 ? -2.518 -30.031 4.629 1 97.38 255 ARG B CA 1
ATOM 5462 C C . ARG B 1 255 ? -2.934 -28.922 5.586 1 97.38 255 ARG B C 1
ATOM 5464 O O . ARG B 1 255 ? -4.125 -28.625 5.734 1 97.38 255 ARG B O 1
ATOM 5471 N N . LEU B 1 256 ? -1.997 -28.297 6.188 1 98.25 256 LEU B N 1
ATOM 5472 C CA . LEU B 1 256 ? -2.271 -27.266 7.184 1 98.25 256 LEU B CA 1
ATOM 5473 C C . LEU B 1 256 ? -2.922 -26.047 6.539 1 98.25 256 LEU B C 1
ATOM 5475 O O . LEU B 1 256 ? -3.936 -25.547 7.031 1 98.25 256 LEU B O 1
ATOM 5479 N N . ILE B 1 257 ? -2.373 -25.547 5.418 1 97.81 257 ILE B N 1
ATOM 5480 C CA . ILE B 1 257 ? -2.941 -24.359 4.785 1 97.81 257 ILE B CA 1
ATOM 5481 C C . ILE B 1 257 ? -4.305 -24.688 4.188 1 97.81 257 ILE B C 1
ATOM 5483 O O . ILE B 1 257 ? -5.199 -23.844 4.148 1 97.81 257 ILE B O 1
ATOM 5487 N N . ALA B 1 258 ? -4.488 -25.938 3.766 1 97.19 258 ALA B N 1
ATOM 5488 C CA . ALA B 1 258 ? -5.801 -26.359 3.283 1 97.19 258 ALA B CA 1
ATOM 5489 C C . ALA B 1 258 ? -6.828 -26.344 4.414 1 97.19 258 ALA B C 1
ATOM 5491 O O . ALA B 1 258 ? -7.973 -25.938 4.215 1 97.19 258 ALA B O 1
ATOM 5492 N N . ALA B 1 259 ? -6.426 -26.734 5.555 1 97.56 259 ALA B N 1
ATOM 5493 C CA . ALA B 1 259 ? -7.324 -26.859 6.699 1 97.56 259 ALA B CA 1
ATOM 5494 C C . ALA B 1 259 ? -7.641 -25.484 7.301 1 97.56 259 ALA B C 1
ATOM 5496 O O . ALA B 1 259 ? -8.734 -25.281 7.828 1 97.56 259 ALA B O 1
ATOM 5497 N N . GLN B 1 260 ? -6.652 -24.641 7.266 1 98 260 GLN B N 1
ATOM 5498 C CA . GLN B 1 260 ? -6.797 -23.312 7.863 1 98 260 GLN B CA 1
ATOM 5499 C C . GLN B 1 260 ? -6.238 -22.234 6.945 1 98 260 GLN B C 1
ATOM 5501 O O . GLN B 1 260 ? -5.297 -21.516 7.309 1 98 260 GLN B O 1
ATOM 5506 N N . PRO B 1 261 ? -6.855 -22.031 5.855 1 97.94 261 PRO B N 1
ATOM 5507 C CA . PRO B 1 261 ? -6.305 -21.125 4.844 1 97.94 261 PRO B CA 1
ATOM 5508 C C . PRO B 1 261 ? -6.195 -19.688 5.336 1 97.94 261 PRO B C 1
ATOM 5510 O O . PRO B 1 261 ? -5.219 -19 5.023 1 97.94 261 PRO B O 1
ATOM 5513 N N . GLU B 1 262 ? -7.176 -19.172 6.156 1 98.56 262 GLU B N 1
ATOM 5514 C CA . GLU B 1 262 ? -7.125 -17.797 6.664 1 98.56 262 GLU B CA 1
ATOM 5515 C C . GLU B 1 262 ? -5.922 -17.594 7.578 1 98.56 262 GLU B C 1
ATOM 5517 O O . GLU B 1 262 ? -5.156 -16.641 7.406 1 98.56 262 GLU B O 1
ATOM 5522 N N . LYS B 1 263 ? -5.703 -18.547 8.461 1 98.5 263 LYS B N 1
ATOM 5523 C CA . LYS B 1 263 ? -4.621 -18.469 9.438 1 98.5 263 LYS B CA 1
ATOM 5524 C C . LYS B 1 263 ? -3.26 -18.422 8.75 1 98.5 263 LYS B C 1
ATOM 5526 O O . LYS B 1 263 ? -2.426 -17.562 9.07 1 98.5 263 LYS B O 1
ATOM 5531 N N . TYR B 1 264 ? -3.07 -19.266 7.812 1 98.56 264 TYR B N 1
ATOM 5532 C CA . TYR B 1 264 ? -1.747 -19.375 7.211 1 98.56 264 TYR B CA 1
ATOM 5533 C C . TYR B 1 264 ? -1.541 -18.312 6.148 1 98.56 264 TYR B C 1
ATOM 5535 O O . TYR B 1 264 ? -0.407 -17.922 5.859 1 98.56 264 TYR B O 1
ATOM 5543 N N . SER B 1 265 ? -2.67 -17.797 5.586 1 98.5 265 SER B N 1
ATOM 5544 C CA . SER B 1 265 ? -2.551 -16.594 4.777 1 98.5 265 SER B CA 1
ATOM 5545 C C . SER B 1 265 ? -2.045 -15.414 5.609 1 98.5 265 SER B C 1
ATOM 5547 O O . SER B 1 265 ? -1.192 -14.648 5.156 1 98.5 265 SER B O 1
ATOM 5549 N N . GLU B 1 266 ? -2.547 -15.289 6.809 1 98.25 266 GLU B N 1
ATOM 5550 C CA . GLU B 1 266 ? -2.096 -14.227 7.703 1 98.25 266 GLU B CA 1
ATOM 5551 C C . GLU B 1 266 ? -0.642 -14.43 8.117 1 98.25 266 GLU B C 1
ATOM 5553 O O . GLU B 1 266 ? 0.11 -13.469 8.266 1 98.25 266 GLU B O 1
ATOM 5558 N N . LEU B 1 267 ? -0.228 -15.711 8.297 1 98.38 267 LEU B N 1
ATOM 5559 C CA . LEU B 1 267 ? 1.168 -15.984 8.617 1 98.38 267 LEU B CA 1
ATOM 5560 C C . LEU B 1 267 ? 2.082 -15.57 7.473 1 98.38 267 LEU B C 1
ATOM 5562 O O . LEU B 1 267 ? 3.119 -14.938 7.699 1 98.38 267 LEU B O 1
ATOM 5566 N N . ILE B 1 268 ? 1.676 -15.945 6.27 1 98.44 268 ILE B N 1
ATOM 5567 C CA . ILE B 1 268 ? 2.475 -15.57 5.105 1 98.44 268 ILE B CA 1
ATOM 5568 C C . ILE B 1 268 ? 2.568 -14.055 5.008 1 98.44 268 ILE B C 1
ATOM 5570 O O . ILE B 1 268 ? 3.645 -13.508 4.75 1 98.44 268 ILE B O 1
ATOM 5574 N N . GLU B 1 269 ? 1.44 -13.344 5.23 1 97.88 269 GLU B N 1
ATOM 5575 C CA . GLU B 1 269 ? 1.455 -11.891 5.234 1 97.88 269 GLU B CA 1
ATOM 5576 C C . GLU B 1 269 ? 2.432 -11.344 6.273 1 97.88 269 GLU B C 1
ATOM 5578 O O . GLU B 1 269 ? 3.213 -10.438 5.984 1 97.88 269 GLU B O 1
ATOM 5583 N N . LYS B 1 270 ? 2.426 -11.898 7.453 1 96.81 270 LYS B N 1
ATOM 5584 C CA . LYS B 1 270 ? 3.279 -11.445 8.547 1 96.81 270 LYS B CA 1
ATOM 5585 C C . LYS B 1 270 ? 4.754 -11.555 8.172 1 96.81 270 LYS B C 1
ATOM 5587 O O . LYS B 1 270 ? 5.555 -10.68 8.508 1 96.81 270 LYS B O 1
ATOM 5592 N N . VAL B 1 271 ? 5.086 -12.586 7.422 1 97.06 271 VAL B N 1
ATOM 5593 C CA . VAL B 1 271 ? 6.488 -12.883 7.133 1 97.06 271 VAL B CA 1
ATOM 5594 C C . VAL B 1 271 ? 6.93 -12.125 5.883 1 97.06 271 VAL B C 1
ATOM 5596 O O . VAL B 1 271 ? 8.055 -11.625 5.82 1 97.06 271 VAL B O 1
ATOM 5599 N N . THR B 1 272 ? 6.07 -11.977 4.895 1 96.69 272 THR B N 1
ATOM 5600 C CA . THR B 1 272 ? 6.52 -11.555 3.57 1 96.69 272 THR B CA 1
ATOM 5601 C C . THR B 1 272 ? 6.012 -10.148 3.252 1 96.69 272 THR B C 1
ATOM 5603 O O . THR B 1 272 ? 6.5 -9.508 2.318 1 96.69 272 THR B O 1
ATOM 5606 N N . GLY B 1 273 ? 4.945 -9.773 3.928 1 94.69 273 GLY B N 1
ATOM 5607 C CA . GLY B 1 273 ? 4.277 -8.523 3.578 1 94.69 273 GLY B CA 1
ATOM 5608 C C . GLY B 1 273 ? 3.275 -8.68 2.451 1 94.69 273 GLY B C 1
ATOM 5609 O O . GLY B 1 273 ? 2.596 -7.723 2.08 1 94.69 273 GLY B O 1
ATOM 5610 N N . ILE B 1 274 ? 3.133 -9.906 1.854 1 97.25 274 ILE B N 1
ATOM 5611 C CA . ILE B 1 274 ? 2.082 -10.141 0.871 1 97.25 274 ILE B CA 1
ATOM 5612 C C . ILE B 1 274 ? 0.737 -10.289 1.579 1 97.25 274 ILE B C 1
ATOM 5614 O O . ILE B 1 274 ? 0.568 -11.172 2.424 1 97.25 274 ILE B O 1
ATOM 5618 N N . GLU B 1 275 ? -0.221 -9.469 1.268 1 97.44 275 GLU B N 1
ATOM 5619 C CA . GLU B 1 275 ? -1.494 -9.367 1.975 1 97.44 275 GLU B CA 1
ATOM 5620 C C . GLU B 1 275 ? -2.197 -10.719 2.041 1 97.44 275 GLU B C 1
ATOM 5622 O O . GLU B 1 275 ? -2.248 -11.453 1.048 1 97.44 275 GLU B O 1
ATOM 5627 N N . ALA B 1 276 ? -2.781 -11.047 3.15 1 98.5 276 ALA B N 1
ATOM 5628 C CA . ALA B 1 276 ? -3.436 -12.32 3.416 1 98.5 276 ALA B CA 1
ATOM 5629 C C . ALA B 1 276 ? -4.59 -12.562 2.445 1 98.5 276 ALA B C 1
ATOM 5631 O O . ALA B 1 276 ? -4.844 -13.695 2.039 1 98.5 276 ALA B O 1
ATOM 5632 N N . GLU B 1 277 ? -5.258 -11.523 2.092 1 98 277 GLU B N 1
ATOM 5633 C CA . GLU B 1 277 ? -6.418 -11.68 1.215 1 98 277 GLU B CA 1
ATOM 5634 C C . GLU B 1 277 ? -5.996 -12.117 -0.183 1 98 277 GLU B C 1
ATOM 5636 O O . GLU B 1 277 ? -6.762 -12.781 -0.889 1 98 277 GLU B O 1
ATOM 5641 N N . VAL B 1 278 ? -4.773 -11.797 -0.612 1 98.44 278 VAL B N 1
ATOM 5642 C CA . VAL B 1 278 ? -4.254 -12.281 -1.888 1 98.44 278 VAL B CA 1
ATOM 5643 C C . VAL B 1 278 ? -3.846 -13.742 -1.76 1 98.44 278 VAL B C 1
ATOM 5645 O O . VAL B 1 278 ? -4.121 -14.555 -2.65 1 98.44 278 VAL B O 1
ATOM 5648 N N . ASN B 1 279 ? -3.217 -14.086 -0.638 1 98.56 279 ASN B N 1
ATOM 5649 C CA . ASN B 1 279 ? -2.896 -15.484 -0.388 1 98.56 279 ASN B CA 1
ATOM 5650 C C . ASN B 1 279 ? -4.148 -16.359 -0.41 1 98.56 279 ASN B C 1
ATOM 5652 O O . ASN B 1 279 ? -4.16 -17.422 -1.044 1 98.56 279 ASN B O 1
ATOM 5656 N N . TYR B 1 280 ? -5.184 -15.867 0.27 1 98.56 280 TYR B N 1
ATOM 5657 C CA . TYR B 1 280 ? -6.441 -16.609 0.334 1 98.56 280 TYR B CA 1
ATOM 5658 C C . TYR B 1 280 ? -7.07 -16.734 -1.048 1 98.56 280 TYR B C 1
ATOM 5660 O O . TYR B 1 280 ? -7.668 -17.766 -1.371 1 98.56 280 TYR B O 1
ATOM 5668 N N . LEU B 1 281 ? -6.945 -15.727 -1.849 1 98.31 281 LEU B N 1
ATOM 5669 C CA . LEU B 1 281 ? -7.438 -15.75 -3.221 1 98.31 281 LEU B CA 1
ATOM 5670 C C . LEU B 1 281 ? -6.824 -16.906 -3.998 1 98.31 281 LEU B C 1
ATOM 5672 O O . LEU B 1 281 ? -7.512 -17.578 -4.773 1 98.31 281 LEU B O 1
ATOM 5676 N N . PHE B 1 282 ? -5.578 -17.188 -3.793 1 97.81 282 PHE B N 1
ATOM 5677 C CA . PHE B 1 282 ? -4.852 -18.203 -4.547 1 97.81 282 PHE B CA 1
ATOM 5678 C C . PHE B 1 282 ? -5.016 -19.578 -3.902 1 97.81 282 PHE B C 1
ATOM 5680 O O . PHE B 1 282 ? -5.234 -20.562 -4.598 1 97.81 282 PHE B O 1
ATOM 5687 N N . HIS B 1 283 ? -4.953 -19.609 -2.512 1 97 283 HIS B N 1
ATOM 5688 C CA . HIS B 1 283 ? -4.723 -20.891 -1.859 1 97 283 HIS B CA 1
ATOM 5689 C C . HIS B 1 283 ? -5.879 -21.25 -0.934 1 97 283 HIS B C 1
ATOM 5691 O O . HIS B 1 283 ? -5.879 -22.328 -0.33 1 97 283 HIS B O 1
ATOM 5697 N N . GLY B 1 284 ? -6.855 -20.391 -0.789 1 97.19 284 GLY B N 1
ATOM 5698 C CA . GLY B 1 284 ? -8.078 -20.75 -0.089 1 97.19 284 GLY B CA 1
ATOM 5699 C C . GLY B 1 284 ? -9 -21.625 -0.918 1 97.19 284 GLY B C 1
ATOM 5700 O O . GLY B 1 284 ? -8.68 -21.984 -2.051 1 97.19 284 GLY B O 1
ATOM 5701 N N . PRO B 1 285 ? -10.148 -21.969 -0.336 1 97.19 285 PRO B N 1
ATOM 5702 C CA . PRO B 1 285 ? -11.109 -22.781 -1.085 1 97.19 285 PRO B CA 1
ATOM 5703 C C . PRO B 1 285 ? -11.555 -22.109 -2.385 1 97.19 285 PRO B C 1
ATOM 5705 O O . PRO B 1 285 ? -11.773 -20.906 -2.418 1 97.19 285 PRO B O 1
ATOM 5708 N N . LEU B 1 286 ? -11.602 -22.953 -3.445 1 96.25 286 LEU B N 1
ATOM 5709 C CA . LEU B 1 286 ? -11.984 -22.516 -4.781 1 96.25 286 LEU B CA 1
ATOM 5710 C C . LEU B 1 286 ? -11.023 -21.453 -5.305 1 96.25 286 LEU B C 1
ATOM 5712 O O . LEU B 1 286 ? -11.398 -20.625 -6.129 1 96.25 286 LEU B O 1
ATOM 5716 N N . GLY B 1 287 ? -9.82 -21.469 -4.797 1 96.12 287 GLY B N 1
ATOM 5717 C CA . GLY B 1 287 ? -8.812 -20.484 -5.176 1 96.12 287 GLY B CA 1
ATOM 5718 C C . GLY B 1 287 ? -8.266 -20.703 -6.574 1 96.12 287 GLY B C 1
ATOM 5719 O O . GLY B 1 287 ? -8.75 -21.562 -7.309 1 96.12 287 GLY B O 1
ATOM 5720 N N . LEU B 1 288 ? -7.309 -19.922 -6.957 1 95.38 288 LEU B N 1
ATOM 5721 C CA . LEU B 1 288 ? -6.785 -19.844 -8.32 1 95.38 288 LEU B CA 1
ATOM 5722 C C . LEU B 1 288 ? -5.828 -20.984 -8.602 1 95.38 288 LEU B C 1
ATOM 5724 O O . LEU B 1 288 ? -5.527 -21.266 -9.766 1 95.38 288 LEU B O 1
ATOM 5728 N N . GLN B 1 289 ? -5.328 -21.594 -7.539 1 94.62 289 GLN B N 1
ATOM 5729 C CA . GLN B 1 289 ? -4.297 -22.609 -7.703 1 94.62 289 GLN B CA 1
ATOM 5730 C C . GLN B 1 289 ? -4.758 -23.953 -7.148 1 94.62 289 GLN B C 1
ATOM 5732 O O . GLN B 1 289 ? -5.52 -24 -6.18 1 94.62 289 GLN B O 1
ATOM 5737 N N . THR B 1 290 ? -4.281 -25 -7.766 1 93.12 290 THR B N 1
ATOM 5738 C CA . THR B 1 290 ? -4.383 -26.344 -7.211 1 93.12 290 THR B CA 1
ATOM 5739 C C . THR B 1 290 ? -3.092 -26.734 -6.508 1 93.12 290 THR B C 1
ATOM 5741 O O . THR B 1 290 ? -1.997 -26.438 -6.992 1 93.12 290 THR B O 1
ATOM 5744 N N . ARG B 1 291 ? -3.336 -27.391 -5.359 1 92.06 291 ARG B N 1
ATOM 5745 C CA . ARG B 1 291 ? -2.211 -27.828 -4.539 1 92.06 291 ARG B CA 1
ATOM 5746 C C . ARG B 1 291 ? -2.324 -29.312 -4.195 1 92.06 291 ARG B C 1
ATOM 5748 O O . ARG B 1 291 ? -3.088 -29.688 -3.305 1 92.06 291 ARG B O 1
ATOM 5755 N N . ASP B 1 292 ? -1.695 -30.203 -4.918 1 89.25 292 ASP B N 1
ATOM 5756 C CA . ASP B 1 292 ? -1.735 -31.609 -4.512 1 89.25 292 ASP B CA 1
ATOM 5757 C C . ASP B 1 292 ? -0.402 -32.312 -4.789 1 89.25 292 ASP B C 1
ATOM 5759 O O . ASP B 1 292 ? -0.314 -33.531 -4.758 1 89.25 292 ASP B O 1
ATOM 5763 N N . LEU B 1 293 ? 0.617 -31.562 -5.188 1 95.69 293 LEU B N 1
ATOM 5764 C CA . LEU B 1 293 ? 2.027 -31.922 -5.285 1 95.69 293 LEU B CA 1
ATOM 5765 C C . LEU B 1 293 ? 2.24 -33 -6.344 1 95.69 293 LEU B C 1
ATOM 5767 O O . LEU B 1 293 ? 3.303 -33.625 -6.395 1 95.69 293 LEU B O 1
ATOM 5771 N N . THR B 1 294 ? 1.217 -33.281 -7.211 1 97.38 294 THR B N 1
ATOM 5772 C CA . THR B 1 294 ? 1.348 -34.344 -8.203 1 97.38 294 THR B CA 1
ATOM 5773 C C . THR B 1 294 ? 1.746 -33.781 -9.562 1 97.38 294 THR B C 1
ATOM 5775 O O . THR B 1 294 ? 1.459 -32.625 -9.859 1 97.38 294 THR B O 1
ATOM 5778 N N . TRP B 1 295 ? 2.416 -34.562 -10.281 1 98 295 TRP B N 1
ATOM 5779 C CA . TRP B 1 295 ? 2.836 -34.188 -11.633 1 98 295 TRP B CA 1
ATOM 5780 C C . TRP B 1 295 ? 1.726 -34.469 -12.641 1 98 295 TRP B C 1
ATOM 5782 O O . TRP B 1 295 ? 1.803 -35.438 -13.414 1 98 295 TRP B O 1
ATOM 5792 N N . LYS B 1 296 ? 0.736 -33.562 -12.703 1 97.62 296 LYS B N 1
ATOM 5793 C CA . LYS B 1 296 ? -0.251 -33.656 -13.781 1 97.62 296 LYS B CA 1
ATOM 5794 C C . LYS B 1 296 ? 0.422 -33.656 -15.148 1 97.62 296 LYS B C 1
ATOM 5796 O O . LYS B 1 296 ? 1.456 -33 -15.336 1 97.62 296 LYS B O 1
ATOM 5801 N N . PRO B 1 297 ? -0.176 -34.375 -16.109 1 96.81 297 PRO B N 1
ATOM 5802 C CA . PRO B 1 297 ? 0.395 -34.344 -17.453 1 96.81 297 PRO B CA 1
ATOM 5803 C C . PRO B 1 297 ? 0.603 -32.938 -17.984 1 96.81 297 PRO B C 1
ATOM 5805 O O . PRO B 1 297 ? 1.576 -32.656 -18.688 1 96.81 297 PRO B O 1
ATOM 5808 N N . GLU B 1 298 ? -0.253 -32.031 -17.641 1 96.5 298 GLU B N 1
ATOM 5809 C CA . GLU B 1 298 ? -0.159 -30.656 -18.094 1 96.5 298 GLU B CA 1
ATOM 5810 C C . GLU B 1 298 ? 1.083 -29.969 -17.516 1 96.5 298 GLU B C 1
ATOM 5812 O O . GLU B 1 298 ? 1.697 -29.125 -18.188 1 96.5 298 GLU B O 1
ATOM 5817 N N . TYR B 1 299 ? 1.46 -30.312 -16.297 1 97.44 299 TYR B N 1
ATOM 5818 C CA . TYR B 1 299 ? 2.648 -29.719 -15.695 1 97.44 299 TYR B CA 1
ATOM 5819 C C . TYR B 1 299 ? 3.916 -30.266 -16.344 1 97.44 299 TYR B C 1
ATOM 5821 O O . TYR B 1 299 ? 4.898 -29.531 -16.5 1 97.44 299 TYR B O 1
ATOM 5829 N N . ARG B 1 300 ? 3.959 -31.531 -16.703 1 97.12 300 ARG B N 1
ATOM 5830 C CA . ARG B 1 300 ? 5.074 -32.062 -17.453 1 97.12 300 ARG B CA 1
ATOM 5831 C C . ARG B 1 300 ? 5.227 -31.375 -18.797 1 97.12 300 ARG B C 1
ATOM 5833 O O . ARG B 1 300 ? 6.34 -31.062 -19.219 1 97.12 300 ARG B O 1
ATOM 5840 N N . GLN B 1 301 ? 4.094 -31.141 -19.375 1 94.19 301 GLN B N 1
ATOM 5841 C CA . GLN B 1 301 ? 4.102 -30.406 -20.641 1 94.19 301 GLN B CA 1
ATOM 5842 C C . GLN B 1 301 ? 4.629 -28.984 -20.469 1 94.19 301 GLN B C 1
ATOM 5844 O O . GLN B 1 301 ? 5.297 -28.453 -21.344 1 94.19 301 GLN B O 1
ATOM 5849 N N . ALA B 1 302 ? 4.238 -28.391 -19.359 1 94.88 302 ALA B N 1
ATOM 5850 C CA . ALA B 1 302 ? 4.723 -27.047 -19.078 1 94.88 302 ALA B CA 1
ATOM 5851 C C . ALA B 1 302 ? 6.246 -27.016 -19.031 1 94.88 302 ALA B C 1
ATOM 5853 O O . ALA B 1 302 ? 6.863 -26.047 -19.516 1 94.88 302 ALA B O 1
ATOM 5854 N N . VAL B 1 303 ? 6.906 -27.984 -18.469 1 96.06 303 VAL B N 1
ATOM 5855 C CA . VAL B 1 303 ? 8.359 -28.062 -18.422 1 96.06 303 VAL B CA 1
ATOM 5856 C C . VAL B 1 303 ? 8.914 -28.156 -19.844 1 96.06 303 VAL B C 1
ATOM 5858 O O . VAL B 1 303 ? 9.852 -27.453 -20.203 1 96.06 303 VAL B O 1
ATOM 5861 N N . ALA B 1 304 ? 8.32 -29.016 -20.641 1 93.12 304 ALA B N 1
ATOM 5862 C CA . ALA B 1 304 ? 8.758 -29.156 -22.031 1 93.12 304 ALA B CA 1
ATOM 5863 C C . ALA B 1 304 ? 8.625 -27.844 -22.781 1 93.12 304 ALA B C 1
ATOM 5865 O O . ALA B 1 304 ? 9.539 -27.453 -23.531 1 93.12 304 ALA B O 1
ATOM 5866 N N . THR B 1 305 ? 7.5 -27.234 -22.594 1 89.69 305 THR B N 1
ATOM 5867 C CA . THR B 1 305 ? 7.246 -25.953 -23.25 1 89.69 305 THR B CA 1
ATOM 5868 C C . THR B 1 305 ? 8.266 -24.906 -22.797 1 89.69 305 THR B C 1
ATOM 5870 O O . THR B 1 305 ? 8.711 -24.078 -23.609 1 89.69 305 THR B O 1
ATOM 5873 N N . SER B 1 306 ? 8.562 -24.922 -21.531 1 91.94 306 SER B N 1
ATOM 5874 C CA . SER B 1 306 ? 9.562 -24 -21 1 91.94 306 SER B CA 1
ATOM 5875 C C . SER B 1 306 ? 10.914 -24.188 -21.688 1 91.94 306 SER B C 1
ATOM 5877 O O . SER B 1 306 ? 11.594 -23.219 -22.031 1 91.94 306 SER B O 1
ATOM 5879 N N . ILE B 1 307 ? 11.32 -25.375 -21.859 1 90.56 307 ILE B N 1
ATOM 5880 C CA . ILE B 1 307 ? 12.602 -25.688 -22.484 1 90.56 307 ILE B CA 1
ATOM 5881 C C . ILE B 1 307 ? 12.609 -25.188 -23.938 1 90.56 307 ILE B C 1
ATOM 5883 O O . ILE B 1 307 ? 13.594 -24.609 -24.391 1 90.56 307 ILE B O 1
ATOM 5887 N N . ASP B 1 308 ? 11.523 -25.391 -24.625 1 86.81 308 ASP B N 1
ATOM 5888 C CA . ASP B 1 308 ? 11.406 -24.906 -25.984 1 86.81 308 ASP B CA 1
ATOM 5889 C C . ASP B 1 308 ? 11.508 -23.375 -26.047 1 86.81 308 ASP B C 1
ATOM 5891 O O . ASP B 1 308 ? 12.141 -22.828 -26.953 1 86.81 308 ASP B O 1
ATOM 5895 N N . THR B 1 309 ? 10.836 -22.797 -25.141 1 83.94 309 THR B N 1
ATOM 5896 C CA . THR B 1 309 ? 10.867 -21.328 -25.078 1 83.94 309 THR B CA 1
ATOM 5897 C C . THR B 1 309 ? 12.281 -20.828 -24.797 1 83.94 309 THR B C 1
ATOM 5899 O O . THR B 1 309 ? 12.711 -19.812 -25.359 1 83.94 309 THR B O 1
ATOM 5902 N N . LEU B 1 310 ? 12.969 -21.484 -23.906 1 86.56 310 LEU B N 1
ATOM 5903 C CA . LEU B 1 310 ? 14.352 -21.125 -23.609 1 86.56 310 LEU B CA 1
ATOM 5904 C C . LEU B 1 310 ? 15.219 -21.172 -24.859 1 86.56 310 LEU B C 1
ATOM 5906 O O . LEU B 1 310 ? 16.062 -20.312 -25.062 1 86.56 310 LEU B O 1
ATOM 5910 N N . LYS B 1 311 ? 14.977 -22.125 -25.656 1 85.69 311 LYS B N 1
ATOM 5911 C CA . LYS B 1 311 ? 15.695 -22.25 -26.922 1 85.69 311 LYS B CA 1
ATOM 5912 C C . LYS B 1 311 ? 15.352 -21.094 -27.875 1 85.69 311 LYS B C 1
ATOM 5914 O O . LYS B 1 311 ? 16.234 -20.516 -28.516 1 85.69 311 LYS B O 1
ATOM 5919 N N . LEU B 1 312 ? 14.07 -20.828 -27.844 1 79.31 312 LEU B N 1
ATOM 5920 C CA . LEU B 1 312 ? 13.594 -19.75 -28.703 1 79.31 312 LEU B CA 1
ATOM 5921 C C . LEU B 1 312 ? 14.227 -18.422 -28.297 1 79.31 312 LEU B C 1
ATOM 5923 O O . LEU B 1 312 ? 14.531 -17.578 -29.141 1 79.31 312 LEU B O 1
ATOM 5927 N N . LEU B 1 313 ? 14.391 -18.281 -27.062 1 79.31 313 LEU B N 1
ATOM 5928 C CA . LEU B 1 313 ? 14.969 -17.047 -26.531 1 79.31 313 LEU B CA 1
ATOM 5929 C C . LEU B 1 313 ? 16.484 -17.094 -26.609 1 79.31 313 LEU B C 1
ATOM 5931 O O . LEU B 1 313 ? 17.172 -16.156 -26.172 1 79.31 313 LEU B O 1
ATOM 5935 N N . LYS B 1 314 ? 17.047 -18.172 -27.156 1 81.25 314 LYS B N 1
ATOM 5936 C CA . LYS B 1 314 ? 18.484 -18.375 -27.344 1 81.25 314 LYS B CA 1
ATOM 5937 C C . LYS B 1 314 ? 19.234 -18.344 -26.016 1 81.25 314 LYS B C 1
ATOM 5939 O O . LYS B 1 314 ? 20.359 -17.844 -25.938 1 81.25 314 LYS B O 1
ATOM 5944 N N . LYS B 1 315 ? 18.5 -18.734 -25.047 1 78.38 315 LYS B N 1
ATOM 5945 C CA . LYS B 1 315 ? 19.125 -18.844 -23.734 1 78.38 315 LYS B CA 1
ATOM 5946 C C . LYS B 1 315 ? 19.906 -20.141 -23.594 1 78.38 315 LYS B C 1
ATOM 5948 O O . LYS B 1 315 ? 20.797 -20.266 -22.734 1 78.38 315 LYS B O 1
ATOM 5953 N N . THR B 1 316 ? 19.578 -21.062 -24.375 1 80.56 316 THR B N 1
ATOM 5954 C CA . THR B 1 316 ? 20.297 -22.328 -24.422 1 80.56 316 THR B CA 1
ATOM 5955 C C . THR B 1 316 ? 20.125 -23 -25.781 1 80.56 316 THR B C 1
ATOM 5957 O O . THR B 1 316 ? 19.141 -22.766 -26.484 1 80.56 316 THR B O 1
ATOM 5960 N N . ASP B 1 317 ? 21.094 -23.781 -26.172 1 81.06 317 ASP B N 1
ATOM 5961 C CA . ASP B 1 317 ? 20.984 -24.625 -27.359 1 81.06 317 ASP B CA 1
ATOM 5962 C C . ASP B 1 317 ? 20.797 -26.094 -26.969 1 81.06 317 ASP B C 1
ATOM 5964 O O . ASP B 1 317 ? 20.516 -26.938 -27.828 1 81.06 317 ASP B O 1
ATOM 5968 N N . ARG B 1 318 ? 20.953 -26.234 -25.75 1 80 318 ARG B N 1
ATOM 5969 C CA . ARG B 1 318 ? 20.906 -27.609 -25.266 1 80 318 ARG B CA 1
ATOM 5970 C C . ARG B 1 318 ? 19.484 -28.031 -24.969 1 80 318 ARG B C 1
ATOM 5972 O O . ARG B 1 318 ? 18.656 -27.219 -24.562 1 80 318 ARG B O 1
ATOM 5979 N N . GLY B 1 319 ? 19.156 -29.266 -25.266 1 81.94 319 GLY B N 1
ATOM 5980 C CA . GLY B 1 319 ? 17.906 -29.859 -24.812 1 81.94 319 GLY B CA 1
ATOM 5981 C C . GLY B 1 319 ? 17.984 -30.422 -23.406 1 81.94 319 GLY B C 1
ATOM 5982 O O . GLY B 1 319 ? 19.078 -30.531 -22.844 1 81.94 319 GLY B O 1
ATOM 5983 N N . LEU B 1 320 ? 16.969 -30.547 -22.781 1 90 320 LEU B N 1
ATOM 5984 C CA . LEU B 1 320 ? 16.781 -31.188 -21.484 1 90 320 LEU B CA 1
ATOM 5985 C C . LEU B 1 320 ? 15.805 -32.344 -21.578 1 90 320 LEU B C 1
ATOM 5987 O O . LEU B 1 320 ? 14.68 -32.188 -22.062 1 90 320 LEU B O 1
ATOM 5991 N N . ASP B 1 321 ? 16.297 -33.562 -21.297 1 92.69 321 ASP B N 1
ATOM 5992 C CA . ASP B 1 321 ? 15.414 -34.719 -21.266 1 92.69 321 ASP B CA 1
ATOM 5993 C C . ASP B 1 321 ? 14.438 -34.625 -20.094 1 92.69 321 ASP B C 1
ATOM 5995 O O . ASP B 1 321 ? 14.789 -34.938 -18.953 1 92.69 321 ASP B O 1
ATOM 5999 N N . THR B 1 322 ? 13.172 -34.312 -20.406 1 94.5 322 THR B N 1
ATOM 6000 C CA . THR B 1 322 ? 12.18 -34.094 -19.359 1 94.5 322 THR B CA 1
ATOM 6001 C C . THR B 1 322 ? 11.914 -35.375 -18.578 1 94.5 322 THR B C 1
ATOM 6003 O O . THR B 1 322 ? 11.586 -35.312 -17.391 1 94.5 322 THR B O 1
ATOM 6006 N N . GLY B 1 323 ? 12.031 -36.469 -19.172 1 94.31 323 GLY B N 1
ATOM 6007 C CA . GLY B 1 323 ? 11.828 -37.75 -18.5 1 94.31 323 GLY B CA 1
ATOM 6008 C C . GLY B 1 323 ? 12.859 -38.031 -17.422 1 94.31 323 GLY B C 1
ATOM 6009 O O . GLY B 1 323 ? 12.555 -38.688 -16.438 1 94.31 323 GLY B O 1
ATOM 6010 N N . LYS B 1 324 ? 14.062 -37.531 -17.625 1 94.56 324 LYS B N 1
ATOM 6011 C CA . LYS B 1 324 ? 15.133 -37.719 -16.641 1 94.56 324 LYS B CA 1
ATOM 6012 C C . LYS B 1 324 ? 15.133 -36.594 -15.633 1 94.56 324 LYS B C 1
ATOM 6014 O O . LYS B 1 324 ? 15.547 -36.781 -14.484 1 94.56 324 LYS B O 1
ATOM 6019 N N . PHE B 1 325 ? 14.742 -35.5 -16.094 1 97.81 325 PHE B N 1
ATOM 6020 C CA . PHE B 1 325 ? 14.789 -34.312 -15.281 1 97.81 325 PHE B CA 1
ATOM 6021 C C . PHE B 1 325 ? 13.656 -34.312 -14.258 1 97.81 325 PHE B C 1
ATOM 6023 O O . PHE B 1 325 ? 13.867 -33.969 -13.094 1 97.81 325 PHE B O 1
ATOM 6030 N N . ILE B 1 326 ? 12.406 -34.625 -14.68 1 98.62 326 ILE B N 1
ATOM 6031 C CA . ILE B 1 326 ? 11.273 -34.781 -13.766 1 98.62 326 ILE B CA 1
ATOM 6032 C C . ILE B 1 326 ? 11.344 -36.125 -13.07 1 98.62 326 ILE B C 1
ATOM 6034 O O . ILE B 1 326 ? 11.391 -37.188 -13.727 1 98.62 326 ILE B O 1
ATOM 6038 N N . ASP B 1 327 ? 11.43 -36.125 -11.805 1 98.31 327 ASP B N 1
ATOM 6039 C CA . ASP B 1 327 ? 11.539 -37.344 -11.031 1 98.31 327 ASP B CA 1
ATOM 6040 C C . ASP B 1 327 ? 10.508 -37.375 -9.906 1 98.31 327 ASP B C 1
ATOM 6042 O O . ASP B 1 327 ? 10.664 -36.719 -8.891 1 98.31 327 ASP B O 1
ATOM 6046 N N . ASP B 1 328 ? 9.5 -38.25 -10.055 1 98.25 328 ASP B N 1
ATOM 6047 C CA . ASP B 1 328 ? 8.422 -38.25 -9.07 1 98.25 328 ASP B CA 1
ATOM 6048 C C . ASP B 1 328 ? 8.594 -39.375 -8.039 1 98.25 328 ASP B C 1
ATOM 6050 O O . ASP B 1 328 ? 7.695 -39.625 -7.246 1 98.25 328 ASP B O 1
ATOM 6054 N N . GLN B 1 329 ? 9.773 -40.062 -8.039 1 98.38 329 GLN B N 1
ATOM 6055 C CA . GLN B 1 329 ? 9.969 -41.156 -7.117 1 98.38 329 GLN B CA 1
ATOM 6056 C C . GLN B 1 329 ? 9.938 -40.688 -5.668 1 98.38 329 GLN B C 1
ATOM 6058 O O . GLN B 1 329 ? 9.375 -41.375 -4.801 1 98.38 329 GLN B O 1
ATOM 6063 N N . TYR B 1 330 ? 10.5 -39.562 -5.391 1 98.69 330 TYR B N 1
ATOM 6064 C CA . TYR B 1 330 ? 10.602 -39.094 -4.02 1 98.69 330 TYR B CA 1
ATOM 6065 C C . TYR B 1 330 ? 9.242 -38.625 -3.5 1 98.69 330 TYR B C 1
ATOM 6067 O O . TYR B 1 330 ? 8.914 -38.844 -2.334 1 98.69 330 TYR B O 1
ATOM 6075 N N . ILE B 1 331 ? 8.438 -37.906 -4.355 1 98.81 331 ILE B N 1
ATOM 6076 C CA . ILE B 1 331 ? 7.125 -37.469 -3.902 1 98.81 331 ILE B CA 1
ATOM 6077 C C . ILE B 1 331 ? 6.191 -38.656 -3.756 1 98.81 331 ILE B C 1
ATOM 6079 O O . ILE B 1 331 ? 5.336 -38.688 -2.867 1 98.81 331 ILE B O 1
ATOM 6083 N N . ARG B 1 332 ? 6.359 -39.688 -4.59 1 98.75 332 ARG B N 1
ATOM 6084 C CA . ARG B 1 332 ? 5.602 -40.938 -4.418 1 98.75 332 ARG B CA 1
ATOM 6085 C C . ARG B 1 332 ? 5.945 -41.594 -3.096 1 98.75 332 ARG B C 1
ATOM 6087 O O . ARG B 1 332 ? 5.059 -42.094 -2.398 1 98.75 332 ARG B O 1
ATOM 6094 N N . ALA B 1 333 ? 7.203 -41.625 -2.771 1 98.75 333 ALA B N 1
ATOM 6095 C CA . ALA B 1 333 ? 7.621 -42.188 -1.483 1 98.75 333 ALA B CA 1
ATOM 6096 C C . ALA B 1 333 ? 7.023 -41.375 -0.328 1 98.75 333 ALA B C 1
ATOM 6098 O O . ALA B 1 333 ? 6.586 -41.938 0.671 1 98.75 333 ALA B O 1
ATOM 6099 N N . ALA B 1 334 ? 7.059 -40.062 -0.436 1 98.75 334 ALA B N 1
ATOM 6100 C CA . ALA B 1 334 ? 6.492 -39.219 0.604 1 98.75 334 ALA B CA 1
ATOM 6101 C C . ALA B 1 334 ? 5 -39.5 0.782 1 98.75 334 ALA B C 1
ATOM 6103 O O . ALA B 1 334 ? 4.504 -39.531 1.908 1 98.75 334 ALA B O 1
ATOM 6104 N N . PHE B 1 335 ? 4.27 -39.625 -0.353 1 98.75 335 PHE B N 1
ATOM 6105 C CA . PHE B 1 335 ? 2.852 -39.969 -0.293 1 98.75 335 PHE B CA 1
ATOM 6106 C C . PHE B 1 335 ? 2.639 -41.281 0.468 1 98.75 335 PHE B C 1
ATOM 6108 O O . PHE B 1 335 ? 1.79 -41.344 1.359 1 98.75 335 PHE B O 1
ATOM 6115 N N . LYS B 1 336 ? 3.418 -42.219 0.141 1 98.5 336 LYS B N 1
ATOM 6116 C CA . LYS B 1 336 ? 3.305 -43.531 0.789 1 98.5 336 LYS B CA 1
ATOM 6117 C C . LYS B 1 336 ? 3.541 -43.438 2.293 1 98.5 336 LYS B C 1
ATOM 6119 O O . LYS B 1 336 ? 2.775 -43.969 3.088 1 98.5 336 LYS B O 1
ATOM 6124 N N . GLU B 1 337 ? 4.586 -42.719 2.643 1 98.19 337 GLU B N 1
ATOM 6125 C CA . GLU B 1 337 ? 4.902 -42.531 4.055 1 98.19 337 GLU B CA 1
ATOM 6126 C C . GLU B 1 337 ? 3.785 -41.812 4.781 1 98.19 337 GLU B C 1
ATOM 6128 O O . GLU B 1 337 ? 3.551 -42.031 5.969 1 98.19 337 GLU B O 1
ATOM 6133 N N . ALA B 1 338 ? 3.131 -40.906 4.078 1 98.12 338 ALA B N 1
ATOM 6134 C CA . ALA B 1 338 ? 2.072 -40.094 4.68 1 98.12 338 ALA B CA 1
ATOM 6135 C C . ALA B 1 338 ? 0.742 -40.844 4.676 1 98.12 338 ALA B C 1
ATOM 6137 O O . ALA B 1 338 ? -0.262 -40.344 5.184 1 98.12 338 ALA B O 1
ATOM 6138 N N . GLY B 1 339 ? 0.732 -42.062 4.117 1 98.06 339 GLY B N 1
ATOM 6139 C CA . GLY B 1 339 ? -0.494 -42.844 4.023 1 98.06 339 GLY B CA 1
ATOM 6140 C C . GLY B 1 339 ? -1.457 -42.312 2.975 1 98.06 339 GLY B C 1
ATOM 6141 O O . GLY B 1 339 ? -2.67 -42.469 3.096 1 98.06 339 GLY B O 1
ATOM 6142 N N . LEU B 1 340 ? -0.916 -41.656 1.977 1 98 340 LEU B N 1
ATOM 6143 C CA . LEU B 1 340 ? -1.724 -41.062 0.91 1 98 340 LEU B CA 1
ATOM 6144 C C . LEU B 1 340 ? -1.556 -41.844 -0.388 1 98 340 LEU B C 1
ATOM 6146 O O . LEU B 1 340 ? -0.596 -42.594 -0.539 1 98 340 LEU B O 1
ATOM 6150 N N . ASP B 1 341 ? -2.49 -41.688 -1.314 1 98.06 341 ASP B N 1
ATOM 6151 C CA . ASP B 1 341 ? -2.484 -42.375 -2.611 1 98.06 341 ASP B CA 1
ATOM 6152 C C . ASP B 1 341 ? -2.125 -41.406 -3.73 1 98.06 341 ASP B C 1
ATOM 6154 O O . ASP B 1 341 ? -2.975 -40.625 -4.195 1 98.06 341 ASP B O 1
ATOM 6158 N N . TYR B 1 342 ? -0.942 -41.469 -4.195 1 98.12 342 TYR B N 1
ATOM 6159 C CA . TYR B 1 342 ? -0.444 -40.531 -5.223 1 98.12 342 TYR B CA 1
ATOM 6160 C C . TYR B 1 342 ? -1.262 -40.656 -6.504 1 98.12 342 TYR B C 1
ATOM 6162 O O . TYR B 1 342 ? -1.593 -39.656 -7.137 1 98.12 342 TYR B O 1
ATOM 6170 N N . ASP B 1 343 ? -1.585 -41.844 -6.922 1 97.94 343 ASP B N 1
ATOM 6171 C CA . ASP B 1 343 ? -2.285 -42.062 -8.188 1 97.94 343 ASP B CA 1
ATOM 6172 C C . ASP B 1 343 ? -3.713 -41.531 -8.125 1 97.94 343 ASP B C 1
ATOM 6174 O O . ASP B 1 343 ? -4.246 -41.031 -9.125 1 97.94 343 ASP B O 1
ATOM 6178 N N . LYS B 1 344 ? -4.293 -41.688 -6.977 1 97.31 344 LYS B N 1
ATOM 6179 C CA . LYS B 1 344 ? -5.605 -41.062 -6.797 1 97.31 344 LYS B CA 1
ATOM 6180 C C . LYS B 1 344 ? -5.516 -39.531 -6.898 1 97.31 344 LYS B C 1
ATOM 6182 O O . LYS B 1 344 ? -6.332 -38.906 -7.574 1 97.31 344 LYS B O 1
ATOM 6187 N N . ALA B 1 345 ? -4.531 -39 -6.266 1 96.69 345 ALA B N 1
ATOM 6188 C CA . ALA B 1 345 ? -4.332 -37.531 -6.309 1 96.69 345 ALA B CA 1
ATOM 6189 C C . ALA B 1 345 ? -4.004 -37.062 -7.723 1 96.69 345 ALA B C 1
ATOM 6191 O O . ALA B 1 345 ? -4.438 -36 -8.148 1 96.69 345 ALA B O 1
ATOM 6192 N N . LEU B 1 346 ? -3.221 -37.812 -8.453 1 97.5 346 LEU B N 1
ATOM 6193 C CA . LEU B 1 346 ? -2.814 -37.5 -9.812 1 97.5 346 LEU B CA 1
ATOM 6194 C C . LEU B 1 346 ? -4.031 -37.344 -10.719 1 97.5 346 LEU B C 1
ATOM 6196 O O . LEU B 1 346 ? -4.012 -36.531 -11.648 1 97.5 346 LEU B O 1
ATOM 6200 N N . LYS B 1 347 ? -5.133 -38 -10.383 1 96.5 347 LYS B N 1
ATOM 6201 C CA . LYS B 1 347 ? -6.336 -37.969 -11.211 1 96.5 347 LYS B CA 1
ATOM 6202 C C . LYS B 1 347 ? -7.305 -36.875 -10.742 1 96.5 347 LYS B C 1
ATOM 6204 O O . LYS B 1 347 ? -8.281 -36.594 -11.422 1 96.5 347 LYS B O 1
ATOM 6209 N N . ASP B 1 348 ? -7.004 -36.344 -9.617 1 94.75 348 ASP B N 1
ATOM 6210 C CA . ASP B 1 348 ? -7.883 -35.312 -9.055 1 94.75 348 ASP B CA 1
ATOM 6211 C C . ASP B 1 348 ? -7.473 -33.906 -9.516 1 94.75 348 ASP B C 1
ATOM 6213 O O . ASP B 1 348 ? -6.391 -33.438 -9.172 1 94.75 348 ASP B O 1
ATOM 6217 N N . TYR B 1 349 ? -8.289 -33.25 -10.258 1 93.12 349 TYR B N 1
ATOM 6218 C CA . TYR B 1 349 ? -7.988 -31.922 -10.789 1 93.12 349 TYR B CA 1
ATOM 6219 C C . TYR B 1 349 ? -8.75 -30.844 -10.023 1 93.12 349 TYR B C 1
ATOM 6221 O O . TYR B 1 349 ? -8.68 -29.672 -10.375 1 93.12 349 TYR B O 1
ATOM 6229 N N . ASP B 1 350 ? -9.438 -31.219 -8.914 1 88.69 350 ASP B N 1
ATOM 6230 C CA . ASP B 1 350 ? -10.289 -30.266 -8.195 1 88.69 350 ASP B CA 1
ATOM 6231 C C . ASP B 1 350 ? -9.445 -29.281 -7.387 1 88.69 350 ASP B C 1
ATOM 6233 O O . ASP B 1 350 ? -8.414 -29.656 -6.828 1 88.69 350 ASP B O 1
ATOM 6237 N N . VAL B 1 351 ? -9.969 -28 -7.344 1 89.5 351 VAL B N 1
ATOM 6238 C CA . VAL B 1 351 ? -9.422 -27.031 -6.398 1 89.5 351 VAL B CA 1
ATOM 6239 C C . VAL B 1 351 ? -9.852 -27.391 -4.98 1 89.5 351 VAL B C 1
ATOM 6241 O O . VAL B 1 351 ? -10.633 -28.328 -4.777 1 89.5 351 VAL B O 1
ATOM 6244 N N . LEU B 1 352 ? -9.227 -26.656 -4.02 1 93.94 352 LEU B N 1
ATOM 6245 C CA . LEU B 1 352 ? -9.594 -26.891 -2.625 1 93.94 352 LEU B CA 1
ATOM 6246 C C . LEU B 1 352 ? -11.094 -26.734 -2.426 1 93.94 352 LEU B C 1
ATOM 6248 O O . LEU B 1 352 ? -11.656 -25.672 -2.736 1 93.94 352 LEU B O 1
ATOM 6252 N N . PRO B 1 353 ? -11.773 -27.734 -1.951 1 94.12 353 PRO B N 1
ATOM 6253 C CA . PRO B 1 353 ? -13.227 -27.641 -1.786 1 94.12 353 PRO B CA 1
ATOM 6254 C C . PRO B 1 353 ? -13.641 -26.734 -0.634 1 94.12 353 PRO B C 1
ATOM 6256 O O . PRO B 1 353 ? -12.852 -26.5 0.291 1 94.12 353 PRO B O 1
ATOM 6259 N N . L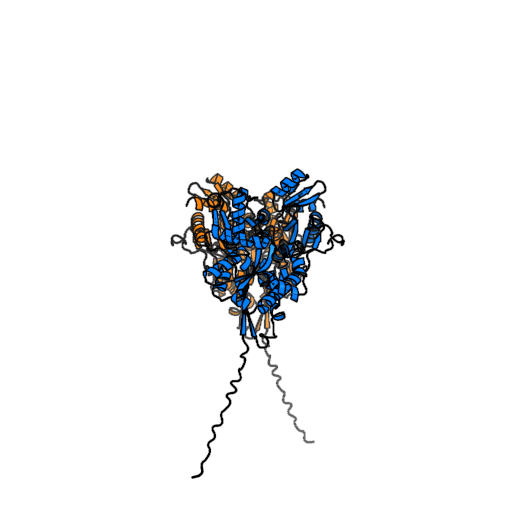EU B 1 354 ? -14.797 -26.188 -0.736 1 96.25 354 LEU B N 1
ATOM 6260 C CA . LEU B 1 354 ? -15.391 -25.359 0.313 1 96.25 354 LEU B CA 1
ATOM 6261 C C . LEU B 1 354 ? -16.609 -26.062 0.92 1 96.25 354 LEU B C 1
ATOM 6263 O O . LEU B 1 354 ? -17.5 -26.5 0.195 1 96.25 354 LEU B O 1
ATOM 6267 N N . LYS B 1 355 ? -16.562 -26.281 2.199 1 95.44 355 LYS B N 1
ATOM 6268 C CA . LYS B 1 355 ? -17.75 -26.625 2.984 1 95.44 355 LYS B CA 1
ATOM 6269 C C . LYS B 1 355 ? -18.141 -25.484 3.92 1 95.44 355 LYS B C 1
ATOM 6271 O O . LYS B 1 355 ? -17.406 -25.172 4.867 1 95.44 355 LYS B O 1
ATOM 6276 N N . ALA B 1 356 ? -19.234 -24.891 3.582 1 96.44 356 ALA B N 1
ATOM 6277 C CA . ALA B 1 356 ? -19.578 -23.703 4.352 1 96.44 356 ALA B CA 1
ATOM 6278 C C . ALA B 1 356 ? -21.094 -23.453 4.316 1 96.44 356 ALA B C 1
ATOM 6280 O O . ALA B 1 356 ? -21.781 -23.938 3.424 1 96.44 356 ALA B O 1
ATOM 6281 N N . ASP B 1 357 ? -21.516 -22.734 5.332 1 97.62 357 ASP B N 1
ATOM 6282 C CA . ASP B 1 357 ? -22.891 -22.219 5.379 1 97.62 357 ASP B CA 1
ATOM 6283 C C . ASP B 1 357 ? -22.953 -20.766 4.902 1 97.62 357 ASP B C 1
ATOM 6285 O O . ASP B 1 357 ? -21.969 -20.031 5.012 1 97.62 357 ASP B O 1
ATOM 6289 N N . ASP B 1 358 ? -24.078 -20.453 4.336 1 98.12 358 ASP B N 1
ATOM 6290 C CA . ASP B 1 358 ? -24.312 -19.062 3.975 1 98.12 358 ASP B CA 1
ATOM 6291 C C . ASP B 1 358 ? -24.359 -18.172 5.215 1 98.12 358 ASP B C 1
ATOM 6293 O O . ASP B 1 358 ? -25.078 -18.484 6.176 1 98.12 358 ASP B O 1
ATOM 6297 N N . ALA B 1 359 ? -23.703 -17.094 5.195 1 97.88 359 ALA B N 1
ATOM 6298 C CA . ALA B 1 359 ? -23.531 -16.25 6.371 1 97.88 359 ALA B CA 1
ATOM 6299 C C . ALA B 1 359 ? -24.844 -15.531 6.719 1 97.88 359 ALA B C 1
ATOM 6301 O O . ALA B 1 359 ? -25.031 -15.102 7.855 1 97.88 359 ALA B O 1
ATOM 6302 N N . LEU B 1 360 ? -25.75 -15.367 5.766 1 96.31 360 LEU B N 1
ATOM 6303 C CA . LEU B 1 360 ? -27.016 -14.68 5.996 1 96.31 360 LEU B CA 1
ATOM 6304 C C . LEU B 1 360 ? -28.078 -15.656 6.469 1 96.31 360 LEU B C 1
ATOM 6306 O O . LEU B 1 360 ? -28.812 -15.383 7.426 1 96.31 360 LEU B O 1
ATOM 6310 N N . THR B 1 361 ? -28.156 -16.875 5.859 1 96.81 361 THR B N 1
ATOM 6311 C CA . THR B 1 361 ? -29.281 -17.781 6.078 1 96.81 361 THR B CA 1
ATOM 6312 C C . THR B 1 361 ? -28.906 -18.906 7.043 1 96.81 361 THR B C 1
ATOM 6314 O O . THR B 1 361 ? -29.781 -19.578 7.598 1 96.81 361 THR B O 1
ATOM 6317 N N . GLY B 1 362 ? -27.641 -19.203 7.125 1 97.19 362 GLY B N 1
ATOM 6318 C CA . GLY B 1 362 ? -27.188 -20.312 7.945 1 97.19 362 GLY B CA 1
ATOM 6319 C C . GLY B 1 362 ? -27.328 -21.672 7.262 1 97.19 362 GLY B C 1
ATOM 6320 O O . GLY B 1 362 ? -26.984 -22.703 7.844 1 97.19 362 GLY B O 1
ATOM 6321 N N . GLN B 1 363 ? -27.75 -21.703 6.012 1 97.62 363 GLN B N 1
ATOM 6322 C CA . GLN B 1 363 ? -27.922 -22.938 5.266 1 97.62 363 GLN B CA 1
ATOM 6323 C C . GLN B 1 363 ? -26.656 -23.328 4.516 1 97.62 363 GLN B C 1
ATOM 6325 O O . GLN B 1 363 ? -25.891 -22.453 4.082 1 97.62 363 GLN B O 1
ATOM 6330 N N . PRO B 1 364 ? -26.469 -24.578 4.32 1 97.62 364 PRO B N 1
ATOM 6331 C CA . PRO B 1 364 ? -25.281 -25 3.574 1 97.62 364 PRO B CA 1
ATOM 6332 C C . PRO B 1 364 ? -25.297 -24.531 2.123 1 97.62 364 PRO B C 1
ATOM 6334 O O . PRO B 1 364 ? -26.359 -24.531 1.479 1 97.62 364 PRO B O 1
ATOM 6337 N N . ILE B 1 365 ? -24.172 -24.125 1.629 1 97.69 365 ILE B N 1
ATOM 6338 C CA . ILE B 1 365 ? -24.031 -23.734 0.23 1 97.69 365 ILE B CA 1
ATOM 6339 C C . ILE B 1 365 ? -23.703 -24.969 -0.617 1 97.69 365 ILE B C 1
ATOM 6341 O O . ILE B 1 365 ? -22.766 -25.688 -0.332 1 97.69 365 ILE B O 1
ATOM 6345 N N . THR B 1 366 ? -24.484 -25.156 -1.658 1 95.44 366 THR B N 1
ATOM 6346 C CA . THR B 1 366 ? -24.312 -26.359 -2.463 1 95.44 366 THR B CA 1
ATOM 6347 C C . THR B 1 366 ? -23.938 -26 -3.9 1 95.44 366 THR B C 1
ATOM 6349 O O . THR B 1 366 ? -23.5 -26.859 -4.664 1 95.44 366 THR B O 1
ATOM 6352 N N . ASP B 1 367 ? -24.203 -24.844 -4.266 1 94.69 367 ASP B N 1
ATOM 6353 C CA . ASP B 1 367 ? -23.812 -24.328 -5.57 1 94.69 367 ASP B CA 1
ATOM 6354 C C . ASP B 1 367 ? -22.812 -23.172 -5.426 1 94.69 367 ASP B C 1
ATOM 6356 O O . ASP B 1 367 ? -23.141 -22.125 -4.867 1 94.69 367 ASP B O 1
ATOM 6360 N N . PHE B 1 368 ? -21.672 -23.406 -5.961 1 95.44 368 PHE B N 1
ATOM 6361 C CA . PHE B 1 368 ? -20.609 -22.438 -5.73 1 95.44 368 PHE B CA 1
ATOM 6362 C C . PHE B 1 368 ? -20.391 -21.562 -6.957 1 95.44 368 PHE B C 1
ATOM 6364 O O . PHE B 1 368 ? -19.5 -20.719 -6.973 1 95.44 368 PHE B O 1
ATOM 6371 N N . SER B 1 369 ? -21.234 -21.75 -8.016 1 94.81 369 SER B N 1
ATOM 6372 C CA . SER B 1 369 ? -21.047 -21.031 -9.273 1 94.81 369 SER B CA 1
ATOM 6373 C C . SER B 1 369 ? -21.281 -19.547 -9.102 1 94.81 369 SER B C 1
ATOM 6375 O O . SER B 1 369 ? -20.75 -18.734 -9.867 1 94.81 369 SER B O 1
ATOM 6377 N N . ARG B 1 370 ? -22.016 -19.172 -8.047 1 96.19 370 ARG B N 1
ATOM 6378 C CA . ARG B 1 370 ? -22.328 -17.766 -7.801 1 96.19 370 ARG B CA 1
ATOM 6379 C C . ARG B 1 370 ? -21.812 -17.328 -6.426 1 96.19 370 ARG B C 1
ATOM 6381 O O . ARG B 1 370 ? -22.281 -16.328 -5.879 1 96.19 370 ARG B O 1
ATOM 6388 N N . LEU B 1 371 ? -20.938 -18.125 -5.91 1 97.75 371 LEU B N 1
ATOM 6389 C CA . LEU B 1 371 ? -20.438 -17.859 -4.57 1 97.75 371 LEU B CA 1
ATOM 6390 C C . LEU B 1 371 ? -19.781 -16.484 -4.496 1 97.75 371 LEU B C 1
ATOM 6392 O O . LEU B 1 371 ? -19.062 -16.078 -5.418 1 97.75 371 LEU B O 1
ATOM 6396 N N . ALA B 1 372 ? -20 -15.734 -3.479 1 98.38 372 ALA B N 1
ATOM 6397 C CA . ALA B 1 372 ? -19.266 -14.523 -3.104 1 98.38 372 ALA B CA 1
ATOM 6398 C C . ALA B 1 372 ? -18.844 -14.57 -1.64 1 98.38 372 ALA B C 1
ATOM 6400 O O . ALA B 1 372 ? -19.438 -15.305 -0.839 1 98.38 372 ALA B O 1
ATOM 6401 N N . GLN B 1 373 ? -17.812 -13.891 -1.318 1 98.75 373 GLN B N 1
ATOM 6402 C CA . GLN B 1 373 ? -17.234 -13.961 0.022 1 98.75 373 GLN B CA 1
ATOM 6403 C C . GLN B 1 373 ? -16.828 -12.57 0.513 1 98.75 373 GLN B C 1
ATOM 6405 O O . GLN B 1 373 ? -16.484 -11.695 -0.289 1 98.75 373 GLN B O 1
ATOM 6410 N N . ILE B 1 374 ? -16.938 -12.336 1.79 1 98.19 374 ILE B N 1
ATOM 6411 C CA . ILE B 1 374 ? -16.422 -11.125 2.436 1 98.19 374 ILE B CA 1
ATOM 6412 C C . ILE B 1 374 ? -15.5 -11.508 3.59 1 98.19 374 ILE B C 1
ATOM 6414 O O . ILE B 1 374 ? -15.875 -12.297 4.461 1 98.19 374 ILE B O 1
ATOM 6418 N N . TRP B 1 375 ? -14.289 -11.07 3.572 1 98.38 375 TRP B N 1
ATOM 6419 C CA . TRP B 1 375 ? -13.383 -11.195 4.707 1 98.38 375 TRP B CA 1
ATOM 6420 C C . TRP B 1 375 ? -13.273 -9.875 5.469 1 98.38 375 TRP B C 1
ATOM 6422 O O . TRP B 1 375 ? -12.719 -8.898 4.957 1 98.38 375 TRP B O 1
ATOM 6432 N N . VAL B 1 376 ? -13.867 -9.828 6.621 1 96.94 376 VAL B N 1
ATOM 6433 C CA . VAL B 1 376 ? -13.844 -8.656 7.484 1 96.94 376 VAL B CA 1
ATOM 6434 C C . VAL B 1 376 ? -12.547 -8.625 8.281 1 96.94 376 VAL B C 1
ATOM 6436 O O . VAL B 1 376 ? -12.141 -9.641 8.852 1 96.94 376 VAL B O 1
ATOM 6439 N N . ARG B 1 377 ? -11.859 -7.492 8.281 1 94.38 377 ARG B N 1
ATOM 6440 C CA . ARG B 1 377 ? -10.617 -7.375 9.039 1 94.38 377 ARG B CA 1
ATOM 6441 C C . ARG B 1 377 ? -10.836 -7.691 10.508 1 94.38 377 ARG B C 1
ATOM 6443 O O . ARG B 1 377 ? -11.781 -7.203 11.125 1 94.38 377 ARG B O 1
ATOM 6450 N N . GLY B 1 378 ? -9.961 -8.516 11.07 1 93.25 378 GLY B N 1
ATOM 6451 C CA . GLY B 1 378 ? -10.062 -8.891 12.477 1 93.25 378 GLY B CA 1
ATOM 6452 C C . GLY B 1 378 ? -10.836 -10.18 12.695 1 93.25 378 GLY B C 1
ATOM 6453 O O . GLY B 1 378 ? -10.773 -10.773 13.773 1 93.25 378 GLY B O 1
ATOM 6454 N N . GLU B 1 379 ? -11.57 -10.578 11.672 1 96.75 379 GLU B N 1
ATOM 6455 C CA . GLU B 1 379 ? -12.281 -11.844 11.797 1 96.75 379 GLU B CA 1
ATOM 6456 C C . GLU B 1 379 ? -11.422 -13.008 11.32 1 96.75 379 GLU B C 1
ATOM 6458 O O . GLU B 1 379 ? -10.711 -12.898 10.312 1 96.75 379 GLU B O 1
ATOM 6463 N N . ASP B 1 380 ? -11.523 -14.109 11.93 1 96.81 380 ASP B N 1
ATOM 6464 C CA . ASP B 1 380 ? -10.664 -15.266 11.695 1 96.81 380 ASP B CA 1
ATOM 6465 C C . ASP B 1 380 ? -11.086 -16.016 10.438 1 96.81 380 ASP B C 1
ATOM 6467 O O . ASP B 1 380 ? -10.289 -16.75 9.844 1 96.81 380 ASP B O 1
ATOM 6471 N N . LYS B 1 381 ? -12.383 -15.836 10.117 1 97.88 381 LYS B N 1
ATOM 6472 C CA . LYS B 1 381 ? -12.898 -16.609 9 1 97.88 381 LYS B CA 1
ATOM 6473 C C . LYS B 1 381 ? -13.555 -15.719 7.953 1 97.88 381 LYS B C 1
ATOM 6475 O O . LYS B 1 381 ? -14.156 -14.695 8.297 1 97.88 381 LYS B O 1
ATOM 6480 N N . VAL B 1 382 ? -13.445 -16.109 6.75 1 98.56 382 VAL B N 1
ATOM 6481 C CA . VAL B 1 382 ? -14.141 -15.477 5.629 1 98.56 382 VAL B CA 1
ATOM 6482 C C . VAL B 1 382 ? -15.625 -15.82 5.688 1 98.56 382 VAL B C 1
ATOM 6484 O O . VAL B 1 382 ? -15.992 -16.969 5.977 1 98.56 382 VAL B O 1
ATOM 6487 N N . ARG B 1 383 ? -16.438 -14.836 5.453 1 98.69 383 ARG B N 1
ATOM 6488 C CA . ARG B 1 383 ? -17.875 -15.039 5.332 1 98.69 383 ARG B CA 1
ATOM 6489 C C . ARG B 1 383 ? -18.25 -15.453 3.916 1 98.69 383 ARG B C 1
ATOM 6491 O O . ARG B 1 383 ? -17.734 -14.914 2.941 1 98.69 383 ARG B O 1
ATOM 6498 N N . HIS B 1 384 ? -19.219 -16.422 3.832 1 98.75 384 HIS B N 1
ATOM 6499 C CA . HIS B 1 384 ? -19.594 -16.969 2.539 1 98.75 384 HIS B CA 1
ATOM 6500 C C . HIS B 1 384 ? -21.062 -16.688 2.234 1 98.75 384 HIS B C 1
ATOM 6502 O O . HIS B 1 384 ? -21.922 -16.75 3.125 1 98.75 384 HIS B O 1
ATOM 6508 N N . TYR B 1 385 ? -21.312 -16.328 0.942 1 98.62 385 TYR B N 1
ATOM 6509 C CA . TYR B 1 385 ? -22.656 -16.016 0.482 1 98.62 385 TYR B CA 1
ATOM 6510 C C . TYR B 1 385 ? -22.984 -16.781 -0.799 1 98.62 385 TYR B C 1
ATOM 6512 O O . TYR B 1 385 ? -22.125 -16.969 -1.657 1 98.62 385 TYR B O 1
ATOM 6520 N N . THR B 1 386 ? -24.203 -17.141 -0.998 1 97.81 386 THR B N 1
ATOM 6521 C CA . THR B 1 386 ? -24.641 -17.969 -2.123 1 97.81 386 THR B CA 1
ATOM 6522 C C . THR B 1 386 ? -24.594 -17.172 -3.424 1 97.81 386 THR B C 1
ATOM 6524 O O . THR B 1 386 ? -24.594 -17.75 -4.512 1 97.81 386 THR B O 1
ATOM 6527 N N . SER B 1 387 ? -24.562 -15.789 -3.213 1 97.19 387 SER B N 1
ATOM 6528 C CA . SER B 1 387 ? -24.594 -14.969 -4.418 1 97.19 387 SER B CA 1
ATOM 6529 C C . SER B 1 387 ? -23.922 -13.617 -4.184 1 97.19 387 SER B C 1
ATOM 6531 O O . SER B 1 387 ? -23.797 -13.172 -3.039 1 97.19 387 SER B O 1
ATOM 6533 N N . PRO B 1 388 ? -23.469 -12.961 -5.348 1 97.5 388 PRO B N 1
ATOM 6534 C CA . PRO B 1 388 ? -22.859 -11.633 -5.215 1 97.5 388 PRO B CA 1
ATOM 6535 C C . PRO B 1 388 ? -23.828 -10.594 -4.652 1 97.5 388 PRO B C 1
ATOM 6537 O O . PRO B 1 388 ? -23.438 -9.75 -3.852 1 97.5 388 PRO B O 1
ATOM 6540 N N . GLU B 1 389 ? -25.125 -10.641 -5.082 1 96 389 GLU B N 1
ATOM 6541 C CA . GLU B 1 389 ? -26.047 -9.641 -4.582 1 96 389 GLU B CA 1
ATOM 6542 C C . GLU B 1 389 ? -26.312 -9.812 -3.088 1 96 389 GLU B C 1
ATOM 6544 O O . GLU B 1 389 ? -26.516 -8.836 -2.371 1 96 389 GLU B O 1
ATOM 6549 N N . ALA B 1 390 ? -26.312 -11.062 -2.602 1 96.38 390 ALA B N 1
ATOM 6550 C CA . ALA B 1 390 ? -26.422 -11.297 -1.162 1 96.38 390 ALA B CA 1
ATOM 6551 C C . ALA B 1 390 ? -25.219 -10.727 -0.425 1 96.38 390 ALA B C 1
ATOM 6553 O O . ALA B 1 390 ? -25.359 -10.094 0.623 1 96.38 390 ALA B O 1
ATOM 6554 N N . ALA B 1 391 ? -24.047 -10.977 -0.941 1 97.38 391 ALA B N 1
ATOM 6555 C CA . ALA B 1 391 ? -22.812 -10.477 -0.336 1 97.38 391 ALA B CA 1
ATOM 6556 C C . ALA B 1 391 ? -22.797 -8.953 -0.309 1 97.38 391 ALA B C 1
ATOM 6558 O O . ALA B 1 391 ? -22.391 -8.344 0.691 1 97.38 391 ALA B O 1
ATOM 6559 N N . LEU B 1 392 ? -23.188 -8.312 -1.409 1 94.81 392 LEU B N 1
ATOM 6560 C CA . LEU B 1 392 ? -23.172 -6.859 -1.486 1 94.81 392 LEU B CA 1
ATOM 6561 C C . LEU B 1 392 ? -24.188 -6.25 -0.527 1 94.81 392 LEU B C 1
ATOM 6563 O O . LEU B 1 392 ? -23.953 -5.176 0.033 1 94.81 392 LEU B O 1
ATOM 6567 N N . GLY B 1 393 ? -25.344 -6.898 -0.387 1 94 393 GLY B N 1
ATOM 6568 C CA . GLY B 1 393 ? -26.266 -6.484 0.654 1 94 393 GLY B CA 1
ATOM 6569 C C . GLY B 1 393 ? -25.672 -6.535 2.045 1 94 393 GLY B C 1
ATOM 6570 O O . GLY B 1 393 ? -25.812 -5.594 2.828 1 94 393 GLY B O 1
ATOM 6571 N N . ALA B 1 394 ? -24.984 -7.602 2.334 1 96.06 394 ALA B N 1
ATOM 6572 C CA . ALA B 1 394 ? -24.297 -7.758 3.621 1 96.06 394 ALA B CA 1
ATOM 6573 C C . ALA B 1 394 ? -23.188 -6.723 3.785 1 96.06 394 ALA B C 1
ATOM 6575 O O . ALA B 1 394 ? -22.969 -6.223 4.887 1 96.06 394 ALA B O 1
ATOM 6576 N N . LEU B 1 395 ? -22.484 -6.473 2.709 1 94.38 395 LEU B N 1
ATOM 6577 C CA . LEU B 1 395 ? -21.422 -5.484 2.723 1 94.38 395 LEU B CA 1
ATOM 6578 C C . LEU B 1 395 ? -21.938 -4.129 3.197 1 94.38 395 LEU B C 1
ATOM 6580 O O . LEU B 1 395 ? -21.297 -3.473 4.023 1 94.38 395 LEU B O 1
ATOM 6584 N N . ALA B 1 396 ? -23.047 -3.695 2.682 1 88.31 396 ALA B N 1
ATOM 6585 C CA . ALA B 1 396 ? -23.656 -2.422 3.07 1 88.31 396 ALA B CA 1
ATOM 6586 C C . ALA B 1 396 ? -23.906 -2.367 4.574 1 88.31 396 ALA B C 1
ATOM 6588 O O . ALA B 1 396 ? -23.625 -1.351 5.219 1 88.31 396 ALA B O 1
ATOM 6589 N N . GLN B 1 397 ? -24.375 -3.428 5.133 1 90.94 397 GLN B N 1
ATOM 6590 C CA . GLN B 1 397 ? -24.641 -3.506 6.562 1 90.94 397 GLN B CA 1
ATOM 6591 C C . GLN B 1 397 ? -23.344 -3.441 7.371 1 90.94 397 GLN B C 1
ATOM 6593 O O . GLN B 1 397 ? -23.281 -2.756 8.391 1 90.94 397 GLN B O 1
ATOM 6598 N N . LEU B 1 398 ? -22.375 -4.184 6.914 1 92.88 398 LEU B N 1
ATOM 6599 C CA . LEU B 1 398 ? -21.078 -4.195 7.59 1 92.88 398 LEU B CA 1
ATOM 6600 C C . LEU B 1 398 ? -20.469 -2.803 7.602 1 92.88 398 LEU B C 1
ATOM 6602 O O . LEU B 1 398 ? -19.891 -2.383 8.609 1 92.88 398 LEU B O 1
ATOM 6606 N N . GLU B 1 399 ? -20.562 -2.129 6.508 1 84.81 399 GLU B N 1
ATOM 6607 C CA . GLU B 1 399 ? -20.031 -0.774 6.398 1 84.81 399 GLU B CA 1
ATOM 6608 C C . GLU B 1 399 ? -20.797 0.189 7.305 1 84.81 399 GLU B C 1
ATOM 6610 O O . GLU B 1 399 ? -20.188 1.064 7.934 1 84.81 399 GLU B O 1
ATOM 6615 N N . GLN B 1 400 ? -22.062 0.057 7.383 1 83.25 400 GLN B N 1
ATOM 6616 C CA . GLN B 1 400 ? -22.875 0.858 8.289 1 83.25 400 GLN B CA 1
ATOM 6617 C C . GLN B 1 400 ? -22.453 0.645 9.742 1 83.25 400 GLN B C 1
ATOM 6619 O O . GLN B 1 400 ? -22.516 1.57 10.555 1 83.25 400 GLN B O 1
ATOM 6624 N N . GLU B 1 401 ? -21.984 -0.55 10 1 87.88 401 GLU B N 1
ATOM 6625 C CA . GLU B 1 401 ? -21.547 -0.908 11.344 1 87.88 401 GLU B CA 1
ATOM 6626 C C . GLU B 1 401 ? -20.109 -0.446 11.594 1 87.88 401 GLU B C 1
ATOM 6628 O O . GLU B 1 401 ? -19.562 -0.671 12.68 1 87.88 401 GLU B O 1
ATOM 6633 N N . GLY B 1 402 ? -19.516 0.068 10.562 1 82.56 402 GLY B N 1
ATOM 6634 C CA . GLY B 1 402 ? -18.172 0.588 10.719 1 82.56 402 GLY B CA 1
ATOM 6635 C C . GLY B 1 402 ? -17.109 -0.486 10.625 1 82.56 402 GLY B C 1
ATOM 6636 O O . GLY B 1 402 ? -15.969 -0.281 11.062 1 82.56 402 GLY B O 1
ATOM 6637 N N . LYS B 1 403 ? -17.406 -1.63 10.07 1 89.75 403 LYS B N 1
ATOM 6638 C CA . LYS B 1 403 ? -16.422 -2.707 9.93 1 89.75 403 LYS B CA 1
ATOM 6639 C C . LYS B 1 403 ? -15.438 -2.412 8.805 1 89.75 403 LYS B C 1
ATOM 6641 O O . LYS B 1 403 ? -15.82 -1.879 7.762 1 89.75 403 LYS B O 1
ATOM 6646 N N . ASP B 1 404 ? -14.227 -2.717 9.062 1 91 404 ASP B N 1
ATOM 6647 C CA . ASP B 1 404 ? -13.203 -2.637 8.031 1 91 404 ASP B CA 1
ATOM 6648 C C . ASP B 1 404 ? -13.164 -3.912 7.191 1 91 404 ASP B C 1
ATOM 6650 O O . ASP B 1 404 ? -13.031 -5.012 7.727 1 91 404 ASP B O 1
ATOM 6654 N N . ILE B 1 405 ? -13.336 -3.736 5.93 1 94.75 405 ILE B N 1
ATOM 6655 C CA . ILE B 1 405 ? -13.414 -4.875 5.023 1 94.75 405 ILE B CA 1
ATOM 6656 C C . ILE B 1 405 ? -12.039 -5.16 4.43 1 94.75 405 ILE B C 1
ATOM 6658 O O . ILE B 1 405 ? -11.445 -4.293 3.783 1 94.75 405 ILE B O 1
ATOM 6662 N N . ARG B 1 406 ? -11.562 -6.336 4.633 1 95 406 ARG B N 1
ATOM 6663 C CA . ARG B 1 406 ? -10.266 -6.758 4.105 1 95 406 ARG B CA 1
ATOM 6664 C C . ARG B 1 406 ? -10.359 -7.078 2.617 1 95 406 ARG B C 1
ATOM 6666 O O . ARG B 1 406 ? -9.508 -6.664 1.831 1 95 406 ARG B O 1
ATOM 6673 N N . ALA B 1 407 ? -11.414 -7.875 2.223 1 96.69 407 ALA B N 1
ATOM 6674 C CA . ALA B 1 407 ? -11.562 -8.266 0.822 1 96.69 407 ALA B CA 1
ATOM 6675 C C . ALA B 1 407 ? -12.984 -8.734 0.535 1 96.69 407 ALA B C 1
ATOM 6677 O O . ALA B 1 407 ? -13.695 -9.172 1.442 1 96.69 407 ALA B O 1
ATOM 6678 N N . ILE B 1 408 ? -13.383 -8.602 -0.66 1 97.44 408 ILE B N 1
ATOM 6679 C CA . ILE B 1 408 ? -14.594 -9.18 -1.235 1 97.44 408 ILE B CA 1
ATOM 6680 C C . ILE B 1 408 ? -14.227 -10.031 -2.447 1 97.44 408 ILE B C 1
ATOM 6682 O O . ILE B 1 408 ? -13.477 -9.602 -3.32 1 97.44 408 ILE B O 1
ATOM 6686 N N . TYR B 1 409 ? -14.695 -11.289 -2.457 1 98.25 409 TYR B N 1
ATOM 6687 C CA . TYR B 1 409 ? -14.422 -12.195 -3.57 1 98.25 409 TYR B CA 1
ATOM 6688 C C . TYR B 1 409 ? -15.711 -12.578 -4.289 1 98.25 409 TYR B C 1
ATOM 6690 O O . TYR B 1 409 ? -16.797 -12.562 -3.693 1 98.25 409 TYR B O 1
ATOM 6698 N N . ALA B 1 410 ? -15.594 -12.898 -5.531 1 98.06 410 ALA B N 1
ATOM 6699 C CA . ALA B 1 410 ? -16.672 -13.469 -6.336 1 98.06 410 ALA B CA 1
ATOM 6700 C C . ALA B 1 410 ? -16.141 -14.5 -7.324 1 98.06 410 ALA B C 1
ATOM 6702 O O . ALA B 1 410 ? -14.984 -14.43 -7.738 1 98.06 410 ALA B O 1
ATOM 6703 N N . GLN B 1 411 ? -16.969 -15.461 -7.645 1 97.44 411 GLN B N 1
ATOM 6704 C CA . GLN B 1 411 ? -16.609 -16.422 -8.68 1 97.44 411 GLN B CA 1
ATOM 6705 C C . GLN B 1 411 ? -17.031 -15.938 -10.062 1 97.44 411 GLN B C 1
ATOM 6707 O O . GLN B 1 411 ? -18.172 -15.5 -10.25 1 97.44 411 GLN B O 1
ATOM 6712 N N . ALA B 1 412 ? -16.125 -15.945 -10.961 1 96.19 412 ALA B N 1
ATOM 6713 C CA . ALA B 1 412 ? -16.453 -15.555 -12.328 1 96.19 412 ALA B CA 1
ATOM 6714 C C . ALA B 1 412 ? -17.484 -16.5 -12.938 1 96.19 412 ALA B C 1
ATOM 6716 O O . ALA B 1 412 ? -17.328 -17.719 -12.859 1 96.19 412 ALA B O 1
ATOM 6717 N N . ALA B 1 413 ? -18.422 -15.969 -13.57 1 95.81 413 ALA B N 1
ATOM 6718 C CA . ALA B 1 413 ? -19.516 -16.75 -14.117 1 95.81 413 ALA B CA 1
ATOM 6719 C C . ALA B 1 413 ? -19.078 -17.547 -15.336 1 95.81 413 ALA B C 1
ATOM 6721 O O . ALA B 1 413 ? -19.609 -18.625 -15.609 1 95.81 413 ALA B O 1
ATOM 6722 N N . ASP B 1 414 ? -18.125 -17.062 -16.031 1 93.81 414 ASP B N 1
ATOM 6723 C CA . ASP B 1 414 ? -17.703 -17.703 -17.266 1 93.81 414 ASP B CA 1
ATOM 6724 C C . ASP B 1 414 ? -16.562 -18.703 -17.016 1 93.81 414 ASP B C 1
ATOM 6726 O O . ASP B 1 414 ? -16.641 -19.859 -17.438 1 93.81 414 ASP B O 1
ATOM 6730 N N . SER B 1 415 ? -15.586 -18.328 -16.266 1 90.31 415 SER B N 1
ATOM 6731 C CA . SER B 1 415 ? -14.391 -19.141 -16.094 1 90.31 415 SER B CA 1
ATOM 6732 C C . SER B 1 415 ? -14.406 -19.906 -14.781 1 90.31 415 SER B C 1
ATOM 6734 O O . SER B 1 415 ? -13.68 -20.891 -14.609 1 90.31 415 SER B O 1
ATOM 6736 N N . GLY B 1 416 ? -15.164 -19.406 -13.836 1 92.31 416 GLY B N 1
ATOM 6737 C CA . GLY B 1 416 ? -15.242 -20.031 -12.523 1 92.31 416 GLY B CA 1
ATOM 6738 C C . GLY B 1 416 ? -14.102 -19.625 -11.609 1 92.31 416 GLY B C 1
ATOM 6739 O O . GLY B 1 416 ? -14.094 -19.984 -10.43 1 92.31 416 GLY B O 1
ATOM 6740 N N . ILE B 1 417 ? -13.125 -18.875 -12.086 1 93.62 417 ILE B N 1
ATOM 6741 C CA . ILE B 1 417 ? -12 -18.531 -11.234 1 93.62 417 ILE B CA 1
ATOM 6742 C C . ILE B 1 417 ? -12.445 -17.516 -10.188 1 93.62 417 ILE B C 1
ATOM 6744 O O . ILE B 1 417 ? -13.398 -16.766 -10.406 1 93.62 417 ILE B O 1
ATOM 6748 N N . LYS B 1 418 ? -11.805 -17.531 -9.102 1 96.5 418 LYS B N 1
ATOM 6749 C CA . LYS B 1 418 ? -12.078 -16.578 -8.023 1 96.5 418 LYS B CA 1
ATOM 6750 C C . LYS B 1 418 ? -11.508 -15.195 -8.352 1 96.5 418 LYS B C 1
ATOM 6752 O O . LYS B 1 418 ? -10.367 -15.086 -8.797 1 96.5 418 LYS B O 1
ATOM 6757 N N . LEU B 1 419 ? -12.281 -14.172 -8.102 1 97.31 419 LEU B N 1
ATOM 6758 C CA . LEU B 1 419 ? -11.922 -12.789 -8.414 1 97.31 419 LEU B CA 1
ATOM 6759 C C . LEU B 1 419 ? -11.93 -11.93 -7.152 1 97.31 419 LEU B C 1
ATOM 6761 O O . LEU B 1 419 ? -12.617 -12.258 -6.18 1 97.31 419 LEU B O 1
ATOM 6765 N N . LEU B 1 420 ? -11.094 -10.891 -7.164 1 96.38 420 LEU B N 1
ATOM 6766 C CA . LEU B 1 420 ? -11.398 -9.742 -6.312 1 96.38 420 LEU B CA 1
ATOM 6767 C C . LEU B 1 420 ? -12.633 -9.008 -6.812 1 96.38 420 LEU B C 1
ATOM 6769 O O . LEU B 1 420 ? -12.594 -8.375 -7.875 1 96.38 420 LEU B O 1
ATOM 6773 N N . ALA B 1 421 ? -13.672 -9.008 -6.078 1 96.62 421 ALA B N 1
ATOM 6774 C CA . ALA B 1 421 ? -14.953 -8.492 -6.555 1 96.62 421 ALA B CA 1
ATOM 6775 C C . ALA B 1 421 ? -14.859 -7 -6.859 1 96.62 421 ALA B C 1
ATOM 6777 O O . ALA B 1 421 ? -15.5 -6.512 -7.797 1 96.62 421 ALA B O 1
ATOM 6778 N N . ASN B 1 422 ? -14.086 -6.324 -6.074 1 92.75 422 ASN B N 1
ATOM 6779 C CA . ASN B 1 422 ? -13.984 -4.879 -6.238 1 92.75 422 ASN B CA 1
ATOM 6780 C C . ASN B 1 422 ? -13.25 -4.512 -7.52 1 92.75 422 ASN B C 1
ATOM 6782 O O . ASN B 1 422 ? -13.195 -3.338 -7.895 1 92.75 422 ASN B O 1
ATOM 6786 N N . GLN B 1 423 ? -12.672 -5.5 -8.195 1 91.75 423 GLN B N 1
ATOM 6787 C CA . GLN B 1 423 ? -11.977 -5.305 -9.461 1 91.75 423 GLN B CA 1
ATOM 6788 C C . GLN B 1 423 ? -12.734 -5.965 -10.609 1 91.75 423 GLN B C 1
ATOM 6790 O O . GLN B 1 423 ? -12.312 -5.871 -11.766 1 91.75 423 GLN B O 1
ATOM 6795 N N . ALA B 1 424 ? -13.789 -6.582 -10.305 1 95.06 424 ALA B N 1
ATOM 6796 C CA . ALA B 1 424 ? -14.523 -7.359 -11.297 1 95.06 424 ALA B CA 1
ATOM 6797 C C . ALA B 1 424 ? -15.586 -6.508 -11.984 1 95.06 424 ALA B C 1
ATOM 6799 O O . ALA B 1 424 ? -15.914 -5.414 -11.523 1 95.06 424 ALA B O 1
ATOM 6800 N N . TRP B 1 425 ? -16.031 -6.926 -13.078 1 94.81 425 TRP B N 1
ATOM 6801 C CA . TRP B 1 425 ? -17.234 -6.453 -13.742 1 94.81 425 TRP B CA 1
ATOM 6802 C C . TRP B 1 425 ? -18.438 -7.332 -13.398 1 94.81 425 TRP B C 1
ATOM 6804 O O . TRP B 1 425 ? -18.266 -8.508 -13.047 1 94.81 425 TRP B O 1
ATOM 6814 N N . PHE B 1 426 ? -19.594 -6.742 -13.461 1 96.69 426 PHE B N 1
ATOM 6815 C CA . PHE B 1 426 ? -20.797 -7.48 -13.141 1 96.69 426 PHE B CA 1
ATOM 6816 C C . PHE B 1 426 ? -21.859 -7.281 -14.211 1 96.69 426 PHE B C 1
ATOM 6818 O O . PHE B 1 426 ? -21.859 -6.27 -14.914 1 96.69 426 PHE B O 1
ATOM 6825 N N . VAL B 1 427 ? -22.656 -8.227 -14.422 1 97.56 427 VAL B N 1
ATOM 6826 C CA . VAL B 1 427 ? -23.891 -8.086 -15.203 1 97.56 427 VAL B CA 1
ATOM 6827 C C . VAL B 1 427 ? -25.109 -8.234 -14.281 1 97.56 427 VAL B C 1
ATOM 6829 O O . VAL B 1 427 ? -25.219 -9.227 -13.562 1 97.56 427 VAL B O 1
ATOM 6832 N N . ARG B 1 428 ? -25.859 -7.23 -14.227 1 96.88 428 ARG B N 1
ATOM 6833 C CA . ARG B 1 428 ? -27.125 -7.273 -13.484 1 96.88 428 ARG B CA 1
ATOM 6834 C C . ARG B 1 428 ? -28.297 -7.582 -14.414 1 96.88 428 ARG B C 1
ATOM 6836 O O . ARG B 1 428 ? -28.516 -6.867 -15.391 1 96.88 428 ARG B O 1
ATOM 6843 N N . ASN B 1 429 ? -29.016 -8.609 -14.094 1 95.38 429 ASN B N 1
ATOM 6844 C CA . ASN B 1 429 ? -30.172 -8.922 -14.93 1 95.38 429 ASN B CA 1
ATOM 6845 C C . ASN B 1 429 ? -31.438 -8.266 -14.406 1 95.38 429 ASN B C 1
ATOM 6847 O O . ASN B 1 429 ? -31.391 -7.473 -13.461 1 95.38 429 ASN B O 1
ATOM 6851 N N . GLY B 1 430 ? -32.562 -8.508 -15.055 1 92.62 430 GLY B N 1
ATOM 6852 C CA . GLY B 1 430 ? -33.812 -7.863 -14.742 1 92.62 430 GLY B CA 1
ATOM 6853 C C . GLY B 1 430 ? -34.312 -8.188 -13.352 1 92.62 430 GLY B C 1
ATOM 6854 O O . GLY B 1 430 ? -35.125 -7.43 -12.781 1 92.62 430 GLY B O 1
ATOM 6855 N N . LYS B 1 431 ? -33.844 -9.25 -12.766 1 93.62 431 LYS B N 1
ATOM 6856 C CA . LYS B 1 431 ? -34.281 -9.672 -11.438 1 93.62 431 LYS B CA 1
ATOM 6857 C C . LYS B 1 431 ? -33.312 -9.148 -10.359 1 93.62 431 LYS B C 1
ATOM 6859 O O . LYS B 1 431 ? -33.469 -9.453 -9.18 1 93.62 431 LYS B O 1
ATOM 6864 N N . GLY B 1 432 ? -32.25 -8.492 -10.766 1 92.94 432 GLY B N 1
ATOM 6865 C CA . GLY B 1 432 ? -31.297 -7.922 -9.828 1 92.94 432 GLY B CA 1
ATOM 6866 C C . GLY B 1 432 ? -30.172 -8.867 -9.477 1 92.94 432 GLY B C 1
ATOM 6867 O O . GLY B 1 432 ? -29.328 -8.562 -8.625 1 92.94 432 GLY B O 1
ATOM 6868 N N . GLU B 1 433 ? -30.156 -9.992 -10.172 1 95.38 433 GLU B N 1
ATOM 6869 C CA . GLU B 1 433 ? -29.078 -10.953 -9.945 1 95.38 433 GLU B CA 1
ATOM 6870 C C . GLU B 1 433 ? -27.781 -10.508 -10.617 1 95.38 433 GLU B C 1
ATOM 6872 O O . GLU B 1 433 ? -27.812 -9.938 -11.711 1 95.38 433 GLU B O 1
ATOM 6877 N N . LEU B 1 434 ? -26.703 -10.812 -9.992 1 97.19 434 LEU B N 1
ATOM 6878 C CA . LEU B 1 434 ? -25.406 -10.367 -10.492 1 97.19 434 LEU B CA 1
ATOM 6879 C C . LEU B 1 434 ? -24.562 -11.555 -10.922 1 97.19 434 LEU B C 1
ATOM 6881 O O . LEU B 1 434 ? -24.562 -12.594 -10.266 1 97.19 434 LEU B O 1
ATOM 6885 N N . ALA B 1 435 ? -23.859 -11.438 -12.016 1 97.88 435 ALA B N 1
ATOM 6886 C CA . ALA B 1 435 ? -22.812 -12.336 -12.484 1 97.88 435 ALA B CA 1
ATOM 6887 C C . ALA B 1 435 ? -21.484 -11.602 -12.609 1 97.88 435 ALA B C 1
ATOM 6889 O O . ALA B 1 435 ? -21.422 -10.492 -13.156 1 97.88 435 ALA B O 1
ATOM 6890 N N . ALA B 1 436 ? -20.453 -12.18 -12.102 1 97.62 436 ALA B N 1
ATOM 6891 C CA . ALA B 1 436 ? -19.156 -11.516 -12.062 1 97.62 436 ALA B CA 1
ATOM 6892 C C . ALA B 1 436 ? -18.281 -11.953 -13.234 1 97.62 436 ALA B C 1
ATOM 6894 O O . ALA B 1 436 ? -18.359 -13.102 -13.672 1 97.62 436 ALA B O 1
ATOM 6895 N N . PHE B 1 437 ? -17.438 -11.07 -13.711 1 97.44 437 PHE B N 1
ATOM 6896 C CA . PHE B 1 437 ? -16.5 -11.297 -14.805 1 97.44 437 PHE B CA 1
ATOM 6897 C C . PHE B 1 437 ? -15.188 -10.555 -14.562 1 97.44 437 PHE B C 1
ATOM 6899 O O . PHE B 1 437 ? -15.188 -9.453 -14.016 1 97.44 437 PHE B O 1
ATOM 6906 N N . LEU B 1 438 ? -14.102 -11.141 -14.977 1 95.88 438 LEU B N 1
ATOM 6907 C CA . LEU B 1 438 ? -12.812 -10.461 -14.891 1 95.88 438 LEU B CA 1
ATOM 6908 C C . LEU B 1 438 ? -12.727 -9.328 -15.906 1 95.88 438 LEU B C 1
ATOM 6910 O O . LEU B 1 438 ? -12.258 -8.234 -15.578 1 95.88 438 LEU B O 1
ATOM 6914 N N . LEU B 1 439 ? -13.234 -9.578 -17.094 1 95.69 439 LEU B N 1
ATOM 6915 C CA . LEU B 1 439 ? -13.016 -8.641 -18.188 1 95.69 439 LEU B CA 1
ATOM 6916 C C . LEU B 1 439 ? -14.312 -7.934 -18.562 1 95.69 439 LEU B C 1
ATOM 6918 O O . LEU B 1 439 ? -15.383 -8.547 -18.578 1 95.69 439 LEU B O 1
ATOM 6922 N N . LYS B 1 440 ? -14.188 -6.707 -18.938 1 94.38 440 LYS B N 1
ATOM 6923 C CA . LYS B 1 440 ? -15.328 -5.895 -19.344 1 94.38 440 LYS B CA 1
ATOM 6924 C C . LYS B 1 440 ? -16.016 -6.484 -20.578 1 94.38 440 LYS B C 1
ATOM 6926 O O . LYS B 1 440 ? -17.234 -6.598 -20.625 1 94.38 440 LYS B O 1
ATOM 6931 N N . ASP B 1 441 ? -15.25 -6.918 -21.531 1 94.62 441 ASP B N 1
ATOM 6932 C CA . ASP B 1 441 ? -15.797 -7.453 -22.781 1 94.62 441 ASP B CA 1
ATOM 6933 C C . ASP B 1 441 ? -16.625 -8.703 -22.531 1 94.62 441 ASP B C 1
ATOM 6935 O O . ASP B 1 441 ? -17.672 -8.906 -23.156 1 94.62 441 ASP B O 1
ATOM 6939 N N . GLN B 1 442 ? -16.156 -9.492 -21.641 1 95.44 442 GLN B N 1
ATOM 6940 C CA . GLN B 1 442 ? -16.891 -10.711 -21.312 1 95.44 442 GLN B CA 1
ATOM 6941 C C . GLN B 1 442 ? -18.219 -10.391 -20.641 1 95.44 442 GLN B C 1
ATOM 6943 O O . GLN B 1 442 ? -19.234 -11.039 -20.922 1 95.44 442 GLN B O 1
ATOM 6948 N N . ALA B 1 443 ? -18.219 -9.445 -19.766 1 97.19 443 ALA B N 1
ATOM 6949 C CA . ALA B 1 443 ? -19.453 -9.008 -19.125 1 97.19 443 ALA B CA 1
ATOM 6950 C C . ALA B 1 443 ? -20.438 -8.453 -20.156 1 97.19 443 ALA B C 1
ATOM 6952 O O . ALA B 1 443 ? -21.609 -8.797 -20.125 1 97.19 443 ALA B O 1
ATOM 6953 N N . GLU B 1 444 ? -19.938 -7.652 -21.016 1 96.94 444 GLU B N 1
ATOM 6954 C CA . GLU B 1 444 ? -20.781 -7.047 -22.031 1 96.94 444 GLU B CA 1
ATOM 6955 C C . GLU B 1 444 ? -21.359 -8.102 -22.969 1 96.94 444 GLU B C 1
ATOM 6957 O O . GLU B 1 444 ? -22.547 -8.031 -23.344 1 96.94 444 GLU B O 1
ATOM 6962 N N . GLN B 1 445 ? -20.547 -9.031 -23.359 1 96.5 445 GLN B N 1
ATOM 6963 C CA . GLN B 1 445 ? -21.031 -10.117 -24.219 1 96.5 445 GLN B CA 1
ATOM 6964 C C . GLN B 1 445 ? -22.094 -10.945 -23.516 1 96.5 445 GLN B C 1
ATOM 6966 O O . GLN B 1 445 ? -23.078 -11.344 -24.125 1 96.5 445 GLN B O 1
ATOM 6971 N N . TYR B 1 446 ? -21.844 -11.211 -22.266 1 96.88 446 TYR B N 1
ATOM 6972 C CA . TYR B 1 446 ? -22.828 -11.953 -21.484 1 96.88 446 TYR B CA 1
ATOM 6973 C C . TYR B 1 446 ? -24.141 -11.195 -21.391 1 96.88 446 TYR B C 1
ATOM 6975 O O . TYR B 1 446 ? -25.219 -11.781 -21.531 1 96.88 446 TYR B O 1
ATOM 6983 N N . ALA B 1 447 ? -24.047 -9.922 -21.078 1 97.5 447 ALA B N 1
ATOM 6984 C CA . ALA B 1 447 ? -25.234 -9.078 -20.984 1 97.5 447 ALA B CA 1
ATOM 6985 C C . ALA B 1 447 ? -26.016 -9.086 -22.297 1 97.5 447 ALA B C 1
ATOM 6987 O O . ALA B 1 447 ? -27.25 -9.156 -22.297 1 97.5 447 ALA B O 1
ATOM 6988 N N . LYS B 1 448 ? -25.328 -9.008 -23.391 1 96.94 448 LYS B N 1
ATOM 6989 C CA . LYS B 1 448 ? -25.969 -9.047 -24.703 1 96.94 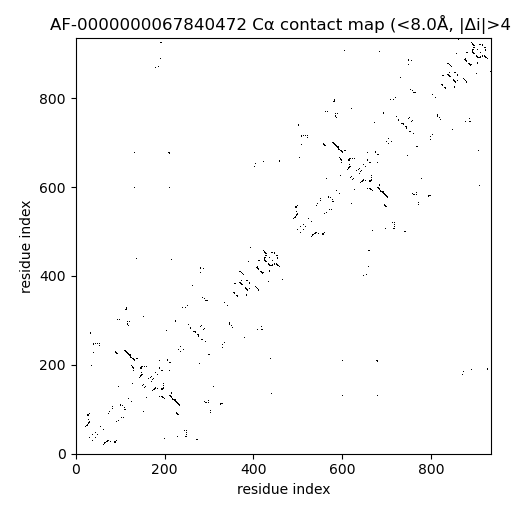448 LYS B CA 1
ATOM 6990 C C . LYS B 1 448 ? -26.672 -10.375 -24.953 1 96.94 448 LYS B C 1
ATOM 6992 O O . LYS B 1 448 ? -27.766 -10.414 -25.5 1 96.94 448 LYS B O 1
ATOM 6997 N N . ALA B 1 449 ? -26.062 -11.398 -24.516 1 96.94 449 ALA B N 1
ATOM 6998 C CA . ALA B 1 449 ? -26.562 -12.742 -24.781 1 96.94 449 ALA B CA 1
ATOM 6999 C C . ALA B 1 449 ? -27.703 -13.102 -23.844 1 96.94 449 ALA B C 1
ATOM 7001 O O . ALA B 1 449 ? -28.625 -13.836 -24.219 1 96.94 449 ALA B O 1
ATOM 7002 N N . HIS B 1 450 ? -27.656 -12.633 -22.625 1 95.56 450 HIS B N 1
ATOM 7003 C CA . HIS B 1 450 ? -28.578 -13.141 -21.609 1 95.56 450 HIS B CA 1
ATOM 7004 C C . HIS B 1 450 ? -29.484 -12.031 -21.078 1 95.56 450 HIS B C 1
ATOM 7006 O O . HIS B 1 450 ? -30.391 -12.289 -20.297 1 95.56 450 HIS B O 1
ATOM 7012 N N . GLY B 1 451 ? -29.25 -10.891 -21.531 1 95 451 GLY B N 1
ATOM 7013 C CA . GLY B 1 451 ? -29.984 -9.75 -21 1 95 451 GLY B CA 1
ATOM 7014 C C . GLY B 1 451 ? -29.344 -9.148 -19.766 1 95 451 GLY B C 1
ATOM 7015 O O . GLY B 1 451 ? -28.641 -9.836 -19.031 1 95 451 GLY B O 1
ATOM 7016 N N . GLY B 1 452 ? -29.5 -7.863 -19.562 1 96.06 452 GLY B N 1
ATOM 7017 C CA . GLY B 1 452 ? -28.969 -7.164 -18.406 1 96.06 452 GLY B CA 1
ATOM 7018 C C . GLY B 1 452 ? -28 -6.047 -18.766 1 96.06 452 GLY B C 1
ATOM 7019 O O . GLY B 1 452 ? -27.953 -5.621 -19.922 1 96.06 452 GLY B O 1
ATOM 7020 N N . GLU B 1 453 ? -27.328 -5.566 -17.766 1 96.5 453 GLU B N 1
ATOM 7021 C CA . GLU B 1 453 ? -26.422 -4.434 -17.906 1 96.5 453 GLU B CA 1
ATOM 7022 C C . GLU B 1 453 ? -25.047 -4.734 -17.297 1 96.5 453 GLU B C 1
ATOM 7024 O O . GLU B 1 453 ? -24.969 -5.227 -16.172 1 96.5 453 GLU B O 1
ATOM 7029 N N . ALA B 1 454 ? -24.031 -4.523 -18.094 1 96.25 454 ALA B N 1
ATOM 7030 C CA . ALA B 1 454 ? -22.672 -4.637 -17.562 1 96.25 454 ALA B CA 1
ATOM 7031 C C . ALA B 1 454 ? -22.328 -3.436 -16.688 1 96.25 454 ALA B C 1
ATOM 7033 O O . ALA B 1 454 ? -22.562 -2.289 -17.078 1 96.25 454 ALA B O 1
ATOM 7034 N N . LEU B 1 455 ? -21.812 -3.713 -15.531 1 92.75 455 LEU B N 1
ATOM 7035 C CA . LEU B 1 455 ? -21.516 -2.705 -14.516 1 92.75 455 LEU B CA 1
ATOM 7036 C C . LEU B 1 455 ? -20.141 -2.947 -13.914 1 92.75 455 LEU B C 1
ATOM 7038 O O . LEU B 1 455 ? -19.688 -4.09 -13.828 1 92.75 455 LEU B O 1
ATOM 7042 N N . ASP B 1 456 ? -19.516 -1.842 -13.578 1 88.38 456 ASP B N 1
ATOM 7043 C CA . ASP B 1 456 ? -18.375 -2.006 -12.688 1 88.38 456 ASP B CA 1
ATOM 7044 C C . ASP B 1 456 ? -18.828 -2.27 -11.25 1 88.38 456 ASP B C 1
ATOM 7046 O O . ASP B 1 456 ? -20.031 -2.309 -10.969 1 88.38 456 ASP B O 1
ATOM 7050 N N . PHE B 1 457 ? -17.953 -2.512 -10.352 1 89.88 457 PHE B N 1
ATOM 7051 C CA . PHE B 1 457 ? -18.266 -2.875 -8.977 1 89.88 457 PHE B CA 1
ATOM 7052 C C . PHE B 1 457 ? -19.031 -1.763 -8.281 1 89.88 457 PHE B C 1
ATOM 7054 O O . PHE B 1 457 ? -20 -2.027 -7.559 1 89.88 457 PHE B O 1
ATOM 7061 N N . VAL B 1 458 ? -18.625 -0.508 -8.492 1 83.12 458 VAL B N 1
ATOM 7062 C CA . VAL B 1 458 ? -19.234 0.637 -7.828 1 83.12 458 VAL B CA 1
ATOM 7063 C C . VAL B 1 458 ? -20.719 0.709 -8.188 1 83.12 458 VAL B C 1
ATOM 7065 O O . VAL B 1 458 ? -21.562 0.836 -7.305 1 83.12 458 VAL B O 1
ATOM 7068 N N . SER B 1 459 ? -20.953 0.609 -9.453 1 83.88 459 SER B N 1
ATOM 7069 C CA . SER B 1 459 ? -22.344 0.68 -9.93 1 83.88 459 SER B CA 1
ATOM 7070 C C . SER B 1 459 ? -23.156 -0.506 -9.43 1 83.88 459 SER B C 1
ATOM 7072 O O . SER B 1 459 ? -24.328 -0.355 -9.086 1 83.88 459 SER B O 1
ATOM 7074 N N . ALA B 1 460 ? -22.516 -1.635 -9.406 1 88.19 460 ALA B N 1
ATOM 7075 C CA . ALA B 1 460 ? -23.203 -2.828 -8.922 1 88.19 460 ALA B CA 1
ATOM 7076 C C . ALA B 1 460 ? -23.516 -2.707 -7.434 1 88.19 460 ALA B C 1
ATOM 7078 O O . ALA B 1 460 ? -24.594 -3.127 -6.992 1 88.19 460 ALA B O 1
ATOM 7079 N N . ASN B 1 461 ? -22.625 -2.115 -6.672 1 85.19 461 ASN B N 1
ATOM 7080 C CA . ASN B 1 461 ? -22.766 -1.975 -5.223 1 85.19 461 ASN B CA 1
ATOM 7081 C C . ASN B 1 461 ? -23.766 -0.879 -4.855 1 85.19 461 ASN B C 1
ATOM 7083 O O . ASN B 1 461 ? -24.516 -1.021 -3.895 1 85.19 461 ASN B O 1
ATOM 7087 N N . GLN B 1 462 ? -23.797 0.305 -5.539 1 73.81 462 GLN B N 1
ATOM 7088 C CA . GLN B 1 462 ? -24.672 1.44 -5.258 1 73.81 462 GLN B CA 1
ATOM 7089 C C . GLN B 1 462 ? -26.125 1.095 -5.539 1 73.81 462 GLN B C 1
ATOM 7091 O O . GLN B 1 462 ? -27.016 1.466 -4.773 1 73.81 462 GLN B O 1
ATOM 7096 N N . LYS B 1 463 ? -26.375 0.552 -6.57 1 61.44 463 LYS B N 1
ATOM 7097 C CA . LYS B 1 463 ? -27.75 0.25 -6.957 1 61.44 463 LYS B CA 1
ATOM 7098 C C . LYS B 1 463 ? -28.422 -0.678 -5.945 1 61.44 463 LYS B C 1
ATOM 7100 O O . LYS B 1 463 ? -29.625 -0.603 -5.727 1 61.44 463 LYS B O 1
ATOM 7105 N N . LEU B 1 464 ? -27.625 -1.346 -5.293 1 57.19 464 LEU B N 1
ATOM 7106 C CA . LEU B 1 464 ? -28.188 -2.25 -4.301 1 57.19 464 LEU B CA 1
ATOM 7107 C C . LEU B 1 464 ? -28.516 -1.505 -3.014 1 57.19 464 LEU B C 1
ATOM 7109 O O . LEU B 1 464 ? -29.531 -1.799 -2.363 1 57.19 464 LEU B O 1
ATOM 7113 N N . VAL B 1 465 ? -27.781 -0.501 -2.75 1 49.31 465 VAL B N 1
ATOM 7114 C CA . VAL B 1 465 ? -28.016 0.294 -1.549 1 49.31 465 VAL B CA 1
ATOM 7115 C C . VAL B 1 465 ? -29.219 1.202 -1.749 1 49.31 465 VAL B C 1
ATOM 7117 O O . VAL B 1 465 ? -30.031 1.387 -0.831 1 49.31 465 VAL B O 1
ATOM 7120 N N . ALA B 1 466 ? -29.391 1.65 -2.996 1 44.62 466 ALA B N 1
ATOM 7121 C CA . ALA B 1 466 ? -30.516 2.523 -3.324 1 44.62 466 ALA B CA 1
ATOM 7122 C C . ALA B 1 466 ? -31.828 1.749 -3.316 1 44.62 466 ALA B C 1
ATOM 7124 O O . ALA B 1 466 ? -32.906 2.33 -3.1 1 44.62 466 ALA B O 1
ATOM 7125 N N . GLN B 1 467 ? -31.781 0.561 -3.656 1 41.19 467 GLN B N 1
ATOM 7126 C CA . GLN B 1 467 ? -33 -0.238 -3.691 1 41.19 467 GLN B CA 1
ATOM 7127 C C . GLN B 1 467 ? -33.406 -0.678 -2.289 1 41.19 467 GLN B C 1
ATOM 7129 O O . GLN B 1 467 ? -34.5 -1.228 -2.098 1 41.19 467 GLN B O 1
ATOM 7134 N N . ARG B 1 468 ? -32.594 -0.247 -1.335 1 41.72 468 ARG B N 1
ATOM 7135 C CA . ARG B 1 468 ? -32.969 -0.595 0.033 1 41.72 468 ARG B CA 1
ATOM 7136 C C . ARG B 1 468 ? -33.562 0.602 0.756 1 41.72 468 ARG B C 1
ATOM 7138 O O . ARG B 1 468 ? -33.219 1.749 0.466 1 41.72 468 ARG B O 1
#

Sequence (936 aa):
MRLVATVAGLALALTGLNASAETIRIAIGTQDTTINCATGGLLIRELGLLDKYLPHDGKYKDATYQVEWKNFTSGAPLTNEMVAGKLDFGAMADFPGSFNGVAHLDAGKRSLFISVLSGSVHGSGNGIVVPAASSVQSLAELKGKTISVPFASTAHGMLLRAVAAQGWDPQKDVRIIAQAPEIAGSALRSNRIEAHADFVPFAELFPNRGFARKIYDGAQANAPTFHGALVDADYAKKYPEVVTAYLRASLEADRLIAAQPEKYSELIEKVTGIEAEVNYLFHGPLGLQTRDLTWKPEYRQAVATSIDTLKLLKKTDRGLDTGKFIDDQYIRAAFKEAGLDYDKALKDYDVLPLKADDALTGQPITDFSRLAQIWVRGEDKVRHYTSPEAALGALAQLEQEGKDIRAIYAQAADSGIKLLANQAWFVRNGKGELAAFLLKDQAEQYAKAHGGEALDFVSANQKLVAQRMRLVATVAGLALALTGLNASAETIRIAIGTQDTTINCATGGLLIRELGLLDKYLPHDGKYKDATYQVEWKNFTSGAPLTNEMVAGKLDFGAMADFPGSFNGVAHLDAGKRSLFISVLSGSVHGSGNGIVVPAASSVQSLAELKGKTISVPFASTAHGMLLRAVAAQGWDPQKDVRIIAQAPEIAGSALRSNRIEAHADFVPFAELFPNRGFARKIYDGAQANAPTFHGALVDADYAKKYPEVVTAYLRASLEADRLIAAQPEKYSELIEKVTGIEAEVNYLFHGPLGLQTRDLTWKPEYRQAVATSIDTLKLLKKTDRGLDTGKFIDDQYIRAAFKEAGLDYDKALKDYDVLPLKADDALTGQPITDFSRLAQIWVRGEDKVRHYTSPEAALGALAQLEQEGKDIRAIYAQAADSGIKLLANQAWFVRNGKGELAAFLLKDQAEQYAKAHGGEALDFVSANQKLVAQR